Protein AF-A0A954YVY5-F1 (afdb_monomer)

Solvent-accessible surface area (backbone atoms only — not comparable to full-atom values): 61049 Å² total; per-residue (Å²): 142,85,88,83,89,82,85,87,89,80,88,83,82,84,78,88,79,87,79,80,90,80,93,80,92,81,90,82,90,82,84,91,84,86,83,82,85,82,87,86,88,88,90,87,84,89,83,89,86,84,88,79,80,90,74,81,86,74,82,49,78,69,49,50,54,49,49,52,46,50,52,46,50,52,49,44,54,53,46,60,61,55,72,79,50,86,72,61,79,74,54,55,67,62,62,62,72,44,29,71,61,57,62,37,66,66,78,43,62,63,77,77,54,37,51,25,29,39,60,40,97,82,46,43,34,36,41,33,48,38,34,84,64,20,22,41,38,35,26,36,44,76,87,56,66,39,83,74,49,71,28,75,60,39,34,42,27,20,16,46,42,69,41,45,89,47,85,69,37,35,37,38,33,23,8,33,57,27,21,25,36,22,33,29,32,64,87,76,59,35,64,78,45,74,35,75,59,15,37,36,26,36,28,66,40,53,47,87,74,31,56,38,36,42,34,34,18,37,30,39,70,62,69,65,81,86,57,79,79,90,64,77,89,68,60,63,45,9,29,44,32,33,28,37,53,88,79,62,39,79,41,26,54,22,82,40,92,40,42,49,41,48,32,59,48,60,42,81,89,78,32,28,37,41,36,31,17,26,40,26,32,54,76,40,57,54,66,56,62,70,85,77,81,76,74,78,70,85,70,86,75,87,84,88,87,87,84,88,82,82,100,80,82,88,79,90,87,87,84,87,77,95,69,89,81,81,84,84,86,85,83,84,82,93,74,92,66,97,67,80,87,76,86,79,79,90,70,86,75,94,70,96,85,84,91,85,88,89,82,89,84,86,86,94,70,95,79,81,91,81,88,85,76,68,38,80,84,90,67,102,79,78,79,73,68,66,68,61,41,67,74,47,21,47,103,83,69,48,64,44,68,65,58,34,51,50,40,27,71,77,71,65,40,77,46,57,70,61,48,54,53,51,46,62,68,64,39,86,70,22,53,39,36,26,35,42,30,29,53,49,78,60,74,78,79,42,72,74,48,41,61,52,75,76,47,71,40,52,87,59,40,28,34,38,50,22,51,37,55,26,74,72,80,68,28,35,40,32,24,14,38,36,56,60,43,83,60,82,62,50,87,46,40,30,37,51,53,60,48,40,33,34,27,33,36,34,62,68,88,44,98,75,47,53,75,45,86,22,57,58,57,69,92,44,78,65,49,83,52,49,91,51,78,32,67,75,27,31,78,64,40,51,15,51,34,34,26,45,36,52,33,74,80,22,65,31,29,39,34,21,7,30,18,60,20,21,38,38,33,25,34,38,85,66,53,47,75,61,23,67,40,81,50,64,40,30,20,41,19,47,26,59,35,59,92,71,44,29,38,40,35,37,11,68,73,58,32,28,44,34,36,31,42,46,89,41,52,84,66,44,40,81,77,42,72,30,79,51,68,74,63,66,55,65,54,44,64,70,9,46,52,67,40,48,31,4,73,54,16,26,34,18,55,36,35,54,32,72,50,22,44,72,51,27,46,50,72,43,33,44,47,82,29,53,87,93,59,70,62,41,71,36,31,96,80,46,67,41,89,47,32,55,46,63,66,51,41,35,44,54,63,55,46,31,46,50,53,94,54,64,43,33,66,55,59,26,63,25,70,48,74,68,68,54,41,61,44,33,30,62,42,20,37,32,63,63,70,57,70,69,58,44,50,28,31,45,48,22,44,44,48,26,37,46,64,53,41,85,48,36,22,62,79,49,14,51,68,50,64,51,19,59,61,3,46,55,47,40,57,76,69,44,34,90,57,50,24,68,32,66,93,73,62,27,14,71,34,54,83,62,64,61,55,79,70,84,81,58,79,72,84,66,93,69,84,54,68,44,46,40,81,55,55,47,61,43,38,53,30,49,79,70,58,48,52,94,61,39,62,74,64,20,99,44,61,56,22,60,76,70,78,93,56,104,77,61,52,72,56,45,48,46,54,71,76,36,45,83,64,43,78,78,51,53,77,64,52,45,55,15,30,42,42,19,46,51,48,24,63,23,39,32,50,39,37,33,25,40,70,50,75,38,46,52,90,60,69,49,75,64,57,51,51,51,51,51,54,55,50,57,39,37,70,38,88,78,50,53,22,23,39,26,35,43,36,32,50,67,86,35,81,45,29,18,19,62,77,50,71,58,97,88,38,48,33,25,38,33,10,73,73,50,77,42,38,59,72,55,56,59,68,52,42,37,94,88,18,29,41,36,33,32,26,31,47,24,60,18,20,55,31,77,14,25,17,53,58,68,83,78,56,29,39,70,71,36,92,42,48,65,45,80,48,51,41,26,76,83,64,82,71,58,75,54,79,77,20,53,66,51,46,66,72,43,54,54,59,93,87,38,84,74,67,58,80,95,34,52,43,35,26,53,75,69,79,41,38,19,50,70,68,15,54,54,40,35,49,64,77,65,66,63,90,130

Foldseek 3Di:
DDDDDDDDDDDDDDDDDDDDDDDDDDDDDDDDDDDDDDDDDDDDDDDDDDDDDDDDDDDDPVVVVVQVVVLVVVLVVLVVVPPPDPDDLLDFDACLQQFAFLAAQFFFQLDAADQQKAAALVNQWIWGDPQRQQWIWIFGRPAFTDTPAIERFFHGWRHKDQQAPPSSQWMWTDHQQLQWIFIDRVVLRYTPDTANFGHGWHYWDAANRSQKIKIKHQADGDDALPDDDPDDSQFAGIWIWMAGRVVRYTQEIGGDLAARWHAWDADNVQQKIKIFHQAFPQVQFDDDADDDDDDPPPDDDDDDDDDDDDDPDDDDDDDDDDDDDDDDDDDDDDDPDPDDDDDDDPDPDDDDDDDDDDDPDDDPDDDDDDDDAHADTDDPPPPDDPPCQVPQHDPVSHGDCVQLVVCCVPPVRNDVVVVSVVSHVPPQPFHQQGMWMFNNVCCNPHGHYDTDGQAGDGPQARGWQEWDALLPQRKIWTWYKHAQNNDFQDLCQQAHGIFTWIWIFHPRNDNHTDIATDGQLPPPPCLRPSPFFDVSLQVRDLAPFRYKDDQNVLQWIKTHRQQNQKIFIAGSPRRHTQAIDHHPHGFHHWYADNVQQWIWTQHNLQQKTWIWHPPDRHDIDTPHMDHFFRLDDPLQSLQVSQARHLSLFRSRHDGVCSQCPSQAGSLHFHFQADPDDDQADAFPQDDSVLRDRRDGTFGDGRLAQCAPADPDDFRNRRRDQLSCQCSSCRRRVGHRDDPVNSVSNSSNSNSHWDRFQSQARLLNRGSDSLLSLLVSLCSVQVCVAQNLDVVSSRYGYGPSDFDDDPLCVVPDPPSSGGTRQGVSRLQCVSSVFHQLNSRQADSHGNRPDDDDDSHCGVLNSCCNRVVVSPVPDDPSSSVSNSSNSSVNRISAHSNARHKQKDAPPADDPVSVVNVVSSVVQCPRVVRRFWKKKWWAFLNDTKFWTFPDADPNFTWIQILVRDIDTPVRRSNRHDHPTMMMMGTHGHNNRCCSGFQVLVLPRTCVRQPASSANCQQVLVRNRARDPVSVVQLVVQADDPPDQAGDNSCPSQPQVVSNGHHVVSVVNSCVRHDDPD

Sequence (1074 aa):
MRIRHLSSDRWIAIVAITATAGIATATLTLQPAIKINAVPGGVSGHPTAFTPLPQQGHPNAANLATLMQQSADAADAFATMVEEEPVPEDFEIPASLLAPLASGEYVNFESPAIHPIQVSSDGQRVFAVNTPNNSLVVLDATNRLQKLSEVFVGLEPVSVQIQPETNDSIVWVANIISDTVAVVDVNAEKVVDVINVGDEPVNIVFDPSGDYAFVVIQGSPFVPDNATPTGSPFVELGHLVTIDTATRQVVSSTFLDCNTPRAVIYDAVNDHVVVAAHHSGNNTSLAGTPVELRFADPAPTNPPPIVSIPAAARGCLQPNPCTSNGCQCVTMPNLWVAQQFSATAATFDPNPGSVSELSPWPDDLGTSGAPLVPRIVYDSHGDWFDITQNILTDANGDPDPGMVALMNQEFGIVNADEVIEHMASDAKDTSDHDLIVLDASNPGASIGVGLPIVNVIGDVGTTLNGMDQNPQTGALFVTNLQALNTIRMGENLNGHFLDHMIEIVDDYMLASPSIIDSDLHSGIDNFHDVSAPNPSAKAKSLAHPNAIAFHGSGEWAAVASLGMDRIGILNGLTGRVLGRLDVPSGPRGLSIDSANDRIYVLSRHAMTVTAVDVTTFDAPQVVDSRELFNPEPRQIRDGRKFHYSTKFSNNGAHSCDSCHPNTDFDRLAWDLGAFGIANQPGPPNMPNAFNHPLKGPMVTQSLRGLDRHEPLHWRGDKPVFQDFNEAFANLLGGEEIPSDDMDAFNAFIKSVVYRPNPYFKRTNAYKEPRALNGLVTYINFCNACHQVIPALGNEFGHDGSAFTTNGDSGISGASFFAQLQIITQMRGLHKKFIGDVYDGFGMVHDGREERESNEHPLQTFLNEFFPEIITGISPEQQLDMVAALNAFPSNVMNVVGWQVQIDYPAASASVLADIDVMVAQYLKTPSHCDIVAKGVVGGVHRGYWLTGINNGQREFLSDIGAVETQSAIVASLQPGDSLLFTAVPPGSGKRIGIDQDTDGLLDGNDPAPQHDNTGDFDLDGDVDLADHARLQQCFTTPGSLTLPSECELGDANEDGDVDLADYEEIQYLHAGPT

Secondary structure (DSSP, 8-state):
-------S--------------------------------------------PPPP-PPPHHHHHHHHHHHHHHHHHHHHHHHSSPPPTT-BPPGGGS-----SS--B-----SS-EEE-TTSSEEEEEETTTTEEEEEE-SSS-EEEEEEE-SSSEEEEEEPTTSTT-EEEEEETTTTEEEEEETTTTEEEEEEE-BSSEEEEEE-TTSSEEEEEESSPBP--TTSPP-S-TTS---EEEEEETTTTEEEEEEE--SEEEEEEEEETTTTEEEEEEEE--SS-S---------------PPP-------S------S-----SS-----------------SS-S---------------------------------TT---HHHHHHHHB-TTS-B-HHHHHHHHHHH---SHHHHHHHHHHTS-------EEEEE-S-TTSSTTSPPPEEEEE--S-SEEEEEEE-TTT--EEEEEEEE-TTSTT-GGGGT-SEEEEEEEEESTTSSSPEEEEEETTTTSTTSS--SS--HHHHTT---SEEEEEE-TTSSEEEEEEGGGTEEEEEETTT--EEEEEE-SS-EEEEEEETTTTEEEEEETTTTEEEEEE-SSTTS-EEEEEEEPP----HHHHHHHHHHH-GGGSSSS---GGGTSGGGS--S-EE----TTPPPPPPPTTS-GGG--S----EEPPP-TT-TT--SBSTTS-BSSGGGGTHHHHHTTSS-PPPHHHHHHHHHHHHHB-PPPPTTB-TTSBBSSTHHHHHHHHHHHHHTTTEEEEGGGTSEEEE-SPPB--TT-----S-----B---HHHHHTHHHH--TT---S--SSTT-----SSS---HHHHHHHH-HHHHTTS-HHHHHHHHHHHHT---SS-TTTT-EEEEETT---HHHHHHHHHHHHHHTSSS-S-EEEEEEEETTEEEEEEEEEEETTEEEEEETTS-EEEHHHHHHH--TT-EEEEEEE-TT-HHHHHH-SS-SSS-TTT-S-TTS--TT-SS-SSS--HHHHHHHHHH---TT-----GGGGGG-TT-SSS-SHHHHHHHHHHT----

Radius of gyration: 32.79 Å; Cα contacts (8 Å, |Δi|>4): 2244; chains: 1; bounding box: 85×99×107 Å

pLDDT: mean 71.09, std 25.8, range [19.45, 98.88]

Mean predicted aligned error: 15.57 Å

Nearest PDB structures (foldseek):
  5c2v-assembly1_B  TM=8.270E-01  e=8.452E-16  Candidatus Kuenenia stuttgartensis
  1l0q-assembly4_D  TM=7.396E-01  e=1.089E-12  Methanosarcina mazei S-6
  7seu-assembly4_D  TM=7.725E-01  e=8.706E-10  Escherichia coli
  7seu-assembly1_A  TM=7.953E-01  e=2.652E-09  Escherichia coli
  3bws-assembly1_A  TM=7.641E-01  e=5.574E-09  Leptospira interrogans

Structure (mmCIF, N/CA/C/O backbone):
data_AF-A0A954YVY5-F1
#
_entry.id   AF-A0A954YVY5-F1
#
loop_
_atom_site.group_PDB
_atom_site.id
_atom_site.type_symbol
_atom_site.label_atom_id
_atom_site.label_alt_id
_atom_site.label_comp_id
_atom_site.label_asym_id
_atom_site.label_entity_id
_atom_site.label_seq_id
_atom_site.pdbx_PDB_ins_code
_atom_site.Cartn_x
_atom_site.Cartn_y
_atom_site.Cartn_z
_atom_site.occupancy
_atom_site.B_iso_or_equiv
_atom_site.auth_seq_id
_atom_site.auth_comp_id
_atom_site.auth_asym_id
_atom_site.auth_atom_id
_atom_site.pdbx_PDB_model_num
ATOM 1 N N . MET A 1 1 ? 23.619 12.484 34.384 1.00 26.47 1 MET A N 1
ATOM 2 C CA . MET A 1 1 ? 24.099 13.885 34.334 1.00 26.47 1 MET A CA 1
ATOM 3 C C . MET A 1 1 ? 25.621 13.919 34.237 1.00 26.47 1 MET A C 1
ATOM 5 O O . MET A 1 1 ? 26.303 13.657 35.222 1.00 26.47 1 MET A O 1
ATOM 9 N N . ARG A 1 2 ? 26.157 14.204 33.047 1.00 19.58 2 ARG A N 1
ATOM 10 C CA . ARG A 1 2 ? 27.563 14.576 32.829 1.00 19.58 2 ARG A CA 1
ATOM 11 C C . ARG A 1 2 ? 27.567 15.998 32.275 1.00 19.58 2 ARG A C 1
ATOM 13 O O . ARG A 1 2 ? 26.856 16.276 31.323 1.00 19.58 2 ARG A O 1
ATOM 20 N N . ILE A 1 3 ? 28.340 16.870 32.909 1.00 23.83 3 ILE A N 1
ATOM 21 C CA . ILE A 1 3 ? 28.556 18.265 32.517 1.00 23.83 3 ILE A CA 1
ATOM 22 C C . ILE A 1 3 ? 29.918 18.324 31.816 1.00 23.83 3 ILE A C 1
ATOM 24 O O . ILE A 1 3 ? 30.902 17.827 32.374 1.00 23.83 3 ILE A O 1
ATOM 28 N N . ARG A 1 4 ? 30.002 18.946 30.633 1.00 21.72 4 ARG A N 1
ATOM 29 C CA . ARG A 1 4 ? 31.274 19.372 30.026 1.00 21.72 4 ARG A CA 1
ATOM 30 C C . ARG A 1 4 ? 31.220 20.851 29.627 1.00 21.72 4 ARG A C 1
ATOM 32 O O . ARG A 1 4 ? 30.398 21.260 28.828 1.00 21.72 4 ARG A O 1
ATOM 39 N N . HIS A 1 5 ? 32.113 21.587 30.287 1.00 23.44 5 HIS A N 1
ATOM 40 C CA . HIS A 1 5 ? 32.755 22.877 30.009 1.00 23.44 5 HIS A CA 1
ATOM 41 C C . HIS A 1 5 ? 32.177 23.821 28.931 1.00 23.44 5 HIS A C 1
ATOM 43 O O . HIS A 1 5 ? 32.397 23.630 27.742 1.00 23.44 5 HIS A O 1
ATOM 49 N N . LEU A 1 6 ? 31.599 24.934 29.401 1.00 28.55 6 LEU A N 1
ATOM 50 C CA . LEU A 1 6 ? 31.377 26.184 28.663 1.00 28.55 6 LEU A CA 1
ATOM 51 C C . LEU A 1 6 ? 32.510 27.174 28.981 1.00 28.55 6 LEU A C 1
ATOM 53 O O . LEU A 1 6 ? 32.870 27.347 30.150 1.00 28.55 6 LEU A O 1
ATOM 57 N N . SER A 1 7 ? 33.049 27.855 27.970 1.00 29.33 7 SER A N 1
ATOM 58 C CA . SER A 1 7 ? 33.910 29.029 28.144 1.00 29.33 7 SER A CA 1
ATOM 59 C C . SER A 1 7 ? 33.086 30.322 28.095 1.00 29.33 7 SER A C 1
ATOM 61 O O . SER A 1 7 ? 32.507 30.650 27.068 1.00 29.33 7 SER A O 1
ATOM 63 N N . SER A 1 8 ? 33.067 31.015 29.241 1.00 32.97 8 SER A N 1
ATOM 64 C CA . SER A 1 8 ? 33.015 32.476 29.459 1.00 32.97 8 SER A CA 1
ATOM 65 C C . SER A 1 8 ? 32.103 33.346 28.579 1.00 32.97 8 SER A C 1
ATOM 67 O O . SER A 1 8 ? 32.517 33.814 27.525 1.00 32.97 8 SER A O 1
ATOM 69 N N . ASP A 1 9 ? 30.907 33.664 29.082 1.00 29.61 9 ASP A N 1
ATOM 70 C CA . ASP A 1 9 ? 30.579 34.973 29.691 1.00 29.61 9 ASP A CA 1
ATOM 71 C C . ASP A 1 9 ? 29.067 35.235 29.625 1.00 29.61 9 ASP A C 1
ATOM 73 O O . ASP A 1 9 ? 28.562 35.759 28.637 1.00 29.61 9 ASP A O 1
ATOM 77 N N . ARG A 1 10 ? 28.345 34.902 30.708 1.00 27.62 10 ARG A N 1
ATOM 78 C CA . ARG A 1 10 ? 27.112 35.571 31.178 1.00 27.62 10 ARG A CA 1
ATOM 79 C C . ARG A 1 10 ? 26.685 34.965 32.521 1.00 27.62 10 ARG A C 1
ATOM 81 O O . ARG A 1 10 ? 26.657 33.753 32.701 1.00 27.62 10 ARG A O 1
ATOM 88 N N . TRP A 1 11 ? 26.410 35.831 33.491 1.00 23.75 11 TRP A N 1
ATOM 89 C CA . TRP A 1 11 ? 26.017 35.469 34.852 1.00 23.75 11 TRP A CA 1
ATOM 90 C C . TRP A 1 11 ? 24.553 35.011 34.889 1.00 23.75 11 TRP A C 1
ATOM 92 O O . TRP A 1 11 ? 23.675 35.761 34.472 1.00 23.75 11 TRP A O 1
ATOM 102 N N . ILE A 1 12 ? 24.277 33.825 35.442 1.00 23.67 12 ILE A N 1
ATOM 103 C CA . ILE A 1 12 ? 22.919 33.391 35.804 1.00 23.67 12 ILE A CA 1
ATOM 104 C C . ILE A 1 12 ? 22.657 33.831 37.249 1.00 23.67 12 ILE A C 1
ATOM 106 O O . ILE A 1 12 ? 23.306 33.351 38.179 1.00 23.67 12 ILE A O 1
ATOM 110 N N . ALA A 1 13 ? 21.699 34.735 37.449 1.00 21.94 13 ALA A N 1
ATOM 111 C CA . ALA A 1 13 ? 21.131 35.006 38.764 1.00 21.94 13 ALA A CA 1
ATOM 112 C C . ALA A 1 13 ? 19.920 34.086 38.975 1.00 21.94 13 ALA A C 1
ATOM 114 O O . ALA A 1 13 ? 18.840 34.342 38.454 1.00 21.94 13 ALA A O 1
ATOM 115 N N . ILE A 1 14 ? 20.099 33.008 39.743 1.00 23.48 14 ILE A N 1
ATOM 116 C CA . ILE A 1 14 ? 18.981 32.190 40.226 1.00 23.48 14 ILE A CA 1
ATOM 117 C C . ILE A 1 14 ? 18.381 32.912 41.434 1.00 23.48 14 ILE A C 1
ATOM 119 O O . ILE A 1 14 ? 18.966 32.906 42.519 1.00 23.48 14 ILE A O 1
ATOM 123 N N . VAL A 1 15 ? 17.215 33.533 41.260 1.00 21.95 15 VAL A N 1
ATOM 124 C CA . VAL A 1 15 ? 16.381 33.962 42.388 1.00 21.95 15 VAL A CA 1
ATOM 125 C C . VAL A 1 15 ? 15.324 32.888 42.609 1.00 21.95 15 VAL A C 1
ATOM 127 O O . VAL A 1 15 ? 14.333 32.809 41.893 1.00 21.95 15 VAL A O 1
ATOM 130 N N . ALA A 1 16 ? 15.546 32.050 43.619 1.00 22.78 16 ALA A N 1
ATOM 131 C CA . ALA A 1 16 ? 14.502 31.199 44.166 1.00 22.78 16 ALA A CA 1
ATOM 132 C C . ALA A 1 16 ? 13.523 32.072 44.965 1.00 22.78 16 ALA A C 1
ATOM 134 O O . ALA A 1 16 ? 13.914 32.673 45.969 1.00 22.78 16 ALA A O 1
ATOM 135 N N . ILE A 1 17 ? 12.257 32.127 44.548 1.00 23.27 17 ILE A N 1
ATOM 136 C CA . ILE A 1 17 ? 11.168 32.644 45.384 1.00 23.27 17 ILE A CA 1
ATOM 137 C C . ILE A 1 17 ? 10.190 31.505 45.652 1.00 23.27 17 ILE A C 1
ATOM 139 O O . ILE A 1 17 ? 9.325 31.182 44.848 1.00 23.27 17 ILE A O 1
ATOM 143 N N . THR A 1 18 ? 10.323 30.914 46.833 1.00 27.52 18 THR A N 1
ATOM 144 C CA . THR A 1 18 ? 9.215 30.271 47.540 1.00 27.52 18 THR A CA 1
ATOM 145 C C . THR A 1 18 ? 8.331 31.358 48.145 1.00 27.52 18 THR A C 1
ATOM 147 O O . THR A 1 18 ? 8.823 32.124 48.976 1.00 27.52 18 THR A O 1
ATOM 150 N N . ALA A 1 19 ? 7.039 31.401 47.813 1.00 26.28 19 ALA A N 1
ATOM 151 C CA . ALA A 1 19 ? 6.059 32.085 48.653 1.00 26.28 19 ALA A CA 1
ATOM 152 C C . ALA A 1 19 ? 4.651 31.482 48.542 1.00 26.28 1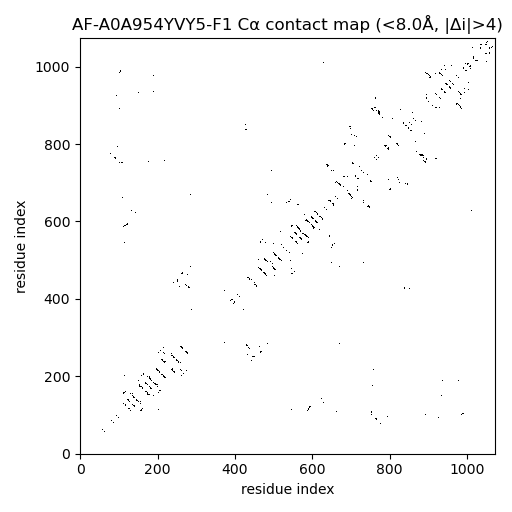9 ALA A C 1
ATOM 154 O O . ALA A 1 19 ? 4.014 31.458 47.496 1.00 26.28 19 ALA A O 1
ATOM 155 N N . THR A 1 20 ? 4.199 31.026 49.703 1.00 27.45 20 THR A N 1
ATOM 156 C CA . THR A 1 20 ? 2.838 30.727 50.146 1.00 27.45 20 THR A CA 1
ATOM 157 C C . THR A 1 20 ? 1.859 31.904 50.023 1.00 27.45 20 THR A C 1
ATOM 159 O O . THR A 1 20 ? 2.254 33.059 50.142 1.00 27.45 20 THR A O 1
ATOM 162 N N . ALA A 1 21 ? 0.575 31.548 49.896 1.00 32.53 21 ALA A N 1
ATOM 163 C CA . ALA A 1 21 ? -0.669 32.322 50.017 1.00 32.53 21 ALA A CA 1
ATOM 164 C C . ALA A 1 21 ? -0.621 33.755 50.602 1.00 32.53 21 ALA A C 1
ATOM 166 O O . ALA A 1 21 ? -0.145 33.973 51.716 1.00 32.53 21 ALA A O 1
ATOM 167 N N . GLY A 1 22 ? -1.309 34.691 49.930 1.00 26.66 22 GLY A N 1
ATOM 168 C CA . GLY A 1 22 ? -1.744 35.963 50.519 1.00 26.66 22 GLY A CA 1
ATOM 169 C C . GLY A 1 22 ? -2.078 37.054 49.495 1.00 26.66 22 GLY A C 1
ATOM 170 O O . GLY A 1 22 ? -1.214 37.508 48.762 1.00 26.66 22 GLY A O 1
ATOM 171 N N . ILE A 1 23 ? -3.339 37.485 49.487 1.00 34.09 23 ILE A N 1
ATOM 172 C CA . ILE A 1 23 ? -3.931 38.545 48.655 1.00 34.09 23 ILE A CA 1
ATOM 173 C C . ILE A 1 23 ? -3.235 39.903 48.873 1.00 34.09 23 ILE A C 1
ATOM 175 O O . ILE A 1 23 ? -3.185 40.373 50.009 1.00 34.09 23 ILE A O 1
ATOM 179 N N . ALA A 1 24 ? -2.833 40.585 47.791 1.00 26.17 24 ALA A N 1
ATOM 180 C CA . ALA A 1 24 ? -2.812 42.051 47.704 1.00 26.17 24 ALA A CA 1
ATOM 181 C C . ALA A 1 24 ? -2.757 42.538 46.241 1.00 26.17 24 ALA A C 1
ATOM 183 O O . ALA A 1 24 ? -1.793 42.311 45.519 1.00 26.17 24 ALA A O 1
ATOM 184 N N . THR A 1 25 ? -3.807 43.252 45.839 1.00 28.02 25 THR A N 1
ATOM 185 C CA . THR A 1 25 ? -3.944 44.063 44.621 1.00 28.02 25 THR A CA 1
ATOM 186 C C . THR A 1 25 ? -2.892 45.170 44.513 1.00 28.02 25 THR A C 1
ATOM 188 O O . THR A 1 25 ? -2.727 45.947 45.456 1.00 28.02 25 THR A O 1
ATOM 191 N N . ALA A 1 26 ? -2.305 45.339 43.325 1.00 24.27 26 ALA A N 1
ATOM 192 C CA . ALA A 1 26 ? -1.710 46.598 42.881 1.00 24.27 26 ALA A CA 1
ATOM 193 C C . ALA A 1 26 ? -2.046 46.844 41.400 1.00 24.27 26 ALA A C 1
ATOM 195 O O . ALA A 1 26 ? -1.633 46.099 40.518 1.00 24.27 26 ALA A O 1
ATOM 196 N N . THR A 1 27 ? -2.836 47.887 41.153 1.00 23.47 27 THR A N 1
ATOM 197 C CA . THR A 1 27 ? -3.260 48.370 39.835 1.00 23.47 27 THR A CA 1
ATOM 198 C C . THR A 1 27 ? -2.191 49.310 39.275 1.00 23.47 27 THR A C 1
ATOM 200 O O . THR A 1 27 ? -1.840 50.286 39.940 1.00 23.47 27 THR A O 1
ATOM 203 N N . LEU A 1 28 ? -1.708 49.064 38.053 1.00 22.22 28 LEU A N 1
ATOM 204 C CA . LEU A 1 28 ? -0.923 50.033 37.285 1.00 22.22 28 LEU A CA 1
ATOM 205 C C . LEU A 1 28 ? -1.668 50.339 35.981 1.00 22.22 28 LEU A C 1
ATOM 207 O O . LEU A 1 28 ? -1.904 49.453 35.169 1.00 22.22 28 LEU A O 1
ATOM 211 N N . THR A 1 29 ? -2.081 51.591 35.808 1.00 23.45 29 THR A N 1
ATOM 212 C CA . THR A 1 29 ? -2.792 52.081 34.621 1.00 23.45 29 THR A CA 1
ATOM 213 C C . THR A 1 29 ? -1.817 52.860 33.742 1.00 23.45 29 THR A C 1
ATOM 215 O O . THR A 1 29 ? -1.272 53.865 34.197 1.00 23.45 29 THR A O 1
ATOM 218 N N . LEU A 1 30 ? -1.639 52.452 32.483 1.00 24.31 30 LEU A N 1
ATOM 219 C CA . LEU A 1 30 ? -1.065 53.285 31.422 1.00 24.31 30 LEU A CA 1
ATOM 220 C C . LEU A 1 30 ? -1.926 53.153 30.156 1.00 24.31 30 LEU A C 1
ATOM 222 O O . LEU A 1 30 ? -2.341 52.062 29.784 1.00 24.31 30 LEU A O 1
ATOM 226 N N . GLN A 1 31 ? -2.266 54.304 29.574 1.00 22.56 31 GLN A N 1
ATOM 227 C CA . GLN A 1 31 ? -3.198 54.490 28.455 1.00 22.56 31 GLN A CA 1
ATOM 228 C C . GLN A 1 31 ? -2.602 54.100 27.087 1.00 22.56 31 GLN A C 1
ATOM 230 O O . GLN A 1 31 ? -1.379 54.138 26.938 1.00 22.56 31 GLN A O 1
ATOM 235 N N . PRO A 1 32 ? -3.444 53.804 26.072 1.00 26.73 32 PRO A N 1
ATOM 236 C CA . PRO A 1 32 ? -2.997 53.331 24.768 1.00 26.73 32 PRO A CA 1
ATOM 237 C C . PRO A 1 32 ? -2.542 54.487 23.869 1.00 26.73 32 PRO A C 1
ATOM 239 O O . PRO A 1 32 ? -3.179 55.540 23.802 1.00 26.73 32 PRO A O 1
ATOM 242 N N . ALA A 1 33 ? -1.462 54.265 23.123 1.00 21.56 33 ALA A N 1
ATOM 243 C CA . ALA A 1 33 ? -1.082 55.090 21.984 1.00 21.56 33 ALA A CA 1
ATOM 244 C C . ALA A 1 33 ? -0.512 54.189 20.881 1.00 21.56 33 ALA A C 1
ATOM 246 O O . ALA A 1 33 ? 0.698 54.003 20.794 1.00 21.56 33 ALA A O 1
ATOM 247 N N . ILE A 1 34 ? -1.384 53.648 20.028 1.00 24.64 34 ILE A N 1
ATOM 248 C CA . ILE A 1 34 ? -0.986 53.077 18.737 1.00 24.64 34 ILE A CA 1
ATOM 249 C C . ILE A 1 34 ? -1.301 54.129 17.672 1.00 24.64 34 ILE A C 1
ATOM 251 O O . ILE A 1 34 ? -2.449 54.531 17.481 1.00 24.64 34 ILE A O 1
ATOM 255 N N . LYS A 1 35 ? -0.249 54.636 17.023 1.00 21.53 35 LYS A N 1
ATOM 256 C CA . LYS A 1 35 ? -0.344 55.481 15.831 1.00 21.53 35 LYS A CA 1
ATOM 257 C C . LYS A 1 35 ? -0.373 54.575 14.606 1.00 21.53 35 LYS A C 1
ATOM 259 O O . LYS A 1 35 ? 0.624 53.931 14.306 1.00 21.53 35 LYS A O 1
ATOM 264 N N . ILE A 1 36 ? -1.483 54.597 13.879 1.00 23.42 36 ILE A N 1
ATOM 265 C CA . ILE A 1 36 ? -1.571 54.092 12.508 1.00 23.42 36 ILE A CA 1
ATOM 266 C C . ILE A 1 36 ? -0.946 55.158 11.598 1.00 23.42 36 ILE A C 1
ATOM 268 O O . ILE A 1 36 ? -1.449 56.283 11.532 1.00 23.42 36 ILE A O 1
ATOM 272 N N . ASN A 1 37 ? 0.152 54.834 10.915 1.00 23.81 37 ASN A N 1
ATOM 273 C CA . ASN A 1 37 ? 0.680 55.673 9.840 1.00 23.81 37 ASN A CA 1
ATOM 274 C C . ASN A 1 37 ? 0.015 55.261 8.522 1.00 23.81 37 ASN A C 1
ATOM 276 O O . ASN A 1 37 ? 0.383 54.263 7.916 1.00 23.81 37 ASN A O 1
ATOM 280 N N . ALA A 1 38 ? -0.957 56.057 8.079 1.00 23.95 38 ALA A N 1
ATOM 281 C CA . ALA A 1 38 ? -1.446 56.041 6.707 1.00 23.95 38 ALA A CA 1
ATOM 282 C C . ALA A 1 38 ? -0.503 56.863 5.810 1.00 23.95 38 ALA A C 1
ATOM 284 O O . ALA A 1 38 ? -0.160 57.998 6.151 1.00 23.95 38 ALA A O 1
ATOM 285 N N . VAL A 1 39 ? -0.126 56.327 4.648 1.00 24.47 39 VAL A N 1
ATOM 286 C CA . VAL A 1 39 ? 0.562 57.070 3.576 1.00 24.47 39 VAL A CA 1
ATOM 287 C C . VAL A 1 39 ? -0.479 57.501 2.522 1.00 24.47 39 VAL A C 1
ATOM 289 O O . VAL A 1 39 ? -1.219 56.638 2.052 1.00 24.47 39 VAL A O 1
ATOM 292 N N . PRO A 1 40 ? -0.591 58.797 2.142 1.00 28.02 40 PRO A N 1
ATOM 293 C CA . PRO A 1 40 ? -1.583 59.251 1.158 1.00 28.02 40 PRO A CA 1
ATOM 294 C C . PRO A 1 40 ? -1.014 59.752 -0.192 1.00 28.02 40 PRO A C 1
ATOM 296 O O . PRO A 1 40 ? -0.049 60.513 -0.222 1.00 28.02 40 PRO A O 1
ATOM 299 N N . GLY A 1 41 ? -1.755 59.458 -1.278 1.00 23.95 41 GLY A N 1
ATOM 300 C CA . GLY A 1 41 ? -1.795 60.173 -2.578 1.00 23.95 41 GLY A CA 1
ATOM 301 C C . GLY A 1 41 ? -1.142 59.418 -3.753 1.00 23.95 41 GLY A C 1
ATOM 302 O O . GLY A 1 41 ? -0.018 58.971 -3.617 1.00 23.95 41 GLY A O 1
ATOM 303 N N . GLY A 1 42 ? -1.713 59.216 -4.949 1.00 22.95 42 GLY A N 1
ATOM 304 C CA . GLY A 1 42 ? -2.937 59.686 -5.607 1.00 22.95 42 GLY A CA 1
ATOM 305 C C . GLY A 1 42 ? -2.610 60.356 -6.954 1.00 22.95 42 GLY A C 1
ATOM 306 O O . GLY A 1 42 ? -2.038 61.436 -6.922 1.00 22.95 42 GLY A O 1
ATOM 307 N N . VAL A 1 43 ? -3.017 59.792 -8.108 1.00 24.03 43 VAL A N 1
ATOM 308 C CA . VAL A 1 43 ? -3.251 60.545 -9.370 1.00 24.03 43 VAL A CA 1
ATOM 309 C C . VAL A 1 43 ? -4.322 59.855 -10.238 1.00 24.03 43 VAL A C 1
ATOM 311 O O . VAL A 1 43 ? -4.422 58.635 -10.285 1.00 24.03 43 VAL A O 1
ATOM 314 N N . SER A 1 44 ? -5.139 60.677 -10.895 1.00 23.81 44 SER A N 1
ATOM 315 C CA . SER A 1 44 ? -6.386 60.425 -11.625 1.00 23.81 44 SER A CA 1
ATOM 316 C C . SER A 1 44 ? -6.242 60.511 -13.161 1.00 23.81 44 SER A C 1
ATOM 318 O O . SER A 1 44 ? -5.378 61.237 -13.644 1.00 23.81 44 SER A O 1
ATOM 320 N N . GLY A 1 45 ? -7.162 59.888 -13.933 1.00 21.59 45 GLY A N 1
ATOM 321 C CA . GLY A 1 45 ? -7.510 60.327 -15.309 1.00 21.59 45 GLY A CA 1
ATOM 322 C C . GLY A 1 45 ? -7.749 59.260 -16.409 1.00 21.59 45 GLY A C 1
ATOM 323 O O . GLY A 1 45 ? -6.808 58.800 -17.033 1.00 21.59 45 GLY A O 1
ATOM 324 N N . HIS A 1 46 ? -9.028 58.963 -16.685 1.00 19.45 46 HIS A N 1
ATOM 325 C CA . HIS A 1 46 ? -9.707 58.257 -17.818 1.00 19.45 46 HIS A CA 1
ATOM 326 C C . HIS A 1 46 ? -9.320 58.649 -19.289 1.00 19.45 46 HIS A C 1
ATOM 328 O O . HIS A 1 46 ? -8.656 59.676 -19.421 1.00 19.45 46 HIS A O 1
ATOM 334 N N . PRO A 1 47 ? -9.872 58.050 -20.407 1.00 31.61 47 PRO A N 1
ATOM 335 C CA . PRO A 1 47 ? -10.692 56.814 -20.617 1.00 31.61 47 PRO A CA 1
ATOM 336 C C . PRO A 1 47 ? -10.462 55.973 -21.939 1.00 31.61 47 PRO A C 1
ATOM 338 O O . PRO A 1 47 ? -9.785 56.403 -22.866 1.00 31.61 47 PRO A O 1
ATOM 341 N N . THR A 1 48 ? -11.214 54.852 -22.069 1.00 23.06 48 THR A N 1
ATOM 342 C CA . THR A 1 48 ? -11.709 54.124 -23.291 1.00 23.06 48 THR A CA 1
ATOM 343 C C . THR A 1 48 ? -10.723 53.315 -24.158 1.00 23.06 48 THR A C 1
ATOM 345 O O . THR A 1 48 ? -9.646 53.794 -24.459 1.00 23.06 48 THR A O 1
ATOM 348 N N . ALA A 1 49 ? -11.027 52.136 -24.719 1.00 23.03 49 ALA A N 1
ATOM 349 C CA . ALA A 1 49 ? -12.130 51.174 -24.619 1.00 23.03 49 ALA A CA 1
ATOM 350 C C . ALA A 1 49 ? -11.713 49.909 -25.402 1.00 23.03 49 ALA A C 1
ATOM 352 O O . ALA A 1 49 ? -11.359 50.035 -26.568 1.00 23.03 49 ALA A O 1
ATOM 353 N N . PHE A 1 50 ? -11.824 48.718 -24.814 1.00 21.05 50 PHE A N 1
ATOM 354 C CA . PHE A 1 50 ? -12.070 47.471 -25.546 1.00 21.05 50 PHE A CA 1
ATOM 355 C C . PHE A 1 50 ? -12.887 46.556 -24.634 1.00 21.05 50 PHE A C 1
ATOM 357 O O . PHE A 1 50 ? -12.490 46.253 -23.516 1.00 21.05 50 PHE A O 1
ATOM 364 N N . THR A 1 51 ? -14.078 46.202 -25.097 1.00 23.73 51 THR A N 1
ATOM 365 C CA . THR A 1 51 ? -15.005 45.258 -24.468 1.00 23.73 51 THR A CA 1
ATOM 366 C C . THR A 1 51 ? -14.604 43.817 -24.779 1.00 23.73 51 THR A C 1
ATOM 368 O O . THR A 1 51 ? -14.499 43.498 -25.966 1.00 23.73 51 THR A O 1
ATOM 371 N N . PRO A 1 52 ? -14.524 42.930 -23.771 1.00 23.09 52 PRO A N 1
ATOM 372 C CA . PRO A 1 52 ? -14.752 41.501 -23.945 1.00 23.09 52 PRO A CA 1
ATOM 373 C C . PRO A 1 52 ? -16.121 41.065 -23.390 1.00 23.09 52 PRO A C 1
ATOM 375 O O . PRO A 1 52 ? -16.729 41.723 -22.548 1.00 23.09 52 PRO A O 1
ATOM 378 N N . LEU A 1 53 ? -16.585 39.952 -23.952 1.00 22.62 53 LEU A N 1
ATOM 379 C CA . LEU A 1 53 ? -17.824 39.197 -23.722 1.00 22.62 53 LEU A CA 1
ATOM 380 C C . LEU A 1 53 ? -17.878 38.544 -22.309 1.00 22.62 53 LEU A C 1
ATOM 382 O O . LEU A 1 53 ? -16.896 38.622 -21.576 1.00 22.62 53 LEU A O 1
ATOM 386 N N . PRO A 1 54 ? -19.026 37.977 -21.873 1.00 24.41 54 PRO A N 1
ATOM 387 C CA . PRO A 1 54 ? -19.422 37.931 -20.465 1.00 24.41 54 PRO A CA 1
ATOM 388 C C . PRO A 1 54 ? -18.686 36.850 -19.655 1.00 24.41 54 PRO A C 1
ATOM 390 O O . PRO A 1 54 ? -18.845 35.662 -19.918 1.00 24.41 54 PRO A O 1
ATOM 393 N N . GLN A 1 55 ? -17.936 37.276 -18.633 1.00 24.39 55 GLN A N 1
ATOM 394 C CA . GLN A 1 55 ? -17.412 36.422 -17.562 1.00 24.39 55 GLN A CA 1
ATOM 395 C C . GLN A 1 55 ? -18.542 35.997 -16.613 1.00 24.39 55 GLN A C 1
ATOM 397 O O . GLN A 1 55 ? -19.339 36.833 -16.173 1.00 24.39 55 GLN A O 1
ATOM 402 N N . GLN A 1 56 ? -18.577 34.710 -16.261 1.00 26.84 56 GLN A N 1
ATOM 403 C CA . GLN A 1 56 ? -19.241 34.260 -15.041 1.00 26.84 56 GLN A CA 1
ATOM 404 C C . GLN A 1 56 ? -18.470 34.818 -13.829 1.00 26.84 56 GLN A C 1
ATOM 406 O O . GLN A 1 56 ? -17.247 34.902 -13.844 1.00 26.84 56 GLN A O 1
ATOM 411 N N . GLY A 1 57 ? -19.222 35.322 -12.848 1.00 27.17 57 GLY A N 1
ATOM 412 C CA . GLY A 1 57 ? -18.799 36.263 -11.806 1.00 27.17 57 GLY A CA 1
ATOM 413 C C . GLY A 1 57 ? -17.515 35.943 -11.032 1.00 27.17 57 GLY A C 1
ATOM 414 O O . GLY A 1 57 ? -17.506 35.056 -10.189 1.00 27.17 57 GLY A O 1
ATOM 415 N N . HIS A 1 58 ? -16.503 36.798 -11.199 1.00 27.20 58 HIS A N 1
ATOM 416 C CA . HIS A 1 58 ? -15.427 36.997 -10.225 1.00 27.20 58 HIS A CA 1
ATOM 417 C C . HIS A 1 58 ? -15.840 38.034 -9.156 1.00 27.20 58 HIS A C 1
ATOM 419 O O . HIS A 1 58 ? -16.560 38.992 -9.472 1.00 27.20 58 HIS A O 1
ATOM 425 N N . PRO A 1 59 ? -15.382 37.902 -7.897 1.00 25.83 59 PRO A N 1
ATOM 426 C CA . PRO A 1 59 ? -15.608 38.900 -6.857 1.00 25.83 59 PRO A CA 1
ATOM 427 C C . PRO A 1 59 ? -14.918 40.230 -7.208 1.00 25.83 59 PRO A C 1
ATOM 429 O O . PRO A 1 59 ? -13.744 40.282 -7.557 1.00 25.83 59 PRO A O 1
ATOM 432 N N . ASN A 1 60 ? -15.661 41.333 -7.126 1.00 26.20 60 ASN A N 1
ATOM 433 C CA . ASN A 1 60 ? -15.134 42.684 -7.336 1.00 26.20 60 ASN A CA 1
ATOM 434 C C . ASN A 1 60 ? -14.275 43.148 -6.134 1.00 26.20 60 ASN A C 1
ATOM 436 O O . ASN A 1 60 ? -14.330 42.563 -5.058 1.00 26.20 60 ASN A O 1
ATOM 440 N N . ALA A 1 61 ? -13.509 44.235 -6.275 1.00 26.48 61 ALA A N 1
ATOM 441 C CA . ALA A 1 61 ? -12.628 44.761 -5.218 1.00 26.48 61 ALA A CA 1
ATOM 442 C C . ALA A 1 61 ? -13.334 45.082 -3.874 1.00 26.48 61 ALA A C 1
ATOM 444 O O . ALA A 1 61 ? -12.679 45.159 -2.838 1.00 26.48 61 ALA A O 1
ATOM 445 N N . ALA A 1 62 ? -14.664 45.240 -3.865 1.00 26.44 62 ALA A N 1
ATOM 446 C CA . ALA A 1 62 ? -15.450 45.363 -2.635 1.00 26.44 62 ALA A CA 1
ATOM 447 C C . ALA A 1 62 ? -15.668 44.002 -1.944 1.00 26.44 62 ALA A C 1
ATOM 449 O O . ALA A 1 62 ? -15.630 43.927 -0.717 1.00 26.44 62 ALA A O 1
ATOM 450 N N . ASN A 1 63 ? -15.819 42.920 -2.713 1.00 29.92 63 ASN A N 1
ATOM 451 C CA . ASN A 1 63 ? -15.829 41.551 -2.201 1.00 29.92 63 ASN A CA 1
ATOM 452 C C . ASN A 1 63 ? -14.442 41.126 -1.700 1.00 29.92 63 ASN A C 1
ATOM 454 O O . ASN A 1 63 ? -14.381 40.439 -0.694 1.00 29.92 63 ASN A O 1
ATOM 458 N N . LEU A 1 64 ? -13.346 41.585 -2.319 1.00 29.75 64 LEU A N 1
ATOM 459 C CA . LEU A 1 64 ? -11.977 41.322 -1.844 1.00 29.75 64 LEU A CA 1
ATOM 460 C C . LEU A 1 64 ? -11.711 41.975 -0.476 1.00 29.75 64 LEU A C 1
ATOM 462 O O . LEU A 1 64 ? -11.184 41.333 0.420 1.00 29.75 64 LEU A O 1
ATOM 466 N N . ALA A 1 65 ? -12.166 43.216 -0.276 1.00 29.80 65 ALA A N 1
ATOM 467 C CA . ALA A 1 65 ? -12.104 43.878 1.028 1.00 29.80 65 ALA A CA 1
ATOM 468 C C . ALA A 1 65 ? -13.002 43.196 2.077 1.00 29.80 65 ALA A C 1
ATOM 470 O O . ALA A 1 65 ? -12.654 43.162 3.248 1.00 29.80 65 ALA A O 1
ATOM 471 N N . THR A 1 66 ? -14.138 42.625 1.661 1.00 29.33 66 THR A N 1
ATOM 472 C CA . THR A 1 66 ? -15.042 41.873 2.551 1.00 29.33 66 THR A CA 1
ATOM 473 C C . THR A 1 66 ? -14.489 40.479 2.881 1.00 29.33 66 THR A C 1
ATOM 475 O O . THR A 1 66 ? -14.651 40.021 4.004 1.00 29.33 66 THR A O 1
ATOM 478 N N . LEU A 1 67 ? -13.790 39.836 1.941 1.00 31.45 67 LEU A N 1
ATOM 479 C CA . LEU A 1 67 ? -13.081 38.563 2.116 1.00 31.45 67 LEU A CA 1
ATOM 480 C C . LEU A 1 67 ? -11.857 38.731 3.019 1.00 31.45 67 LEU A C 1
ATOM 482 O O . LEU A 1 67 ? -11.704 37.966 3.960 1.00 31.45 67 LEU A O 1
ATOM 486 N N . MET A 1 68 ? -11.062 39.785 2.804 1.00 31.20 68 MET A N 1
ATOM 487 C CA . MET A 1 68 ? -9.973 40.179 3.704 1.00 31.20 68 MET A CA 1
ATOM 488 C C . MET A 1 68 ? -10.489 40.537 5.100 1.00 31.20 68 MET A C 1
ATOM 490 O O . MET A 1 68 ? -9.823 40.236 6.079 1.00 31.20 68 MET A O 1
ATOM 494 N N . GLN A 1 69 ? -11.675 41.152 5.208 1.00 30.89 69 GLN A N 1
ATOM 495 C CA . GLN A 1 69 ? -12.310 41.437 6.495 1.00 30.89 69 GLN A CA 1
ATOM 496 C C . GLN A 1 69 ? -12.799 40.152 7.178 1.00 30.89 69 GLN A C 1
ATOM 498 O O . GLN A 1 69 ? -12.606 40.021 8.369 1.00 30.89 69 GLN A O 1
ATOM 503 N N . GLN A 1 70 ? -13.361 39.179 6.453 1.00 33.09 70 GLN A N 1
ATOM 504 C CA . GLN A 1 70 ? -13.808 37.896 7.022 1.00 33.09 70 GLN A CA 1
ATOM 505 C C . GLN A 1 70 ? -12.644 36.973 7.409 1.00 33.09 70 GLN A C 1
ATOM 507 O O . GLN A 1 70 ? -12.722 36.297 8.432 1.00 33.09 70 GLN A O 1
ATOM 512 N N . SER A 1 71 ? -11.554 36.969 6.635 1.00 33.25 71 SER A N 1
ATOM 513 C CA . SER A 1 71 ? -10.315 36.279 7.003 1.00 33.25 71 SER A CA 1
ATOM 514 C C . SER A 1 71 ? -9.606 36.988 8.152 1.00 33.25 71 SER A C 1
ATOM 516 O O . SER A 1 71 ? -9.063 36.318 9.020 1.00 33.25 71 SER A O 1
ATOM 518 N N . ALA A 1 72 ? -9.646 38.325 8.195 1.00 35.09 72 ALA A N 1
ATOM 519 C CA . ALA A 1 72 ? -9.176 39.098 9.337 1.00 35.09 72 ALA A CA 1
ATOM 520 C C . ALA A 1 72 ? -10.070 38.894 10.560 1.00 35.09 72 ALA A C 1
ATOM 522 O O . ALA A 1 72 ? -9.535 38.853 11.644 1.00 35.09 72 ALA A O 1
ATOM 523 N N . ASP A 1 73 ? -11.380 38.686 10.418 1.00 36.97 73 ASP A N 1
ATOM 524 C CA . ASP A 1 73 ? -12.288 38.403 11.534 1.00 36.97 73 ASP A CA 1
ATOM 525 C C . ASP A 1 73 ? -12.099 36.962 12.057 1.00 36.97 73 ASP A C 1
ATOM 527 O O . ASP A 1 73 ? -12.239 36.725 13.253 1.00 36.97 73 ASP A O 1
ATOM 531 N N . ALA A 1 74 ? -11.756 35.995 11.193 1.00 36.12 74 ALA A N 1
ATOM 532 C CA . ALA A 1 74 ? -11.399 34.628 11.589 1.00 36.12 74 ALA A CA 1
ATOM 533 C C . ALA A 1 74 ? -9.996 34.556 12.215 1.00 36.12 74 ALA A C 1
ATOM 535 O O . ALA A 1 74 ? -9.817 33.902 13.242 1.00 36.12 74 ALA A O 1
ATOM 536 N N . ALA A 1 75 ? -9.025 35.271 11.638 1.00 36.34 75 ALA A N 1
ATOM 537 C CA . ALA A 1 75 ? -7.691 35.445 12.198 1.00 36.34 75 ALA A CA 1
ATOM 538 C C . ALA A 1 75 ? -7.726 36.269 13.493 1.00 36.34 75 ALA A C 1
ATOM 540 O O . ALA A 1 75 ? -7.046 35.894 14.433 1.00 36.34 75 ALA A O 1
ATOM 541 N N . ASP A 1 76 ? -8.565 37.306 13.598 1.00 38.88 76 ASP A N 1
ATOM 542 C CA . ASP A 1 76 ? -8.771 38.104 14.814 1.00 38.88 76 ASP A CA 1
ATOM 543 C C . ASP A 1 76 ? -9.533 37.302 15.865 1.00 38.88 76 ASP A C 1
ATOM 545 O O . ASP A 1 76 ? -9.191 37.409 17.035 1.00 38.88 76 ASP A O 1
ATOM 549 N N . ALA A 1 77 ? -10.526 36.479 15.501 1.00 38.84 77 ALA A N 1
ATOM 550 C CA . ALA A 1 77 ? -11.210 35.587 16.443 1.00 38.84 77 ALA A CA 1
ATOM 551 C C . ALA A 1 77 ? -10.263 34.510 16.989 1.00 38.84 77 ALA A C 1
ATOM 553 O O . ALA A 1 77 ? -10.297 34.210 18.180 1.00 38.84 77 ALA A O 1
ATOM 554 N N . PHE A 1 78 ? -9.387 33.962 16.145 1.00 41.06 78 PHE A N 1
ATOM 555 C CA . PHE A 1 78 ? -8.370 33.002 16.565 1.00 41.06 78 PHE A CA 1
ATOM 556 C C . PHE A 1 78 ? -7.239 33.686 17.357 1.00 41.06 78 PHE A C 1
ATOM 558 O O . PHE A 1 78 ? -6.841 33.192 18.405 1.00 41.06 78 PHE A O 1
ATOM 565 N N . ALA A 1 79 ? -6.794 34.876 16.947 1.00 38.81 79 ALA A N 1
ATOM 566 C CA . ALA A 1 79 ? -5.783 35.669 17.647 1.00 38.81 79 ALA A CA 1
ATOM 567 C C . ALA A 1 79 ? -6.284 36.189 19.005 1.00 38.81 79 ALA A C 1
ATOM 569 O O . ALA A 1 79 ? -5.565 36.078 19.992 1.00 38.81 79 ALA A O 1
ATOM 570 N N . THR A 1 80 ? -7.537 36.651 19.120 1.00 38.53 80 THR A N 1
ATOM 571 C CA . THR A 1 80 ? -8.132 37.013 20.426 1.00 38.53 80 THR A CA 1
ATOM 572 C C . THR A 1 80 ? -8.347 35.808 21.342 1.00 38.53 80 THR A C 1
ATOM 574 O O . THR A 1 80 ? -8.360 35.986 22.558 1.00 38.53 80 THR A O 1
ATOM 577 N N . MET A 1 81 ? -8.463 34.584 20.808 1.00 38.22 81 MET A N 1
ATOM 578 C CA . MET A 1 81 ? -8.476 33.355 21.618 1.00 38.22 81 MET A CA 1
ATOM 579 C C . MET A 1 81 ? -7.085 32.963 22.143 1.00 38.22 81 MET A C 1
ATOM 581 O O . MET A 1 81 ? -7.005 32.301 23.175 1.00 38.22 81 MET A O 1
ATOM 585 N N . VAL A 1 82 ? -6.011 33.378 21.465 1.00 39.72 82 VAL A N 1
ATOM 586 C CA . VAL A 1 82 ? -4.612 33.068 21.819 1.00 39.72 82 VAL A CA 1
ATOM 587 C C . VAL A 1 82 ? -3.973 34.176 22.679 1.00 39.72 82 VAL A C 1
ATOM 589 O O . VAL A 1 82 ? -3.041 33.908 23.433 1.00 39.72 82 VAL A O 1
ATOM 592 N N . GLU A 1 83 ? -4.478 35.415 22.623 1.00 39.03 83 GLU A N 1
ATOM 593 C CA . GLU A 1 83 ? -3.887 36.565 23.330 1.00 39.03 83 GLU A CA 1
ATOM 594 C C . GLU A 1 83 ? -4.261 36.706 24.825 1.00 39.03 83 GLU A C 1
ATOM 596 O O . GLU A 1 83 ? -3.553 37.423 25.538 1.00 39.03 83 GLU A O 1
ATOM 601 N N . GLU A 1 84 ? -5.314 36.052 25.345 1.00 36.50 84 GLU A N 1
ATOM 602 C CA . GLU A 1 84 ? -5.771 36.294 26.736 1.00 36.50 84 GLU A CA 1
ATOM 603 C C . GLU A 1 84 ? -5.410 35.220 27.791 1.00 36.50 84 GLU A C 1
ATOM 605 O O . GLU A 1 84 ? -5.395 35.548 28.976 1.00 36.50 84 GLU A O 1
ATOM 610 N N . GLU A 1 85 ? -5.022 33.995 27.428 1.00 38.62 85 GLU A N 1
ATOM 611 C CA . GLU A 1 85 ? -4.568 32.925 28.348 1.00 38.62 85 GLU A CA 1
ATOM 612 C C . GLU A 1 85 ? -3.650 31.949 27.569 1.00 38.62 85 GLU A C 1
ATOM 614 O O . GLU A 1 85 ? -3.804 31.835 26.352 1.00 38.62 85 GLU A O 1
ATOM 619 N N . PRO A 1 86 ? -2.706 31.216 28.203 1.00 46.56 86 PRO A N 1
ATOM 620 C CA . PRO A 1 86 ? -1.975 30.154 27.509 1.00 46.56 86 PRO A CA 1
ATOM 621 C C . PRO A 1 86 ? -2.963 29.115 26.965 1.00 46.56 86 PRO A C 1
ATOM 623 O O . PRO A 1 86 ? -3.791 28.589 27.713 1.00 46.56 86 PRO A O 1
ATOM 626 N N . VAL A 1 87 ? -2.884 28.831 25.664 1.00 47.78 87 VAL A N 1
ATOM 627 C CA . VAL A 1 87 ? -3.797 27.890 25.014 1.00 47.78 87 VAL A CA 1
ATOM 628 C C . VAL A 1 87 ? -3.599 26.487 25.611 1.00 47.78 87 VAL A C 1
ATOM 630 O O . VAL A 1 87 ? -2.451 26.066 25.774 1.00 47.78 87 VAL A O 1
ATOM 633 N N . PRO A 1 88 ? -4.673 25.763 25.982 1.00 54.09 88 PRO A N 1
ATOM 634 C CA . PRO A 1 88 ? -4.547 24.432 26.573 1.00 54.09 88 PRO A CA 1
ATOM 635 C C . PRO A 1 88 ? -3.791 23.443 25.667 1.00 54.09 88 PRO A C 1
ATOM 637 O O . PRO A 1 88 ? -3.957 23.463 24.450 1.00 54.09 88 PRO A O 1
ATOM 640 N N . GLU A 1 89 ? -2.996 22.537 26.255 1.00 55.75 89 GLU A N 1
ATOM 641 C CA . GLU A 1 89 ? -2.249 21.485 25.523 1.00 55.75 89 GLU A CA 1
ATOM 642 C C . GLU A 1 89 ? -3.156 20.491 24.760 1.00 55.75 89 GLU A C 1
ATOM 644 O O . GLU A 1 89 ? -2.686 19.716 23.922 1.00 55.75 89 GLU A O 1
ATOM 649 N N . ASP A 1 90 ? -4.452 20.486 25.067 1.00 59.22 90 ASP A N 1
ATOM 650 C CA . ASP A 1 90 ? -5.510 19.682 24.458 1.00 59.22 90 ASP A CA 1
ATOM 651 C C . ASP A 1 90 ? -6.412 20.491 23.509 1.00 59.22 90 ASP A C 1
ATOM 653 O O . ASP A 1 90 ? -7.480 20.018 23.122 1.00 59.22 90 ASP A O 1
ATOM 657 N N . PHE A 1 91 ? -6.002 21.702 23.114 1.00 62.88 91 PHE A N 1
ATOM 658 C CA . PHE A 1 91 ? -6.762 22.510 22.167 1.00 62.88 91 PHE A CA 1
ATOM 659 C C . PHE A 1 91 ? -6.852 21.828 20.794 1.00 62.88 91 PHE A C 1
ATOM 661 O O . PHE A 1 91 ? -5.858 21.646 20.088 1.00 62.88 91 PHE A O 1
ATOM 668 N N . GLU A 1 92 ? -8.075 21.465 20.413 1.00 63.59 92 GLU A N 1
ATOM 669 C CA . GLU A 1 92 ? -8.396 20.903 19.104 1.00 63.59 92 GLU A CA 1
ATOM 670 C C . GLU A 1 92 ? -8.642 22.024 18.088 1.00 63.59 92 GLU A C 1
ATOM 672 O O . GLU A 1 92 ? -9.377 22.981 18.354 1.00 63.59 92 GLU A O 1
ATOM 677 N N . ILE A 1 93 ? -8.071 21.891 16.891 1.00 61.25 93 ILE A N 1
ATOM 678 C CA . ILE A 1 93 ? -8.279 22.870 15.822 1.00 61.25 93 ILE A CA 1
ATOM 679 C C . ILE A 1 93 ? -9.674 22.658 15.215 1.00 61.25 93 ILE A C 1
ATOM 681 O O . ILE A 1 93 ? -10.038 21.517 14.909 1.00 61.25 93 ILE A O 1
ATOM 685 N N . PRO A 1 94 ? -10.468 23.725 14.999 1.00 57.41 94 PRO A N 1
ATOM 686 C CA . PRO A 1 94 ? -11.757 23.610 14.325 1.00 57.41 94 PRO A CA 1
ATOM 687 C C . PRO A 1 94 ? -11.619 22.983 12.930 1.00 57.41 94 PRO A C 1
ATOM 689 O O . PRO A 1 94 ? -10.860 23.489 12.107 1.00 57.41 94 PRO A O 1
ATOM 692 N N . ALA A 1 95 ? -12.416 21.951 12.622 1.00 51.97 95 ALA A N 1
ATOM 693 C CA . ALA A 1 95 ? -12.440 21.302 11.301 1.00 51.97 95 ALA A CA 1
ATOM 694 C C . ALA A 1 95 ? -12.625 22.283 10.133 1.00 51.97 95 ALA A C 1
ATOM 696 O O . ALA A 1 95 ? -12.092 22.073 9.051 1.00 51.97 95 ALA A O 1
ATOM 697 N N . SER A 1 96 ? -13.326 23.396 10.359 1.00 47.59 96 SER A N 1
ATOM 698 C CA . SER A 1 96 ? -13.542 24.443 9.357 1.00 47.59 96 SER A CA 1
ATOM 699 C C . SER A 1 96 ? -12.279 25.204 8.933 1.00 47.59 96 SER A C 1
ATOM 701 O O . SER A 1 96 ? -12.344 25.922 7.945 1.00 47.59 96 SER A O 1
ATOM 703 N N . LEU A 1 97 ? -11.172 25.108 9.682 1.00 49.50 97 LEU A N 1
ATOM 704 C CA . LEU A 1 97 ? -9.860 25.678 9.328 1.00 49.50 97 LEU A CA 1
ATOM 705 C C . LEU A 1 97 ? -8.929 24.646 8.658 1.00 49.50 97 LEU A C 1
ATOM 707 O O . LEU A 1 97 ? -7.833 25.002 8.239 1.00 49.50 97 LEU A O 1
ATOM 711 N N . LEU A 1 98 ? -9.336 23.373 8.577 1.00 53.41 98 LEU A N 1
ATOM 712 C CA . LEU A 1 98 ? -8.484 22.241 8.184 1.00 53.41 98 LEU A CA 1
ATOM 713 C C . LEU A 1 98 ? -8.738 21.732 6.753 1.00 53.41 98 LEU A C 1
ATOM 715 O O . LEU A 1 98 ? -8.122 20.753 6.340 1.00 53.41 98 LEU A O 1
ATOM 719 N N . ALA A 1 99 ? -9.573 22.433 5.976 1.00 49.00 99 ALA A N 1
ATOM 720 C CA . ALA A 1 99 ? -10.171 21.946 4.727 1.00 49.00 99 ALA A CA 1
ATOM 721 C C . ALA A 1 99 ? -11.172 20.779 4.956 1.00 49.00 99 ALA A C 1
ATOM 723 O O . ALA A 1 99 ? -11.227 20.236 6.060 1.00 49.00 99 ALA A O 1
ATOM 724 N N . PRO A 1 100 ? -12.055 20.425 3.999 1.00 52.50 100 PRO A N 1
ATOM 725 C CA . PRO A 1 100 ? -13.035 19.384 4.183 1.00 52.50 100 PRO A CA 1
ATOM 726 C C . PRO A 1 100 ? -12.304 18.068 4.317 1.00 52.50 100 PRO A C 1
ATOM 728 O O . PRO A 1 100 ? -11.367 17.737 3.589 1.00 52.50 100 PRO A O 1
ATOM 731 N N . LEU A 1 101 ? -12.805 17.314 5.270 1.00 63.47 101 LEU A N 1
ATOM 732 C CA . LEU A 1 101 ? -12.509 15.915 5.404 1.00 63.47 101 LEU A CA 1
ATOM 733 C C . LEU A 1 101 ? -12.908 15.217 4.116 1.00 63.47 101 LEU A C 1
ATOM 735 O O . LEU A 1 101 ? -14.023 15.426 3.625 1.00 63.47 101 LEU A O 1
ATOM 739 N N . ALA A 1 102 ? -12.006 14.389 3.593 1.00 74.06 102 ALA A N 1
ATOM 740 C CA . ALA A 1 102 ? -12.362 13.402 2.594 1.00 74.06 102 ALA A CA 1
ATOM 741 C C . ALA A 1 102 ? -13.584 12.651 3.128 1.00 74.06 102 ALA A C 1
ATOM 743 O O . ALA A 1 102 ? -13.532 12.037 4.197 1.00 74.06 102 ALA A O 1
ATOM 744 N N . SER A 1 103 ? -14.705 12.822 2.441 1.00 77.25 103 SER A N 1
ATOM 745 C CA . SER A 1 103 ? -15.997 12.315 2.869 1.00 77.25 103 SER A CA 1
ATOM 746 C C . SER A 1 103 ? -16.737 11.747 1.677 1.00 77.25 103 SER A C 1
ATOM 748 O O . SER A 1 103 ? -16.586 12.224 0.552 1.00 77.25 103 SER A O 1
ATOM 750 N N . GLY A 1 104 ? -17.510 10.703 1.940 1.00 85.75 104 GLY A N 1
ATOM 751 C CA . GLY A 1 104 ? -18.181 9.910 0.921 1.00 85.75 104 GLY A CA 1
ATOM 752 C C . GLY A 1 104 ? -18.199 8.438 1.304 1.00 85.75 104 GLY A C 1
ATOM 753 O O . GLY A 1 104 ? -17.542 8.017 2.259 1.00 85.75 104 GLY A O 1
ATOM 754 N N . GLU A 1 105 ? -18.954 7.643 0.554 1.00 86.56 105 GLU A N 1
ATOM 755 C CA . GLU A 1 105 ? -18.996 6.191 0.762 1.00 86.56 105 GLU A CA 1
ATOM 756 C C . GLU A 1 105 ? -17.634 5.528 0.538 1.00 86.56 105 GLU A C 1
ATOM 758 O O . GLU A 1 105 ? -17.284 4.574 1.240 1.00 86.56 105 GLU A O 1
ATOM 763 N N . TYR A 1 106 ? -16.833 6.079 -0.377 1.00 92.19 106 TYR A N 1
ATOM 764 C CA . TYR A 1 106 ? -15.483 5.624 -0.671 1.00 92.19 106 TYR A CA 1
ATOM 765 C C . TYR A 1 106 ? -14.483 6.787 -0.636 1.00 92.19 106 TYR A C 1
ATOM 767 O O . TYR A 1 106 ? -14.721 7.844 -1.218 1.00 92.19 106 TYR A O 1
ATOM 775 N N . VAL A 1 107 ? -13.343 6.580 0.027 1.00 93.50 107 VAL A N 1
ATOM 776 C CA . VAL A 1 107 ? -12.219 7.527 0.072 1.00 93.50 107 VAL A CA 1
ATOM 777 C C . VAL A 1 107 ? -10.988 6.833 -0.494 1.00 93.50 107 VAL A C 1
ATOM 779 O O . VAL A 1 107 ? -10.583 5.794 0.018 1.00 93.50 107 VAL A O 1
ATOM 782 N N . ASN A 1 108 ? -10.396 7.405 -1.544 1.00 94.50 108 ASN A N 1
ATOM 783 C CA . ASN A 1 108 ? -9.282 6.785 -2.253 1.00 94.50 108 ASN A CA 1
ATOM 784 C C . ASN A 1 108 ? -7.922 7.238 -1.695 1.00 94.50 108 ASN A C 1
ATOM 786 O O . ASN A 1 108 ? -7.435 8.326 -2.016 1.00 94.50 108 ASN A O 1
ATOM 790 N N . PHE A 1 109 ? -7.277 6.392 -0.887 1.00 94.19 109 PHE A N 1
ATOM 791 C CA . PHE A 1 109 ? -5.896 6.628 -0.451 1.00 94.19 109 PHE A CA 1
ATOM 792 C C . PHE A 1 109 ? -4.859 6.111 -1.449 1.00 94.19 109 PHE A C 1
ATOM 794 O O . PHE A 1 109 ? -3.681 6.442 -1.309 1.00 94.19 109 PHE A O 1
ATOM 801 N N . GLU A 1 110 ? -5.259 5.314 -2.442 1.00 94.56 110 GLU A N 1
ATOM 802 C CA . GLU A 1 110 ? -4.369 4.699 -3.430 1.00 94.56 110 GLU A CA 1
ATOM 803 C C . GLU A 1 110 ? -3.115 4.080 -2.771 1.00 94.56 110 GLU A C 1
ATOM 805 O O . GLU A 1 110 ? -1.973 4.418 -3.110 1.00 94.56 110 GLU A O 1
ATOM 810 N N . SER A 1 111 ? -3.301 3.244 -1.738 1.00 94.38 111 SER A N 1
ATOM 811 C CA . SER A 1 111 ? -2.160 2.720 -0.983 1.00 94.38 111 SER A CA 1
ATOM 812 C C . SER A 1 111 ? -1.379 1.659 -1.766 1.00 94.38 111 SER A C 1
ATOM 814 O O . SER A 1 111 ? -1.974 0.795 -2.422 1.00 94.38 111 SER A O 1
ATOM 816 N N . PRO A 1 112 ? -0.034 1.683 -1.698 1.00 90.19 112 PRO A N 1
ATOM 817 C CA . PRO A 1 112 ? 0.804 0.810 -2.496 1.00 90.19 112 PRO A CA 1
ATOM 818 C C . PRO A 1 112 ? 1.072 -0.524 -1.796 1.00 90.19 112 PRO A C 1
ATOM 820 O O . PRO A 1 112 ? 1.937 -0.614 -0.930 1.00 90.19 112 PRO A O 1
ATOM 823 N N . ALA A 1 113 ? 0.403 -1.580 -2.246 1.00 92.69 113 ALA A N 1
ATOM 824 C CA . ALA A 1 113 ? 0.636 -2.939 -1.766 1.00 92.69 113 ALA A CA 1
ATOM 825 C C . ALA A 1 113 ? 2.079 -3.443 -1.997 1.00 92.69 113 ALA A C 1
ATOM 827 O O . ALA A 1 113 ? 2.709 -3.106 -3.011 1.00 92.69 113 ALA A O 1
ATOM 828 N N . ILE A 1 114 ? 2.563 -4.277 -1.070 1.00 93.88 114 ILE A N 1
ATOM 829 C CA . ILE A 1 114 ? 3.794 -5.075 -1.168 1.00 93.88 114 ILE A CA 1
ATOM 830 C C . ILE A 1 114 ? 3.594 -6.404 -0.427 1.00 93.88 114 ILE A C 1
ATOM 832 O O . ILE A 1 114 ? 3.018 -6.423 0.649 1.00 93.88 114 ILE A O 1
ATOM 836 N N . HIS A 1 115 ? 3.992 -7.527 -1.031 1.00 96.50 115 HIS A N 1
ATOM 837 C CA . HIS A 1 115 ? 3.602 -8.874 -0.573 1.00 96.50 115 HIS A CA 1
ATOM 838 C C . HIS A 1 115 ? 2.101 -9.011 -0.199 1.00 96.50 115 HIS A C 1
ATOM 840 O O . HIS A 1 115 ? 1.763 -9.515 0.872 1.00 96.50 115 HIS A O 1
ATOM 846 N N . PRO A 1 116 ? 1.162 -8.581 -1.068 1.00 98.12 116 PRO A N 1
ATOM 847 C CA . PRO A 1 116 ? -0.268 -8.606 -0.758 1.00 98.12 116 PRO A CA 1
ATOM 848 C C . PRO A 1 116 ? -0.923 -9.986 -0.908 1.00 98.12 116 PRO A C 1
ATOM 850 O O . PRO A 1 116 ? -2.137 -10.109 -0.755 1.00 98.12 116 PRO A O 1
ATOM 853 N N . ILE A 1 117 ? -0.154 -11.014 -1.261 1.00 98.62 117 ILE A N 1
ATOM 854 C CA . ILE A 1 117 ? -0.650 -12.365 -1.501 1.00 98.62 117 ILE A CA 1
ATOM 855 C C . ILE A 1 117 ? 0.364 -13.394 -1.011 1.00 98.62 117 ILE A C 1
ATOM 857 O O . ILE A 1 117 ? 1.565 -13.231 -1.224 1.00 98.62 117 ILE A O 1
ATOM 861 N N . GLN A 1 118 ? -0.123 -14.470 -0.400 1.00 98.25 118 GLN A N 1
ATOM 862 C CA . GLN A 1 118 ? 0.703 -15.580 0.059 1.00 98.25 118 GLN A CA 1
ATOM 863 C C . GLN A 1 118 ? -0.031 -16.913 -0.065 1.00 98.25 118 GLN A C 1
ATOM 865 O O . GLN A 1 118 ? -1.192 -17.033 0.324 1.00 98.25 118 GLN A O 1
ATOM 870 N N . VAL A 1 119 ? 0.652 -17.927 -0.590 1.00 98.25 119 VAL A N 1
ATOM 871 C CA . VAL A 1 119 ? 0.154 -19.308 -0.605 1.00 98.25 119 VAL A CA 1
ATOM 872 C C . VAL A 1 119 ? 0.508 -20.035 0.697 1.00 98.25 119 VAL A C 1
ATOM 874 O O . VAL A 1 119 ? 1.570 -19.803 1.274 1.00 98.25 119 VAL A O 1
ATOM 877 N N . SER A 1 120 ? -0.378 -20.914 1.168 1.00 97.38 120 SER A N 1
ATOM 878 C CA . SER A 1 120 ? -0.103 -21.802 2.300 1.00 97.38 120 SER A CA 1
ATOM 879 C C . SER A 1 120 ? 1.023 -22.788 1.983 1.00 97.38 120 SER A C 1
ATOM 881 O O . SER A 1 120 ? 1.259 -23.156 0.831 1.00 97.38 120 SER A O 1
ATOM 883 N N . SER A 1 121 ? 1.695 -23.265 3.028 1.00 94.56 121 SER A N 1
ATOM 884 C CA . SER A 1 121 ? 2.826 -24.196 2.936 1.00 94.56 121 SER A CA 1
ATOM 885 C C . SER A 1 121 ? 2.482 -25.522 2.240 1.00 94.56 121 SER A C 1
ATOM 887 O O . SER A 1 121 ? 3.364 -26.186 1.696 1.00 94.56 121 SER A O 1
ATOM 889 N N . ASP A 1 122 ? 1.202 -25.905 2.237 1.00 94.12 122 ASP A N 1
ATOM 890 C CA . ASP A 1 122 ? 0.672 -27.095 1.572 1.00 94.12 122 ASP A CA 1
ATOM 891 C C . ASP A 1 122 ? 0.072 -26.834 0.175 1.00 94.12 122 ASP A C 1
ATOM 893 O O . ASP A 1 122 ? -0.415 -27.774 -0.457 1.00 94.12 122 ASP A O 1
ATOM 897 N N . GLY A 1 123 ? 0.081 -25.583 -0.300 1.00 95.44 123 GLY A N 1
ATOM 898 C CA . GLY A 1 123 ? -0.473 -25.182 -1.596 1.00 95.44 123 GLY A CA 1
ATOM 899 C C . GLY A 1 123 ? -2.005 -25.199 -1.680 1.00 95.44 123 GLY A C 1
ATOM 900 O O . GLY A 1 123 ? -2.556 -24.990 -2.760 1.00 95.44 123 GLY A O 1
ATOM 901 N N . GLN A 1 124 ? -2.718 -25.470 -0.578 1.00 96.00 124 GLN A N 1
ATOM 902 C CA . GLN A 1 124 ? -4.178 -25.651 -0.589 1.00 96.00 124 GLN A CA 1
ATOM 903 C C . GLN A 1 124 ? -4.969 -24.361 -0.378 1.00 96.00 124 GLN A C 1
ATOM 905 O O . GLN A 1 124 ? -6.163 -24.334 -0.678 1.00 96.00 124 GLN A O 1
ATOM 910 N N . ARG A 1 125 ? -4.346 -23.307 0.154 1.00 97.69 125 ARG A N 1
ATOM 911 C CA . ARG A 1 125 ? -4.987 -22.013 0.394 1.00 97.69 125 ARG A CA 1
ATOM 912 C C . ARG A 1 125 ? -4.135 -20.868 -0.121 1.00 97.69 125 ARG A C 1
ATOM 914 O O . ARG A 1 125 ? -2.910 -20.933 -0.108 1.00 97.69 125 ARG A O 1
ATOM 921 N N . VAL A 1 126 ? -4.802 -19.796 -0.522 1.00 98.50 126 VAL A N 1
ATOM 922 C CA . VAL A 1 126 ? -4.173 -18.523 -0.879 1.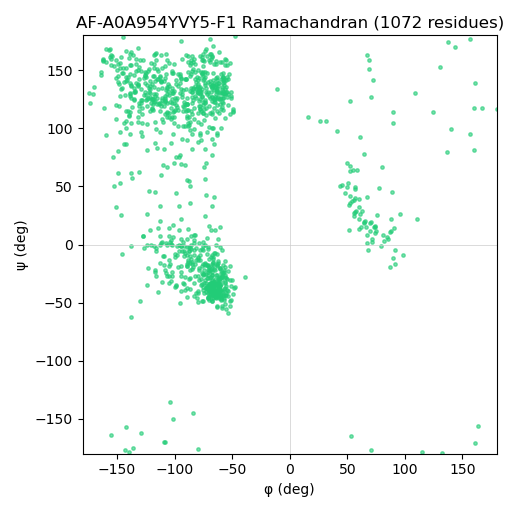00 98.50 126 VAL A CA 1
ATOM 923 C C . VAL A 1 126 ? -4.801 -17.422 -0.039 1.00 98.50 126 VAL A C 1
ATOM 925 O O . VAL A 1 126 ? -6.022 -17.296 0.022 1.00 98.50 126 VAL A O 1
ATOM 928 N N . PHE A 1 127 ? -3.957 -16.635 0.611 1.00 98.69 127 PHE A N 1
ATOM 929 C CA . PHE A 1 127 ? -4.325 -15.473 1.406 1.00 98.69 127 PHE A CA 1
ATOM 930 C C . PHE A 1 127 ? -4.022 -14.223 0.587 1.00 98.69 127 PHE A C 1
ATOM 932 O O . PHE A 1 127 ? -2.894 -14.069 0.124 1.00 98.69 127 PHE A O 1
ATOM 939 N N . ALA A 1 128 ? -5.002 -13.347 0.389 1.00 98.62 128 ALA A N 1
ATOM 940 C CA . ALA A 1 128 ? -4.827 -12.110 -0.368 1.00 98.62 128 ALA A CA 1
ATOM 941 C C . ALA A 1 128 ? -5.474 -10.935 0.365 1.00 98.62 128 ALA A C 1
ATOM 943 O O . ALA A 1 128 ? -6.610 -11.044 0.828 1.00 98.62 128 ALA A O 1
ATOM 944 N N . VAL A 1 129 ? -4.776 -9.805 0.458 1.00 98.50 129 VAL A N 1
ATOM 945 C CA . VAL A 1 129 ? -5.391 -8.574 0.968 1.00 98.50 129 VAL A CA 1
ATOM 946 C C . VAL A 1 129 ? -6.241 -7.930 -0.120 1.00 98.50 129 VAL A C 1
ATOM 948 O O . VAL A 1 129 ? -5.806 -7.760 -1.260 1.00 98.50 129 VAL A O 1
ATOM 951 N N . ASN A 1 130 ? -7.460 -7.553 0.244 1.00 97.50 130 ASN A N 1
ATOM 952 C CA . ASN A 1 130 ? -8.341 -6.744 -0.575 1.00 97.50 130 ASN A CA 1
ATOM 953 C C . ASN A 1 130 ? -8.310 -5.314 -0.022 1.00 97.50 130 ASN A C 1
ATOM 955 O O . ASN A 1 130 ? -9.094 -4.941 0.852 1.00 97.50 130 ASN A O 1
ATOM 959 N N . THR A 1 131 ? -7.339 -4.536 -0.507 1.00 97.44 131 THR A N 1
ATOM 960 C CA . THR A 1 131 ? -7.089 -3.155 -0.072 1.00 97.44 131 THR A CA 1
ATOM 961 C C . THR A 1 131 ? -8.342 -2.266 -0.113 1.00 97.44 131 THR A C 1
ATOM 963 O O . THR A 1 131 ? -8.655 -1.700 0.935 1.00 97.44 131 THR A O 1
ATOM 966 N N . PRO A 1 132 ? -9.102 -2.160 -1.229 1.00 95.25 132 PRO A N 1
ATOM 967 C CA . PRO A 1 132 ? -10.280 -1.287 -1.271 1.00 95.25 132 PRO A CA 1
ATOM 968 C C . PRO A 1 132 ? -11.427 -1.763 -0.361 1.00 95.25 132 PRO A C 1
ATOM 970 O O . PRO A 1 132 ? -12.224 -0.948 0.116 1.00 95.25 132 PRO A O 1
ATOM 973 N N . ASN A 1 133 ? -11.502 -3.068 -0.071 1.00 95.50 133 ASN A N 1
ATOM 974 C CA . ASN A 1 133 ? -12.514 -3.624 0.826 1.00 95.50 133 ASN A CA 1
ATOM 975 C C . ASN A 1 133 ? -12.092 -3.725 2.302 1.00 95.50 133 ASN A C 1
ATOM 977 O O . ASN A 1 133 ? -12.896 -4.120 3.145 1.00 95.50 133 ASN A O 1
ATOM 981 N N . ASN A 1 134 ? -10.864 -3.332 2.653 1.00 97.62 134 ASN A N 1
ATOM 982 C CA . ASN A 1 134 ? -10.376 -3.361 4.038 1.00 97.62 134 ASN A CA 1
ATOM 983 C C . ASN A 1 134 ? -10.368 -4.775 4.664 1.00 97.62 134 ASN A C 1
ATOM 985 O O . ASN A 1 134 ? -10.595 -4.945 5.870 1.00 97.62 134 ASN A O 1
ATOM 989 N N . SER A 1 135 ? -10.132 -5.806 3.844 1.00 97.38 135 SER A N 1
ATOM 990 C CA . SER A 1 135 ? -10.282 -7.208 4.245 1.00 97.38 135 SER A CA 1
ATOM 991 C C . SER A 1 135 ? -9.107 -8.110 3.843 1.00 97.38 135 SER A C 1
ATOM 993 O O . SER A 1 135 ? -8.323 -7.818 2.938 1.00 97.38 135 SER A O 1
ATOM 995 N N . LEU A 1 136 ? -8.998 -9.243 4.538 1.00 98.56 136 LEU A N 1
ATOM 996 C CA . LEU A 1 136 ? -8.214 -10.408 4.143 1.00 98.56 136 LEU A CA 1
ATOM 997 C C . LEU A 1 136 ? -9.152 -11.440 3.514 1.00 98.56 136 LEU A C 1
ATOM 999 O O . LEU A 1 136 ? -10.085 -11.893 4.175 1.00 98.56 136 LEU A O 1
ATOM 1003 N N . VAL A 1 137 ? -8.865 -11.859 2.284 1.00 97.69 137 VAL A N 1
ATOM 1004 C CA . VAL A 1 137 ? -9.586 -12.923 1.579 1.00 97.69 137 VAL A CA 1
ATOM 1005 C C . VAL A 1 137 ? -8.796 -14.227 1.665 1.00 97.69 137 VAL A C 1
ATOM 1007 O O . VAL A 1 137 ? -7.597 -14.264 1.379 1.00 97.69 137 VAL A O 1
ATOM 1010 N N . VAL A 1 138 ? -9.482 -15.312 2.024 1.00 98.06 138 VAL A N 1
ATOM 1011 C CA . VAL A 1 138 ? -8.940 -16.675 2.024 1.00 98.06 138 VAL A CA 1
ATOM 1012 C C . VAL A 1 138 ? -9.574 -17.452 0.876 1.00 98.06 138 VAL A C 1
ATOM 1014 O O . VAL A 1 138 ? -10.797 -17.580 0.807 1.00 98.06 138 VAL A O 1
ATOM 1017 N N . LEU A 1 139 ? -8.753 -17.989 -0.022 1.00 97.12 139 LEU A N 1
ATOM 1018 C CA . LEU A 1 139 ? -9.183 -18.794 -1.164 1.00 97.12 139 LEU A CA 1
ATOM 1019 C C . LEU A 1 139 ? -8.745 -20.254 -0.992 1.00 97.12 139 LEU A C 1
ATOM 1021 O O . LEU A 1 139 ? -7.630 -20.516 -0.548 1.00 97.12 139 LEU A O 1
ATOM 1025 N N . ASP A 1 140 ? -9.599 -21.196 -1.383 1.00 95.25 140 ASP A N 1
ATOM 1026 C CA . ASP A 1 140 ? -9.226 -22.576 -1.707 1.00 95.25 140 ASP A CA 1
ATOM 1027 C C . ASP A 1 140 ? -8.421 -22.566 -3.006 1.00 95.25 140 ASP A C 1
ATOM 1029 O O . ASP A 1 140 ? -8.775 -21.856 -3.944 1.00 95.25 140 ASP A O 1
ATOM 1033 N N . ALA A 1 141 ? -7.352 -23.350 -3.058 1.00 95.81 141 ALA A N 1
ATOM 1034 C CA . ALA A 1 141 ? -6.488 -23.500 -4.221 1.00 95.81 141 ALA A CA 1
ATOM 1035 C C . ALA A 1 141 ? -6.279 -24.972 -4.634 1.00 95.81 141 ALA A C 1
ATOM 1037 O O . ALA A 1 141 ? -5.497 -25.267 -5.539 1.00 95.81 141 ALA A O 1
ATOM 1038 N N . THR A 1 142 ? -7.004 -25.912 -4.014 1.00 91.69 142 THR A N 1
ATOM 1039 C CA . THR A 1 142 ? -6.856 -27.359 -4.257 1.00 91.69 142 THR A CA 1
ATOM 1040 C C . THR A 1 142 ? -7.274 -27.793 -5.662 1.00 91.69 142 THR A C 1
ATOM 1042 O O . THR A 1 142 ? -6.635 -28.657 -6.261 1.00 91.69 142 THR A O 1
ATOM 1045 N N . ASN A 1 143 ? -8.362 -27.221 -6.187 1.00 82.62 143 ASN A N 1
ATOM 1046 C CA . ASN A 1 143 ? -8.895 -27.538 -7.516 1.00 82.62 143 ASN A CA 1
ATOM 1047 C C . ASN A 1 143 ? -9.160 -26.279 -8.340 1.00 82.62 143 ASN A C 1
ATOM 1049 O O . ASN A 1 143 ? -8.777 -26.223 -9.505 1.00 82.62 143 ASN A O 1
ATOM 1053 N N . ARG A 1 144 ? -9.839 -25.306 -7.727 1.00 86.38 144 ARG A N 1
ATOM 1054 C CA . ARG A 1 144 ? -10.170 -23.999 -8.290 1.00 86.38 144 ARG A CA 1
ATOM 1055 C C . ARG A 1 144 ? -10.050 -22.940 -7.200 1.00 86.38 144 ARG A C 1
ATOM 1057 O O . ARG A 1 144 ? -10.295 -23.261 -6.038 1.00 86.38 144 ARG A O 1
ATOM 1064 N N . LEU A 1 145 ? -9.742 -21.713 -7.590 1.00 89.19 145 LEU A N 1
ATOM 1065 C CA . LEU A 1 145 ? -9.758 -20.530 -6.749 1.00 89.19 145 LEU A CA 1
ATOM 1066 C C . LEU A 1 145 ? -11.195 -20.220 -6.332 1.00 89.19 145 LEU A C 1
ATOM 1068 O O . LEU A 1 145 ? -11.989 -19.659 -7.088 1.00 89.19 145 LEU A O 1
ATOM 1072 N N . GLN A 1 146 ? -11.540 -20.605 -5.108 1.00 86.88 146 GLN A N 1
ATOM 1073 C CA . GLN A 1 146 ? -12.853 -20.346 -4.525 1.00 86.88 146 GLN A CA 1
ATOM 1074 C C . GLN A 1 146 ? -12.696 -19.626 -3.193 1.00 86.88 146 GLN A C 1
ATOM 1076 O O . GLN A 1 146 ? -11.953 -20.079 -2.331 1.00 86.88 146 GLN A O 1
ATOM 1081 N N . LYS A 1 147 ? -13.444 -18.539 -2.989 1.00 89.38 147 LYS A N 1
ATOM 1082 C CA . LYS A 1 147 ? -13.478 -17.850 -1.697 1.00 89.38 147 LYS A CA 1
ATOM 1083 C C . LYS A 1 147 ? -14.010 -18.774 -0.601 1.00 89.38 147 LYS A C 1
ATOM 1085 O O . LYS A 1 147 ? -15.090 -19.344 -0.743 1.00 89.38 147 LYS A O 1
ATOM 1090 N N . LEU A 1 148 ? -13.223 -18.916 0.460 1.00 90.75 148 LEU A N 1
ATOM 1091 C CA . LEU A 1 148 ? -13.562 -19.647 1.677 1.00 90.75 148 LEU A CA 1
ATOM 1092 C C . LEU A 1 148 ? -14.113 -18.693 2.731 1.00 90.75 148 LEU A C 1
ATOM 1094 O O . LEU A 1 148 ? -15.186 -18.940 3.268 1.00 90.75 148 LEU A O 1
ATOM 1098 N N . SER A 1 149 ? -13.395 -17.600 2.986 1.00 91.69 149 SER A N 1
ATOM 1099 C CA . SER A 1 149 ? -13.776 -16.594 3.972 1.00 91.69 149 SER A CA 1
ATOM 1100 C C . SER A 1 149 ? -13.165 -15.235 3.644 1.00 91.69 149 SER A C 1
ATOM 1102 O O . SER A 1 149 ? -12.240 -15.119 2.834 1.00 91.69 149 SER A O 1
ATOM 1104 N N . GLU A 1 150 ? -13.713 -14.196 4.266 1.00 92.81 150 GLU A N 1
ATOM 1105 C CA . GLU A 1 150 ? -13.241 -12.824 4.151 1.00 92.81 150 GLU A CA 1
ATOM 1106 C C . GLU A 1 150 ? -13.381 -12.126 5.505 1.00 92.81 150 GLU A C 1
ATOM 1108 O O . GLU A 1 150 ? -14.437 -12.181 6.135 1.00 92.81 150 GLU A O 1
ATOM 1113 N N . VAL A 1 151 ? -12.303 -11.502 5.976 1.00 95.94 151 VAL A N 1
ATOM 1114 C CA . VAL A 1 151 ? -12.211 -10.954 7.334 1.00 95.94 151 VAL A CA 1
ATOM 1115 C C . VAL A 1 151 ? -11.849 -9.480 7.258 1.00 95.94 151 VAL A C 1
ATOM 1117 O O . VAL A 1 151 ? -10.818 -9.139 6.689 1.00 95.94 151 VAL A O 1
ATOM 1120 N N . PHE A 1 152 ? -12.654 -8.599 7.853 1.00 96.88 152 PHE A N 1
ATOM 1121 C CA . PHE A 1 152 ? -12.283 -7.189 8.017 1.00 96.88 152 PHE A CA 1
ATOM 1122 C C . PHE A 1 152 ? -11.089 -7.066 8.973 1.00 96.88 152 PHE A C 1
ATOM 1124 O O . PHE A 1 152 ? -11.151 -7.558 10.102 1.00 96.88 152 PHE A O 1
ATOM 1131 N N . VAL A 1 153 ? -10.015 -6.413 8.527 1.00 98.00 153 VAL A N 1
ATOM 1132 C CA . VAL A 1 153 ? -8.723 -6.363 9.244 1.00 98.00 153 VAL A CA 1
ATOM 1133 C C . VAL A 1 153 ? -8.320 -4.955 9.674 1.00 98.00 153 VAL A C 1
ATOM 1135 O O . VAL A 1 153 ? -7.554 -4.804 10.624 1.00 98.00 153 VAL A O 1
ATOM 1138 N N . GLY A 1 154 ? -8.862 -3.924 9.033 1.00 97.56 154 GLY A N 1
ATOM 1139 C CA . GLY A 1 154 ? -8.446 -2.534 9.202 1.00 97.56 154 GLY A CA 1
ATOM 1140 C C . GLY A 1 154 ? -8.365 -1.823 7.865 1.00 97.56 154 GLY A C 1
ATOM 1141 O O . GLY A 1 154 ? -8.582 -2.436 6.823 1.00 97.56 154 GLY A O 1
ATOM 1142 N N . LEU A 1 155 ? -8.113 -0.516 7.897 1.00 98.00 155 LEU A N 1
ATOM 1143 C CA . LEU A 1 155 ? -8.160 0.297 6.690 1.00 98.00 155 LEU A CA 1
ATOM 1144 C C . LEU A 1 155 ? -6.907 0.113 5.834 1.00 98.00 155 LEU A C 1
ATOM 1146 O O . LEU A 1 155 ? -5.783 0.246 6.326 1.00 98.00 155 LEU A O 1
ATOM 1150 N N . GLU A 1 156 ? -7.141 -0.130 4.543 1.00 97.31 156 GLU A N 1
ATOM 1151 C CA . GLU A 1 156 ? -6.135 -0.271 3.487 1.00 97.31 156 GLU A CA 1
ATOM 1152 C C . GLU A 1 156 ? -5.042 -1.306 3.834 1.00 97.31 156 GLU A C 1
ATOM 1154 O O . GLU A 1 156 ? -3.876 -0.958 4.048 1.00 97.31 156 GLU A O 1
ATOM 1159 N N . PRO A 1 157 ? -5.392 -2.605 3.906 1.00 98.62 157 PRO A N 1
ATOM 1160 C CA . PRO A 1 157 ? -4.410 -3.666 4.069 1.00 98.62 157 PRO A CA 1
ATOM 1161 C C . PRO A 1 157 ? -3.509 -3.764 2.829 1.00 98.62 157 PRO A C 1
ATOM 1163 O O . PRO A 1 157 ? -3.996 -3.770 1.694 1.00 98.62 157 PRO A O 1
ATOM 1166 N N . VAL A 1 158 ? -2.191 -3.850 3.039 1.00 98.19 158 VAL A N 1
ATOM 1167 C CA . VAL A 1 158 ? -1.178 -3.770 1.961 1.00 98.19 158 VAL A CA 1
ATOM 1168 C C . VAL A 1 158 ? -0.237 -4.970 1.872 1.00 98.19 158 VAL A C 1
ATOM 1170 O O . VAL A 1 158 ? 0.338 -5.188 0.805 1.00 98.19 158 VAL A O 1
ATOM 1173 N N . SER A 1 159 ? -0.109 -5.752 2.947 1.00 98.44 159 SER A N 1
ATOM 1174 C CA . SER A 1 159 ? 0.775 -6.922 3.044 1.00 98.44 159 SER A CA 1
ATOM 1175 C C . SER A 1 159 ? 0.135 -8.005 3.902 1.00 98.44 159 SER A C 1
ATOM 1177 O O . SER A 1 159 ? -0.533 -7.694 4.890 1.00 98.44 159 SER A O 1
ATOM 1179 N N . VAL A 1 160 ? 0.407 -9.269 3.576 1.00 98.75 160 VAL A N 1
ATOM 1180 C CA . VAL A 1 160 ? -0.018 -10.441 4.352 1.00 98.75 160 VAL A CA 1
ATOM 1181 C C . VAL A 1 160 ? 1.149 -11.401 4.571 1.00 98.75 160 VAL A C 1
ATOM 1183 O O . VAL A 1 160 ? 1.919 -11.645 3.647 1.00 98.75 160 VAL A O 1
ATOM 1186 N N . GLN A 1 161 ? 1.284 -11.931 5.790 1.00 98.50 161 GLN A N 1
ATOM 1187 C CA . GLN A 1 161 ? 2.258 -12.971 6.126 1.00 98.50 161 GLN A CA 1
ATOM 1188 C C . GLN A 1 161 ? 1.685 -14.062 7.039 1.00 98.50 161 GLN A C 1
ATOM 1190 O O . GLN A 1 161 ? 1.023 -13.773 8.033 1.00 98.50 161 GLN A O 1
ATOM 1195 N N . ILE A 1 162 ? 1.984 -15.323 6.747 1.00 98.50 162 ILE A N 1
ATOM 1196 C CA . ILE A 1 162 ? 1.680 -16.480 7.585 1.00 98.50 162 ILE A CA 1
ATOM 1197 C C . ILE A 1 162 ? 2.731 -16.566 8.690 1.00 98.50 162 ILE A C 1
ATOM 1199 O O . ILE A 1 162 ? 3.930 -16.558 8.415 1.00 98.50 162 ILE A O 1
ATOM 1203 N N . GLN A 1 163 ? 2.287 -16.704 9.939 1.00 98.19 163 GLN A N 1
ATOM 1204 C CA . GLN A 1 163 ? 3.198 -16.937 11.054 1.00 98.19 163 GLN A CA 1
ATOM 1205 C C . GLN A 1 163 ? 3.731 -18.386 11.009 1.00 98.19 163 GLN A C 1
ATOM 1207 O O . GLN A 1 163 ? 2.919 -19.325 11.055 1.00 98.19 163 GLN A O 1
ATOM 1212 N N . PRO A 1 164 ? 5.063 -18.600 10.982 1.00 97.12 164 PRO A N 1
ATOM 1213 C CA . PRO A 1 164 ? 5.661 -19.933 11.059 1.00 97.12 164 PRO A CA 1
ATOM 1214 C C . PRO A 1 164 ? 5.232 -20.708 12.309 1.00 97.12 164 PRO A C 1
ATOM 1216 O O . PRO A 1 164 ? 4.773 -20.134 13.293 1.00 97.12 164 PRO A O 1
ATOM 1219 N N . GLU A 1 165 ? 5.362 -22.036 12.266 1.00 95.06 165 GLU A N 1
ATOM 1220 C CA . GLU A 1 165 ? 5.033 -22.939 13.385 1.00 95.06 165 GLU A CA 1
ATOM 1221 C C . GLU A 1 165 ? 3.560 -22.901 13.860 1.00 95.06 165 GLU A C 1
ATOM 1223 O O . GLU A 1 165 ? 3.207 -23.485 14.888 1.00 95.06 165 GLU A O 1
ATOM 1228 N N . THR A 1 166 ? 2.655 -22.295 13.077 1.00 95.06 166 THR A N 1
ATOM 1229 C CA . THR A 1 166 ? 1.205 -22.268 13.359 1.00 95.06 166 THR A CA 1
ATOM 1230 C C . THR A 1 166 ? 0.374 -23.216 12.487 1.00 95.06 166 THR A C 1
ATOM 1232 O O . THR A 1 166 ? -0.843 -23.276 12.633 1.00 95.06 166 THR A O 1
ATOM 1235 N N . ASN A 1 167 ? 1.000 -24.008 11.606 1.00 94.50 167 ASN A N 1
ATOM 1236 C CA . ASN A 1 167 ? 0.311 -24.783 10.555 1.00 94.50 167 ASN A CA 1
ATOM 1237 C C . ASN A 1 167 ? -0.618 -23.902 9.699 1.00 94.50 167 ASN A C 1
ATOM 1239 O O . ASN A 1 167 ? -1.761 -24.271 9.416 1.00 94.50 167 ASN A O 1
ATOM 1243 N N . ASP A 1 168 ? -0.141 -22.708 9.353 1.00 95.81 168 ASP A N 1
ATOM 1244 C CA . ASP A 1 168 ? -0.849 -21.714 8.551 1.00 95.81 168 ASP A CA 1
ATOM 1245 C C . ASP A 1 168 ? -2.221 -21.317 9.130 1.00 95.81 168 ASP A C 1
ATOM 1247 O O . ASP A 1 168 ? -3.150 -20.978 8.390 1.00 95.81 168 ASP A O 1
ATOM 1251 N N . SER A 1 169 ? -2.396 -21.416 10.456 1.00 96.25 169 SER A N 1
ATOM 1252 C CA . SER A 1 169 ? -3.642 -21.026 11.126 1.00 96.25 169 SER A CA 1
ATOM 1253 C C . SER A 1 169 ? -3.664 -19.561 11.554 1.00 96.25 169 SER A C 1
ATOM 1255 O O . SER A 1 169 ? -4.743 -19.043 11.832 1.00 96.25 169 SER A O 1
ATOM 1257 N N . ILE A 1 170 ? -2.499 -18.913 11.647 1.00 98.38 170 ILE A N 1
ATOM 1258 C CA . ILE A 1 170 ? -2.374 -17.509 12.043 1.00 98.38 170 ILE A CA 1
ATOM 1259 C C . ILE A 1 170 ? -1.728 -16.715 10.911 1.00 98.38 170 ILE A C 1
ATOM 1261 O O . ILE A 1 170 ? -0.631 -17.036 10.453 1.00 98.38 170 ILE A O 1
ATOM 1265 N N . VAL A 1 171 ? -2.416 -15.658 10.492 1.00 98.56 171 VAL A N 1
ATOM 1266 C CA . VAL A 1 171 ? -2.000 -14.759 9.414 1.00 98.56 171 VAL A CA 1
ATOM 1267 C C . VAL A 1 171 ? -1.964 -13.329 9.943 1.00 98.56 171 VAL A C 1
ATOM 1269 O O . VAL A 1 171 ? -2.849 -12.917 10.687 1.00 98.56 171 VAL A O 1
ATOM 1272 N N . TRP A 1 172 ? -0.930 -12.581 9.586 1.00 98.81 172 TRP A N 1
ATOM 1273 C CA . TRP A 1 172 ? -0.705 -11.201 9.999 1.00 98.81 172 TRP A CA 1
ATOM 1274 C C . TRP A 1 172 ? -0.877 -10.280 8.794 1.00 98.81 172 TRP A C 1
ATOM 1276 O O . TRP A 1 172 ? -0.371 -10.576 7.711 1.00 98.81 172 TRP A O 1
ATOM 1286 N N . VAL A 1 173 ? -1.591 -9.171 8.977 1.00 98.88 173 VAL A N 1
ATOM 1287 C CA . VAL A 1 173 ? -1.912 -8.219 7.906 1.00 98.88 173 VAL A CA 1
ATOM 1288 C C . VAL A 1 173 ? -1.522 -6.810 8.326 1.00 98.88 173 VAL A C 1
ATOM 1290 O O . VAL A 1 173 ? -1.974 -6.341 9.368 1.00 98.88 173 VAL A O 1
ATOM 1293 N N . ALA A 1 174 ? -0.694 -6.134 7.528 1.00 98.69 174 ALA A N 1
ATOM 1294 C CA . ALA A 1 174 ? -0.336 -4.733 7.754 1.00 98.69 174 ALA A CA 1
ATOM 1295 C C . ALA A 1 174 ? -1.402 -3.808 7.152 1.00 98.69 174 ALA A C 1
ATOM 1297 O O . ALA A 1 174 ? -1.682 -3.897 5.953 1.00 98.69 174 ALA A O 1
ATOM 1298 N N . ASN A 1 175 ? -1.962 -2.922 7.977 1.00 98.50 175 ASN A N 1
ATOM 1299 C CA . ASN A 1 175 ? -2.989 -1.954 7.598 1.00 98.50 175 ASN A CA 1
ATOM 1300 C C . ASN A 1 175 ? -2.393 -0.545 7.610 1.00 98.50 175 ASN A C 1
ATOM 1302 O O . ASN A 1 175 ? -2.172 0.036 8.676 1.00 98.50 175 ASN A O 1
ATOM 1306 N N . ILE A 1 176 ? -2.134 0.010 6.429 1.00 96.62 176 ILE A N 1
ATOM 1307 C CA . ILE A 1 176 ? -1.310 1.217 6.299 1.00 96.62 176 ILE A CA 1
ATOM 1308 C C . ILE A 1 176 ? -2.003 2.483 6.817 1.00 96.62 176 ILE A C 1
ATOM 1310 O O . ILE A 1 176 ? -1.321 3.387 7.275 1.00 96.62 176 ILE A O 1
ATOM 1314 N N . ILE A 1 177 ? -3.340 2.554 6.762 1.00 96.56 177 ILE A N 1
ATOM 1315 C CA . ILE A 1 177 ? -4.110 3.702 7.277 1.00 96.56 177 ILE A CA 1
ATOM 1316 C C . ILE A 1 177 ? -4.504 3.501 8.740 1.00 96.56 177 ILE A C 1
ATOM 1318 O O . ILE A 1 177 ? -4.696 4.468 9.473 1.00 96.56 177 ILE A O 1
ATOM 1322 N N . SER A 1 178 ? -4.657 2.252 9.180 1.00 97.38 178 SER A N 1
ATOM 1323 C CA . SER A 1 178 ? -4.982 1.968 10.579 1.00 97.38 178 SER A CA 1
ATOM 1324 C C . SER A 1 178 ? -3.785 2.065 11.525 1.00 97.38 178 SER A C 1
ATOM 1326 O O . SER A 1 178 ? -4.010 2.111 12.732 1.00 97.38 178 SER A O 1
ATOM 1328 N N . ASP A 1 179 ? -2.550 2.124 11.012 1.00 96.00 179 ASP A N 1
ATOM 1329 C CA . ASP A 1 179 ? -1.295 2.106 11.791 1.00 96.00 179 ASP A CA 1
ATOM 1330 C C . ASP A 1 179 ? -1.111 0.823 12.621 1.00 96.00 179 ASP A C 1
ATOM 1332 O O . ASP A 1 179 ? -0.460 0.798 13.677 1.00 96.00 179 ASP A O 1
ATOM 1336 N N . THR A 1 180 ? -1.727 -0.267 12.156 1.00 97.56 180 THR A N 1
ATOM 1337 C CA . THR A 1 180 ? -1.800 -1.539 12.874 1.00 97.56 180 THR A CA 1
ATOM 1338 C C . THR A 1 180 ? -1.323 -2.716 12.041 1.00 97.56 180 THR A C 1
ATOM 1340 O O . THR A 1 180 ? -1.350 -2.712 10.809 1.00 97.56 180 THR A O 1
ATOM 1343 N N . VAL A 1 181 ? -0.955 -3.778 12.752 1.00 98.75 181 VAL A N 1
ATOM 1344 C CA . VAL A 1 181 ? -0.923 -5.134 12.213 1.00 98.75 181 VAL A CA 1
ATOM 1345 C C . VAL A 1 181 ? -2.054 -5.945 12.840 1.00 98.75 181 VAL A C 1
ATOM 1347 O O . VAL A 1 181 ? -2.098 -6.111 14.060 1.00 98.75 181 VAL A O 1
ATOM 1350 N N . ALA A 1 182 ? -2.972 -6.446 12.016 1.00 98.56 182 ALA A N 1
ATOM 1351 C CA . ALA A 1 182 ? -4.034 -7.348 12.446 1.00 98.56 182 ALA A CA 1
ATOM 1352 C C . ALA A 1 182 ? -3.530 -8.795 12.477 1.00 98.56 182 ALA A C 1
ATOM 1354 O O . ALA A 1 182 ? -2.923 -9.267 11.517 1.00 98.56 182 ALA A O 1
ATOM 1355 N N . VAL A 1 183 ? -3.824 -9.510 13.561 1.00 98.56 183 VAL A N 1
ATOM 1356 C CA . VAL A 1 183 ? -3.544 -10.943 13.710 1.00 98.56 183 VAL A CA 1
ATOM 1357 C C . VAL A 1 183 ? -4.851 -11.700 13.513 1.00 98.56 183 VAL A C 1
ATOM 1359 O O . VAL A 1 183 ? -5.798 -11.520 14.280 1.00 98.56 183 VAL A O 1
ATOM 1362 N N . VAL A 1 184 ? -4.912 -12.547 12.493 1.00 98.44 184 VAL A N 1
ATOM 1363 C CA . VAL A 1 184 ? -6.112 -13.271 12.064 1.00 98.44 184 VAL A CA 1
ATOM 1364 C C . VAL A 1 184 ? -5.947 -14.758 12.346 1.00 98.44 184 VAL A C 1
ATOM 1366 O O . VAL A 1 184 ? -4.986 -15.380 11.898 1.00 98.44 184 VAL A O 1
ATOM 1369 N N . ASP A 1 185 ? -6.910 -15.338 13.060 1.00 96.38 185 ASP A N 1
ATOM 1370 C CA . ASP A 1 185 ? -7.085 -16.788 13.109 1.00 96.38 185 ASP A CA 1
ATOM 1371 C C . ASP A 1 185 ? -7.991 -17.189 11.947 1.00 96.38 185 ASP A C 1
ATOM 1373 O O . ASP A 1 185 ? -9.186 -16.884 11.939 1.00 96.38 185 ASP A O 1
ATOM 1377 N N . VAL A 1 186 ? -7.412 -17.854 10.949 1.00 95.06 186 VAL A N 1
ATOM 1378 C CA . VAL A 1 186 ? -8.125 -18.192 9.709 1.00 95.06 186 VAL A CA 1
ATOM 1379 C C . VAL A 1 186 ? -9.098 -19.355 9.883 1.00 95.06 186 VAL A C 1
ATOM 1381 O O . VAL A 1 186 ? -9.991 -19.517 9.061 1.00 95.06 186 VAL A O 1
ATOM 1384 N N . ASN A 1 187 ? -8.956 -20.160 10.943 1.00 92.50 187 ASN A N 1
ATOM 1385 C CA . ASN A 1 187 ? -9.905 -21.234 11.249 1.00 92.50 187 ASN A CA 1
ATOM 1386 C C . ASN A 1 187 ? -11.123 -20.699 12.006 1.00 92.50 187 ASN A C 1
ATOM 1388 O O . ASN A 1 187 ? -12.220 -21.237 11.875 1.00 92.50 187 ASN A O 1
ATOM 1392 N N . ALA A 1 188 ? -10.912 -19.670 12.830 1.00 91.94 188 ALA A N 1
ATOM 1393 C CA . ALA A 1 188 ? -11.980 -18.934 13.499 1.00 91.94 188 ALA A CA 1
ATOM 1394 C C . ALA A 1 188 ? -12.528 -17.770 12.653 1.00 91.94 188 ALA A C 1
ATOM 1396 O O . ALA A 1 188 ? -13.441 -17.086 13.111 1.00 91.94 188 ALA A O 1
ATOM 1397 N N . GLU A 1 189 ? -11.950 -17.541 11.468 1.00 93.12 189 GLU A N 1
ATOM 1398 C CA . GLU A 1 189 ? -12.320 -16.513 10.487 1.00 93.12 189 GLU A CA 1
ATOM 1399 C C . GLU A 1 189 ? -12.396 -15.100 11.082 1.00 93.12 189 GLU A C 1
ATOM 1401 O O . GLU A 1 189 ? -13.242 -14.289 10.715 1.00 93.12 189 GLU A O 1
ATOM 1406 N N . LYS A 1 190 ? -11.515 -14.776 12.034 1.00 93.38 190 LYS A N 1
ATOM 1407 C CA . LYS A 1 190 ? -11.615 -13.514 12.776 1.00 93.38 190 LYS A CA 1
ATOM 1408 C C . LYS A 1 190 ? -10.273 -12.933 13.184 1.00 93.38 190 LYS A C 1
ATOM 1410 O O . LYS A 1 190 ? -9.296 -13.649 13.410 1.00 93.38 190 LYS A O 1
ATOM 1415 N N . VAL A 1 191 ? -10.277 -11.621 13.386 1.00 97.00 191 VAL A N 1
ATOM 1416 C CA . VAL A 1 191 ? -9.194 -10.911 14.065 1.00 97.00 191 VAL A CA 1
ATOM 1417 C C . VAL A 1 191 ? -9.167 -11.319 15.542 1.00 97.00 191 VAL A C 1
ATOM 1419 O O . VAL A 1 191 ? -10.185 -11.282 16.244 1.00 97.00 191 VAL A O 1
ATOM 1422 N N . VAL A 1 192 ? -7.991 -11.747 15.995 1.00 94.62 192 VAL A N 1
ATOM 1423 C CA . VAL A 1 192 ? -7.692 -12.131 17.381 1.00 94.62 192 VAL A CA 1
ATOM 1424 C C . VAL A 1 192 ? -6.769 -11.137 18.081 1.00 94.62 192 VAL A C 1
ATOM 1426 O O . VAL A 1 192 ? -6.589 -11.266 19.291 1.00 94.62 192 VAL A O 1
ATOM 1429 N N . ASP A 1 193 ? -6.180 -10.190 17.350 1.00 95.44 193 ASP A N 1
ATOM 1430 C CA . ASP A 1 193 ? -5.482 -9.021 17.895 1.00 95.44 193 ASP A CA 1
ATOM 1431 C C . ASP A 1 193 ? -5.303 -7.916 16.853 1.00 95.44 193 ASP A C 1
ATOM 1433 O O . ASP A 1 193 ? -5.243 -8.196 15.653 1.00 95.44 193 ASP A O 1
ATOM 1437 N N . VAL A 1 194 ? -5.084 -6.694 17.331 1.00 96.56 194 VAL A N 1
ATOM 1438 C CA . VAL A 1 194 ? -4.595 -5.563 16.534 1.00 96.56 194 VAL A CA 1
ATOM 1439 C C . VAL A 1 194 ? -3.431 -4.895 17.262 1.00 96.56 194 VAL A C 1
ATOM 1441 O O . VAL A 1 194 ? -3.577 -4.337 18.350 1.00 96.56 194 VAL A O 1
ATOM 1444 N N . ILE A 1 195 ? -2.246 -4.958 16.661 1.00 97.50 195 ILE A N 1
ATOM 1445 C CA . ILE A 1 195 ? -1.004 -4.459 17.254 1.00 97.50 195 ILE A CA 1
ATOM 1446 C C . ILE A 1 195 ? -0.718 -3.072 16.685 1.00 97.50 195 ILE A C 1
ATOM 1448 O O . ILE A 1 195 ? -0.542 -2.931 15.478 1.00 97.50 195 ILE A O 1
ATOM 1452 N N . ASN A 1 196 ? -0.636 -2.051 17.542 1.00 94.50 196 ASN A N 1
ATOM 1453 C CA . ASN A 1 196 ? -0.201 -0.713 17.132 1.00 94.50 196 ASN A CA 1
ATOM 1454 C C . ASN A 1 196 ? 1.318 -0.716 16.926 1.00 94.50 196 ASN A C 1
ATOM 1456 O O . ASN A 1 196 ? 2.070 -0.878 17.891 1.00 94.50 196 ASN A O 1
ATOM 1460 N N . VAL A 1 197 ? 1.761 -0.544 15.683 1.00 94.31 197 VAL A N 1
ATOM 1461 C CA . VAL A 1 197 ? 3.186 -0.636 15.312 1.00 94.31 197 VAL A CA 1
ATOM 1462 C C . VAL A 1 197 ? 3.800 0.729 15.020 1.00 94.31 197 VAL A C 1
ATOM 1464 O O . VAL A 1 197 ? 4.981 0.943 15.278 1.00 94.31 197 VAL A O 1
ATOM 1467 N N . GLY A 1 198 ? 2.988 1.685 14.584 1.00 90.69 198 GLY A N 1
ATOM 1468 C CA . GLY A 1 198 ? 3.437 3.011 14.190 1.00 90.69 198 GLY A CA 1
ATOM 1469 C C . GLY A 1 198 ? 2.832 3.395 12.856 1.00 90.69 198 GLY A C 1
ATOM 1470 O O . GLY A 1 198 ? 2.046 2.642 12.289 1.00 90.69 198 GLY A O 1
ATOM 1471 N N . ASP A 1 199 ? 3.196 4.582 12.405 1.00 90.62 199 ASP A N 1
ATOM 1472 C CA . ASP A 1 199 ? 2.616 5.220 11.233 1.00 90.62 199 ASP A CA 1
ATOM 1473 C C . ASP A 1 199 ? 3.018 4.488 9.945 1.00 90.62 199 ASP A C 1
ATOM 1475 O O . ASP A 1 199 ? 4.206 4.286 9.669 1.00 90.62 199 ASP A O 1
ATOM 1479 N N . GLU A 1 200 ? 2.010 4.106 9.162 1.00 93.56 200 GLU A N 1
ATOM 1480 C CA . GLU A 1 200 ? 2.153 3.520 7.824 1.00 93.56 200 GLU A CA 1
ATOM 1481 C C . GLU A 1 200 ? 2.984 2.217 7.769 1.00 93.56 200 GLU A C 1
ATOM 1483 O O . GLU A 1 200 ? 4.039 2.170 7.121 1.00 93.56 200 GLU A O 1
ATOM 1488 N N . PRO A 1 201 ? 2.528 1.123 8.413 1.00 96.75 201 PRO A N 1
ATOM 1489 C CA . PRO A 1 201 ? 3.138 -0.192 8.253 1.00 96.75 201 PRO A CA 1
ATOM 1490 C C . PRO A 1 201 ? 2.918 -0.740 6.846 1.00 96.75 201 PRO A C 1
ATOM 1492 O O . PRO A 1 201 ? 1.808 -0.691 6.313 1.00 96.75 201 PRO A O 1
ATOM 1495 N N . VAL A 1 202 ? 3.973 -1.302 6.253 1.00 95.06 202 VAL A N 1
ATOM 1496 C CA . VAL A 1 202 ? 3.949 -1.723 4.842 1.00 95.06 202 VAL A CA 1
ATOM 1497 C C . VAL A 1 202 ? 4.293 -3.181 4.604 1.00 95.06 202 VAL A C 1
ATOM 1499 O O . VAL A 1 202 ? 3.724 -3.768 3.692 1.00 95.06 202 VAL A O 1
ATOM 1502 N N . ASN A 1 203 ? 5.195 -3.783 5.381 1.00 97.19 203 ASN A N 1
ATOM 1503 C CA . ASN A 1 203 ? 5.671 -5.143 5.121 1.00 97.19 203 ASN A CA 1
ATOM 1504 C C . ASN A 1 203 ? 6.070 -5.845 6.423 1.00 97.19 203 ASN A C 1
ATOM 1506 O O . ASN A 1 203 ? 6.473 -5.190 7.386 1.00 97.19 203 ASN A O 1
ATOM 1510 N N . ILE A 1 204 ? 5.928 -7.168 6.448 1.00 98.12 204 ILE A N 1
ATOM 1511 C CA . ILE A 1 204 ? 6.132 -8.024 7.619 1.00 98.12 204 ILE A CA 1
ATOM 1512 C C . ILE A 1 204 ? 7.029 -9.188 7.193 1.00 98.12 204 ILE A C 1
ATOM 1514 O O . ILE A 1 204 ? 6.854 -9.719 6.101 1.00 98.12 204 ILE A O 1
ATOM 1518 N N . VAL A 1 205 ? 7.941 -9.621 8.061 1.00 98.19 205 VAL A N 1
ATOM 1519 C CA . VAL A 1 205 ? 8.615 -10.928 7.976 1.00 98.19 205 VAL A CA 1
ATOM 1520 C C . VAL A 1 205 ? 8.756 -11.551 9.358 1.00 98.19 205 VAL A C 1
ATOM 1522 O O . VAL A 1 205 ? 8.680 -10.853 10.368 1.00 98.19 205 VAL A O 1
ATOM 1525 N N . PHE A 1 206 ? 8.969 -12.862 9.407 1.00 98.44 206 PHE A N 1
ATOM 1526 C CA . PHE A 1 206 ? 9.186 -13.613 10.642 1.00 98.44 206 PHE A CA 1
ATOM 1527 C C . PHE A 1 206 ? 10.566 -14.255 10.657 1.00 98.44 206 PHE A C 1
ATOM 1529 O O . PHE A 1 206 ? 11.124 -14.565 9.602 1.00 98.44 206 PHE A O 1
ATOM 1536 N N . ASP A 1 207 ? 11.078 -14.508 11.858 1.00 97.00 207 ASP A N 1
ATOM 1537 C CA . ASP A 1 207 ? 12.147 -15.483 12.031 1.00 97.00 207 ASP A CA 1
ATOM 1538 C C . ASP A 1 207 ? 11.630 -16.923 11.792 1.00 97.00 207 ASP A C 1
ATOM 1540 O O . ASP A 1 207 ? 10.427 -17.184 11.884 1.00 97.00 207 ASP A O 1
ATOM 1544 N N . PRO A 1 208 ? 12.507 -17.901 11.487 1.00 95.44 208 PRO A N 1
ATOM 1545 C CA . PRO A 1 208 ? 12.087 -19.261 11.156 1.00 95.44 208 PRO A CA 1
ATOM 1546 C C . PRO A 1 208 ? 11.304 -19.980 12.256 1.00 95.44 208 PRO A C 1
ATOM 1548 O O . PRO A 1 208 ? 10.508 -20.862 11.941 1.00 95.44 208 PRO A O 1
ATOM 1551 N N . SER A 1 209 ? 11.530 -19.646 13.533 1.00 94.94 209 SER A N 1
ATOM 1552 C CA . SER A 1 209 ? 10.753 -20.215 14.643 1.00 94.94 209 SER A CA 1
ATOM 1553 C C . SER A 1 209 ? 9.390 -19.547 14.831 1.00 94.94 209 SER A C 1
ATOM 1555 O O . SER A 1 209 ? 8.549 -20.099 15.540 1.00 94.94 209 SER A O 1
ATOM 1557 N N . GLY A 1 210 ? 9.149 -18.395 14.197 1.00 96.25 210 GLY A N 1
ATOM 1558 C CA . GLY A 1 210 ? 7.923 -17.618 14.347 1.00 96.25 210 GLY A CA 1
ATOM 1559 C C . GLY A 1 210 ? 7.782 -16.961 15.720 1.00 96.25 210 GLY A C 1
ATOM 1560 O O . GLY A 1 210 ? 6.661 -16.595 16.092 1.00 96.25 210 GLY A O 1
ATOM 1561 N N . ASP A 1 211 ? 8.878 -16.827 16.474 1.00 95.38 211 ASP A N 1
ATOM 1562 C CA . ASP A 1 211 ? 8.920 -16.205 17.803 1.00 95.38 211 ASP A CA 1
ATOM 1563 C C . ASP A 1 211 ? 8.937 -14.670 17.707 1.00 95.38 211 ASP A C 1
ATOM 1565 O O . ASP A 1 211 ? 8.439 -13.979 18.606 1.00 95.38 211 ASP A O 1
ATOM 1569 N N . TYR A 1 212 ? 9.463 -14.131 16.602 1.00 97.19 212 TYR A N 1
ATOM 1570 C CA . TYR A 1 212 ? 9.563 -12.699 16.349 1.00 97.19 212 TYR A CA 1
ATOM 1571 C C . TYR A 1 212 ? 9.051 -12.321 14.959 1.00 97.19 212 TYR A C 1
ATOM 1573 O O . TYR A 1 212 ? 9.342 -12.971 13.957 1.00 97.19 212 TYR A O 1
ATOM 1581 N N . ALA A 1 213 ? 8.309 -11.216 14.906 1.00 98.25 213 ALA A N 1
ATOM 1582 C CA . ALA A 1 213 ? 7.937 -10.550 13.664 1.00 98.25 213 ALA A CA 1
ATOM 1583 C C . ALA A 1 213 ? 8.702 -9.230 13.532 1.00 98.25 213 ALA A C 1
ATOM 1585 O O . ALA A 1 213 ? 8.887 -8.510 14.517 1.00 98.25 213 ALA A O 1
ATOM 1586 N N . PHE A 1 214 ? 9.091 -8.890 12.310 1.00 98.06 214 PHE A N 1
ATOM 1587 C CA . PHE A 1 214 ? 9.744 -7.637 11.957 1.00 98.06 214 PHE A CA 1
ATOM 1588 C C . PHE A 1 214 ? 8.854 -6.893 10.968 1.00 98.06 214 PHE A C 1
ATOM 1590 O O . PHE A 1 214 ? 8.520 -7.420 9.907 1.00 98.06 214 PHE A O 1
ATOM 1597 N N . VAL A 1 215 ? 8.441 -5.685 11.335 1.00 98.06 215 VAL A N 1
ATOM 1598 C CA . VAL A 1 215 ? 7.494 -4.867 10.578 1.00 98.06 215 VAL A CA 1
ATOM 1599 C C . VAL A 1 215 ? 8.188 -3.590 10.147 1.00 98.06 215 VAL A C 1
ATOM 1601 O O . VAL A 1 215 ? 8.687 -2.840 10.985 1.00 98.06 215 VAL A O 1
ATOM 1604 N N . VAL A 1 216 ? 8.212 -3.331 8.845 1.00 96.25 216 VAL A N 1
ATOM 1605 C CA . VAL A 1 216 ? 8.688 -2.053 8.313 1.00 96.25 216 VAL A CA 1
ATOM 1606 C C . VAL A 1 216 ? 7.547 -1.046 8.331 1.00 96.25 216 VAL A C 1
ATOM 1608 O O . VAL A 1 216 ? 6.448 -1.339 7.849 1.00 96.25 216 VAL A O 1
ATOM 1611 N N . ILE A 1 217 ? 7.830 0.139 8.866 1.00 93.50 217 ILE A N 1
ATOM 1612 C CA . ILE A 1 217 ? 6.919 1.285 8.876 1.00 93.50 217 ILE A CA 1
ATOM 1613 C C . ILE A 1 217 ? 7.575 2.475 8.168 1.00 93.50 217 ILE A C 1
ATOM 1615 O O . ILE A 1 217 ? 8.780 2.695 8.317 1.00 93.50 217 ILE A O 1
ATOM 1619 N N . GLN A 1 218 ? 6.799 3.230 7.387 1.00 88.38 218 GLN A N 1
ATOM 1620 C CA . GLN A 1 218 ? 7.303 4.387 6.630 1.00 88.38 218 GLN A CA 1
ATOM 1621 C C . GLN A 1 218 ? 7.391 5.654 7.481 1.00 88.38 218 GLN A C 1
ATOM 1623 O O . GLN A 1 218 ? 8.214 6.522 7.193 1.00 88.38 218 GLN A O 1
ATOM 1628 N N . GLY A 1 219 ? 6.557 5.761 8.515 1.00 82.06 219 GLY A N 1
ATOM 1629 C CA . GLY A 1 219 ? 6.497 6.920 9.387 1.00 82.06 219 GLY A CA 1
ATOM 1630 C C . GLY A 1 219 ? 7.206 6.720 10.726 1.00 82.06 219 GLY A C 1
ATOM 1631 O O . GLY A 1 219 ? 8.195 5.994 10.846 1.00 82.06 219 GLY A O 1
ATOM 1632 N N . SER A 1 220 ? 6.703 7.415 11.746 1.00 78.94 220 SER A N 1
ATOM 1633 C CA . SER A 1 220 ? 7.215 7.352 13.119 1.00 78.94 220 SER A CA 1
ATOM 1634 C C . SER A 1 220 ? 6.707 6.111 13.874 1.00 78.94 220 SER A C 1
ATOM 1636 O O . SER A 1 220 ? 5.564 5.696 13.651 1.00 78.94 220 SER A O 1
ATOM 1638 N N . PRO A 1 221 ? 7.472 5.565 14.838 1.00 80.06 221 PRO A N 1
ATOM 1639 C CA . PRO A 1 221 ? 7.020 4.451 15.663 1.00 80.06 221 PRO A CA 1
ATOM 1640 C C . PRO A 1 221 ? 5.819 4.844 16.523 1.00 80.06 221 PRO A C 1
ATOM 1642 O O . PRO A 1 221 ? 5.594 6.021 16.820 1.00 80.06 221 PRO A O 1
ATOM 1645 N N . PHE A 1 222 ? 5.044 3.848 16.959 1.00 81.62 222 PHE A N 1
ATOM 1646 C CA . PHE A 1 222 ? 3.864 4.111 17.775 1.00 81.62 222 PHE A CA 1
ATOM 1647 C C . PHE A 1 222 ? 4.228 4.809 19.093 1.00 81.62 222 PHE A C 1
ATOM 1649 O O . PHE A 1 222 ? 4.941 4.273 19.944 1.00 81.62 222 PHE A O 1
ATOM 1656 N N . VAL A 1 223 ? 3.658 5.999 19.287 1.00 76.81 223 VAL A N 1
ATOM 1657 C CA . VAL A 1 223 ? 3.716 6.757 20.537 1.00 76.81 223 VAL A CA 1
ATOM 1658 C C . VAL A 1 223 ? 2.281 7.046 20.977 1.00 76.81 223 VAL A C 1
ATOM 1660 O O . VAL A 1 223 ? 1.559 7.721 20.241 1.00 76.81 223 VAL A O 1
ATOM 1663 N N . PRO A 1 224 ? 1.845 6.571 22.162 1.00 77.12 224 PRO A N 1
ATOM 1664 C CA . PRO A 1 224 ? 0.516 6.882 22.678 1.00 77.12 224 PRO A CA 1
ATOM 1665 C C . PRO A 1 224 ? 0.294 8.394 22.798 1.00 77.12 224 PRO A C 1
ATOM 1667 O O . PRO A 1 224 ? 1.178 9.106 23.268 1.00 77.12 224 PRO A O 1
ATOM 1670 N N . ASP A 1 225 ? -0.911 8.877 22.489 1.00 74.62 225 ASP A N 1
ATOM 1671 C CA . ASP A 1 225 ? -1.243 10.317 22.496 1.00 74.62 225 ASP A CA 1
ATOM 1672 C C . ASP A 1 225 ? -0.972 11.036 23.831 1.00 74.62 225 ASP A C 1
ATOM 1674 O O . ASP A 1 225 ? -0.729 12.243 23.858 1.00 74.62 225 ASP A O 1
ATOM 1678 N N . ASN A 1 226 ? -1.004 10.293 24.941 1.00 69.50 226 ASN A N 1
ATOM 1679 C CA . ASN A 1 226 ? -0.771 10.805 26.295 1.00 69.50 226 ASN A CA 1
ATOM 1680 C C . ASN A 1 226 ? 0.697 10.701 26.750 1.00 69.50 226 ASN A C 1
ATOM 1682 O O . ASN A 1 226 ? 1.006 11.006 27.907 1.00 69.50 226 ASN A O 1
ATOM 1686 N N . ALA A 1 227 ? 1.601 10.221 25.894 1.00 67.44 227 ALA A N 1
ATOM 1687 C CA . ALA A 1 227 ? 3.020 10.151 26.214 1.00 67.44 227 ALA A CA 1
ATOM 1688 C C . ALA A 1 227 ? 3.632 11.560 26.246 1.00 67.44 227 ALA A C 1
ATOM 1690 O O . ALA A 1 227 ? 3.325 12.412 25.417 1.00 67.44 227 ALA A O 1
ATOM 1691 N N . THR A 1 228 ? 4.520 11.819 27.210 1.00 56.84 228 THR A N 1
ATOM 1692 C CA . THR A 1 228 ? 5.291 13.069 27.246 1.00 56.84 228 THR A CA 1
ATOM 1693 C C . THR A 1 228 ? 6.370 13.016 26.159 1.00 56.84 228 THR A C 1
ATOM 1695 O O . THR A 1 228 ? 7.196 12.102 26.222 1.00 56.84 228 THR A O 1
ATOM 1698 N N . PRO A 1 229 ? 6.419 13.961 25.200 1.00 52.56 229 PRO A N 1
ATOM 1699 C CA . PRO A 1 229 ? 7.451 13.959 24.168 1.00 52.56 229 PRO A CA 1
ATOM 1700 C C . PRO A 1 229 ? 8.847 14.039 24.799 1.00 52.56 229 PRO A C 1
ATOM 1702 O O . PRO A 1 229 ? 9.149 14.961 25.560 1.00 52.56 229 PRO A O 1
ATOM 1705 N N . THR A 1 230 ? 9.717 13.071 24.511 1.00 48.09 230 THR A N 1
ATOM 1706 C CA . THR A 1 230 ? 11.133 13.119 24.899 1.00 48.09 230 THR A CA 1
ATOM 1707 C C . THR A 1 230 ? 11.969 13.592 23.715 1.00 48.09 230 THR A C 1
ATOM 1709 O O . THR A 1 230 ? 12.641 12.791 23.078 1.00 48.09 230 THR A O 1
ATOM 1712 N N . GLY A 1 231 ? 11.924 14.892 23.416 1.00 50.75 231 GLY A N 1
ATOM 1713 C CA . GLY A 1 231 ? 12.640 15.493 22.284 1.00 50.75 231 GLY A CA 1
ATOM 1714 C C . GLY A 1 231 ? 11.701 16.066 21.223 1.00 50.75 231 GLY A C 1
ATOM 1715 O O . GLY A 1 231 ? 10.486 16.057 21.397 1.00 50.75 231 GLY A O 1
ATOM 1716 N N . SER A 1 232 ? 12.283 16.602 20.149 1.00 51.41 232 SER A N 1
ATOM 1717 C CA . SER A 1 232 ? 11.525 17.033 18.973 1.00 51.41 232 SER A CA 1
ATOM 1718 C C . SER A 1 232 ? 10.874 15.801 18.330 1.00 51.41 232 SER A C 1
ATOM 1720 O O . SER A 1 232 ? 11.606 14.861 18.022 1.00 51.41 232 SER A O 1
ATOM 1722 N N . PRO A 1 233 ? 9.547 15.760 18.115 1.00 51.91 233 PRO A N 1
ATOM 1723 C CA . PRO A 1 233 ? 8.898 14.624 17.457 1.00 51.91 233 PRO A CA 1
ATOM 1724 C C . PRO A 1 233 ? 9.284 14.490 15.972 1.00 51.91 233 PRO A C 1
ATOM 1726 O O . PRO A 1 233 ? 8.947 13.492 15.354 1.00 51.91 233 PRO A O 1
ATOM 1729 N N . PHE A 1 234 ? 9.992 15.475 15.406 1.00 52.31 234 PHE A N 1
ATOM 1730 C CA . PHE A 1 234 ? 10.214 15.648 13.966 1.00 52.31 234 PHE A CA 1
ATOM 1731 C C . PHE A 1 234 ? 11.435 14.913 13.380 1.00 52.31 234 PHE A C 1
ATOM 1733 O O . PHE A 1 234 ? 11.883 15.291 12.303 1.00 52.31 234 PHE A O 1
ATOM 1740 N N . VAL A 1 235 ? 12.053 13.964 14.094 1.00 51.22 235 VAL A N 1
ATOM 1741 C CA . VAL A 1 235 ? 13.459 13.597 13.808 1.00 51.22 235 VAL A CA 1
ATOM 1742 C C . VAL A 1 235 ? 13.640 12.260 13.075 1.00 51.22 235 VAL A C 1
ATOM 1744 O O . VAL A 1 235 ? 14.684 12.071 12.470 1.00 51.22 235 VAL A O 1
ATOM 1747 N N . GLU A 1 236 ? 12.666 11.344 13.063 1.00 59.53 236 GLU A N 1
ATOM 1748 C CA . GLU A 1 236 ? 12.917 9.978 12.564 1.00 59.53 236 GLU A CA 1
ATOM 1749 C C . GLU A 1 236 ? 11.675 9.354 11.892 1.00 59.53 236 GLU A C 1
ATOM 1751 O O . GLU A 1 236 ? 10.818 8.796 12.584 1.00 59.53 236 GLU A O 1
ATOM 1756 N N . LEU A 1 237 ? 11.570 9.426 10.556 1.00 68.94 237 LEU A N 1
ATOM 1757 C CA . LEU A 1 237 ? 10.642 8.587 9.777 1.00 68.94 237 LEU A CA 1
ATOM 1758 C C . LEU A 1 237 ? 11.376 7.348 9.253 1.00 68.94 237 LEU A C 1
ATOM 1760 O O . LEU A 1 237 ? 12.551 7.434 8.921 1.00 68.94 237 LEU A O 1
ATOM 1764 N N . GLY A 1 238 ? 10.676 6.221 9.151 1.00 83.62 238 GLY A N 1
ATOM 1765 C CA . GLY A 1 238 ? 11.242 4.968 8.659 1.00 83.62 238 GLY A CA 1
ATOM 1766 C C . GLY A 1 238 ? 11.846 4.130 9.783 1.00 83.62 238 GLY A C 1
ATOM 1767 O O . GLY A 1 238 ? 12.922 4.426 10.300 1.00 83.62 238 GLY A O 1
ATOM 1768 N N . HIS A 1 239 ? 11.152 3.064 10.184 1.00 90.56 239 HIS A N 1
ATOM 1769 C CA . HIS A 1 239 ? 11.619 2.178 11.255 1.00 90.56 239 HIS A CA 1
ATOM 1770 C C . HIS A 1 239 ? 11.393 0.706 10.922 1.00 90.56 239 HIS A C 1
ATOM 1772 O O . HIS A 1 239 ? 10.465 0.341 10.198 1.00 90.56 239 HIS A O 1
ATOM 1778 N N . LEU A 1 240 ? 12.218 -0.145 11.532 1.00 95.06 240 LEU A N 1
ATOM 1779 C CA . LEU A 1 240 ? 11.943 -1.568 11.691 1.00 95.06 240 LEU A CA 1
ATOM 1780 C C . LEU A 1 240 ? 11.455 -1.833 13.119 1.00 95.06 240 LEU A C 1
ATOM 1782 O O . LEU A 1 240 ? 12.211 -1.704 14.085 1.00 95.06 240 LEU A O 1
ATOM 1786 N N . VAL A 1 241 ? 10.198 -2.238 13.248 1.00 95.38 241 VAL A N 1
ATOM 1787 C CA . VAL A 1 241 ? 9.551 -2.587 14.513 1.00 95.38 241 VAL A CA 1
ATOM 1788 C C . VAL A 1 241 ? 9.669 -4.088 14.740 1.00 95.38 241 VAL A C 1
ATOM 1790 O O . VAL A 1 241 ? 9.277 -4.880 13.888 1.00 95.38 241 VAL A O 1
ATOM 1793 N N . THR A 1 242 ? 10.182 -4.496 15.900 1.00 96.62 242 THR A N 1
ATOM 1794 C CA . THR A 1 242 ? 10.262 -5.913 16.286 1.00 96.62 242 THR A CA 1
ATOM 1795 C C . THR A 1 242 ? 9.159 -6.245 17.282 1.00 96.62 242 THR A C 1
ATOM 1797 O O . THR A 1 242 ? 8.977 -5.537 18.278 1.00 96.62 242 THR A O 1
ATOM 1800 N N . ILE A 1 243 ? 8.441 -7.338 17.039 1.00 97.06 243 ILE A N 1
ATOM 1801 C CA . ILE A 1 243 ? 7.309 -7.806 17.841 1.00 97.06 243 ILE A CA 1
ATOM 1802 C C . ILE A 1 243 ? 7.616 -9.211 18.349 1.00 97.06 243 ILE A C 1
ATOM 1804 O O . ILE A 1 243 ? 7.969 -10.090 17.571 1.00 97.06 243 ILE A O 1
ATOM 1808 N N . ASP A 1 244 ? 7.436 -9.433 19.648 1.00 96.56 244 ASP A N 1
ATOM 1809 C CA . ASP A 1 244 ? 7.399 -10.779 20.229 1.00 96.56 244 ASP A CA 1
ATOM 1810 C C . ASP A 1 244 ? 6.016 -11.386 19.943 1.00 96.56 244 ASP A C 1
ATOM 1812 O O . ASP A 1 244 ? 4.993 -10.847 20.379 1.00 96.56 244 ASP A O 1
ATOM 1816 N N . THR A 1 245 ? 5.959 -12.477 19.177 1.00 97.12 245 THR A N 1
ATOM 1817 C CA . THR A 1 245 ? 4.691 -13.022 18.658 1.00 97.12 245 THR A CA 1
ATOM 1818 C C . THR A 1 245 ? 3.865 -13.732 19.730 1.00 97.12 245 THR A C 1
ATOM 1820 O O . THR A 1 245 ? 2.637 -13.787 19.631 1.00 97.12 245 THR A O 1
ATOM 1823 N N . ALA A 1 246 ? 4.514 -14.235 20.785 1.00 95.12 246 ALA A N 1
ATOM 1824 C CA . ALA A 1 246 ? 3.852 -14.909 21.896 1.00 95.12 246 ALA A CA 1
ATOM 1825 C C . ALA A 1 246 ? 3.089 -13.918 22.785 1.00 95.12 246 ALA A C 1
ATOM 1827 O O . ALA A 1 246 ? 2.008 -14.229 23.292 1.00 95.12 246 ALA A O 1
ATOM 1828 N N . THR A 1 247 ? 3.655 -12.726 22.982 1.00 95.12 247 THR A N 1
ATOM 1829 C CA . THR A 1 247 ? 3.040 -11.640 23.762 1.00 95.12 247 THR A CA 1
ATOM 1830 C C . THR A 1 247 ? 2.267 -10.643 22.905 1.00 95.12 247 THR A C 1
ATOM 1832 O O . THR A 1 247 ? 1.434 -9.915 23.448 1.00 95.12 247 THR A O 1
ATOM 1835 N N . ARG A 1 248 ? 2.528 -10.617 21.590 1.00 95.50 248 ARG A N 1
ATOM 1836 C CA . ARG A 1 248 ? 1.994 -9.653 20.614 1.00 95.50 248 ARG A CA 1
ATOM 1837 C C . ARG A 1 248 ? 2.297 -8.209 21.007 1.00 95.50 248 ARG A C 1
ATOM 1839 O O . ARG A 1 248 ? 1.459 -7.319 20.890 1.00 95.50 248 ARG A O 1
ATOM 1846 N N . GLN A 1 249 ? 3.492 -7.987 21.547 1.00 93.50 249 GLN A N 1
ATOM 1847 C CA . GLN A 1 249 ? 3.955 -6.674 21.984 1.00 93.50 249 GLN A CA 1
ATOM 1848 C C . GLN A 1 249 ? 5.171 -6.244 21.174 1.00 93.50 249 GLN A C 1
ATOM 1850 O O . GLN A 1 249 ? 6.071 -7.042 20.911 1.00 93.50 249 GLN A O 1
ATOM 1855 N N . VAL A 1 250 ? 5.217 -4.955 20.839 1.00 92.88 250 VAL A N 1
ATOM 1856 C CA . VAL A 1 250 ? 6.417 -4.318 20.295 1.00 92.88 250 VAL A CA 1
ATOM 1857 C C . VAL A 1 250 ? 7.515 -4.345 21.360 1.00 92.88 250 VAL A C 1
ATOM 1859 O O . VAL A 1 250 ? 7.327 -3.836 22.469 1.00 92.88 250 VAL A O 1
ATOM 1862 N N . VAL A 1 251 ? 8.663 -4.939 21.031 1.00 92.56 251 VAL A N 1
ATOM 1863 C CA . VAL A 1 251 ? 9.815 -5.066 21.939 1.00 92.56 251 VAL A CA 1
ATOM 1864 C C . VAL A 1 251 ? 10.947 -4.098 21.606 1.00 92.56 251 VAL A C 1
ATOM 1866 O O . VAL A 1 251 ? 11.684 -3.698 22.510 1.00 92.56 251 VAL A O 1
ATOM 1869 N N . SER A 1 252 ? 11.084 -3.678 20.348 1.00 89.62 252 SER A N 1
ATOM 1870 C CA . SER A 1 252 ? 12.062 -2.673 19.922 1.00 89.62 252 SER A CA 1
ATOM 1871 C C . SER A 1 252 ? 11.632 -1.985 18.623 1.00 89.62 252 SER A C 1
ATOM 1873 O O . SER A 1 252 ? 10.778 -2.483 17.891 1.00 89.62 252 SER A O 1
ATOM 1875 N N . SER A 1 253 ? 12.233 -0.825 18.361 1.00 89.25 253 SER A N 1
ATOM 1876 C CA . SER A 1 253 ? 12.138 -0.090 17.100 1.00 89.25 253 SER A CA 1
ATOM 1877 C C . SER A 1 253 ? 13.542 0.360 16.717 1.00 89.25 253 SER A C 1
ATOM 1879 O O . SER A 1 253 ? 14.268 0.880 17.571 1.00 89.25 253 SER A O 1
ATOM 1881 N N . THR A 1 254 ? 13.929 0.142 15.466 1.00 90.12 254 THR A N 1
ATOM 1882 C CA . THR A 1 254 ? 15.200 0.609 14.909 1.00 90.12 254 THR A CA 1
ATOM 1883 C C . THR A 1 254 ? 14.921 1.687 13.882 1.00 90.12 254 THR A C 1
ATOM 1885 O O . THR A 1 254 ? 14.247 1.404 12.896 1.00 90.12 254 THR A O 1
ATOM 1888 N N . PHE A 1 255 ? 15.475 2.880 14.084 1.00 87.00 255 PHE A N 1
ATOM 1889 C CA . PHE A 1 255 ? 15.474 3.916 13.058 1.00 87.00 255 PHE A CA 1
ATOM 1890 C C . PHE A 1 255 ? 16.273 3.449 11.840 1.00 87.00 255 PHE A C 1
ATOM 1892 O O . PHE A 1 255 ? 17.396 2.952 11.977 1.00 87.00 255 PHE A O 1
ATOM 1899 N N . LEU A 1 256 ? 15.674 3.597 10.665 1.00 83.75 256 LEU A N 1
ATOM 1900 C CA . LEU A 1 256 ? 16.281 3.287 9.385 1.00 83.75 256 LEU A CA 1
ATOM 1901 C C . LEU A 1 256 ? 16.603 4.613 8.708 1.00 83.75 256 LEU A C 1
ATOM 1903 O O . LEU A 1 256 ? 15.698 5.324 8.290 1.00 83.75 256 LEU A O 1
ATOM 1907 N N . ASP A 1 257 ? 17.889 4.933 8.604 1.00 77.81 257 ASP A N 1
ATOM 1908 C CA . ASP A 1 257 ? 18.367 6.131 7.911 1.00 77.81 257 ASP A CA 1
ATOM 1909 C C . ASP A 1 257 ? 18.221 5.956 6.388 1.00 77.81 257 ASP A C 1
ATOM 1911 O O . ASP A 1 257 ? 19.195 5.699 5.684 1.00 77.81 257 ASP A O 1
ATOM 1915 N N . CYS A 1 258 ? 16.980 5.949 5.897 1.00 77.50 258 CYS A N 1
ATOM 1916 C CA . CYS A 1 258 ? 16.632 5.780 4.489 1.00 77.50 258 CYS A CA 1
ATOM 1917 C C . CYS A 1 258 ? 15.250 6.355 4.176 1.00 77.50 258 CYS A C 1
ATOM 1919 O O . CYS A 1 258 ? 14.440 6.630 5.066 1.00 77.50 258 CYS A O 1
ATOM 1921 N N . ASN A 1 259 ? 14.951 6.490 2.885 1.00 74.12 259 ASN A N 1
ATOM 1922 C CA . ASN A 1 259 ? 13.725 7.127 2.451 1.00 74.12 259 ASN A CA 1
ATOM 1923 C C . ASN A 1 259 ? 12.624 6.119 2.108 1.00 74.12 259 ASN A C 1
ATOM 1925 O O . ASN A 1 259 ? 12.733 5.338 1.160 1.00 74.12 259 ASN A O 1
ATOM 1929 N N . THR A 1 260 ? 11.510 6.192 2.844 1.00 83.25 260 THR A N 1
ATOM 1930 C CA . THR A 1 260 ? 10.311 5.379 2.584 1.00 83.25 260 THR A CA 1
ATOM 1931 C C . THR A 1 260 ? 10.653 3.876 2.552 1.00 83.25 260 THR A C 1
ATOM 1933 O O . THR A 1 260 ? 10.540 3.239 1.500 1.00 83.25 260 THR A O 1
ATOM 1936 N N . PRO A 1 261 ? 11.112 3.281 3.673 1.00 90.25 261 PRO A N 1
ATOM 1937 C CA . PRO A 1 261 ? 11.431 1.856 3.710 1.00 90.25 261 PRO A CA 1
ATOM 1938 C C . PRO A 1 261 ? 10.196 1.036 3.317 1.00 90.25 261 PRO A C 1
ATOM 1940 O O . PRO A 1 261 ? 9.061 1.379 3.665 1.00 90.25 261 PRO A O 1
ATOM 1943 N N . ARG A 1 262 ? 10.398 -0.011 2.513 1.00 91.44 262 ARG A N 1
ATOM 1944 C CA . ARG A 1 262 ? 9.291 -0.665 1.799 1.00 91.44 262 ARG A CA 1
ATOM 1945 C C . ARG A 1 262 ? 9.367 -2.181 1.811 1.00 91.44 262 ARG A C 1
ATOM 1947 O O . ARG A 1 262 ? 8.441 -2.824 2.301 1.00 91.44 262 ARG A O 1
ATOM 1954 N N . ALA A 1 263 ? 10.416 -2.758 1.232 1.00 94.12 263 ALA A N 1
ATOM 1955 C CA . ALA A 1 263 ? 10.565 -4.210 1.159 1.00 94.12 263 ALA A CA 1
ATOM 1956 C C . ALA A 1 263 ? 11.415 -4.713 2.324 1.00 94.12 263 ALA A C 1
ATOM 1958 O O . ALA A 1 263 ? 12.379 -4.057 2.707 1.00 94.12 263 ALA A O 1
ATOM 1959 N N . VAL A 1 264 ? 11.071 -5.874 2.875 1.00 97.25 264 VAL A N 1
ATOM 1960 C CA . VAL A 1 264 ? 11.860 -6.524 3.922 1.00 97.25 264 VAL A CA 1
ATOM 1961 C C . VAL A 1 264 ? 11.883 -8.027 3.702 1.00 97.25 264 VAL A C 1
ATOM 1963 O O . VAL A 1 264 ? 10.876 -8.607 3.297 1.00 97.25 264 VAL A O 1
ATOM 1966 N N . ILE A 1 265 ? 13.037 -8.637 3.960 1.00 96.88 265 ILE A N 1
ATOM 1967 C CA . ILE A 1 265 ? 13.237 -10.088 3.962 1.00 96.88 265 ILE A CA 1
ATOM 1968 C C . ILE A 1 265 ? 13.950 -10.519 5.249 1.00 96.88 265 ILE A C 1
ATOM 1970 O O . ILE A 1 265 ? 14.643 -9.716 5.882 1.00 96.88 265 ILE A O 1
ATOM 1974 N N . TYR A 1 266 ? 13.813 -11.794 5.609 1.00 97.44 266 TYR A N 1
ATOM 1975 C CA . TYR A 1 266 ? 14.593 -12.426 6.671 1.00 97.44 266 TYR A CA 1
ATOM 1976 C C . TYR A 1 266 ? 15.541 -13.468 6.066 1.00 97.44 266 TYR A C 1
ATOM 1978 O O . TYR A 1 266 ? 15.087 -14.440 5.463 1.00 97.44 266 TYR A O 1
ATOM 1986 N N . ASP A 1 267 ? 16.848 -13.289 6.254 1.00 96.12 267 ASP A N 1
ATOM 1987 C CA . ASP A 1 267 ? 17.859 -14.291 5.921 1.00 96.12 267 ASP A CA 1
ATOM 1988 C C . ASP A 1 267 ? 18.046 -15.246 7.109 1.00 96.12 267 ASP A C 1
ATOM 1990 O O . ASP A 1 267 ? 18.690 -14.923 8.111 1.00 96.12 267 ASP A O 1
ATOM 1994 N N . ALA A 1 268 ? 17.513 -16.458 6.958 1.00 92.94 268 ALA A N 1
ATOM 1995 C CA . ALA A 1 268 ? 17.581 -17.525 7.955 1.00 92.94 268 ALA A CA 1
ATOM 1996 C C . ALA A 1 268 ? 18.953 -18.199 8.101 1.00 92.94 268 ALA A C 1
ATOM 1998 O O . ALA A 1 268 ? 19.185 -18.916 9.073 1.00 92.94 268 ALA A O 1
ATOM 1999 N N . VAL A 1 269 ? 19.854 -18.036 7.133 1.00 91.62 269 VAL A N 1
ATOM 2000 C CA . VAL A 1 269 ? 21.213 -18.592 7.196 1.00 91.62 269 VAL A CA 1
ATOM 2001 C C . VAL A 1 269 ? 22.094 -17.717 8.075 1.00 91.62 269 VAL A C 1
ATOM 2003 O O . VAL A 1 269 ? 22.921 -18.234 8.831 1.00 91.62 269 VAL A O 1
ATOM 2006 N N . ASN A 1 270 ? 21.920 -16.402 7.959 1.00 92.69 270 ASN A N 1
ATOM 2007 C CA . ASN A 1 270 ? 22.734 -15.426 8.665 1.00 92.69 270 ASN A CA 1
ATOM 2008 C C . ASN A 1 270 ? 22.051 -14.865 9.925 1.00 92.69 270 ASN A C 1
ATOM 2010 O O . ASN A 1 270 ? 22.732 -14.181 10.684 1.00 92.69 270 ASN A O 1
ATOM 2014 N N . ASP A 1 271 ? 20.759 -15.124 10.153 1.00 94.94 271 ASP A N 1
ATOM 2015 C CA . ASP A 1 271 ? 19.919 -14.480 11.178 1.00 94.94 271 ASP A CA 1
ATOM 2016 C C . ASP A 1 271 ? 19.892 -12.945 11.024 1.00 94.94 271 ASP A C 1
ATOM 2018 O O . ASP A 1 271 ? 20.119 -12.196 11.977 1.00 94.94 271 ASP A O 1
ATOM 2022 N N . HIS A 1 272 ? 19.659 -12.464 9.799 1.00 96.19 272 HIS A N 1
ATOM 2023 C CA . HIS A 1 272 ? 19.614 -11.031 9.482 1.00 96.19 272 HIS A CA 1
ATOM 2024 C C . HIS A 1 272 ? 18.281 -10.617 8.865 1.00 96.19 272 HIS A C 1
ATOM 2026 O O . HIS A 1 272 ? 17.641 -11.383 8.150 1.00 96.19 272 HIS A O 1
ATOM 2032 N N . VAL A 1 273 ? 17.909 -9.360 9.086 1.00 97.69 273 VAL A N 1
ATOM 2033 C CA . VAL A 1 273 ? 16.817 -8.694 8.370 1.00 97.69 273 VAL A CA 1
ATOM 2034 C C . VAL A 1 273 ? 17.427 -7.719 7.372 1.00 97.69 273 VAL A C 1
ATOM 2036 O O . VAL A 1 273 ? 18.305 -6.938 7.738 1.00 97.69 273 VAL A O 1
ATOM 2039 N N . VAL A 1 274 ? 16.964 -7.751 6.123 1.00 97.75 274 VAL A N 1
ATOM 2040 C CA . VAL A 1 274 ? 17.383 -6.797 5.086 1.00 97.75 274 VAL A CA 1
ATOM 2041 C C . VAL A 1 274 ? 16.180 -5.963 4.676 1.00 97.75 274 VAL A C 1
ATOM 2043 O O . VAL A 1 274 ? 15.142 -6.521 4.319 1.00 97.75 274 VAL A O 1
ATOM 2046 N N . VAL A 1 275 ? 16.311 -4.639 4.738 1.00 96.81 275 VAL A N 1
ATOM 2047 C CA . VAL A 1 275 ? 15.265 -3.671 4.381 1.00 96.81 275 VAL A CA 1
ATOM 2048 C C . VAL A 1 275 ? 15.700 -2.877 3.157 1.00 96.81 275 VAL A C 1
ATOM 2050 O O . VAL A 1 275 ? 16.822 -2.387 3.137 1.00 96.81 275 VAL A O 1
ATOM 2053 N N . ALA A 1 276 ? 14.812 -2.719 2.175 1.0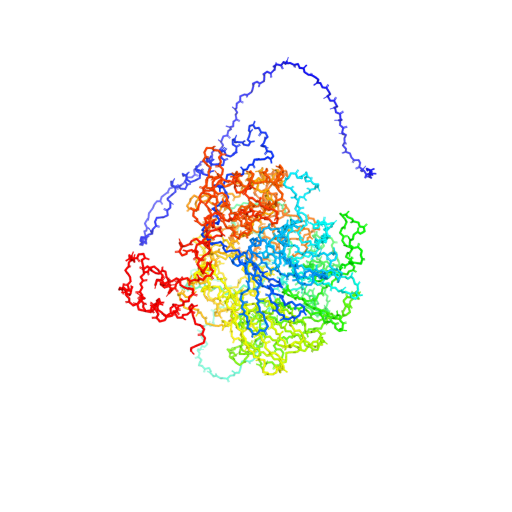0 93.88 276 ALA A N 1
ATOM 2054 C CA . ALA A 1 276 ? 15.027 -1.872 1.005 1.00 93.88 276 ALA A CA 1
ATOM 2055 C C . ALA A 1 276 ? 14.271 -0.538 1.115 1.00 93.88 276 ALA A C 1
ATOM 2057 O O . ALA A 1 276 ? 13.073 -0.517 1.441 1.00 93.88 276 ALA A O 1
ATOM 2058 N N . ALA A 1 277 ? 14.954 0.558 0.792 1.00 88.88 277 ALA A N 1
ATOM 2059 C CA . ALA A 1 277 ? 14.394 1.900 0.673 1.00 88.88 277 ALA A CA 1
ATOM 2060 C C . ALA A 1 277 ? 13.646 2.058 -0.658 1.00 88.88 277 ALA A C 1
ATOM 2062 O O . ALA A 1 277 ? 14.188 1.734 -1.708 1.00 88.88 277 ALA A O 1
ATOM 2063 N N . HIS A 1 278 ? 12.398 2.543 -0.648 1.00 88.56 278 HIS A N 1
ATOM 2064 C CA . HIS A 1 278 ? 11.641 2.700 -1.897 1.00 88.56 278 HIS A CA 1
ATOM 2065 C C . HIS A 1 278 ? 12.247 3.760 -2.812 1.00 88.56 278 HIS A C 1
ATOM 2067 O O . HIS A 1 278 ? 12.276 3.565 -4.024 1.00 88.56 278 HIS A O 1
ATOM 2073 N N . HIS A 1 279 ? 12.695 4.870 -2.228 1.00 80.25 279 HIS A N 1
ATOM 2074 C CA . HIS A 1 279 ? 13.343 5.961 -2.943 1.00 80.25 279 HIS A CA 1
ATOM 2075 C C . HIS A 1 279 ? 14.786 6.028 -2.479 1.00 80.25 279 HIS A C 1
ATOM 2077 O O . HIS A 1 279 ? 15.034 6.228 -1.289 1.00 80.25 279 HIS A O 1
ATOM 2083 N N . SER A 1 280 ? 15.711 5.872 -3.415 1.00 68.25 280 SER A N 1
ATOM 2084 C CA . SER A 1 280 ? 17.130 5.946 -3.124 1.00 68.25 280 SER A CA 1
ATOM 2085 C C . SER A 1 280 ? 17.829 6.959 -4.012 1.00 68.25 280 SER A C 1
ATOM 2087 O O . SER A 1 280 ? 17.451 7.218 -5.158 1.00 68.25 280 SER A O 1
ATOM 2089 N N . GLY A 1 281 ? 18.832 7.586 -3.416 1.00 58.53 281 GLY A N 1
ATOM 2090 C CA . GLY A 1 281 ? 19.601 8.677 -3.967 1.00 58.53 281 GLY A CA 1
ATOM 2091 C C . GLY A 1 281 ? 20.781 8.219 -4.811 1.00 58.53 281 GLY A C 1
ATOM 2092 O O . GLY A 1 281 ? 21.880 8.722 -4.602 1.00 58.53 281 GLY A O 1
ATOM 2093 N N . ASN A 1 282 ? 20.580 7.315 -5.767 1.00 59.38 282 ASN A N 1
ATOM 2094 C CA . ASN A 1 282 ? 21.657 6.711 -6.561 1.00 59.38 282 ASN A CA 1
ATOM 2095 C C . ASN A 1 282 ? 22.297 7.653 -7.614 1.00 59.38 282 ASN A C 1
ATOM 2097 O O . ASN A 1 282 ? 22.525 7.279 -8.765 1.00 59.38 282 ASN A O 1
ATOM 2101 N N . ASN A 1 283 ? 22.556 8.913 -7.251 1.00 53.12 283 ASN A N 1
ATOM 2102 C CA . ASN A 1 283 ? 23.161 9.950 -8.094 1.00 53.12 283 ASN A CA 1
ATOM 2103 C C . ASN A 1 283 ? 22.380 10.296 -9.380 1.00 53.12 283 ASN A C 1
ATOM 2105 O O . ASN A 1 283 ? 22.935 10.855 -10.326 1.00 53.12 283 ASN A O 1
ATOM 2109 N N . THR A 1 284 ? 21.076 10.016 -9.425 1.00 50.75 284 THR A N 1
ATOM 2110 C CA . THR A 1 284 ? 20.228 10.232 -10.613 1.00 50.75 284 THR A CA 1
ATOM 2111 C C . THR A 1 284 ? 19.482 11.566 -10.632 1.00 50.75 284 THR A C 1
ATOM 2113 O O . THR A 1 284 ? 18.699 11.832 -11.539 1.00 50.75 284 THR A O 1
ATOM 2116 N N . SER A 1 285 ? 19.716 12.455 -9.668 1.00 47.09 285 SER A N 1
ATOM 2117 C CA . SER A 1 285 ? 19.150 13.809 -9.691 1.00 47.09 285 SER A CA 1
ATOM 2118 C C . SER A 1 285 ? 20.102 14.802 -10.365 1.00 47.09 285 SER A C 1
ATOM 2120 O O . SER A 1 285 ? 21.195 15.062 -9.859 1.00 47.09 285 SER A O 1
ATOM 2122 N N . LEU A 1 286 ? 19.676 15.429 -11.472 1.00 44.06 286 LEU A N 1
ATOM 2123 C CA . LEU A 1 286 ? 20.396 16.562 -12.073 1.00 44.06 286 LEU A CA 1
ATOM 2124 C C . LEU A 1 286 ? 20.336 17.793 -11.160 1.00 44.06 286 LEU A C 1
ATOM 2126 O O . LEU A 1 286 ? 19.471 18.656 -11.308 1.00 44.06 286 LEU A O 1
ATOM 2130 N N . ALA A 1 287 ? 21.308 17.947 -10.266 1.00 38.84 287 ALA A N 1
ATOM 2131 C CA . ALA A 1 287 ? 21.550 19.226 -9.612 1.00 38.84 287 ALA A CA 1
ATOM 2132 C C . ALA A 1 287 ? 22.452 20.100 -10.505 1.00 38.84 287 ALA A C 1
ATOM 2134 O O . ALA A 1 287 ? 23.669 19.979 -10.471 1.00 38.84 287 ALA A O 1
ATOM 2135 N N . GLY A 1 288 ? 21.856 20.980 -11.318 1.00 36.56 288 GLY A N 1
ATOM 2136 C CA . GLY A 1 288 ? 22.497 22.192 -11.860 1.00 36.56 288 GLY A CA 1
ATOM 2137 C C . GLY A 1 288 ? 23.882 22.058 -12.525 1.00 36.56 288 GLY A C 1
ATOM 2138 O O . GLY A 1 288 ? 24.863 22.617 -12.039 1.00 36.56 288 GLY A O 1
ATOM 2139 N N . THR A 1 289 ? 23.970 21.434 -13.702 1.00 30.33 289 THR A N 1
ATOM 2140 C CA . THR A 1 289 ? 25.120 21.594 -14.620 1.00 30.33 289 THR A CA 1
ATOM 2141 C C . THR A 1 289 ? 24.981 22.902 -15.419 1.00 30.33 289 THR A C 1
ATOM 2143 O O . THR A 1 289 ? 23.901 23.154 -15.969 1.00 30.33 289 THR A O 1
ATOM 2146 N N . PRO A 1 290 ? 26.021 23.744 -15.580 1.00 29.83 290 PRO A N 1
ATOM 2147 C CA . PRO A 1 290 ? 25.972 24.845 -16.537 1.00 29.83 290 PRO A CA 1
ATOM 2148 C C . PRO A 1 290 ? 25.825 24.309 -17.961 1.00 29.83 290 PRO A C 1
ATOM 2150 O O . PRO A 1 290 ? 26.433 23.311 -18.337 1.00 29.83 290 PRO A O 1
ATOM 2153 N N . VAL A 1 291 ? 25.027 25.003 -18.768 1.00 25.89 291 VAL A N 1
ATOM 2154 C CA . VAL A 1 291 ? 24.917 24.733 -20.203 1.00 25.89 291 VAL A CA 1
ATOM 2155 C C . VAL A 1 291 ? 26.243 25.094 -20.870 1.00 25.89 291 VAL A C 1
ATOM 2157 O O . VAL A 1 291 ? 26.601 26.270 -20.945 1.00 25.89 291 VAL A O 1
ATOM 2160 N N . GLU A 1 292 ? 26.949 24.102 -21.405 1.00 26.31 292 GLU A N 1
ATOM 2161 C CA . GLU A 1 292 ? 28.035 24.350 -22.346 1.00 26.31 292 GLU A CA 1
ATOM 2162 C C . GLU A 1 292 ? 27.427 24.725 -23.708 1.00 26.31 292 GLU A C 1
ATOM 2164 O O . GLU A 1 292 ? 26.759 23.930 -24.376 1.00 26.31 292 GLU A O 1
ATOM 2169 N N . LEU A 1 293 ? 27.624 25.974 -24.133 1.00 26.97 293 LEU A N 1
ATOM 2170 C CA . LEU A 1 293 ? 27.258 26.415 -25.475 1.00 26.97 293 LEU A CA 1
ATOM 2171 C C . LEU A 1 293 ? 28.236 25.799 -26.478 1.00 26.97 293 LEU A C 1
ATOM 2173 O O . LEU A 1 293 ? 29.299 26.359 -26.749 1.00 26.97 293 LEU A O 1
ATOM 2177 N N . ARG A 1 294 ? 27.860 24.676 -27.097 1.00 24.70 294 ARG A N 1
ATOM 2178 C CA . ARG A 1 294 ? 28.554 24.224 -28.305 1.00 24.70 294 ARG A CA 1
ATOM 2179 C C . ARG A 1 294 ? 28.312 25.238 -29.414 1.00 24.70 294 ARG A C 1
ATOM 2181 O O . ARG A 1 294 ? 27.221 25.332 -29.978 1.00 24.70 294 ARG A O 1
ATOM 2188 N N . PHE A 1 295 ? 29.353 25.983 -29.767 1.00 28.03 295 PHE A N 1
ATOM 2189 C CA . PHE A 1 295 ? 29.400 26.639 -31.061 1.00 28.03 295 PHE A CA 1
ATOM 2190 C C . PHE A 1 295 ? 29.302 25.542 -32.119 1.00 28.03 295 PHE A C 1
ATOM 2192 O O . PHE A 1 295 ? 30.165 24.668 -32.200 1.00 28.03 295 PHE A O 1
ATOM 2199 N N . ALA A 1 296 ? 28.254 25.577 -32.940 1.00 27.05 296 ALA A N 1
ATOM 2200 C CA . ALA A 1 296 ? 28.331 24.928 -34.232 1.00 27.05 296 ALA A CA 1
ATOM 2201 C C . ALA A 1 296 ? 29.486 25.602 -34.980 1.00 27.05 296 ALA A C 1
ATOM 2203 O O . ALA A 1 296 ? 29.334 26.700 -35.521 1.00 27.05 296 ALA A O 1
ATOM 2204 N N . ASP A 1 297 ? 30.650 24.960 -35.003 1.00 30.53 297 ASP A N 1
ATOM 2205 C CA . ASP A 1 297 ? 31.565 25.167 -36.113 1.00 30.53 297 ASP A CA 1
ATOM 2206 C C . ASP A 1 297 ? 30.735 24.855 -37.372 1.00 30.53 297 ASP A C 1
ATOM 2208 O O . ASP A 1 297 ? 29.991 23.863 -37.364 1.00 30.53 297 ASP A O 1
ATOM 2212 N N . PRO A 1 298 ? 30.727 25.698 -38.419 1.00 30.48 298 PRO A N 1
ATOM 2213 C CA . PRO A 1 298 ? 29.907 25.440 -39.588 1.00 30.48 298 PRO A CA 1
ATOM 2214 C C . PRO A 1 298 ? 30.395 24.147 -40.244 1.00 30.48 298 PRO A C 1
ATOM 2216 O O . PRO A 1 298 ? 31.325 24.156 -41.050 1.00 30.48 298 PRO A O 1
ATOM 2219 N N . ALA A 1 299 ? 29.772 23.017 -39.907 1.00 29.66 299 ALA A N 1
ATOM 2220 C CA . ALA A 1 299 ? 30.011 21.781 -40.620 1.00 29.66 299 ALA A CA 1
ATOM 2221 C C . ALA A 1 299 ? 29.568 21.992 -42.082 1.00 29.66 299 ALA A C 1
ATOM 2223 O O . ALA A 1 299 ? 28.529 22.612 -42.340 1.00 29.66 299 ALA A O 1
ATOM 2224 N N . PRO A 1 300 ? 30.361 21.520 -43.058 1.00 30.39 300 PRO A N 1
ATOM 2225 C CA . PRO A 1 300 ? 30.109 21.738 -44.473 1.00 30.39 300 PRO A CA 1
ATOM 2226 C C . PRO A 1 300 ? 28.767 21.109 -44.851 1.00 30.39 300 PRO A C 1
ATOM 2228 O O . PRO A 1 300 ? 28.600 19.892 -44.819 1.00 30.39 300 PRO A O 1
ATOM 2231 N N . THR A 1 301 ? 27.796 21.940 -45.214 1.00 33.66 301 THR A N 1
ATOM 2232 C CA . THR A 1 301 ? 26.496 21.476 -45.696 1.00 33.66 301 THR A CA 1
ATOM 2233 C C . THR A 1 301 ? 26.663 20.803 -47.063 1.00 33.66 301 THR A C 1
ATOM 2235 O O . THR A 1 301 ? 27.304 21.341 -47.969 1.00 33.66 301 THR A O 1
ATOM 2238 N N . ASN A 1 302 ? 26.093 19.605 -47.234 1.00 35.19 302 ASN A N 1
ATOM 2239 C CA . ASN A 1 302 ? 26.026 18.945 -48.543 1.00 35.19 302 ASN A CA 1
ATOM 2240 C C . ASN A 1 302 ? 25.239 19.840 -49.538 1.00 35.19 302 ASN A C 1
ATOM 2242 O O . ASN A 1 302 ? 24.111 20.220 -49.224 1.00 35.19 302 ASN A O 1
ATOM 2246 N N . PRO A 1 303 ? 25.773 20.193 -50.731 1.00 36.50 303 PRO A N 1
ATOM 2247 C CA . PRO A 1 303 ? 25.105 21.103 -51.677 1.00 36.50 303 PRO A CA 1
ATOM 2248 C C . PRO A 1 303 ? 24.170 20.323 -52.627 1.00 36.50 303 PRO A C 1
ATOM 2250 O O . PRO A 1 303 ? 24.519 19.186 -52.965 1.00 36.50 303 PRO A O 1
ATOM 2253 N N . PRO A 1 304 ? 23.022 20.870 -53.122 1.00 28.78 304 PRO A N 1
ATOM 2254 C CA . PRO A 1 304 ? 22.974 22.003 -54.088 1.00 28.78 304 PRO A CA 1
ATOM 2255 C C . PRO A 1 304 ? 21.650 22.852 -54.053 1.00 28.78 304 PRO A C 1
ATOM 2257 O O . PRO A 1 304 ? 20.826 22.649 -53.171 1.00 28.78 304 PRO A O 1
ATOM 2260 N N . PRO A 1 305 ? 21.314 23.700 -55.062 1.00 29.97 305 PRO A N 1
ATOM 2261 C CA . PRO A 1 305 ? 21.996 24.885 -55.585 1.00 29.97 305 PRO A CA 1
ATOM 2262 C C . PRO A 1 305 ? 21.177 26.200 -55.437 1.00 29.97 305 PRO A C 1
ATOM 2264 O O . PRO A 1 305 ? 19.962 26.230 -55.270 1.00 29.97 305 PRO A O 1
ATOM 2267 N N . ILE A 1 306 ? 21.906 27.307 -55.580 1.00 26.67 306 ILE A N 1
ATOM 2268 C CA . ILE A 1 306 ? 21.557 28.712 -55.320 1.00 26.67 306 ILE A CA 1
ATOM 2269 C C . ILE A 1 306 ? 20.718 29.365 -56.439 1.00 26.67 306 ILE A C 1
ATOM 2271 O O . ILE A 1 306 ? 21.054 29.243 -57.618 1.00 26.67 306 ILE A O 1
ATOM 2275 N N . VAL A 1 307 ? 19.740 30.203 -56.056 1.00 25.98 307 VAL A N 1
ATOM 2276 C CA . VAL A 1 307 ? 19.289 31.366 -56.848 1.00 25.98 307 VAL A CA 1
ATOM 2277 C C . VAL A 1 307 ? 19.805 32.644 -56.176 1.00 25.98 307 VAL A C 1
ATOM 2279 O O . VAL A 1 307 ? 19.551 32.905 -55.005 1.00 25.98 307 VAL A O 1
ATOM 2282 N N . SER A 1 308 ? 20.581 33.420 -56.929 1.00 27.80 308 SER A N 1
ATOM 2283 C CA . SER A 1 308 ? 21.327 34.611 -56.509 1.00 27.80 308 SER A CA 1
ATOM 2284 C C . SER A 1 308 ? 20.473 35.884 -56.406 1.00 27.80 308 SER A C 1
ATOM 2286 O O . SER A 1 308 ? 19.746 36.196 -57.350 1.00 27.80 308 SER A O 1
ATOM 2288 N N . ILE A 1 309 ? 20.684 36.694 -55.359 1.00 26.39 309 ILE A N 1
ATOM 2289 C CA . ILE A 1 309 ? 20.303 38.122 -55.308 1.00 26.39 309 ILE A CA 1
ATOM 2290 C C . ILE A 1 309 ? 21.584 38.996 -55.358 1.00 26.39 309 ILE A C 1
ATOM 2292 O O . ILE A 1 309 ? 22.595 38.602 -54.773 1.00 26.39 309 ILE A O 1
ATOM 2296 N N . PRO A 1 310 ? 21.610 40.143 -56.080 1.00 26.62 310 PRO A N 1
ATOM 2297 C CA . PRO A 1 310 ? 22.844 40.828 -56.488 1.00 26.62 310 PRO A CA 1
ATOM 2298 C C . PRO A 1 310 ? 23.441 41.799 -55.452 1.00 26.62 310 PRO A C 1
ATOM 2300 O O . PRO A 1 310 ? 22.762 42.356 -54.594 1.00 26.62 310 PRO A O 1
ATOM 2303 N N . ALA A 1 311 ? 24.738 42.072 -55.626 1.00 30.09 311 ALA A N 1
ATOM 2304 C CA . ALA A 1 311 ? 25.618 42.875 -54.775 1.00 30.09 311 ALA A CA 1
ATOM 2305 C C . ALA A 1 311 ? 25.406 44.408 -54.848 1.00 30.09 311 ALA A C 1
ATOM 2307 O O . ALA A 1 311 ? 26.301 45.141 -55.272 1.00 30.09 311 ALA A O 1
ATOM 2308 N N . ALA A 1 312 ? 24.260 44.912 -54.385 1.00 30.67 312 ALA A N 1
ATOM 2309 C CA . ALA A 1 312 ? 24.011 46.354 -54.263 1.00 30.67 312 ALA A CA 1
ATOM 2310 C C . ALA A 1 312 ? 23.297 46.731 -52.949 1.00 30.67 312 ALA A C 1
ATOM 2312 O O . ALA A 1 312 ? 22.200 47.271 -52.964 1.00 30.67 312 ALA A O 1
ATOM 2313 N N . ALA A 1 313 ? 23.934 46.459 -51.807 1.00 30.95 313 ALA A N 1
ATOM 2314 C CA . ALA A 1 313 ? 23.599 47.082 -50.516 1.00 30.95 313 ALA A CA 1
ATOM 2315 C C . ALA A 1 313 ? 24.830 47.181 -49.586 1.00 30.95 313 ALA A C 1
ATOM 2317 O O . ALA A 1 313 ? 24.727 47.075 -48.369 1.00 30.95 313 ALA A O 1
ATOM 2318 N N . ARG A 1 314 ? 26.029 47.361 -50.166 1.00 36.66 314 ARG A N 1
ATOM 2319 C CA . ARG A 1 314 ? 27.243 47.727 -49.418 1.00 36.66 314 ARG A CA 1
ATOM 2320 C C . ARG A 1 314 ? 27.341 49.255 -49.344 1.00 36.66 314 ARG A C 1
ATOM 2322 O O . ARG A 1 314 ? 27.624 49.890 -50.354 1.00 36.66 314 ARG A O 1
ATOM 2329 N N . GLY A 1 315 ? 27.147 49.822 -48.158 1.00 25.97 315 GLY A N 1
ATOM 2330 C CA . GLY A 1 315 ? 27.444 51.222 -47.822 1.00 25.97 315 GLY A CA 1
ATOM 2331 C C . GLY A 1 315 ? 26.781 51.558 -46.483 1.00 25.97 315 GLY A C 1
ATOM 2332 O O . GLY A 1 315 ? 25.575 51.416 -46.380 1.00 25.97 315 GLY A O 1
ATOM 2333 N N . CYS A 1 316 ? 27.474 51.901 -45.397 1.00 25.48 316 CYS A N 1
ATOM 2334 C CA . CYS A 1 316 ? 28.692 52.698 -45.280 1.00 25.48 316 CYS A CA 1
ATOM 2335 C C . CYS A 1 316 ? 29.685 52.089 -44.271 1.00 25.48 316 CYS A C 1
ATOM 2337 O O . CYS A 1 316 ? 29.358 51.902 -43.106 1.00 25.48 316 CYS A O 1
ATOM 2339 N N . LEU A 1 317 ? 30.923 51.859 -44.708 1.00 30.23 317 LEU A N 1
ATOM 2340 C CA . LEU A 1 317 ? 32.097 51.683 -43.850 1.00 30.23 317 LEU A CA 1
ATOM 2341 C C . LEU A 1 317 ? 33.071 52.814 -44.204 1.00 30.23 317 LEU A C 1
ATOM 2343 O O . LEU A 1 317 ? 33.413 52.915 -45.381 1.00 30.23 317 LEU A O 1
ATOM 2347 N N . GLN A 1 318 ? 33.497 53.601 -43.200 1.00 26.88 318 GLN A N 1
ATOM 2348 C CA . GLN A 1 318 ? 34.657 54.531 -43.119 1.00 26.88 318 GLN A CA 1
ATOM 2349 C C . GLN A 1 318 ? 34.324 55.955 -42.589 1.00 26.88 318 GLN A C 1
ATOM 2351 O O . GLN A 1 318 ? 33.177 56.392 -42.686 1.00 26.88 318 GLN A O 1
ATOM 2356 N N . PRO A 1 319 ? 35.308 56.649 -41.964 1.00 37.59 319 PRO A N 1
ATOM 2357 C CA . PRO A 1 319 ? 35.090 57.556 -40.832 1.00 37.59 319 PRO A CA 1
ATOM 2358 C C . PRO A 1 319 ? 35.110 59.062 -41.180 1.00 37.59 319 PRO A C 1
ATOM 2360 O O . PRO A 1 319 ? 35.911 59.503 -42.001 1.00 37.59 319 PRO A O 1
ATOM 2363 N N . ASN A 1 320 ? 34.308 59.840 -40.431 1.00 28.66 320 ASN A N 1
ATOM 2364 C CA . ASN A 1 320 ? 34.189 61.318 -40.369 1.00 28.66 320 ASN A CA 1
ATOM 2365 C C . ASN A 1 320 ? 33.590 62.071 -41.585 1.00 28.66 320 ASN A C 1
ATOM 2367 O O . ASN A 1 320 ? 33.733 61.647 -42.725 1.00 28.66 320 ASN A O 1
ATOM 2371 N N . PRO A 1 321 ? 33.082 63.310 -41.397 1.00 40.34 321 PRO A N 1
ATOM 2372 C CA . PRO A 1 321 ? 32.042 63.770 -40.476 1.00 40.34 321 PRO A CA 1
ATOM 2373 C C . PRO A 1 321 ? 30.852 64.339 -41.285 1.00 40.34 321 PRO A C 1
ATOM 2375 O O . PRO A 1 321 ? 31.030 65.208 -42.139 1.00 40.34 321 PRO A O 1
ATOM 2378 N N . CYS A 1 322 ? 29.617 63.909 -41.020 1.00 31.83 322 CYS A N 1
ATOM 2379 C CA . CYS A 1 322 ? 28.458 64.589 -41.609 1.00 31.83 322 CYS A CA 1
ATOM 2380 C C . CYS A 1 322 ? 28.188 65.890 -40.839 1.00 31.83 322 CYS A C 1
ATOM 2382 O O . CYS A 1 322 ? 27.664 65.872 -39.728 1.00 31.83 322 CYS A O 1
ATOM 2384 N N . THR A 1 323 ? 28.574 67.023 -41.428 1.00 38.66 323 THR A N 1
ATOM 2385 C CA . THR A 1 323 ? 28.159 68.366 -41.010 1.00 38.66 323 THR A CA 1
ATOM 2386 C C . THR A 1 323 ? 26.828 68.759 -41.658 1.00 38.66 323 THR A C 1
ATOM 2388 O O . THR A 1 323 ? 26.446 68.231 -42.696 1.00 38.66 323 THR A O 1
ATOM 2391 N N . SER A 1 324 ? 26.130 69.691 -40.996 1.00 38.00 324 SER A N 1
ATOM 2392 C CA . SER A 1 324 ? 24.987 70.507 -41.447 1.00 38.00 324 SER A CA 1
ATOM 2393 C C . SER A 1 324 ? 24.103 69.932 -42.570 1.00 38.00 324 SER A C 1
ATOM 2395 O O . SER A 1 324 ? 24.426 70.055 -43.748 1.00 38.00 324 SER A O 1
ATOM 2397 N N . ASN A 1 325 ? 22.908 69.479 -42.179 1.00 36.41 325 ASN A N 1
ATOM 2398 C CA . ASN A 1 325 ? 21.760 69.117 -43.024 1.00 36.41 325 ASN A CA 1
ATOM 2399 C C . ASN A 1 325 ? 21.806 67.732 -43.692 1.00 36.41 325 ASN A C 1
ATOM 2401 O O . ASN A 1 325 ? 21.772 67.625 -44.910 1.00 36.41 325 ASN A O 1
ATOM 2405 N N . GLY A 1 326 ? 21.745 66.695 -42.848 1.00 37.28 326 GLY A N 1
ATOM 2406 C CA . GLY A 1 326 ? 20.881 65.520 -43.025 1.00 37.28 326 GLY A CA 1
ATOM 2407 C C . GLY A 1 326 ? 21.209 64.518 -44.137 1.00 37.28 326 GLY A C 1
ATOM 2408 O O . GLY A 1 326 ? 21.186 64.841 -45.315 1.00 37.28 326 GLY A O 1
ATOM 2409 N N . CYS A 1 327 ? 21.319 63.244 -43.753 1.00 32.28 327 CYS A N 1
ATOM 2410 C CA . CYS A 1 327 ? 20.788 62.129 -44.539 1.00 32.28 327 CYS A CA 1
ATOM 2411 C C . CYS A 1 327 ? 20.227 61.077 -43.573 1.00 32.28 327 CYS A C 1
ATOM 2413 O O . CYS A 1 327 ? 20.966 60.319 -42.953 1.00 32.28 327 CYS A O 1
ATOM 2415 N N . GLN A 1 328 ? 18.903 61.090 -43.421 1.00 36.94 328 GLN A N 1
ATOM 2416 C CA . GLN A 1 328 ? 18.127 59.991 -42.853 1.00 36.94 328 GLN A CA 1
ATOM 2417 C C . GLN A 1 328 ? 17.998 58.870 -43.889 1.00 36.94 328 GLN A C 1
ATOM 2419 O O . GLN A 1 328 ? 17.802 59.158 -45.068 1.00 36.94 328 GLN A O 1
ATOM 2424 N N . CYS A 1 329 ? 17.947 57.622 -43.428 1.00 27.02 329 CYS A N 1
ATOM 2425 C CA . CYS A 1 329 ? 16.956 56.660 -43.912 1.00 27.02 329 CYS A CA 1
ATOM 2426 C C . CYS A 1 329 ? 16.462 55.835 -42.719 1.00 27.02 329 CYS A C 1
ATOM 2428 O O . CYS A 1 329 ? 17.223 55.124 -42.072 1.00 27.02 329 CYS A O 1
ATOM 2430 N N . VAL A 1 330 ? 15.178 56.012 -42.420 1.00 32.44 330 VAL A N 1
ATOM 2431 C CA . VAL A 1 330 ? 14.379 55.273 -41.441 1.00 32.44 330 VAL A CA 1
ATOM 2432 C C . VAL A 1 330 ? 13.598 54.215 -42.213 1.00 32.44 330 VAL A C 1
ATOM 2434 O O . VAL A 1 330 ? 13.097 54.549 -43.281 1.00 32.44 330 VAL A O 1
ATOM 2437 N N . THR A 1 331 ? 13.450 53.010 -41.655 1.00 25.30 331 THR A N 1
ATOM 2438 C CA . THR A 1 331 ? 12.139 52.361 -41.416 1.00 25.30 331 THR A CA 1
ATOM 2439 C C . THR A 1 331 ? 12.320 51.071 -40.617 1.00 25.30 331 THR A C 1
ATOM 2441 O O . THR A 1 331 ? 13.013 50.165 -41.068 1.00 25.30 331 THR A O 1
ATOM 2444 N N . MET A 1 332 ? 11.659 50.995 -39.457 1.00 32.75 332 MET A N 1
ATOM 2445 C CA . MET A 1 332 ? 11.319 49.734 -38.781 1.00 32.75 332 MET A CA 1
ATOM 2446 C C . MET A 1 332 ? 10.132 49.065 -39.503 1.00 32.75 332 MET A C 1
ATOM 2448 O O . MET A 1 332 ? 9.379 49.757 -40.197 1.00 32.75 332 MET A O 1
ATOM 2452 N N . PRO A 1 333 ? 9.911 47.755 -39.303 1.00 32.09 333 PRO A N 1
ATOM 2453 C CA . PRO A 1 333 ? 8.923 47.403 -38.284 1.00 32.09 333 PRO A CA 1
ATOM 2454 C C . PRO A 1 333 ? 9.331 46.218 -37.398 1.00 32.09 333 PRO A C 1
ATOM 2456 O O . PRO A 1 333 ? 10.116 45.353 -37.769 1.00 32.09 333 PRO A O 1
ATOM 2459 N N . ASN A 1 334 ? 8.745 46.235 -36.207 1.00 33.69 334 ASN A N 1
ATOM 2460 C CA . ASN A 1 334 ? 8.910 45.308 -35.098 1.00 33.69 334 ASN A CA 1
ATOM 2461 C C . ASN A 1 334 ? 8.749 43.829 -35.492 1.00 33.69 334 ASN A C 1
ATOM 2463 O O . ASN A 1 334 ? 7.691 43.425 -35.975 1.00 33.69 334 ASN A O 1
ATOM 2467 N N . LEU A 1 335 ? 9.758 43.026 -35.155 1.00 24.97 335 LEU A N 1
ATOM 2468 C CA . LEU A 1 335 ? 9.638 41.602 -34.863 1.00 24.97 335 LEU A CA 1
ATOM 2469 C C . LEU A 1 335 ? 10.531 41.358 -33.640 1.00 24.97 335 LEU A C 1
ATOM 2471 O O . LEU A 1 335 ? 11.754 41.399 -33.748 1.00 24.97 335 LEU A O 1
ATOM 2475 N N . TRP A 1 336 ? 9.931 41.189 -32.463 1.00 23.78 336 TRP A N 1
ATOM 2476 C CA . TRP A 1 336 ? 10.664 40.689 -31.304 1.00 23.78 336 TRP A CA 1
ATOM 2477 C C . TRP A 1 336 ? 10.809 39.183 -31.502 1.00 23.78 336 TRP A C 1
ATOM 2479 O O . TRP A 1 336 ? 9.923 38.412 -31.152 1.00 23.78 336 TRP A O 1
ATOM 2489 N N . VAL A 1 337 ? 11.893 38.783 -32.157 1.00 23.11 337 VAL A N 1
ATOM 2490 C CA . VAL A 1 337 ? 12.405 37.417 -32.074 1.00 23.11 337 VAL A CA 1
ATOM 2491 C C . VAL A 1 337 ? 13.354 37.436 -30.890 1.00 23.11 337 VAL A C 1
ATOM 2493 O O . VAL A 1 337 ? 14.297 38.227 -30.888 1.00 23.11 337 VAL A O 1
ATOM 2496 N N . ALA A 1 338 ? 13.103 36.608 -29.876 1.00 22.75 338 ALA A N 1
ATOM 2497 C CA . ALA A 1 338 ? 14.118 36.291 -28.882 1.00 22.75 338 ALA A CA 1
ATOM 2498 C C . ALA A 1 338 ? 15.227 35.518 -29.610 1.00 22.75 338 ALA A C 1
ATOM 2500 O O . ALA A 1 338 ? 15.187 34.302 -29.768 1.00 22.75 338 ALA A O 1
ATOM 2501 N N . GLN A 1 339 ? 16.154 36.274 -30.185 1.00 21.61 339 GLN A N 1
ATOM 2502 C CA . GLN A 1 339 ? 17.297 35.782 -30.921 1.00 21.61 339 GLN A CA 1
ATOM 2503 C C . GLN A 1 339 ? 18.498 35.967 -30.000 1.00 21.61 339 GLN A C 1
ATOM 2505 O O . GLN A 1 339 ? 18.834 37.099 -29.675 1.00 21.61 339 GLN A O 1
ATOM 2510 N N . GLN A 1 340 ? 19.071 34.842 -29.564 1.00 24.27 340 GLN A N 1
ATOM 2511 C CA . GLN A 1 340 ? 20.442 34.672 -29.067 1.00 24.27 340 GLN A CA 1
ATOM 2512 C C . GLN A 1 340 ? 21.056 35.883 -28.342 1.00 24.27 340 GLN A C 1
ATOM 2514 O O . GLN A 1 340 ? 21.539 36.819 -28.979 1.00 24.27 340 GLN A O 1
ATOM 2519 N N . PHE A 1 341 ? 21.184 35.810 -27.017 1.00 22.14 341 PHE A N 1
ATOM 2520 C CA . PHE A 1 341 ? 22.133 36.680 -26.325 1.00 22.14 341 PHE A CA 1
ATOM 2521 C C . PHE A 1 341 ? 23.521 36.037 -26.363 1.00 22.14 341 PHE A C 1
ATOM 2523 O O . PHE A 1 341 ? 23.753 34.982 -25.780 1.00 22.14 341 PHE A O 1
ATOM 2530 N N . SER A 1 342 ? 24.438 36.664 -27.102 1.00 24.00 342 SER A N 1
ATOM 2531 C CA . SER A 1 342 ? 25.859 36.321 -27.091 1.00 24.00 342 SER A CA 1
ATOM 2532 C C . SER A 1 342 ? 26.535 36.826 -25.817 1.00 24.00 342 SER A C 1
ATOM 2534 O O . SER A 1 342 ? 26.246 37.934 -25.358 1.00 24.00 342 SER A O 1
ATOM 2536 N N . ALA A 1 343 ? 27.496 36.049 -25.322 1.00 21.59 343 ALA A N 1
ATOM 2537 C CA . ALA A 1 343 ? 28.370 36.389 -24.211 1.00 21.59 343 ALA A CA 1
ATOM 2538 C C . ALA A 1 343 ? 29.154 37.701 -24.438 1.00 21.59 343 ALA A C 1
ATOM 2540 O O . ALA A 1 343 ? 29.776 37.907 -25.479 1.00 21.59 343 ALA A O 1
ATOM 2541 N N . THR A 1 344 ? 29.065 38.558 -23.417 1.00 25.20 344 THR A N 1
ATOM 2542 C CA . THR A 1 344 ? 29.992 39.610 -22.965 1.00 25.20 344 THR A CA 1
ATOM 2543 C C . THR A 1 344 ? 30.531 40.680 -23.936 1.00 25.20 344 THR A C 1
ATOM 2545 O O . THR A 1 344 ? 31.285 40.451 -24.873 1.00 25.20 344 THR A O 1
ATOM 2548 N N . ALA A 1 345 ? 30.268 41.928 -23.528 1.00 25.42 345 ALA A N 1
ATOM 2549 C CA . ALA A 1 345 ? 31.131 43.098 -23.702 1.00 25.42 345 ALA A CA 1
ATOM 2550 C C . ALA A 1 345 ? 31.415 43.578 -25.139 1.00 25.42 345 ALA A C 1
ATOM 2552 O O . ALA A 1 345 ? 32.541 43.523 -25.631 1.00 25.42 345 ALA A O 1
ATOM 2553 N N . ALA A 1 346 ? 30.453 44.283 -25.741 1.00 22.83 346 ALA A N 1
ATOM 2554 C CA . ALA A 1 346 ? 30.836 45.403 -26.594 1.00 22.83 346 ALA A CA 1
ATOM 2555 C C . ALA A 1 346 ? 31.202 46.601 -25.700 1.00 22.83 346 ALA A C 1
ATOM 2557 O O . ALA A 1 346 ? 30.350 47.374 -25.273 1.00 22.83 346 ALA A O 1
ATOM 2558 N N . THR A 1 347 ? 32.505 46.729 -25.444 1.00 25.80 347 THR A N 1
ATOM 2559 C CA . THR A 1 347 ? 33.210 47.982 -25.127 1.00 25.80 347 THR A CA 1
ATOM 2560 C C . THR A 1 347 ? 32.777 48.743 -23.868 1.00 25.80 347 THR A C 1
ATOM 2562 O O . THR A 1 347 ? 32.002 49.692 -23.940 1.00 25.80 347 THR A O 1
ATOM 2565 N N . PHE A 1 348 ? 33.444 48.470 -22.745 1.00 23.56 348 PHE A N 1
ATOM 2566 C CA . PHE A 1 348 ? 33.952 49.583 -21.941 1.00 23.56 348 PHE A CA 1
ATOM 2567 C C . PHE A 1 348 ? 35.336 49.956 -22.486 1.00 23.56 348 PHE A C 1
ATOM 2569 O O . PHE A 1 348 ? 36.331 49.283 -22.226 1.00 23.56 348 PHE A O 1
ATOM 2576 N N . ASP A 1 349 ? 35.372 51.001 -23.317 1.00 27.69 349 ASP A N 1
ATOM 2577 C CA . ASP A 1 349 ? 36.599 51.733 -23.646 1.00 27.69 349 ASP A CA 1
ATOM 2578 C C . ASP A 1 349 ? 37.095 52.436 -22.364 1.00 27.69 349 ASP A C 1
ATOM 2580 O O . ASP A 1 349 ? 36.325 53.168 -21.729 1.00 27.69 349 ASP A O 1
ATOM 2584 N N . PRO A 1 350 ? 38.349 52.209 -21.940 1.00 31.66 350 PRO A N 1
ATOM 2585 C CA . PRO A 1 350 ? 38.917 52.816 -20.753 1.00 31.66 350 PRO A CA 1
ATOM 2586 C C . PRO A 1 350 ? 39.358 54.249 -21.071 1.00 31.66 350 PRO A C 1
ATOM 2588 O O . PRO A 1 350 ? 40.522 54.491 -21.391 1.00 31.66 350 PRO A O 1
ATOM 2591 N N . ASN A 1 351 ? 38.471 55.238 -20.938 1.00 26.47 351 ASN A N 1
ATOM 2592 C CA . ASN A 1 351 ? 38.934 56.623 -20.835 1.00 26.47 351 ASN A CA 1
ATOM 2593 C C . ASN A 1 351 ? 38.175 57.455 -19.788 1.00 26.47 351 ASN A C 1
ATOM 2595 O O . ASN A 1 351 ? 36.946 57.531 -19.821 1.00 26.47 351 ASN A O 1
ATOM 2599 N N . PRO A 1 352 ? 38.895 58.119 -18.860 1.00 33.69 352 PRO A N 1
ATOM 2600 C CA . PRO A 1 352 ? 38.296 58.879 -17.779 1.00 33.69 352 PRO A CA 1
ATOM 2601 C C . PRO A 1 352 ? 37.983 60.301 -18.255 1.00 33.69 352 PRO A C 1
ATOM 2603 O O . PRO A 1 352 ? 38.885 61.091 -18.529 1.00 33.69 352 PRO A O 1
ATOM 2606 N N . GLY A 1 353 ? 36.700 60.657 -18.304 1.00 30.55 353 GLY A N 1
ATOM 2607 C CA . GLY A 1 353 ? 36.286 62.059 -18.367 1.00 30.55 353 GLY A CA 1
ATOM 2608 C C . GLY A 1 353 ? 35.174 62.369 -19.361 1.00 30.55 353 GLY A C 1
ATOM 2609 O O . GLY A 1 353 ? 35.426 62.924 -20.421 1.00 30.55 353 GLY A O 1
ATOM 2610 N N . SER A 1 354 ? 33.927 62.096 -18.987 1.00 26.42 354 SER A N 1
ATOM 2611 C CA . SER A 1 354 ? 32.827 63.075 -19.033 1.00 26.42 354 SER A CA 1
ATOM 2612 C C . SER A 1 354 ? 31.540 62.419 -18.534 1.00 26.42 354 SER A C 1
ATOM 2614 O O . SER A 1 354 ? 31.048 61.445 -19.087 1.00 26.42 354 SER A O 1
ATOM 2616 N N . VAL A 1 355 ? 31.037 62.960 -17.430 1.00 36.12 355 VAL A N 1
ATOM 2617 C CA . VAL A 1 355 ? 29.737 62.669 -16.823 1.00 36.12 355 VAL A CA 1
ATOM 2618 C C . VAL A 1 355 ? 28.623 63.396 -17.579 1.00 36.12 355 VAL A C 1
ATOM 2620 O O . VAL A 1 355 ? 28.759 64.594 -17.813 1.00 36.12 355 VAL A O 1
ATOM 2623 N N . SER A 1 356 ? 27.538 62.678 -17.889 1.00 24.62 356 SER A N 1
ATOM 2624 C CA . SER A 1 356 ? 26.114 63.093 -17.895 1.00 24.62 356 SER A CA 1
ATOM 2625 C C . SER A 1 356 ? 25.340 62.087 -18.754 1.00 24.62 356 SER A C 1
ATOM 2627 O O . SER A 1 356 ? 25.810 61.754 -19.834 1.00 24.62 356 SER A O 1
ATOM 2629 N N . GLU A 1 357 ? 24.149 61.597 -18.458 1.00 28.56 357 GLU A N 1
ATOM 2630 C CA . GLU A 1 357 ? 23.165 61.773 -17.396 1.00 28.56 357 GLU A CA 1
ATOM 2631 C C . GLU A 1 357 ? 22.159 60.641 -17.669 1.00 28.56 357 GLU A C 1
ATOM 2633 O O . GLU A 1 357 ? 21.828 60.422 -18.833 1.00 28.56 357 GLU A O 1
ATOM 2638 N N . LEU A 1 358 ? 21.729 59.918 -16.633 1.00 21.59 358 LEU A N 1
ATOM 2639 C CA . LEU A 1 358 ? 20.369 59.399 -16.405 1.00 21.59 358 LEU A CA 1
ATOM 2640 C C . LEU A 1 358 ? 20.435 58.244 -15.393 1.00 21.59 358 LEU A C 1
ATOM 2642 O O . LEU A 1 358 ? 20.400 57.069 -15.734 1.00 21.59 358 LEU A O 1
ATOM 2646 N N . SER A 1 359 ? 20.497 58.624 -14.120 1.00 24.56 359 SER A N 1
ATOM 2647 C CA . SER A 1 359 ? 19.699 57.962 -13.086 1.00 24.56 359 SER A CA 1
ATOM 2648 C C . SER A 1 359 ? 18.704 59.006 -12.572 1.00 24.56 359 SER A C 1
ATOM 2650 O O . SER A 1 359 ? 19.028 60.202 -12.559 1.00 24.56 359 SER A O 1
ATOM 2652 N N . PRO A 1 360 ? 17.467 58.597 -12.259 1.00 21.64 360 PRO A N 1
ATOM 2653 C CA . PRO A 1 360 ? 17.059 58.672 -10.853 1.00 21.64 360 PRO A CA 1
ATOM 2654 C C . PRO A 1 360 ? 16.187 57.433 -10.515 1.00 21.64 360 PRO A C 1
ATOM 2656 O O . PRO A 1 360 ? 15.129 57.260 -11.108 1.00 21.64 360 PRO A O 1
ATOM 2659 N N . TRP A 1 361 ? 16.559 56.490 -9.645 1.00 19.89 361 TRP A N 1
ATOM 2660 C CA . TRP A 1 361 ? 16.822 56.628 -8.205 1.00 19.89 361 TRP A CA 1
ATOM 2661 C C . TRP A 1 361 ? 17.691 55.465 -7.660 1.00 19.89 361 TRP A C 1
ATOM 2663 O O . TRP A 1 361 ? 17.938 54.511 -8.394 1.00 19.89 361 TRP A O 1
ATOM 2673 N N . PRO A 1 362 ? 18.211 55.595 -6.422 1.00 34.38 362 PRO A N 1
ATOM 2674 C CA . PRO A 1 362 ? 19.395 54.914 -5.915 1.00 34.38 362 PRO A CA 1
ATOM 2675 C C . PRO A 1 362 ? 19.053 53.716 -5.026 1.00 34.38 362 PRO A C 1
ATOM 2677 O O . PRO A 1 362 ? 18.128 53.820 -4.234 1.00 34.38 362 PRO A O 1
ATOM 2680 N N . ASP A 1 363 ? 19.892 52.683 -5.048 1.00 23.20 363 ASP A N 1
ATOM 2681 C CA . ASP A 1 363 ? 20.114 51.852 -3.865 1.00 23.20 363 ASP A CA 1
ATOM 2682 C C . ASP A 1 363 ? 21.616 51.733 -3.612 1.00 23.20 363 ASP A C 1
ATOM 2684 O O . ASP A 1 363 ? 22.364 50.986 -4.240 1.00 23.20 363 ASP A O 1
ATOM 2688 N N . ASP A 1 364 ? 22.032 52.603 -2.699 1.00 28.03 364 ASP A N 1
ATOM 2689 C CA . ASP A 1 364 ? 23.265 52.577 -1.934 1.00 28.03 364 ASP A CA 1
ATOM 2690 C C . ASP A 1 364 ? 22.981 51.679 -0.712 1.00 28.03 364 ASP A C 1
ATOM 2692 O O . ASP A 1 364 ? 22.621 52.185 0.347 1.00 28.03 364 ASP A O 1
ATOM 2696 N N . LEU A 1 365 ? 23.068 50.351 -0.843 1.00 22.83 365 LEU A N 1
ATOM 2697 C CA . LEU A 1 365 ? 23.176 49.441 0.306 1.00 22.83 365 LEU A CA 1
ATOM 2698 C C . LEU A 1 365 ? 24.123 48.294 -0.050 1.00 22.83 365 LEU A C 1
ATOM 2700 O O . LEU A 1 365 ? 23.807 47.411 -0.838 1.00 22.83 365 LEU A O 1
ATOM 2704 N N . GLY A 1 366 ? 25.322 48.339 0.528 1.00 29.48 366 GLY A N 1
ATOM 2705 C CA . GLY A 1 366 ? 26.294 47.266 0.417 1.00 29.48 366 GLY A CA 1
ATOM 2706 C C . GLY A 1 366 ? 25.856 46.023 1.184 1.00 29.48 366 GLY A C 1
ATOM 2707 O O . GLY A 1 366 ? 25.878 46.030 2.412 1.00 29.48 366 GLY A O 1
ATOM 2708 N N . THR A 1 367 ? 25.571 44.949 0.455 1.00 22.95 367 THR A N 1
ATOM 2709 C CA . THR A 1 367 ? 25.697 43.562 0.916 1.00 22.95 367 THR A CA 1
ATOM 2710 C C . THR A 1 367 ? 26.305 42.714 -0.201 1.00 22.95 367 THR A C 1
ATOM 2712 O O . THR A 1 367 ? 26.038 42.906 -1.384 1.00 22.95 367 THR A O 1
ATOM 2715 N N . SER A 1 368 ? 27.232 41.863 0.217 1.00 27.33 368 SER A N 1
ATOM 2716 C CA . SER A 1 368 ? 28.083 40.943 -0.530 1.00 27.33 368 SER A CA 1
ATOM 2717 C C . SER A 1 368 ? 27.396 39.613 -0.838 1.00 27.33 368 SER A C 1
ATOM 2719 O O . SER A 1 368 ? 26.594 39.180 -0.020 1.00 27.33 368 SER A O 1
ATOM 2721 N N . GLY A 1 369 ? 27.878 38.930 -1.883 1.00 27.41 369 GLY A N 1
ATOM 2722 C CA . GLY A 1 369 ? 27.881 37.464 -1.990 1.00 27.41 369 GLY A CA 1
ATOM 2723 C C . GLY A 1 369 ? 26.633 36.859 -2.624 1.00 27.41 369 GLY A C 1
ATOM 2724 O O . GLY A 1 369 ? 25.549 36.941 -2.063 1.00 27.41 369 GLY A O 1
ATOM 2725 N N . ALA A 1 370 ? 26.808 36.248 -3.792 1.00 24.98 370 ALA A N 1
ATOM 2726 C CA . ALA A 1 370 ? 25.892 35.257 -4.340 1.00 24.98 370 ALA A CA 1
ATOM 2727 C C . ALA A 1 370 ? 26.742 34.318 -5.217 1.00 24.98 370 ALA A C 1
ATOM 2729 O O . ALA A 1 370 ? 27.204 34.760 -6.279 1.00 24.98 370 ALA A O 1
ATOM 2730 N N . PRO A 1 371 ? 26.996 33.067 -4.795 1.00 25.50 371 PRO A N 1
ATOM 2731 C CA . PRO A 1 371 ? 27.845 32.159 -5.549 1.00 25.50 371 PRO A CA 1
ATOM 2732 C C . PRO A 1 371 ? 27.091 31.549 -6.740 1.00 25.50 371 PRO A C 1
ATOM 2734 O O . PRO A 1 371 ? 25.950 31.087 -6.654 1.00 25.50 371 PRO A O 1
ATOM 2737 N N . LEU A 1 372 ? 27.760 31.533 -7.895 1.00 24.05 372 LEU A N 1
ATOM 2738 C CA . LEU A 1 372 ? 27.370 30.749 -9.067 1.00 24.05 372 LEU A CA 1
ATOM 2739 C C . LEU A 1 372 ? 28.029 29.370 -8.942 1.00 24.05 372 LEU A C 1
ATOM 2741 O O . LEU A 1 372 ? 29.253 29.286 -8.993 1.00 24.05 372 LEU A O 1
ATOM 2745 N N . VAL A 1 373 ? 27.235 28.304 -8.803 1.00 24.92 373 VAL A N 1
ATOM 2746 C CA . VAL A 1 373 ? 27.737 26.927 -8.634 1.00 24.92 373 VAL A CA 1
ATOM 2747 C C . VAL A 1 373 ? 27.539 26.100 -9.917 1.00 24.92 373 VAL A C 1
ATOM 2749 O O . VAL A 1 373 ? 26.399 25.822 -10.293 1.00 24.92 373 VAL A O 1
ATOM 2752 N N . PRO A 1 374 ? 28.621 25.695 -10.607 1.00 24.28 374 PRO A N 1
ATOM 2753 C CA . PRO A 1 374 ? 28.655 24.548 -11.523 1.00 24.28 374 PRO A CA 1
ATOM 2754 C C . PRO A 1 374 ? 28.751 23.210 -10.769 1.00 24.28 374 PRO A C 1
ATOM 2756 O O . PRO A 1 374 ? 29.603 23.102 -9.891 1.00 24.28 374 PRO A O 1
ATOM 2759 N N . ARG A 1 375 ? 27.976 22.172 -11.129 1.00 35.47 375 ARG A N 1
ATOM 2760 C CA . ARG A 1 375 ? 28.073 20.820 -10.516 1.00 35.47 375 ARG A CA 1
ATOM 2761 C C . ARG A 1 375 ? 28.299 19.706 -11.559 1.00 35.47 375 ARG A C 1
ATOM 2763 O O . ARG A 1 375 ? 27.800 19.818 -12.675 1.00 35.47 375 ARG A O 1
ATOM 2770 N N . ILE A 1 376 ? 29.088 18.677 -11.206 1.00 27.45 376 ILE A N 1
ATOM 2771 C CA . ILE A 1 376 ? 29.581 17.540 -12.034 1.00 27.45 376 ILE A CA 1
ATOM 2772 C C . ILE A 1 376 ? 29.285 16.208 -11.289 1.00 27.45 376 ILE A C 1
ATOM 2774 O O . ILE A 1 376 ? 29.288 16.214 -10.062 1.00 27.45 376 ILE A O 1
ATOM 2778 N N . VAL A 1 377 ? 29.037 15.092 -12.004 1.00 33.09 377 VAL A N 1
ATOM 2779 C CA . VAL A 1 377 ? 28.564 13.768 -11.495 1.00 33.09 377 VAL A CA 1
ATOM 2780 C C . VAL A 1 377 ? 29.638 12.650 -11.637 1.00 33.09 377 VAL A C 1
ATOM 2782 O O . VAL A 1 377 ? 30.369 12.670 -12.627 1.00 33.09 377 VAL A O 1
ATOM 2785 N N . TYR A 1 378 ? 29.722 11.694 -10.680 1.00 27.00 378 TYR A N 1
ATOM 2786 C CA . TYR A 1 378 ? 30.546 10.443 -10.700 1.00 27.00 378 TYR A CA 1
ATOM 2787 C C . TYR A 1 378 ? 29.917 9.400 -11.634 1.00 27.00 378 TYR A C 1
ATOM 2789 O O . TYR A 1 378 ? 28.703 9.235 -11.609 1.00 27.00 378 TYR A O 1
ATOM 2797 N N . ASP A 1 379 ? 30.717 8.635 -12.385 1.00 32.47 379 ASP A N 1
ATOM 2798 C CA . ASP A 1 379 ? 30.295 7.321 -12.896 1.00 32.47 379 ASP A CA 1
ATOM 2799 C C . ASP A 1 379 ? 31.187 6.198 -12.345 1.00 32.47 379 ASP A C 1
ATOM 2801 O O . ASP A 1 379 ? 32.355 6.399 -11.998 1.00 32.47 379 ASP A O 1
ATOM 2805 N N . SER A 1 380 ? 30.623 4.997 -12.234 1.00 34.22 380 SER A N 1
ATOM 2806 C CA . SER A 1 380 ? 31.212 3.814 -11.591 1.00 34.22 380 SER A CA 1
ATOM 2807 C C . SER A 1 380 ? 32.508 3.279 -12.233 1.00 34.22 380 SER A C 1
ATOM 2809 O O . SER A 1 380 ? 33.037 2.257 -11.793 1.00 34.22 380 SER A O 1
ATOM 2811 N N . HIS A 1 381 ? 33.068 3.955 -13.244 1.00 34.84 381 HIS A N 1
ATOM 2812 C CA . HIS A 1 381 ? 34.216 3.477 -14.020 1.00 34.84 381 HIS A CA 1
ATOM 2813 C C . HIS A 1 381 ? 35.538 4.207 -13.738 1.00 34.84 381 HIS A C 1
ATOM 2815 O O . HIS A 1 381 ? 36.571 3.833 -14.295 1.00 34.84 381 HIS A O 1
ATOM 2821 N N . GLY A 1 382 ? 35.563 5.173 -12.815 1.00 34.12 382 GLY A N 1
ATOM 2822 C CA . GLY A 1 382 ? 36.812 5.675 -12.231 1.00 34.12 382 GLY A CA 1
ATOM 2823 C C . GLY A 1 382 ? 37.681 6.565 -13.133 1.00 34.12 382 GLY A C 1
ATOM 2824 O O . GLY A 1 382 ? 38.829 6.824 -12.769 1.00 34.12 382 GLY A O 1
ATOM 2825 N N . ASP A 1 383 ? 37.160 7.088 -14.248 1.00 33.69 383 ASP A N 1
ATOM 2826 C CA . ASP A 1 383 ? 37.871 8.037 -15.122 1.00 33.69 383 ASP A CA 1
ATOM 2827 C C . ASP A 1 383 ? 37.266 9.454 -15.025 1.00 33.69 383 ASP A C 1
ATOM 2829 O O . ASP A 1 383 ? 36.485 9.916 -15.849 1.00 33.69 383 ASP A O 1
ATOM 2833 N N . TRP A 1 384 ? 37.683 10.178 -13.986 1.00 38.28 384 TRP A N 1
ATOM 2834 C CA . TRP A 1 384 ? 37.166 11.494 -13.574 1.00 38.28 384 TRP A CA 1
ATOM 2835 C C . TRP A 1 384 ? 37.782 12.728 -14.234 1.00 38.28 384 TRP A C 1
ATOM 2837 O O . TRP A 1 384 ? 37.420 13.864 -13.924 1.00 38.28 384 TRP A O 1
ATOM 2847 N N . PHE A 1 385 ? 38.781 12.548 -15.085 1.00 30.30 385 PHE A N 1
ATOM 2848 C CA . PHE A 1 385 ? 39.674 13.656 -15.415 1.00 30.30 385 PHE A CA 1
ATOM 2849 C C . PHE A 1 385 ? 39.176 14.549 -16.562 1.00 30.30 385 PHE A C 1
ATOM 2851 O O . PHE A 1 385 ? 39.674 15.662 -16.712 1.00 30.30 385 PHE A O 1
ATOM 2858 N N . ASP A 1 386 ? 38.195 14.101 -17.353 1.00 31.33 386 ASP A N 1
ATOM 2859 C CA . ASP A 1 386 ? 37.919 14.713 -18.662 1.00 31.33 386 ASP A CA 1
ATOM 2860 C C . ASP A 1 386 ? 36.853 15.831 -18.627 1.00 31.33 386 ASP A C 1
ATOM 2862 O O . ASP A 1 386 ? 36.968 16.818 -19.349 1.00 31.33 386 ASP A O 1
ATOM 2866 N N . ILE A 1 387 ? 35.836 15.772 -17.757 1.00 34.47 387 ILE A N 1
ATOM 2867 C CA . ILE A 1 387 ? 34.792 16.825 -17.700 1.00 34.47 387 ILE A CA 1
ATOM 2868 C C . ILE A 1 387 ? 35.265 18.041 -16.884 1.00 34.47 387 ILE A C 1
ATOM 2870 O O . ILE A 1 387 ? 35.085 19.188 -17.297 1.00 34.47 387 ILE A O 1
ATOM 2874 N N . THR A 1 388 ? 35.938 17.802 -15.758 1.00 33.19 388 THR A N 1
ATOM 2875 C CA . THR A 1 388 ? 36.418 18.841 -14.832 1.00 33.19 388 THR A CA 1
ATOM 2876 C C . THR A 1 388 ? 37.561 19.669 -15.426 1.00 33.19 388 THR A C 1
ATOM 2878 O O . THR A 1 388 ? 37.581 20.889 -15.261 1.00 33.19 388 THR A O 1
ATOM 2881 N N . GLN A 1 389 ? 38.483 19.043 -16.176 1.00 34.50 389 GLN A N 1
ATOM 2882 C CA . GLN A 1 389 ? 39.534 19.777 -16.891 1.00 34.50 389 GLN A CA 1
ATOM 2883 C C . GLN A 1 389 ? 38.953 20.640 -18.015 1.00 34.50 389 GLN A C 1
ATOM 2885 O O . GLN A 1 389 ? 39.328 21.801 -18.140 1.00 34.50 389 GLN A O 1
ATOM 2890 N N . ASN A 1 390 ? 38.009 20.133 -18.807 1.00 35.84 390 ASN A N 1
ATOM 2891 C CA . ASN A 1 390 ? 37.537 20.873 -19.981 1.00 35.84 390 ASN A CA 1
ATOM 2892 C C . ASN A 1 390 ? 36.651 22.092 -19.643 1.00 35.84 390 ASN A C 1
ATOM 2894 O O . ASN A 1 390 ? 36.617 23.036 -20.429 1.00 35.84 390 ASN A O 1
ATOM 2898 N N . ILE A 1 391 ? 35.973 22.109 -18.484 1.00 39.62 391 ILE A N 1
ATOM 2899 C CA . ILE A 1 391 ? 35.078 23.216 -18.078 1.00 39.62 391 ILE A CA 1
ATOM 2900 C C . ILE A 1 391 ? 35.798 24.286 -17.238 1.00 39.62 391 ILE A C 1
ATOM 2902 O O . ILE A 1 391 ? 35.464 25.467 -17.335 1.00 39.62 391 ILE A O 1
ATOM 2906 N N . LEU A 1 392 ? 36.767 23.892 -16.402 1.00 41.19 392 LEU A N 1
ATOM 2907 C CA . LEU A 1 392 ? 37.377 24.774 -15.395 1.00 41.19 392 LEU A CA 1
ATOM 2908 C C . LEU A 1 392 ? 38.844 25.109 -15.663 1.00 41.19 392 LEU A C 1
ATOM 2910 O O . LEU A 1 392 ? 39.437 25.854 -14.882 1.00 41.19 392 LEU A O 1
ATOM 2914 N N . THR A 1 393 ? 39.435 24.588 -16.739 1.00 40.66 393 THR A N 1
ATOM 2915 C CA . THR A 1 393 ? 40.805 24.914 -17.141 1.00 40.66 393 THR A CA 1
ATOM 2916 C C . THR A 1 393 ? 40.848 25.470 -18.560 1.00 40.66 393 THR A C 1
ATOM 2918 O O . THR A 1 393 ? 39.998 25.163 -19.394 1.00 40.66 393 THR A O 1
ATOM 2921 N N . ASP A 1 394 ? 41.811 26.344 -18.844 1.00 46.69 394 ASP A N 1
ATOM 2922 C CA . ASP A 1 394 ? 42.043 26.819 -20.200 1.00 46.69 394 ASP A CA 1
ATOM 2923 C C . ASP A 1 394 ? 42.600 25.696 -21.096 1.00 46.69 394 ASP A C 1
ATOM 2925 O O . ASP A 1 394 ? 42.880 24.582 -20.656 1.00 46.69 394 ASP A O 1
ATOM 2929 N N . ALA A 1 395 ? 42.801 25.985 -22.383 1.00 41.69 395 ALA A N 1
ATOM 2930 C CA . ALA A 1 395 ? 43.265 25.004 -23.369 1.00 41.69 395 ALA A CA 1
ATOM 2931 C C . ALA A 1 395 ? 44.630 24.335 -23.054 1.00 41.69 395 ALA A C 1
ATOM 2933 O O . ALA A 1 395 ? 45.060 23.463 -23.814 1.00 41.69 395 ALA A O 1
ATOM 2934 N N . ASN A 1 396 ? 45.330 24.744 -21.990 1.00 43.69 396 ASN A N 1
ATOM 2935 C CA . ASN A 1 396 ? 46.585 24.154 -21.526 1.00 43.69 396 ASN A CA 1
ATOM 2936 C C . ASN A 1 396 ? 46.439 23.317 -20.242 1.00 43.69 396 ASN A C 1
ATOM 2938 O O . ASN A 1 396 ? 47.442 22.755 -19.795 1.00 43.69 396 ASN A O 1
ATOM 2942 N N . GLY A 1 397 ? 45.235 23.204 -19.668 1.00 40.25 397 GLY A N 1
ATOM 2943 C CA . GLY A 1 397 ? 44.998 22.480 -18.417 1.00 40.25 397 GLY A CA 1
ATOM 2944 C C . GLY A 1 397 ? 45.194 23.325 -17.154 1.00 40.25 397 GLY A C 1
ATOM 2945 O O . GLY A 1 397 ? 45.226 22.761 -16.061 1.00 40.25 397 GLY A O 1
ATOM 2946 N N . ASP A 1 398 ? 45.335 24.652 -17.288 1.00 48.44 398 ASP A N 1
ATOM 2947 C CA . ASP A 1 398 ? 45.485 25.575 -16.158 1.00 48.44 398 ASP A CA 1
ATOM 2948 C C . ASP A 1 398 ? 44.115 26.139 -15.704 1.00 48.44 398 ASP A C 1
ATOM 2950 O O . ASP A 1 398 ? 43.345 26.594 -16.547 1.00 48.44 398 ASP A O 1
ATOM 2954 N N . PRO A 1 399 ? 43.795 26.155 -14.398 1.00 47.03 399 PRO A N 1
ATOM 2955 C CA . PRO A 1 399 ? 42.502 26.593 -13.856 1.00 47.03 399 PRO A CA 1
ATOM 2956 C C . PRO A 1 399 ? 42.110 28.028 -14.226 1.00 47.03 399 PRO A C 1
ATOM 2958 O O . PRO A 1 399 ? 42.964 28.918 -14.225 1.00 47.03 399 PRO A O 1
ATOM 2961 N N . ASP A 1 400 ? 40.815 28.281 -14.447 1.00 55.00 400 ASP A N 1
ATOM 2962 C CA . ASP A 1 400 ? 40.290 29.617 -14.745 1.00 55.00 400 ASP A CA 1
ATOM 2963 C C . ASP A 1 400 ? 40.634 30.610 -13.605 1.00 55.00 400 ASP A C 1
ATOM 2965 O O . ASP A 1 400 ? 40.161 30.463 -12.469 1.00 55.00 400 ASP A O 1
ATOM 2969 N N . PRO A 1 401 ? 41.446 31.653 -13.871 1.00 49.53 401 PRO A N 1
ATOM 2970 C CA . PRO A 1 401 ? 41.886 32.592 -12.839 1.00 49.53 401 PRO A CA 1
ATOM 2971 C C . PRO A 1 401 ? 40.753 33.422 -12.220 1.00 49.53 401 PRO A C 1
ATOM 2973 O O . PRO A 1 401 ? 40.915 33.947 -11.116 1.00 49.53 401 PRO A O 1
ATOM 2976 N N . GLY A 1 402 ? 39.629 33.575 -12.924 1.00 50.34 402 GLY A N 1
ATOM 2977 C CA . GLY A 1 402 ? 38.427 34.244 -12.439 1.00 50.34 402 GLY A CA 1
ATOM 2978 C C . GLY A 1 402 ? 37.709 33.425 -11.370 1.00 50.34 402 GLY A C 1
ATOM 2979 O O . GLY A 1 402 ? 37.335 33.987 -10.342 1.00 50.34 402 GLY A O 1
ATOM 2980 N N . MET A 1 403 ? 37.606 32.106 -11.549 1.00 45.22 403 MET A N 1
ATOM 2981 C CA . MET A 1 403 ? 37.002 31.207 -10.553 1.00 45.22 403 MET A CA 1
ATOM 2982 C C . MET A 1 403 ? 37.833 31.113 -9.272 1.00 45.22 403 MET A C 1
ATOM 2984 O O . MET A 1 403 ? 37.287 31.218 -8.176 1.00 45.22 403 MET A O 1
ATOM 2988 N N . VAL A 1 404 ? 39.162 31.015 -9.387 1.00 50.22 404 VAL A N 1
ATOM 2989 C CA . VAL A 1 404 ? 40.056 31.015 -8.214 1.00 50.22 404 VAL A CA 1
ATOM 2990 C C . VAL A 1 404 ? 40.018 32.364 -7.485 1.00 50.22 404 VAL A C 1
ATOM 2992 O O . VAL A 1 404 ? 40.067 32.412 -6.260 1.00 50.22 404 VAL A O 1
ATOM 2995 N N . ALA A 1 405 ? 39.893 33.482 -8.208 1.00 48.56 405 ALA A N 1
ATOM 2996 C CA . ALA A 1 405 ? 39.764 34.802 -7.592 1.00 48.56 405 ALA A CA 1
ATOM 2997 C C . ALA A 1 405 ? 38.425 34.991 -6.858 1.00 48.56 405 ALA A C 1
ATOM 2999 O O . ALA A 1 405 ? 38.415 35.610 -5.794 1.00 48.56 405 ALA A O 1
ATOM 3000 N N . LEU A 1 406 ? 37.331 34.444 -7.396 1.00 45.41 406 LEU A N 1
ATOM 3001 C CA . LEU A 1 406 ? 36.002 34.464 -6.777 1.00 45.41 406 LEU A CA 1
ATOM 3002 C C . LEU A 1 406 ? 35.942 33.565 -5.534 1.00 45.41 406 LEU A C 1
ATOM 3004 O O . LEU A 1 406 ? 35.568 34.041 -4.467 1.00 45.41 406 LEU A O 1
ATOM 3008 N N . MET A 1 407 ? 36.432 32.326 -5.622 1.00 45.59 407 MET A N 1
ATOM 3009 C CA . MET A 1 407 ? 36.495 31.396 -4.483 1.00 45.59 407 MET A CA 1
ATOM 3010 C C . MET A 1 407 ? 37.453 31.876 -3.383 1.00 45.59 407 MET A C 1
ATOM 3012 O O . MET A 1 407 ? 37.202 31.684 -2.195 1.00 45.59 407 MET A O 1
ATOM 3016 N N . ASN A 1 408 ? 38.517 32.593 -3.745 1.00 45.31 408 ASN A N 1
ATOM 3017 C CA . ASN A 1 408 ? 39.358 33.293 -2.778 1.00 45.31 408 ASN A CA 1
ATOM 3018 C C . ASN A 1 408 ? 38.616 34.456 -2.102 1.00 45.31 408 ASN A C 1
ATOM 3020 O O . ASN A 1 408 ? 38.767 34.689 -0.905 1.00 45.31 408 ASN A O 1
ATOM 3024 N N . GLN A 1 409 ? 37.825 35.209 -2.865 1.00 44.16 409 GLN A N 1
ATOM 3025 C CA . GLN A 1 409 ? 37.092 36.361 -2.349 1.00 44.16 409 GLN A CA 1
ATOM 3026 C C . GLN A 1 409 ? 35.951 35.955 -1.406 1.00 44.16 409 GLN A C 1
ATOM 3028 O O . GLN A 1 409 ? 35.691 36.674 -0.441 1.00 44.16 409 GLN A O 1
ATOM 3033 N N . GLU A 1 410 ? 35.299 34.830 -1.684 1.00 41.94 410 GLU A N 1
ATOM 3034 C CA . GLU A 1 410 ? 34.124 34.349 -0.954 1.00 41.94 410 GLU A CA 1
ATOM 3035 C C . GLU A 1 410 ? 34.496 33.364 0.166 1.00 41.94 410 GLU A C 1
ATOM 3037 O O . GLU A 1 410 ? 34.017 33.505 1.290 1.00 41.94 410 GLU A O 1
ATOM 3042 N N . PHE A 1 411 ? 35.454 32.463 -0.081 1.00 41.81 411 PHE A N 1
ATOM 3043 C CA . PHE A 1 411 ? 35.804 31.366 0.834 1.00 41.81 411 PHE A CA 1
ATOM 3044 C C . PHE A 1 411 ? 37.288 31.336 1.252 1.00 41.81 411 PHE A C 1
ATOM 3046 O O . PHE A 1 411 ? 37.700 30.489 2.042 1.00 41.81 411 PHE A O 1
ATOM 3053 N N . GLY A 1 412 ? 38.120 32.267 0.765 1.00 45.47 412 GLY A N 1
ATOM 3054 C CA . GLY A 1 412 ? 39.556 32.325 1.087 1.00 45.47 412 GLY A CA 1
ATOM 3055 C C . GLY A 1 412 ? 40.408 31.248 0.404 1.00 45.47 412 GLY A C 1
ATOM 3056 O O . GLY A 1 412 ? 41.585 31.094 0.741 1.00 45.47 412 GLY A O 1
ATOM 3057 N N . ILE A 1 413 ? 39.829 30.517 -0.550 1.00 48.69 413 ILE A N 1
ATOM 3058 C CA . ILE A 1 413 ? 40.479 29.434 -1.286 1.00 48.69 413 ILE A CA 1
ATOM 3059 C C . ILE A 1 413 ? 41.293 30.026 -2.438 1.00 48.69 413 ILE A C 1
ATOM 3061 O O . ILE A 1 413 ? 40.759 30.526 -3.422 1.00 48.69 413 ILE A O 1
ATOM 3065 N N . VAL A 1 414 ? 42.615 30.002 -2.300 1.00 57.06 414 VAL A N 1
ATOM 3066 C CA . VAL A 1 414 ? 43.550 30.703 -3.204 1.00 57.06 414 VAL A CA 1
ATOM 3067 C C . VAL A 1 414 ? 44.181 29.810 -4.264 1.00 57.06 414 VAL A C 1
ATOM 3069 O O . VAL A 1 414 ? 44.913 30.312 -5.120 1.00 57.06 414 VAL A O 1
ATOM 3072 N N . ASN A 1 415 ? 43.978 28.496 -4.178 1.00 55.41 415 ASN A N 1
ATOM 3073 C CA . ASN A 1 415 ? 44.569 27.539 -5.099 1.00 55.41 415 ASN A CA 1
ATOM 3074 C C . ASN A 1 415 ? 43.487 26.671 -5.734 1.00 55.41 415 ASN A C 1
ATOM 3076 O O . ASN A 1 415 ? 42.448 26.409 -5.143 1.00 55.41 415 ASN A O 1
ATOM 3080 N N . ALA A 1 416 ? 43.731 26.277 -6.973 1.00 51.41 416 ALA A N 1
ATOM 3081 C CA . ALA A 1 416 ? 42.717 25.643 -7.788 1.00 51.41 416 ALA A CA 1
ATOM 3082 C C . ALA A 1 416 ? 42.429 24.188 -7.428 1.00 51.41 416 ALA A C 1
ATOM 3084 O O . ALA A 1 416 ? 41.317 23.733 -7.667 1.00 51.41 416 ALA A O 1
ATOM 3085 N N . ASP A 1 417 ? 43.400 23.482 -6.850 1.00 49.28 417 ASP A N 1
ATOM 3086 C CA . ASP A 1 417 ? 43.195 22.107 -6.397 1.00 49.28 417 ASP A CA 1
ATOM 3087 C C . ASP A 1 417 ? 42.148 22.091 -5.269 1.00 49.28 417 ASP A C 1
ATOM 3089 O O . ASP A 1 417 ? 41.202 21.312 -5.325 1.00 49.28 417 ASP A O 1
ATOM 3093 N N . GLU A 1 418 ? 42.226 23.042 -4.329 1.00 51.25 418 GLU A N 1
ATOM 3094 C CA . GLU A 1 418 ? 41.205 23.249 -3.293 1.00 51.25 418 GLU A CA 1
ATOM 3095 C C . GLU A 1 418 ? 39.868 23.756 -3.866 1.00 51.25 418 GLU A C 1
ATOM 3097 O O . GLU A 1 418 ? 38.821 23.408 -3.332 1.00 51.25 418 GLU A O 1
ATOM 3102 N N . VAL A 1 419 ? 39.861 24.544 -4.954 1.00 49.22 419 VAL A N 1
ATOM 3103 C CA . VAL A 1 419 ? 38.608 24.960 -5.628 1.00 49.22 419 VAL A CA 1
ATOM 3104 C C . VAL A 1 419 ? 37.885 23.757 -6.235 1.00 49.22 419 VAL A C 1
ATOM 3106 O O . VAL A 1 419 ? 36.675 23.622 -6.071 1.00 49.22 419 VAL A O 1
ATOM 3109 N N . ILE A 1 420 ? 38.618 22.874 -6.912 1.00 47.19 420 ILE A N 1
ATOM 3110 C CA . ILE A 1 420 ? 38.065 21.657 -7.519 1.00 47.19 420 ILE A CA 1
ATOM 3111 C C . ILE A 1 420 ? 37.562 20.697 -6.431 1.00 47.19 420 ILE A C 1
ATOM 3113 O O . ILE A 1 420 ? 36.466 20.155 -6.557 1.00 47.19 420 ILE A O 1
ATOM 3117 N N . GLU A 1 421 ? 38.322 20.528 -5.346 1.00 46.19 421 GLU A N 1
ATOM 3118 C CA . GLU A 1 421 ? 37.954 19.675 -4.208 1.00 46.19 421 GLU A CA 1
ATOM 3119 C C . GLU A 1 421 ? 36.713 20.212 -3.465 1.00 46.19 421 GLU A C 1
ATOM 3121 O O . GLU A 1 421 ? 35.808 19.446 -3.134 1.00 46.19 421 GLU A O 1
ATOM 3126 N N . HIS A 1 422 ? 36.606 21.535 -3.293 1.00 43.72 422 HIS A N 1
ATOM 3127 C CA . HIS A 1 422 ? 35.449 22.190 -2.675 1.00 43.72 422 HIS A CA 1
ATOM 3128 C C . HIS A 1 422 ? 34.178 22.069 -3.533 1.00 43.72 422 HIS A C 1
ATOM 3130 O O . HIS A 1 422 ? 33.120 21.713 -3.019 1.00 43.72 422 HIS A O 1
ATOM 3136 N N . MET A 1 423 ? 34.281 22.273 -4.850 1.00 42.25 423 MET A N 1
ATOM 3137 C CA . MET A 1 423 ? 33.14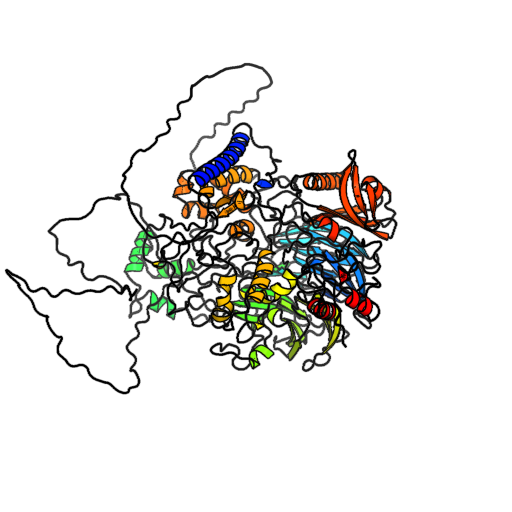3 22.133 -5.770 1.00 42.25 423 MET A CA 1
ATOM 3138 C C . MET A 1 423 ? 32.670 20.680 -5.921 1.00 42.25 423 MET A C 1
ATOM 3140 O O . MET A 1 423 ? 31.472 20.437 -6.044 1.00 42.25 423 MET A O 1
ATOM 3144 N N . ALA A 1 424 ? 33.587 19.710 -5.880 1.00 39.72 424 ALA A N 1
ATOM 3145 C CA . ALA A 1 424 ? 33.240 18.289 -5.871 1.00 39.72 424 ALA A CA 1
ATOM 3146 C C . ALA A 1 424 ? 32.529 17.877 -4.568 1.00 39.72 424 ALA A C 1
ATOM 3148 O O . ALA A 1 424 ? 31.608 17.068 -4.610 1.00 39.72 424 ALA A O 1
ATOM 3149 N N . SER A 1 425 ? 32.905 18.469 -3.427 1.00 37.00 425 SER A N 1
ATOM 3150 C CA . SER A 1 425 ? 32.235 18.230 -2.138 1.00 37.00 425 SER A CA 1
ATOM 3151 C C . SER A 1 425 ? 30.836 18.854 -2.025 1.00 37.00 425 SER A C 1
ATOM 3153 O O . SER A 1 425 ? 30.057 18.451 -1.165 1.00 37.00 425 SER A O 1
ATOM 3155 N N . ASP A 1 426 ? 30.513 19.814 -2.898 1.00 35.94 426 ASP A N 1
ATOM 3156 C CA . ASP A 1 426 ? 29.238 20.541 -2.917 1.00 35.94 426 ASP A CA 1
ATOM 3157 C C . ASP A 1 426 ? 28.174 19.881 -3.824 1.00 35.94 426 ASP A C 1
ATOM 3159 O O . ASP A 1 426 ? 27.002 20.269 -3.817 1.00 35.94 426 ASP A O 1
ATOM 3163 N N . ALA A 1 427 ? 28.539 18.847 -4.596 1.00 39.78 427 ALA A N 1
ATOM 3164 C CA . ALA A 1 427 ? 27.566 17.980 -5.259 1.00 39.78 427 ALA A CA 1
ATOM 3165 C C . ALA A 1 427 ? 26.619 17.379 -4.202 1.00 39.78 427 ALA A C 1
ATOM 3167 O O . ALA A 1 427 ? 27.053 16.972 -3.122 1.00 39.78 427 ALA A O 1
ATOM 3168 N N . LYS A 1 428 ? 25.305 17.401 -4.469 1.00 45.12 428 LYS A N 1
ATOM 3169 C CA . LYS A 1 428 ? 24.310 16.854 -3.539 1.00 45.12 428 LYS A CA 1
ATOM 3170 C C . LYS A 1 428 ? 24.497 15.340 -3.487 1.00 45.12 428 LYS A C 1
ATOM 3172 O O . LYS A 1 428 ? 24.067 14.648 -4.397 1.00 45.12 428 LYS A O 1
ATOM 3177 N N . ASP A 1 429 ? 25.170 14.874 -2.448 1.00 42.25 429 ASP A N 1
ATOM 3178 C CA . ASP A 1 429 ? 25.275 13.459 -2.117 1.00 42.25 429 ASP A CA 1
ATOM 3179 C C . ASP A 1 429 ? 23.957 13.083 -1.458 1.00 42.25 429 ASP A C 1
ATOM 3181 O O . ASP A 1 429 ? 23.746 13.407 -0.288 1.00 42.25 429 ASP A O 1
ATOM 3185 N N . THR A 1 430 ? 23.021 12.569 -2.251 1.00 50.53 430 THR A N 1
ATOM 3186 C CA . THR A 1 430 ? 21.814 11.971 -1.703 1.00 50.53 430 THR A CA 1
ATOM 3187 C C . THR A 1 430 ? 22.203 10.655 -1.050 1.00 50.53 430 THR A C 1
ATOM 3189 O O . THR A 1 430 ? 22.921 9.877 -1.661 1.00 50.53 430 THR A O 1
ATOM 3192 N N . SER A 1 431 ? 21.770 10.412 0.185 1.00 53.59 431 SER A N 1
ATOM 3193 C CA . SER A 1 431 ? 22.086 9.194 0.923 1.00 53.59 431 SER A CA 1
ATOM 3194 C C . SER A 1 431 ? 21.648 7.980 0.102 1.00 53.59 431 SER A C 1
ATOM 3196 O O . SER A 1 431 ? 20.457 7.732 -0.090 1.00 53.59 431 SER A O 1
ATOM 3198 N N . ASP A 1 432 ? 22.634 7.251 -0.412 1.00 70.81 432 ASP A N 1
ATOM 3199 C CA . ASP A 1 432 ? 22.460 6.059 -1.240 1.00 70.81 432 ASP A CA 1
ATOM 3200 C C . ASP A 1 432 ? 22.398 4.811 -0.350 1.00 70.81 432 ASP A C 1
ATOM 3202 O O . ASP A 1 432 ? 23.227 3.903 -0.396 1.00 70.81 432 ASP A O 1
ATOM 3206 N N . HIS A 1 433 ? 21.462 4.838 0.597 1.00 80.56 433 HIS A N 1
ATOM 3207 C CA . HIS A 1 433 ? 21.204 3.738 1.520 1.00 80.56 433 HIS A CA 1
ATOM 3208 C C . HIS A 1 433 ? 20.074 2.866 0.961 1.00 80.56 433 HIS A C 1
ATOM 3210 O O . HIS A 1 433 ? 18.967 2.845 1.505 1.00 80.56 433 HIS A O 1
ATOM 3216 N N . ASP A 1 434 ? 20.348 2.155 -0.135 1.00 86.88 434 ASP A N 1
ATOM 3217 C CA . ASP A 1 434 ? 19.364 1.293 -0.795 1.00 86.88 434 ASP A CA 1
ATOM 3218 C C . ASP A 1 434 ? 18.907 0.148 0.102 1.00 86.88 434 ASP A C 1
ATOM 3220 O O . ASP A 1 434 ? 17.707 -0.060 0.295 1.00 86.88 434 ASP A O 1
ATOM 3224 N N . LEU A 1 435 ? 19.872 -0.610 0.635 1.00 93.06 435 LEU A N 1
ATOM 3225 C CA . LEU A 1 435 ? 19.622 -1.775 1.476 1.00 93.06 435 LEU A CA 1
ATOM 3226 C C . LEU A 1 435 ? 20.276 -1.594 2.843 1.00 93.06 435 LEU A C 1
ATOM 3228 O O . LEU A 1 435 ? 21.484 -1.382 2.952 1.00 93.06 435 LEU A O 1
ATOM 3232 N N . ILE A 1 436 ? 19.487 -1.759 3.900 1.00 93.06 436 ILE A N 1
ATOM 3233 C CA . ILE A 1 436 ? 19.945 -1.739 5.291 1.00 93.06 436 ILE A CA 1
ATOM 3234 C C . ILE A 1 436 ? 19.888 -3.161 5.841 1.00 93.06 436 ILE A C 1
ATOM 3236 O O . ILE A 1 436 ? 18.841 -3.808 5.814 1.00 93.06 436 ILE A O 1
ATOM 3240 N N . VAL A 1 437 ? 21.011 -3.635 6.377 1.00 96.12 437 VAL A N 1
ATOM 3241 C CA . VAL A 1 437 ? 21.158 -4.986 6.927 1.00 96.12 437 VAL A CA 1
ATOM 3242 C C . VAL A 1 437 ? 21.254 -4.912 8.448 1.00 96.12 437 VAL A C 1
ATOM 3244 O O . VAL A 1 437 ? 22.136 -4.238 8.988 1.00 96.12 437 VAL A O 1
ATOM 3247 N N . LEU A 1 438 ? 20.376 -5.635 9.144 1.00 95.75 438 LEU A N 1
ATOM 3248 C CA . LEU A 1 438 ? 20.271 -5.648 10.603 1.00 95.75 438 LEU A CA 1
ATOM 3249 C C . LEU A 1 438 ? 20.517 -7.048 11.176 1.00 95.75 438 LEU A C 1
ATOM 3251 O O . LEU A 1 438 ? 20.009 -8.035 10.646 1.00 95.75 438 LEU A O 1
ATOM 3255 N N . ASP A 1 439 ? 21.259 -7.128 12.282 1.00 95.25 439 ASP A N 1
ATOM 3256 C CA . ASP A 1 439 ? 21.487 -8.375 13.029 1.00 95.25 439 ASP A CA 1
ATOM 3257 C C . ASP A 1 439 ? 20.248 -8.729 13.865 1.00 95.25 439 ASP A C 1
ATOM 3259 O O . ASP A 1 439 ? 19.887 -8.020 14.812 1.00 95.25 439 ASP A O 1
ATOM 3263 N N . ALA A 1 440 ? 19.612 -9.845 13.512 1.00 95.25 440 ALA A N 1
ATOM 3264 C CA . ALA A 1 440 ? 18.411 -10.374 14.142 1.00 95.25 440 ALA A CA 1
ATOM 3265 C C . ALA A 1 440 ? 18.672 -11.694 14.892 1.00 95.25 440 ALA A C 1
ATOM 3267 O O . ALA A 1 440 ? 17.732 -12.425 15.196 1.00 95.25 440 ALA A O 1
ATOM 3268 N N . SER A 1 441 ? 19.926 -11.990 15.252 1.00 92.69 441 SER A N 1
ATOM 3269 C CA . SER A 1 441 ? 20.293 -13.206 15.996 1.00 92.69 441 SER A CA 1
ATOM 3270 C C . SER A 1 441 ? 19.828 -13.203 17.459 1.00 92.69 441 SER A C 1
ATOM 3272 O O . SER A 1 441 ? 19.790 -14.248 18.117 1.00 92.69 441 SER A O 1
ATOM 3274 N N . ASN A 1 442 ? 19.502 -12.030 18.018 1.00 88.06 442 ASN A N 1
ATOM 3275 C CA . ASN A 1 442 ? 19.054 -11.904 19.407 1.00 88.06 442 ASN A CA 1
ATOM 3276 C C . ASN A 1 442 ? 18.073 -10.734 19.636 1.00 88.06 442 ASN A C 1
ATOM 3278 O O . ASN A 1 442 ? 18.366 -9.822 20.421 1.00 88.06 442 ASN A O 1
ATOM 3282 N N . PRO A 1 443 ? 16.895 -10.755 18.989 1.00 84.50 443 PRO A N 1
ATOM 3283 C CA . PRO A 1 443 ? 15.948 -9.637 18.986 1.00 84.50 443 PRO A CA 1
ATOM 3284 C C . PRO A 1 443 ? 15.399 -9.306 20.385 1.00 84.50 443 PRO A C 1
ATOM 3286 O O . PRO A 1 443 ? 15.067 -8.159 20.673 1.00 84.50 443 PRO A O 1
ATOM 3289 N N . GLY A 1 444 ? 15.364 -10.282 21.302 1.00 75.38 444 GLY A N 1
ATOM 3290 C CA . GLY A 1 444 ? 14.878 -10.108 22.676 1.00 75.38 444 GLY A CA 1
ATOM 3291 C C . GLY A 1 444 ? 15.914 -9.632 23.707 1.00 75.38 444 GLY A C 1
ATOM 3292 O O . GLY A 1 444 ? 15.554 -9.383 24.860 1.00 75.38 444 GLY A O 1
ATOM 3293 N N . ALA A 1 445 ? 17.203 -9.510 23.359 1.00 71.62 445 ALA A N 1
ATOM 3294 C CA . ALA A 1 445 ? 18.251 -9.246 24.356 1.00 71.62 445 ALA A CA 1
ATOM 3295 C C . ALA A 1 445 ? 18.232 -7.842 24.968 1.00 71.62 445 ALA A C 1
ATOM 3297 O O . ALA A 1 445 ? 18.842 -7.628 26.022 1.00 71.62 445 ALA A O 1
ATOM 3298 N N . SER A 1 446 ? 17.593 -6.864 24.328 1.00 64.12 446 SER A N 1
ATOM 3299 C CA . SER A 1 446 ? 17.546 -5.482 24.812 1.00 64.12 446 SER A CA 1
ATOM 3300 C C . SER A 1 446 ? 16.243 -4.804 24.399 1.00 64.12 446 SER A C 1
ATOM 3302 O O . SER A 1 446 ? 16.210 -4.031 23.451 1.00 64.12 446 SER A O 1
ATOM 3304 N N . ILE A 1 447 ? 15.168 -5.079 25.146 1.00 69.00 447 ILE A N 1
ATOM 3305 C CA . ILE A 1 447 ? 13.874 -4.398 24.978 1.00 69.00 447 ILE A CA 1
ATOM 3306 C C . ILE A 1 447 ? 14.090 -2.876 24.998 1.00 69.00 447 ILE A C 1
ATOM 3308 O O . ILE A 1 447 ? 14.702 -2.340 25.927 1.00 69.00 447 ILE A O 1
ATOM 3312 N N . GLY A 1 448 ? 13.578 -2.193 23.976 1.00 68.81 448 GLY A N 1
ATOM 3313 C CA . GLY A 1 448 ? 13.713 -0.749 23.782 1.00 68.81 448 GLY A CA 1
ATOM 3314 C C . GLY A 1 448 ? 15.032 -0.292 23.147 1.00 68.81 448 GLY A C 1
ATOM 3315 O O . GLY A 1 448 ? 15.234 0.911 23.012 1.00 68.81 448 GLY A O 1
ATOM 3316 N N . VAL A 1 449 ? 15.925 -1.209 22.759 1.00 76.69 449 VAL A N 1
ATOM 3317 C CA . VAL A 1 449 ? 17.108 -0.916 21.935 1.00 76.69 449 VAL A CA 1
ATOM 3318 C C . VAL A 1 449 ? 16.889 -1.554 20.565 1.00 76.69 449 VAL A C 1
ATOM 3320 O O . VAL A 1 449 ? 16.611 -2.748 20.490 1.00 76.69 449 VAL A O 1
ATOM 3323 N N . GLY A 1 450 ? 16.975 -0.759 19.497 1.00 82.69 450 GLY A N 1
ATOM 3324 C CA . GLY A 1 450 ? 16.865 -1.257 18.124 1.00 82.69 450 GLY A CA 1
ATOM 3325 C C . GLY A 1 450 ? 17.921 -2.318 17.791 1.00 82.69 450 GLY A C 1
ATOM 3326 O O . GLY A 1 450 ? 18.977 -2.391 18.428 1.00 82.69 450 GLY A O 1
ATOM 3327 N N . LEU A 1 451 ? 17.624 -3.145 16.790 1.00 91.00 451 LEU A N 1
ATOM 3328 C CA . LEU A 1 451 ? 18.571 -4.093 16.207 1.00 91.00 451 LEU A CA 1
ATOM 3329 C C . LEU A 1 451 ? 19.815 -3.363 15.667 1.00 91.00 451 LEU A C 1
ATOM 3331 O O . LEU A 1 451 ? 19.682 -2.285 15.082 1.00 91.00 451 LEU A O 1
ATOM 3335 N N . PRO A 1 452 ? 21.025 -3.928 15.824 1.00 92.81 452 PRO A N 1
ATOM 3336 C CA . PRO A 1 452 ? 22.231 -3.342 15.253 1.00 92.81 452 PRO A CA 1
ATOM 3337 C C . PRO A 1 452 ? 22.186 -3.347 13.722 1.00 92.81 452 PRO A C 1
ATOM 3339 O O . PRO A 1 452 ? 22.026 -4.405 13.118 1.00 92.81 452 PRO A O 1
ATOM 3342 N N . ILE A 1 453 ? 22.407 -2.186 13.100 1.00 91.75 453 ILE A N 1
ATOM 3343 C CA . ILE A 1 453 ? 22.723 -2.100 11.669 1.00 91.75 453 ILE A CA 1
ATOM 3344 C C . ILE A 1 453 ? 24.163 -2.591 11.482 1.00 91.75 453 ILE A C 1
ATOM 3346 O O . ILE A 1 453 ? 25.090 -2.061 12.103 1.00 91.75 453 ILE A O 1
ATOM 3350 N N . VAL A 1 454 ? 24.347 -3.619 10.656 1.00 94.19 454 VAL A N 1
ATOM 3351 C CA . VAL A 1 454 ? 25.652 -4.253 10.405 1.00 94.19 454 VAL A CA 1
ATOM 3352 C C . VAL A 1 454 ? 26.210 -3.958 9.019 1.00 94.19 454 VAL A C 1
ATOM 3354 O O . VAL A 1 454 ? 27.423 -4.059 8.837 1.00 94.19 454 VAL A O 1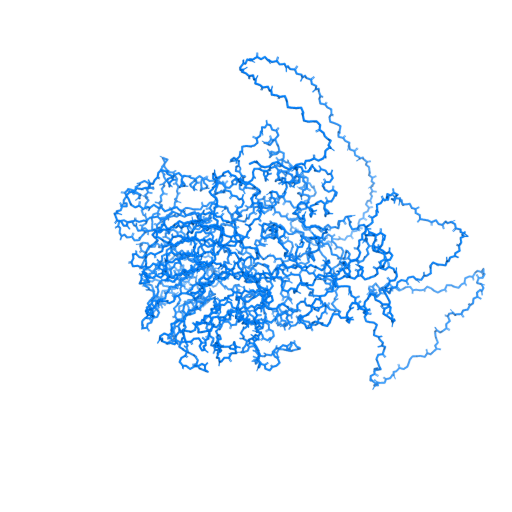
ATOM 3357 N N . ASN A 1 455 ? 25.356 -3.582 8.064 1.00 92.06 455 ASN A N 1
ATOM 3358 C CA . ASN A 1 455 ? 25.770 -3.144 6.737 1.00 92.06 455 ASN A CA 1
ATOM 3359 C C . ASN A 1 455 ? 24.736 -2.188 6.127 1.00 92.06 455 ASN A C 1
ATOM 3361 O O . ASN A 1 455 ? 23.551 -2.262 6.456 1.00 92.06 455 ASN A O 1
ATOM 3365 N N . VAL A 1 456 ? 25.200 -1.325 5.228 1.00 89.06 456 VAL A N 1
ATOM 3366 C CA . VAL A 1 456 ? 24.373 -0.477 4.365 1.00 89.06 456 VAL A CA 1
ATOM 3367 C C . VAL A 1 456 ? 24.966 -0.563 2.964 1.00 89.06 456 VAL A C 1
ATOM 3369 O O . VAL A 1 456 ? 26.185 -0.476 2.811 1.00 89.06 456 VAL A O 1
ATOM 3372 N N . ILE A 1 457 ? 24.120 -0.800 1.968 1.00 88.44 457 ILE A N 1
ATOM 3373 C CA . ILE A 1 457 ? 24.515 -1.041 0.578 1.00 88.44 457 ILE A CA 1
ATOM 3374 C C . ILE A 1 457 ? 23.825 0.015 -0.282 1.00 88.44 457 ILE A C 1
ATOM 3376 O O . ILE A 1 457 ? 22.622 0.207 -0.118 1.00 88.44 457 ILE A O 1
ATOM 3380 N N . GLY A 1 458 ? 24.593 0.669 -1.152 1.00 85.75 458 GLY A N 1
ATOM 3381 C CA . GLY A 1 458 ? 24.112 1.578 -2.196 1.00 85.75 458 GLY A CA 1
ATOM 3382 C C . GLY A 1 458 ? 24.272 0.977 -3.595 1.00 85.75 458 GLY A C 1
ATOM 3383 O O . GLY A 1 458 ? 24.631 -0.199 -3.721 1.00 85.75 458 GLY A O 1
ATOM 3384 N N . ASP A 1 459 ? 24.061 1.793 -4.623 1.00 79.69 459 ASP A N 1
ATOM 3385 C CA . ASP A 1 459 ? 24.143 1.472 -6.050 1.00 79.69 459 ASP A CA 1
ATOM 3386 C C . ASP A 1 459 ? 23.209 0.324 -6.518 1.00 79.69 459 ASP A C 1
ATOM 3388 O O . ASP A 1 459 ? 23.507 -0.377 -7.485 1.00 79.69 459 ASP A O 1
ATOM 3392 N N . VAL A 1 460 ? 22.064 0.117 -5.856 1.00 87.12 460 VAL A N 1
ATOM 3393 C CA . VAL A 1 460 ? 21.056 -0.918 -6.186 1.00 87.12 460 VAL A CA 1
ATOM 3394 C C . VAL A 1 460 ? 19.898 -0.365 -7.030 1.00 87.12 460 VAL A C 1
ATOM 3396 O O . VAL A 1 460 ? 19.171 -1.125 -7.671 1.00 87.12 460 VAL A O 1
ATOM 3399 N N . GLY A 1 461 ? 19.663 0.946 -7.057 1.00 83.69 461 GLY A N 1
ATOM 3400 C CA . GLY A 1 461 ? 18.685 1.533 -7.979 1.00 83.69 461 GLY A CA 1
ATOM 3401 C C . GLY A 1 461 ? 18.133 2.881 -7.536 1.00 83.69 461 GLY A C 1
ATOM 3402 O O . GLY A 1 461 ? 18.454 3.382 -6.471 1.00 83.69 461 GLY A O 1
ATOM 3403 N N . THR A 1 462 ? 17.283 3.499 -8.362 1.00 80.94 462 THR A N 1
ATOM 3404 C CA . THR A 1 462 ? 16.679 4.803 -8.020 1.00 80.94 462 THR A CA 1
ATOM 3405 C C . THR A 1 462 ? 15.372 4.637 -7.258 1.00 80.94 462 THR A C 1
ATOM 3407 O O . THR A 1 462 ? 15.089 5.326 -6.278 1.00 80.94 462 THR A O 1
ATOM 3410 N N . THR A 1 463 ? 14.517 3.734 -7.736 1.00 87.62 463 THR A N 1
ATOM 3411 C CA . THR A 1 463 ? 13.237 3.425 -7.095 1.00 87.62 463 THR A CA 1
ATOM 3412 C C . THR A 1 463 ? 13.083 1.920 -6.972 1.00 87.62 463 THR A C 1
ATOM 3414 O O . THR A 1 463 ? 12.821 1.240 -7.966 1.00 87.62 463 THR A O 1
ATOM 3417 N N . LEU A 1 464 ? 13.246 1.389 -5.760 1.00 91.88 464 LEU A N 1
ATOM 3418 C CA . LEU A 1 464 ? 13.193 -0.044 -5.477 1.00 91.88 464 LEU A CA 1
ATOM 3419 C C . LEU A 1 464 ? 11.756 -0.425 -5.101 1.00 91.88 464 LEU A C 1
ATOM 3421 O O . LEU A 1 464 ? 11.167 0.118 -4.165 1.00 91.88 464 LEU A O 1
ATOM 3425 N N . ASN A 1 465 ? 11.156 -1.360 -5.835 1.00 91.75 465 ASN A N 1
ATOM 3426 C CA . ASN A 1 465 ? 9.735 -1.690 -5.670 1.00 91.75 465 ASN A CA 1
ATOM 3427 C C . ASN A 1 465 ? 9.482 -2.930 -4.801 1.00 91.75 465 ASN A C 1
ATOM 3429 O O . ASN A 1 465 ? 8.514 -2.948 -4.034 1.00 91.75 465 ASN A O 1
ATOM 3433 N N . GLY A 1 466 ? 10.356 -3.931 -4.902 1.00 94.25 466 GLY A N 1
ATOM 3434 C CA . GLY A 1 466 ? 10.229 -5.252 -4.295 1.00 94.25 466 GLY A CA 1
ATOM 3435 C C . GLY A 1 466 ? 11.579 -5.971 -4.246 1.00 94.25 466 GLY A C 1
ATOM 3436 O O . GLY A 1 466 ? 12.498 -5.636 -4.993 1.00 94.25 466 GLY A O 1
ATOM 3437 N N . MET A 1 467 ? 11.704 -6.939 -3.341 1.00 97.00 467 MET A N 1
ATOM 3438 C CA . MET A 1 467 ? 12.939 -7.678 -3.081 1.00 97.00 467 MET A CA 1
ATOM 3439 C C . MET A 1 467 ? 12.603 -9.100 -2.633 1.00 97.00 467 MET A C 1
ATOM 3441 O O . MET A 1 467 ? 11.684 -9.274 -1.836 1.00 97.00 467 MET A O 1
ATOM 3445 N N . ASP A 1 468 ? 13.367 -10.083 -3.106 1.00 97.38 468 ASP A N 1
ATOM 3446 C CA . ASP A 1 468 ? 13.332 -11.459 -2.601 1.00 97.38 468 ASP A CA 1
ATOM 3447 C C . ASP A 1 468 ? 14.730 -12.103 -2.676 1.00 97.38 468 ASP A C 1
ATOM 3449 O O . ASP A 1 468 ? 15.610 -11.623 -3.397 1.00 97.38 468 ASP A O 1
ATOM 3453 N N . GLN A 1 469 ? 14.954 -13.177 -1.921 1.00 96.69 469 GLN A N 1
ATOM 3454 C CA . GLN A 1 469 ? 16.243 -13.861 -1.813 1.00 96.69 469 GLN A CA 1
ATOM 3455 C C . GLN A 1 469 ? 16.228 -15.194 -2.564 1.00 96.69 469 GLN A C 1
ATOM 3457 O O . GLN A 1 469 ? 15.315 -16.006 -2.413 1.00 96.69 469 GLN A O 1
ATOM 3462 N N . ASN A 1 470 ? 17.290 -15.479 -3.321 1.00 97.56 470 ASN A N 1
ATOM 3463 C CA . ASN A 1 470 ? 17.479 -16.809 -3.885 1.00 97.56 470 ASN A CA 1
ATOM 3464 C C . ASN A 1 470 ? 17.723 -17.823 -2.745 1.00 97.56 470 ASN A C 1
ATOM 3466 O O . ASN A 1 470 ? 18.761 -17.743 -2.080 1.00 97.56 470 ASN A O 1
ATOM 3470 N N . PRO A 1 471 ? 16.854 -18.835 -2.553 1.00 95.62 471 PRO A N 1
ATOM 3471 C CA . PRO A 1 471 ? 16.932 -19.739 -1.403 1.00 95.62 471 PRO A CA 1
ATOM 3472 C C . PRO A 1 471 ? 18.133 -20.698 -1.435 1.00 95.62 471 PRO A C 1
ATOM 3474 O O . PRO A 1 471 ? 18.406 -21.370 -0.442 1.00 95.62 471 PRO A O 1
ATOM 3477 N N . GLN A 1 472 ? 18.836 -20.814 -2.567 1.00 94.88 472 GLN A N 1
ATOM 3478 C CA . GLN A 1 472 ? 20.006 -21.688 -2.707 1.00 94.88 472 GLN 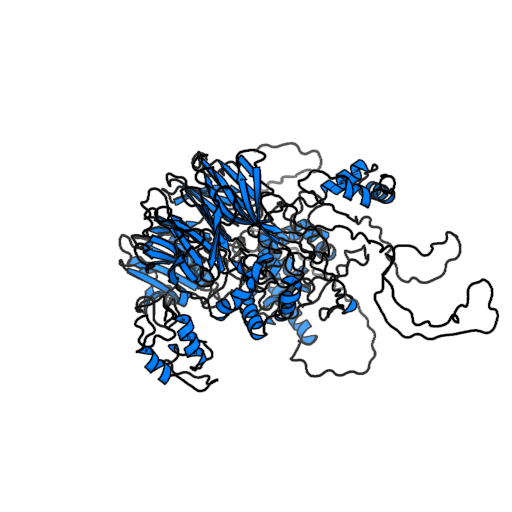A CA 1
ATOM 3479 C C . GLN A 1 472 ? 21.330 -20.937 -2.583 1.00 94.88 472 GLN A C 1
ATOM 3481 O O . GLN A 1 472 ? 22.297 -21.500 -2.067 1.00 94.88 472 GLN A O 1
ATOM 3486 N N . THR A 1 473 ? 21.400 -19.705 -3.093 1.00 94.38 473 THR A N 1
ATOM 3487 C CA . THR A 1 473 ? 22.645 -18.920 -3.102 1.00 94.38 473 THR A CA 1
ATOM 3488 C C . THR A 1 473 ? 22.691 -17.854 -2.014 1.00 94.38 473 THR A C 1
ATOM 3490 O O . THR A 1 473 ? 23.784 -17.466 -1.621 1.00 94.38 473 THR A O 1
ATOM 3493 N N . GLY A 1 474 ? 21.540 -17.393 -1.519 1.00 94.81 474 GLY A N 1
ATOM 3494 C CA . GLY A 1 474 ? 21.442 -16.258 -0.600 1.00 94.81 474 GLY A CA 1
ATOM 3495 C C . GLY A 1 474 ? 21.544 -14.885 -1.280 1.00 94.81 474 GLY A C 1
ATOM 3496 O O . GLY A 1 474 ? 21.425 -13.872 -0.595 1.00 94.81 474 GLY A O 1
ATOM 3497 N N . ALA A 1 475 ? 21.728 -14.834 -2.605 1.00 96.62 475 ALA A N 1
ATOM 3498 C CA . ALA A 1 475 ? 21.777 -13.582 -3.360 1.00 96.62 475 ALA A CA 1
ATOM 3499 C C . ALA A 1 475 ? 20.415 -12.870 -3.338 1.00 96.62 475 ALA A C 1
ATOM 3501 O O . ALA A 1 475 ? 19.370 -13.515 -3.480 1.00 96.62 475 ALA A O 1
ATOM 3502 N N . LEU A 1 476 ? 20.433 -11.547 -3.187 1.00 97.81 476 LEU A N 1
ATOM 3503 C CA . LEU A 1 476 ? 19.230 -10.715 -3.156 1.00 97.81 476 LEU A CA 1
ATOM 3504 C C . LEU A 1 476 ? 18.887 -10.260 -4.568 1.00 97.81 476 LEU A C 1
ATOM 3506 O O . LEU A 1 476 ? 19.774 -9.825 -5.294 1.00 97.81 476 LEU A O 1
ATOM 3510 N N . PHE A 1 477 ? 17.620 -10.354 -4.960 1.00 98.12 477 PHE A N 1
ATOM 3511 C CA . PHE A 1 477 ? 17.130 -9.809 -6.222 1.00 98.12 477 PHE A CA 1
ATOM 3512 C C . PHE A 1 477 ? 16.172 -8.669 -5.914 1.00 98.12 477 PHE A C 1
ATOM 3514 O O . PHE A 1 477 ? 15.155 -8.868 -5.245 1.00 98.12 477 PHE A O 1
ATOM 3521 N N . VAL A 1 478 ? 16.483 -7.485 -6.427 1.00 97.50 478 VAL A N 1
ATOM 3522 C CA . VAL A 1 478 ? 15.761 -6.249 -6.142 1.00 97.50 478 VAL A CA 1
ATOM 3523 C C . VAL A 1 478 ? 15.196 -5.695 -7.442 1.00 97.50 478 VAL A C 1
ATOM 3525 O O . VAL A 1 478 ? 15.932 -5.362 -8.368 1.00 97.50 478 VAL A O 1
ATOM 3528 N N . THR A 1 479 ? 13.872 -5.599 -7.535 1.00 96.25 479 THR A N 1
ATOM 3529 C CA . THR A 1 479 ? 13.217 -4.958 -8.680 1.00 96.25 479 THR A CA 1
ATOM 3530 C C . THR A 1 479 ? 13.340 -3.446 -8.542 1.00 96.25 479 THR A C 1
ATOM 3532 O O . THR A 1 479 ? 12.914 -2.909 -7.512 1.00 96.25 479 THR A O 1
ATOM 3535 N N . ASN A 1 480 ? 13.824 -2.747 -9.566 1.00 91.50 480 ASN A N 1
ATOM 3536 C CA . ASN A 1 480 ? 13.922 -1.291 -9.515 1.00 91.50 480 ASN A CA 1
ATOM 3537 C C . ASN A 1 480 ? 13.609 -0.601 -10.851 1.00 91.50 480 ASN A C 1
ATOM 3539 O O . ASN A 1 480 ? 13.507 -1.220 -11.917 1.00 91.50 480 ASN A O 1
ATOM 3543 N N . LEU A 1 481 ? 13.414 0.711 -10.744 1.00 88.50 481 LEU A N 1
ATOM 3544 C CA . LEU A 1 481 ? 13.499 1.657 -11.845 1.00 88.50 481 LEU A CA 1
ATOM 3545 C C . LEU A 1 481 ? 14.809 2.427 -11.700 1.00 88.50 481 LEU A C 1
ATOM 3547 O O . LEU A 1 481 ? 15.070 2.989 -10.633 1.00 88.50 481 LEU A O 1
ATOM 3551 N N . GLN A 1 482 ? 15.584 2.475 -12.777 1.00 85.44 482 GLN A N 1
ATOM 3552 C CA . GLN A 1 482 ? 16.854 3.184 -12.826 1.00 85.44 482 GLN A CA 1
ATOM 3553 C C . GLN A 1 482 ? 16.694 4.454 -13.652 1.00 85.44 482 GLN A C 1
ATOM 3555 O O . GLN A 1 482 ? 16.450 4.383 -14.855 1.00 85.44 482 GLN A O 1
ATOM 3560 N N . ALA A 1 483 ? 16.816 5.625 -13.030 1.00 80.06 483 ALA A N 1
ATOM 3561 C CA . ALA A 1 483 ? 16.614 6.879 -13.742 1.00 80.06 483 ALA A CA 1
ATOM 3562 C C . ALA A 1 483 ? 17.813 7.279 -14.610 1.00 80.06 483 ALA A C 1
ATOM 3564 O O . ALA A 1 483 ? 18.955 7.307 -14.161 1.00 80.06 483 ALA A O 1
ATOM 3565 N N . LEU A 1 484 ? 17.541 7.657 -15.865 1.00 73.69 484 LEU A N 1
ATOM 3566 C CA . LEU A 1 484 ? 18.544 8.098 -16.850 1.00 73.69 484 LEU A CA 1
ATOM 3567 C C . LEU A 1 484 ? 18.675 9.622 -16.898 1.00 73.69 484 LEU A C 1
ATOM 3569 O O . LEU A 1 484 ? 18.922 10.244 -17.936 1.00 73.69 484 LEU A O 1
ATOM 3573 N N . ASN A 1 485 ? 18.487 10.244 -15.746 1.00 62.91 485 ASN A N 1
ATOM 3574 C CA . ASN A 1 485 ? 18.452 11.682 -15.582 1.00 62.91 485 ASN A CA 1
ATOM 3575 C C . ASN A 1 485 ? 19.880 12.216 -15.364 1.00 62.91 485 ASN A C 1
ATOM 3577 O O . ASN A 1 485 ? 20.179 12.869 -14.379 1.00 62.91 485 ASN A O 1
ATOM 3581 N N . THR A 1 486 ? 20.797 11.896 -16.283 1.00 51.31 486 THR A N 1
ATOM 3582 C CA . THR A 1 486 ? 22.203 12.353 -16.265 1.00 51.31 486 THR A CA 1
ATOM 3583 C C . THR A 1 486 ? 22.551 13.250 -17.461 1.00 51.31 486 THR A C 1
ATOM 3585 O O . THR A 1 486 ? 23.628 13.845 -17.505 1.00 51.31 486 THR A O 1
ATOM 3588 N N . ILE A 1 487 ? 21.625 13.418 -18.419 1.00 46.38 487 ILE A N 1
ATOM 3589 C CA . ILE A 1 487 ? 21.812 14.227 -19.634 1.00 46.38 487 ILE A CA 1
ATOM 3590 C C . ILE A 1 487 ? 20.801 15.380 -19.667 1.00 46.38 487 ILE A C 1
ATOM 3592 O O . ILE A 1 487 ? 19.597 15.172 -19.801 1.00 46.38 487 ILE A O 1
ATOM 3596 N N . ARG A 1 488 ? 21.302 16.619 -19.615 1.00 45.31 488 ARG A N 1
ATOM 3597 C CA . ARG A 1 488 ? 20.488 17.841 -19.682 1.00 45.31 488 ARG A CA 1
ATOM 3598 C C . ARG A 1 488 ? 19.948 18.088 -21.099 1.00 45.31 488 ARG A C 1
ATOM 3600 O O . ARG A 1 488 ? 20.727 18.099 -22.051 1.00 45.31 488 ARG A O 1
ATOM 3607 N N . MET A 1 489 ? 18.648 18.371 -21.238 1.00 47.34 489 MET A N 1
ATOM 3608 C CA . MET A 1 489 ? 17.994 18.749 -22.511 1.00 47.34 489 MET A CA 1
ATOM 3609 C C . MET A 1 489 ? 18.174 17.744 -23.674 1.00 47.34 489 MET A C 1
ATOM 3611 O O . MET A 1 489 ? 18.125 18.138 -24.842 1.00 47.34 489 MET A O 1
ATOM 3615 N N . GLY A 1 490 ? 18.427 16.464 -23.381 1.00 45.38 490 GLY A N 1
ATOM 3616 C CA . GLY A 1 490 ? 18.517 15.416 -24.402 1.00 45.38 490 GLY A CA 1
ATOM 3617 C C . GLY A 1 490 ? 17.166 15.135 -25.070 1.00 45.38 490 GLY A C 1
ATOM 3618 O O . GLY A 1 490 ? 16.114 15.419 -24.507 1.00 45.38 490 GLY A O 1
ATOM 3619 N N . GLU A 1 491 ? 17.177 14.506 -26.250 1.00 47.16 491 GLU A N 1
ATOM 3620 C CA . GLU A 1 491 ? 15.973 14.019 -26.961 1.00 47.16 491 GLU A CA 1
ATOM 3621 C C . GLU A 1 491 ? 15.222 12.883 -26.207 1.00 47.16 491 GLU A C 1
ATOM 3623 O O . GLU A 1 491 ? 14.321 12.255 -26.762 1.00 47.16 491 GLU A O 1
ATOM 3628 N N . ASN A 1 492 ? 15.560 12.637 -24.932 1.00 49.44 492 ASN A N 1
ATOM 3629 C CA . ASN A 1 492 ? 15.126 11.530 -24.063 1.00 49.44 492 ASN A CA 1
ATOM 3630 C C . ASN A 1 492 ? 13.612 11.509 -23.762 1.00 49.44 492 ASN A C 1
ATOM 3632 O O . ASN A 1 492 ? 13.086 10.549 -23.204 1.00 49.44 492 ASN A O 1
ATOM 3636 N N . LEU A 1 493 ? 12.876 12.550 -24.151 1.00 57.50 493 LEU A N 1
ATOM 3637 C CA . LEU A 1 493 ? 11.459 12.727 -23.810 1.00 57.50 493 LEU A CA 1
ATOM 3638 C C . LEU A 1 493 ? 10.492 12.021 -24.760 1.00 57.50 493 LEU A C 1
ATOM 3640 O O . LEU A 1 493 ? 9.290 12.178 -24.635 1.00 57.50 493 LEU A O 1
ATOM 3644 N N . ASN A 1 494 ? 10.984 11.209 -25.691 1.00 64.88 494 ASN A N 1
ATOM 3645 C CA . ASN A 1 494 ? 10.116 10.407 -26.557 1.00 64.88 494 ASN A CA 1
ATOM 3646 C C . ASN A 1 494 ? 9.882 8.981 -26.028 1.00 64.88 494 ASN A C 1
ATOM 3648 O O . ASN A 1 494 ? 9.501 8.103 -26.801 1.00 64.88 494 ASN A O 1
ATOM 3652 N N . GLY A 1 495 ? 10.065 8.749 -24.721 1.00 64.19 495 GLY A N 1
ATOM 3653 C CA . GLY A 1 495 ? 9.706 7.490 -24.058 1.00 64.19 495 GLY A CA 1
ATOM 3654 C C . GLY A 1 495 ? 10.869 6.611 -23.582 1.00 64.19 495 GLY A C 1
ATOM 3655 O O . GLY A 1 495 ? 10.643 5.415 -23.410 1.00 64.19 495 GLY A O 1
ATOM 3656 N N . HIS A 1 496 ? 12.080 7.155 -23.373 1.00 79.38 496 HIS A N 1
ATOM 3657 C CA . HIS A 1 496 ? 13.174 6.436 -22.694 1.00 79.38 496 HIS A CA 1
ATOM 3658 C C . HIS A 1 496 ? 13.938 7.343 -21.723 1.00 79.38 496 HIS A C 1
ATOM 3660 O O . HIS A 1 496 ? 14.845 8.080 -22.105 1.00 79.38 496 HIS A O 1
ATOM 3666 N N . PHE A 1 497 ? 13.534 7.297 -20.456 1.00 77.81 497 PHE A N 1
ATOM 3667 C CA . PHE A 1 497 ? 14.150 8.061 -19.362 1.00 77.81 497 PHE A CA 1
ATOM 3668 C C . PHE A 1 497 ? 14.316 7.243 -18.071 1.00 77.81 497 PHE A C 1
ATOM 3670 O O . PHE A 1 497 ? 14.875 7.746 -17.096 1.00 77.81 497 PHE A O 1
ATOM 3677 N N . LEU A 1 498 ? 13.872 5.983 -18.075 1.00 83.50 498 LEU A N 1
ATOM 3678 C CA . LEU A 1 498 ? 14.140 4.987 -17.042 1.00 83.50 498 LEU A CA 1
ATOM 3679 C C . LEU A 1 498 ? 14.564 3.670 -17.700 1.00 83.50 498 LEU A C 1
ATOM 3681 O O . LEU A 1 498 ? 14.041 3.321 -18.759 1.00 83.50 498 LEU A O 1
ATOM 3685 N N . ASP A 1 499 ? 15.402 2.901 -17.020 1.00 88.56 499 ASP A N 1
ATOM 3686 C CA . ASP A 1 499 ? 15.563 1.471 -17.270 1.00 88.56 499 ASP A CA 1
ATOM 3687 C C . ASP A 1 499 ? 14.787 0.654 -16.224 1.00 88.56 499 ASP A C 1
ATOM 3689 O O . ASP A 1 499 ? 14.481 1.128 -15.125 1.00 88.56 499 ASP A O 1
ATOM 3693 N N . HIS A 1 500 ? 14.410 -0.575 -16.585 1.00 93.62 500 HIS A N 1
ATOM 3694 C CA . HIS A 1 500 ? 13.599 -1.462 -15.750 1.00 93.62 500 HIS A CA 1
ATOM 3695 C C . HIS A 1 500 ? 14.400 -2.709 -15.401 1.00 93.62 500 HIS A C 1
ATOM 3697 O O . HIS A 1 500 ? 14.597 -3.598 -16.237 1.00 93.62 500 HIS A O 1
ATOM 3703 N N . MET A 1 501 ? 14.847 -2.768 -14.155 1.00 92.44 501 MET A N 1
ATOM 3704 C CA . MET A 1 501 ? 15.957 -3.625 -13.775 1.00 92.44 501 MET A CA 1
ATOM 3705 C C . MET A 1 501 ? 15.556 -4.635 -12.706 1.00 92.44 501 MET A C 1
ATOM 3707 O O . MET A 1 501 ? 14.616 -4.439 -11.924 1.00 92.44 501 MET A O 1
ATOM 3711 N N . ILE A 1 502 ? 16.315 -5.723 -12.685 1.00 96.25 502 ILE A N 1
ATOM 3712 C CA . ILE A 1 502 ? 16.524 -6.549 -11.504 1.00 96.25 502 ILE A CA 1
ATOM 3713 C C . ILE A 1 502 ? 17.990 -6.376 -11.124 1.00 96.25 502 ILE A C 1
ATOM 3715 O O . ILE A 1 502 ? 18.851 -6.809 -11.889 1.00 96.25 502 ILE A O 1
ATOM 3719 N N . GLU A 1 503 ? 18.263 -5.785 -9.965 1.00 95.12 503 GLU A N 1
ATOM 3720 C CA . GLU A 1 503 ? 19.610 -5.809 -9.398 1.00 95.12 503 GLU A CA 1
ATOM 3721 C C . GLU A 1 503 ? 19.816 -7.069 -8.576 1.00 95.12 503 GLU A C 1
ATOM 3723 O O . GLU A 1 503 ? 18.978 -7.432 -7.745 1.00 95.12 503 GLU A O 1
ATOM 3728 N N . ILE A 1 504 ? 20.940 -7.742 -8.813 1.00 97.50 504 ILE A N 1
ATOM 3729 C CA . ILE A 1 504 ? 21.330 -8.943 -8.080 1.00 97.50 504 ILE A CA 1
ATOM 3730 C C . ILE A 1 504 ? 22.501 -8.590 -7.169 1.00 97.50 504 ILE A C 1
ATOM 3732 O O . ILE A 1 504 ? 23.605 -8.340 -7.647 1.00 97.50 504 ILE A O 1
ATOM 3736 N N . VAL A 1 505 ? 22.264 -8.609 -5.859 1.00 96.94 505 VAL A N 1
ATOM 3737 C CA . VAL A 1 505 ? 23.279 -8.346 -4.834 1.00 96.94 505 VAL A CA 1
ATOM 3738 C C . VAL A 1 505 ? 23.765 -9.677 -4.270 1.00 96.94 505 VAL A C 1
ATOM 3740 O O . VAL A 1 505 ? 23.070 -10.340 -3.494 1.00 96.94 505 VAL A O 1
ATOM 3743 N N . ASP A 1 506 ? 24.964 -10.079 -4.679 1.00 94.00 506 ASP A N 1
ATOM 3744 C CA . ASP A 1 506 ? 25.624 -11.298 -4.215 1.00 94.00 506 ASP A CA 1
ATOM 3745 C C . ASP A 1 506 ? 26.575 -10.995 -3.049 1.00 94.00 506 ASP A C 1
ATOM 3747 O O . ASP A 1 506 ? 27.234 -9.949 -3.015 1.00 94.00 506 ASP A O 1
ATOM 3751 N N . ASP A 1 507 ? 26.642 -11.918 -2.087 1.00 90.56 507 ASP A N 1
ATOM 3752 C CA . ASP A 1 507 ? 27.423 -11.776 -0.852 1.00 90.56 507 ASP A CA 1
ATOM 3753 C C . ASP A 1 507 ? 27.172 -10.437 -0.109 1.00 90.56 507 ASP A C 1
ATOM 3755 O O . ASP A 1 507 ? 28.109 -9.744 0.296 1.00 90.56 507 ASP A O 1
ATOM 3759 N N . TYR A 1 508 ? 25.899 -10.079 0.118 1.00 92.62 508 TYR A N 1
ATOM 3760 C CA . TYR A 1 508 ? 25.463 -8.796 0.712 1.00 92.62 508 TYR A CA 1
ATOM 3761 C C . TYR A 1 508 ? 26.069 -8.469 2.101 1.00 92.62 508 TYR A C 1
ATOM 3763 O O . TYR A 1 508 ? 26.001 -7.337 2.577 1.00 92.62 508 TYR A O 1
ATOM 3771 N N . MET A 1 509 ? 26.683 -9.449 2.770 1.00 90.62 509 MET A N 1
ATOM 3772 C CA . MET A 1 509 ? 27.403 -9.269 4.038 1.00 90.62 509 MET A CA 1
ATOM 3773 C C . MET A 1 509 ? 28.816 -8.684 3.871 1.00 90.62 509 MET A C 1
ATOM 3775 O O . MET A 1 509 ? 29.460 -8.326 4.861 1.00 90.62 509 MET A O 1
ATOM 3779 N N . LEU A 1 510 ? 29.344 -8.619 2.646 1.00 87.94 510 LEU A N 1
ATOM 3780 C CA . LEU A 1 510 ? 30.612 -7.954 2.365 1.00 87.94 510 LEU A CA 1
ATOM 3781 C C . LEU A 1 510 ? 30.437 -6.432 2.418 1.00 87.94 510 LEU A C 1
ATOM 3783 O O . LEU A 1 510 ? 29.411 -5.892 2.026 1.00 87.94 510 LEU A O 1
ATOM 3787 N N . ALA A 1 511 ? 31.490 -5.725 2.833 1.00 77.81 511 ALA A N 1
ATOM 3788 C CA . ALA A 1 511 ? 31.505 -4.257 2.836 1.00 77.81 511 ALA A CA 1
ATOM 3789 C C . ALA A 1 511 ? 31.377 -3.639 1.427 1.00 77.81 511 ALA A C 1
ATOM 3791 O O . ALA A 1 511 ? 31.115 -2.451 1.290 1.00 77.81 511 ALA A O 1
ATOM 3792 N N . SER A 1 512 ? 31.623 -4.428 0.381 1.00 83.88 512 SER A N 1
ATOM 3793 C CA . SER A 1 512 ? 31.410 -4.053 -1.017 1.00 83.88 512 SER A CA 1
ATOM 3794 C C . SER A 1 512 ? 30.919 -5.305 -1.746 1.00 83.88 512 SER A C 1
ATOM 3796 O O . SER A 1 512 ? 31.752 -6.101 -2.194 1.00 83.88 512 SER A O 1
ATOM 3798 N N . PRO A 1 513 ? 29.601 -5.560 -1.739 1.00 91.88 513 PRO A N 1
ATOM 3799 C CA . PRO A 1 513 ? 29.025 -6.734 -2.382 1.00 91.88 513 PRO A CA 1
ATOM 3800 C C . PRO A 1 513 ? 29.143 -6.645 -3.907 1.00 91.88 513 PRO A C 1
ATOM 3802 O O . PRO A 1 513 ? 29.419 -5.582 -4.466 1.00 91.88 513 PRO A O 1
ATOM 3805 N N . SER A 1 514 ? 28.957 -7.775 -4.591 1.00 94.12 514 SER A N 1
ATOM 3806 C CA . SER A 1 514 ? 28.875 -7.777 -6.053 1.00 94.12 514 SER A CA 1
ATOM 3807 C C . SER A 1 514 ? 27.450 -7.427 -6.461 1.00 94.12 514 SER A C 1
ATOM 3809 O O . SER A 1 514 ? 26.539 -8.195 -6.168 1.00 94.12 514 SER A O 1
ATOM 3811 N N . ILE A 1 515 ? 27.274 -6.311 -7.162 1.00 91.75 515 ILE A N 1
ATOM 3812 C CA . ILE A 1 515 ? 25.990 -5.892 -7.736 1.00 91.75 515 ILE A CA 1
ATOM 3813 C C . ILE A 1 515 ? 26.017 -6.207 -9.234 1.00 91.75 515 ILE A C 1
ATOM 3815 O O . ILE A 1 515 ? 27.025 -5.960 -9.904 1.00 91.75 515 ILE A O 1
ATOM 3819 N N . ILE A 1 516 ? 24.972 -6.870 -9.727 1.00 93.81 516 ILE A N 1
ATOM 3820 C CA . ILE A 1 516 ? 24.865 -7.324 -11.114 1.00 93.81 516 ILE A CA 1
ATOM 3821 C C . ILE A 1 516 ? 23.535 -6.863 -11.708 1.00 93.81 516 ILE A C 1
ATOM 3823 O O . ILE A 1 516 ? 22.479 -7.422 -11.396 1.00 93.81 516 ILE A O 1
ATOM 3827 N N . ASP A 1 517 ? 23.657 -5.959 -12.671 1.00 91.56 517 ASP A N 1
ATOM 3828 C CA . ASP A 1 517 ? 22.559 -5.388 -13.435 1.00 91.56 517 ASP A CA 1
ATOM 3829 C C . ASP A 1 517 ? 21.927 -6.414 -14.386 1.00 91.56 517 ASP A C 1
ATOM 3831 O O . ASP A 1 517 ? 22.592 -7.032 -15.233 1.00 91.56 517 ASP A O 1
ATOM 3835 N N . SER A 1 518 ? 20.603 -6.558 -14.309 1.00 94.44 518 SER A N 1
ATOM 3836 C CA . SER A 1 518 ? 19.814 -7.345 -15.258 1.00 94.44 518 SER A CA 1
ATOM 3837 C C . SER A 1 518 ? 18.635 -6.543 -15.811 1.00 94.44 518 SER A C 1
ATOM 3839 O O . SER A 1 518 ? 17.526 -6.586 -15.275 1.00 94.44 518 SER A O 1
ATOM 3841 N N . ASP A 1 519 ? 18.853 -5.900 -16.961 1.00 94.12 519 ASP A N 1
ATOM 3842 C CA . ASP A 1 519 ? 17.807 -5.232 -17.748 1.00 94.12 519 ASP A CA 1
ATOM 3843 C C . ASP A 1 519 ? 16.764 -6.249 -18.258 1.00 94.12 519 ASP A C 1
ATOM 3845 O O . ASP A 1 519 ? 17.073 -7.177 -19.026 1.00 94.12 519 ASP A O 1
ATOM 3849 N N . LEU A 1 520 ? 15.504 -6.057 -17.853 1.00 96.06 520 LEU A N 1
ATOM 3850 C CA . LEU A 1 520 ? 14.361 -6.901 -18.230 1.00 96.06 520 LEU A CA 1
ATOM 3851 C C . LEU A 1 520 ? 14.010 -6.826 -19.725 1.00 96.06 520 LEU A C 1
ATOM 3853 O O . LEU A 1 520 ? 13.294 -7.693 -20.257 1.00 96.06 520 LEU A O 1
ATOM 3857 N N . HIS A 1 521 ? 14.523 -5.815 -20.418 1.00 94.31 521 HIS A N 1
ATOM 3858 C CA . HIS A 1 521 ? 14.352 -5.579 -21.846 1.00 94.31 521 HIS A CA 1
ATOM 3859 C C . HIS A 1 521 ? 15.585 -5.962 -22.669 1.00 94.31 521 HIS A C 1
ATOM 3861 O O . HIS A 1 521 ? 15.548 -5.902 -23.905 1.00 94.31 521 HIS A O 1
ATOM 3867 N N . SER A 1 522 ? 16.638 -6.469 -22.018 1.00 91.00 522 SER A N 1
ATOM 3868 C CA . SER A 1 522 ? 17.825 -6.989 -22.696 1.00 91.00 522 SER A CA 1
ATOM 3869 C C . SER A 1 522 ? 17.466 -8.056 -23.745 1.00 91.00 522 SER A C 1
ATOM 3871 O O . SER A 1 522 ? 16.723 -9.016 -23.516 1.00 91.00 522 SER A O 1
ATOM 3873 N N . GLY A 1 523 ? 17.989 -7.879 -24.962 1.00 88.88 523 GLY A N 1
ATOM 3874 C CA . GLY A 1 523 ? 17.717 -8.773 -26.094 1.00 88.88 523 GLY A CA 1
ATOM 3875 C C . GLY A 1 523 ? 16.388 -8.531 -26.823 1.00 88.88 523 GLY A C 1
ATOM 3876 O O . GLY A 1 523 ? 16.033 -9.325 -27.700 1.00 88.88 523 GLY A O 1
ATOM 3877 N N . ILE A 1 524 ? 15.657 -7.459 -26.503 1.00 92.88 524 ILE A N 1
ATOM 3878 C CA . ILE A 1 524 ? 14.561 -6.955 -27.337 1.00 92.88 524 ILE A CA 1
ATOM 3879 C C . ILE A 1 524 ? 15.130 -5.954 -28.352 1.00 92.88 524 ILE A C 1
ATOM 3881 O O . ILE A 1 524 ? 15.720 -4.941 -27.984 1.00 92.88 524 ILE A O 1
ATOM 3885 N N . ASP A 1 525 ? 14.942 -6.237 -29.643 1.00 92.50 525 ASP A N 1
ATOM 3886 C CA . ASP A 1 525 ? 15.466 -5.401 -30.727 1.00 92.50 525 ASP A CA 1
ATOM 3887 C C . ASP A 1 525 ? 14.955 -3.954 -30.625 1.00 92.50 525 ASP A C 1
ATOM 3889 O O . ASP A 1 525 ? 13.745 -3.704 -30.687 1.00 92.50 525 ASP A O 1
ATOM 3893 N N . ASN A 1 526 ? 15.898 -3.009 -30.529 1.00 88.31 526 ASN A N 1
ATOM 3894 C CA . ASN A 1 526 ? 15.646 -1.566 -30.522 1.00 88.31 526 ASN A CA 1
ATOM 3895 C C . ASN A 1 526 ? 14.632 -1.128 -29.445 1.00 88.31 526 ASN A C 1
ATOM 3897 O O . ASN A 1 526 ? 13.799 -0.264 -29.709 1.00 88.31 526 ASN A O 1
ATOM 3901 N N . PHE A 1 527 ? 14.647 -1.747 -28.255 1.00 90.00 527 PHE A N 1
ATOM 3902 C CA . PHE A 1 527 ? 13.737 -1.362 -27.166 1.00 90.00 527 PHE A CA 1
ATOM 3903 C C . PHE A 1 527 ? 13.958 0.091 -26.716 1.00 90.00 527 PHE A C 1
ATOM 3905 O O . PHE A 1 527 ? 13.001 0.854 -26.610 1.00 90.00 527 PHE A O 1
ATOM 3912 N N . HIS A 1 528 ? 15.226 0.466 -26.537 1.00 86.00 528 HIS A N 1
ATOM 3913 C CA . HIS A 1 528 ? 15.680 1.793 -26.103 1.00 86.00 528 HIS A CA 1
ATOM 3914 C C . HIS A 1 528 ? 15.741 2.832 -27.243 1.00 86.00 528 HIS A C 1
ATOM 3916 O O . HIS A 1 528 ? 16.037 3.999 -27.019 1.00 86.00 528 HIS A O 1
ATOM 3922 N N . ASP A 1 529 ? 15.456 2.435 -28.491 1.00 84.62 529 ASP A N 1
ATOM 3923 C CA . ASP A 1 529 ? 15.336 3.375 -29.614 1.00 84.62 529 ASP A CA 1
ATOM 3924 C C . ASP A 1 529 ? 13.898 3.893 -29.696 1.00 84.62 529 ASP A C 1
ATOM 3926 O O . ASP A 1 529 ? 12.991 3.208 -30.176 1.00 84.62 529 ASP A O 1
ATOM 3930 N N . VAL A 1 530 ? 13.707 5.125 -29.229 1.00 75.44 530 VAL A N 1
ATOM 3931 C CA . VAL A 1 530 ? 12.398 5.783 -29.157 1.00 75.44 530 VAL A CA 1
ATOM 3932 C C . VAL A 1 530 ? 12.147 6.786 -30.281 1.00 75.44 530 VAL A C 1
ATOM 3934 O O . VAL A 1 530 ? 11.229 7.603 -30.215 1.00 75.44 530 VAL A O 1
ATOM 3937 N N . SER A 1 531 ? 12.937 6.716 -31.356 1.00 78.56 531 SER A N 1
ATOM 3938 C CA . SER A 1 531 ? 12.760 7.582 -32.529 1.00 78.56 531 SER A CA 1
ATOM 3939 C C . SER A 1 531 ? 11.460 7.314 -33.305 1.00 78.56 531 SER A C 1
ATOM 3941 O O . SER A 1 531 ? 11.027 8.154 -34.098 1.00 78.56 531 SER A O 1
ATOM 3943 N N . ALA A 1 532 ? 10.832 6.153 -33.091 1.00 82.38 532 ALA A N 1
ATOM 3944 C CA . ALA A 1 532 ? 9.548 5.774 -33.668 1.00 82.38 532 ALA A CA 1
ATOM 3945 C C . ALA A 1 532 ? 8.827 4.724 -32.795 1.00 82.38 532 ALA A C 1
ATOM 3947 O O . ALA A 1 532 ? 9.483 3.999 -32.044 1.00 82.38 532 ALA A O 1
ATOM 3948 N N . PRO A 1 533 ? 7.495 4.560 -32.935 1.00 87.62 533 PRO A N 1
ATOM 3949 C CA . PRO A 1 533 ? 6.762 3.500 -32.248 1.00 87.62 533 PRO A CA 1
ATOM 3950 C C . PRO A 1 533 ? 7.339 2.105 -32.539 1.00 87.62 533 PRO A C 1
ATOM 3952 O O . PRO A 1 533 ? 7.567 1.749 -33.700 1.00 87.62 533 PRO A O 1
ATOM 3955 N N . ASN A 1 534 ? 7.490 1.272 -31.502 1.00 89.31 534 ASN A N 1
ATOM 3956 C CA . ASN A 1 534 ? 8.008 -0.096 -31.619 1.00 89.31 534 ASN A CA 1
ATOM 3957 C C . ASN A 1 534 ? 7.010 -1.124 -31.038 1.00 89.31 534 ASN A C 1
ATOM 3959 O O . ASN A 1 534 ? 7.180 -1.611 -29.915 1.00 89.31 534 ASN A O 1
ATOM 3963 N N . PRO A 1 535 ? 5.966 -1.521 -31.801 1.00 91.50 535 PRO A N 1
ATOM 3964 C CA . PRO A 1 535 ? 4.945 -2.458 -31.321 1.00 91.50 535 PRO A CA 1
ATOM 3965 C C . PRO A 1 535 ? 5.497 -3.838 -30.940 1.00 91.50 535 PRO A C 1
ATOM 3967 O O . PRO A 1 535 ? 4.942 -4.512 -30.075 1.00 91.50 535 PRO A O 1
ATOM 3970 N N . SER A 1 536 ? 6.592 -4.270 -31.578 1.00 91.69 536 SER A N 1
ATOM 3971 C CA . SER A 1 536 ? 7.221 -5.565 -31.285 1.00 91.69 536 SER A CA 1
ATOM 3972 C C . SER A 1 536 ? 7.949 -5.560 -29.941 1.00 91.69 536 SER A C 1
ATOM 3974 O O . SER A 1 536 ? 7.904 -6.566 -29.230 1.00 91.69 536 SER A O 1
ATOM 3976 N N . ALA A 1 537 ? 8.589 -4.442 -29.585 1.00 91.12 537 ALA A N 1
ATOM 3977 C CA . ALA A 1 537 ? 9.160 -4.222 -28.260 1.00 91.12 537 ALA A CA 1
ATOM 3978 C C . ALA A 1 537 ? 8.067 -4.115 -27.193 1.00 91.12 537 ALA A C 1
ATOM 3980 O O . ALA A 1 537 ? 8.092 -4.856 -26.211 1.00 91.12 537 ALA A O 1
ATOM 3981 N N . LYS A 1 538 ? 7.043 -3.297 -27.456 1.00 92.56 538 LYS A N 1
ATOM 3982 C CA . LYS A 1 538 ? 5.875 -3.116 -26.584 1.00 92.56 538 LYS A CA 1
ATOM 3983 C C . LYS A 1 538 ? 5.190 -4.429 -26.234 1.00 92.56 538 LYS A C 1
ATOM 3985 O O . LYS A 1 538 ? 4.939 -4.698 -25.066 1.00 92.56 538 LYS A O 1
ATOM 3990 N N . ALA A 1 539 ? 4.993 -5.313 -27.212 1.00 92.88 539 ALA A N 1
ATOM 3991 C CA . ALA A 1 539 ? 4.412 -6.637 -26.986 1.00 92.88 539 ALA A CA 1
ATOM 3992 C C . ALA A 1 539 ? 5.242 -7.541 -26.051 1.00 92.88 539 ALA A C 1
ATOM 3994 O O . ALA A 1 539 ? 4.714 -8.531 -25.548 1.00 92.88 539 ALA A O 1
ATOM 3995 N N . LYS A 1 540 ? 6.515 -7.220 -25.790 1.00 94.62 540 LYS A N 1
ATOM 3996 C CA . LYS A 1 540 ? 7.445 -7.992 -24.946 1.00 94.62 540 LYS A CA 1
ATOM 3997 C C . LYS A 1 540 ? 7.913 -7.243 -23.695 1.00 94.62 540 LYS A C 1
ATOM 3999 O O . LYS A 1 540 ? 8.655 -7.829 -22.908 1.00 94.62 540 LYS A O 1
ATOM 4004 N N . SER A 1 541 ? 7.511 -5.989 -23.511 1.00 95.25 541 SER A N 1
ATOM 4005 C CA . SER A 1 541 ? 7.941 -5.178 -22.371 1.00 95.25 541 SER A CA 1
ATOM 4006 C C . SER A 1 541 ? 7.579 -5.848 -21.042 1.00 95.25 541 SER A C 1
ATOM 4008 O O . SER A 1 541 ? 6.532 -6.489 -20.959 1.00 95.25 541 SER A O 1
ATOM 4010 N N . LEU A 1 542 ? 8.449 -5.714 -20.038 1.00 96.69 542 LEU A N 1
ATOM 4011 C CA . LEU A 1 542 ? 8.209 -6.018 -18.622 1.00 96.69 542 LEU A CA 1
ATOM 4012 C C . LEU A 1 542 ? 8.452 -4.760 -17.768 1.00 96.69 542 LEU A C 1
ATOM 4014 O O . LEU A 1 542 ? 9.154 -4.793 -16.763 1.00 96.69 542 LEU A O 1
ATOM 4018 N N . ALA A 1 543 ? 7.918 -3.624 -18.213 1.00 95.25 543 ALA A N 1
ATOM 4019 C CA . ALA A 1 543 ? 8.078 -2.351 -17.522 1.00 95.25 543 ALA A CA 1
ATOM 4020 C C . ALA A 1 543 ? 7.386 -2.316 -16.151 1.00 95.25 543 ALA A C 1
ATOM 4022 O O . ALA A 1 543 ? 6.412 -3.033 -15.907 1.00 95.25 543 ALA A O 1
ATOM 4023 N N . HIS A 1 544 ? 7.888 -1.444 -15.276 1.00 93.69 544 HIS A N 1
ATOM 4024 C CA . HIS A 1 544 ? 7.427 -1.285 -13.889 1.00 93.69 544 HIS A CA 1
ATOM 4025 C C . HIS A 1 544 ? 7.404 -2.607 -13.104 1.00 93.69 544 HIS A C 1
ATOM 4027 O O . HIS A 1 544 ? 6.330 -3.072 -12.705 1.00 93.69 544 HIS A O 1
ATOM 4033 N N . PRO A 1 545 ? 8.577 -3.239 -12.897 1.00 96.06 545 PRO A N 1
ATOM 4034 C CA . PRO A 1 545 ? 8.671 -4.440 -12.081 1.00 96.06 545 PRO A CA 1
ATOM 4035 C C . PRO A 1 545 ? 8.372 -4.079 -10.620 1.00 96.06 545 PRO A C 1
ATOM 4037 O O . PRO A 1 545 ? 9.120 -3.320 -10.006 1.00 96.06 545 PRO A O 1
ATOM 4040 N N . ASN A 1 546 ? 7.245 -4.561 -10.086 1.00 93.44 546 ASN A N 1
ATOM 4041 C CA . ASN A 1 546 ? 6.735 -4.136 -8.775 1.00 93.44 546 ASN A CA 1
ATOM 4042 C C . ASN A 1 546 ? 6.993 -5.153 -7.653 1.00 93.44 546 ASN A C 1
ATOM 4044 O O . ASN A 1 546 ? 7.163 -4.773 -6.500 1.00 93.44 546 ASN A O 1
ATOM 4048 N N . ALA A 1 547 ? 7.012 -6.441 -7.992 1.00 96.44 547 ALA A N 1
ATOM 4049 C CA . ALA A 1 547 ? 7.204 -7.536 -7.049 1.00 96.44 547 ALA A CA 1
ATOM 4050 C C . ALA A 1 547 ? 8.005 -8.664 -7.698 1.00 96.44 547 ALA A C 1
ATOM 4052 O O . ALA A 1 547 ? 7.914 -8.866 -8.912 1.00 96.44 547 ALA A O 1
ATOM 4053 N N . ILE A 1 548 ? 8.734 -9.420 -6.882 1.00 98.06 548 ILE A N 1
ATOM 4054 C CA . ILE A 1 548 ? 9.473 -10.618 -7.275 1.00 98.06 548 ILE A CA 1
ATOM 4055 C C . ILE A 1 548 ? 9.237 -11.724 -6.241 1.00 98.06 548 ILE A C 1
ATOM 4057 O O . ILE A 1 548 ? 9.063 -11.420 -5.066 1.00 98.06 548 ILE A O 1
ATOM 4061 N N . ALA A 1 549 ? 9.188 -12.982 -6.680 1.00 98.06 549 ALA A N 1
ATOM 4062 C CA . ALA A 1 549 ? 9.168 -14.144 -5.793 1.00 98.06 549 ALA A CA 1
ATOM 4063 C C . ALA A 1 549 ? 9.993 -15.295 -6.376 1.00 98.06 549 ALA A C 1
ATOM 4065 O O . ALA A 1 549 ? 9.935 -15.564 -7.584 1.00 98.06 549 ALA A O 1
ATOM 4066 N N . PHE A 1 550 ? 10.727 -15.995 -5.518 1.00 98.12 550 PHE A N 1
ATOM 4067 C CA . PHE A 1 550 ? 11.542 -17.147 -5.873 1.00 98.12 550 PHE A CA 1
ATOM 4068 C C . PHE A 1 550 ? 10.793 -18.468 -5.766 1.00 98.12 550 PHE A C 1
ATOM 4070 O O . PHE A 1 550 ? 10.030 -18.734 -4.837 1.00 98.12 550 PHE A O 1
ATOM 4077 N N . HIS A 1 551 ? 11.088 -19.349 -6.716 1.00 97.88 551 HIS A N 1
ATOM 4078 C CA . HIS A 1 551 ? 10.786 -20.760 -6.567 1.00 97.88 551 HIS A CA 1
ATOM 4079 C C . HIS A 1 551 ? 11.761 -21.400 -5.568 1.00 97.88 551 HIS A C 1
ATOM 4081 O O . HIS A 1 551 ? 12.954 -21.090 -5.568 1.00 97.88 551 HIS A O 1
ATOM 4087 N N . GLY A 1 552 ? 11.298 -22.363 -4.770 1.00 96.06 552 GLY A N 1
ATOM 4088 C CA . GLY A 1 552 ? 12.086 -23.006 -3.712 1.00 96.06 552 GLY A CA 1
ATOM 4089 C C . GLY A 1 552 ? 13.350 -23.726 -4.203 1.00 96.06 552 GLY A C 1
ATOM 4090 O O . GLY A 1 552 ? 14.291 -23.922 -3.433 1.00 96.06 552 GLY A O 1
ATOM 4091 N N . SER A 1 553 ? 13.423 -24.084 -5.492 1.00 96.81 553 SER A N 1
ATOM 4092 C CA . SER A 1 553 ? 14.654 -24.616 -6.099 1.00 96.81 553 SER A CA 1
ATOM 4093 C C . SER A 1 553 ? 15.740 -23.564 -6.343 1.00 96.81 553 SER A C 1
ATOM 4095 O O . SER A 1 553 ? 16.869 -23.948 -6.622 1.00 96.81 553 SER A O 1
ATOM 4097 N N . GLY A 1 554 ? 15.418 -22.267 -6.307 1.00 97.50 554 GLY A N 1
ATOM 4098 C CA . GLY A 1 554 ? 16.325 -21.163 -6.649 1.00 97.50 554 GLY A CA 1
ATOM 4099 C C . GLY A 1 554 ? 16.733 -21.087 -8.126 1.00 97.50 554 GLY A C 1
ATOM 4100 O O . GLY A 1 554 ? 17.517 -20.219 -8.502 1.00 97.50 554 GLY A O 1
ATOM 4101 N N . GLU A 1 555 ? 16.228 -21.977 -8.988 1.00 97.31 555 GLU A N 1
ATOM 4102 C CA . GLU A 1 555 ? 16.582 -22.005 -10.417 1.00 97.31 555 GLU A CA 1
ATOM 4103 C C . GLU A 1 555 ? 15.839 -20.941 -11.239 1.00 97.31 555 GLU A C 1
ATOM 4105 O O . GLU A 1 555 ? 16.302 -20.556 -12.318 1.00 97.31 555 GLU A O 1
ATOM 4110 N N . TRP A 1 556 ? 14.699 -20.459 -10.742 1.00 97.94 556 TRP A N 1
ATOM 4111 C CA . TRP A 1 556 ? 13.876 -19.445 -11.391 1.00 97.94 556 TRP A CA 1
ATOM 4112 C C . TRP A 1 556 ? 13.103 -18.594 -10.376 1.00 97.94 556 TRP A C 1
ATOM 4114 O O . TRP A 1 556 ? 12.889 -19.000 -9.233 1.00 97.94 556 TRP A O 1
ATOM 4124 N N . ALA A 1 557 ? 12.695 -17.409 -10.821 1.00 98.38 557 ALA A N 1
ATOM 4125 C CA . ALA A 1 557 ? 11.861 -16.466 -10.080 1.00 98.38 557 ALA A CA 1
ATOM 4126 C C . ALA A 1 557 ? 10.776 -15.888 -11.000 1.00 98.38 557 ALA A C 1
ATOM 4128 O O . ALA A 1 557 ? 10.890 -15.972 -12.227 1.00 98.38 557 ALA A O 1
ATOM 4129 N N . ALA A 1 558 ? 9.734 -15.295 -10.430 1.00 98.38 558 ALA A N 1
ATOM 4130 C CA . ALA A 1 558 ? 8.709 -14.566 -11.172 1.00 98.38 558 ALA A CA 1
ATOM 4131 C C . ALA A 1 558 ? 8.720 -13.085 -10.794 1.00 98.38 558 ALA A C 1
ATOM 4133 O O . ALA A 1 558 ? 8.888 -12.763 -9.624 1.00 98.38 558 ALA A O 1
ATOM 4134 N N . VAL A 1 559 ? 8.500 -12.199 -11.767 1.00 98.50 559 VAL A N 1
ATOM 4135 C CA . VAL A 1 559 ? 8.386 -10.746 -11.570 1.00 98.50 559 VAL A CA 1
ATOM 4136 C C . VAL A 1 559 ? 7.036 -10.235 -12.072 1.00 98.50 559 VAL A C 1
ATOM 4138 O O . VAL A 1 559 ? 6.586 -10.621 -13.153 1.00 98.50 559 VAL A O 1
ATOM 4141 N N . ALA A 1 560 ? 6.386 -9.364 -11.300 1.00 98.00 560 ALA A N 1
ATOM 4142 C CA . ALA A 1 560 ? 5.138 -8.704 -11.671 1.00 98.00 560 ALA A CA 1
ATOM 4143 C C . ALA A 1 560 ? 5.448 -7.403 -12.417 1.00 98.00 560 ALA A C 1
ATOM 4145 O O . ALA A 1 560 ? 6.103 -6.522 -11.864 1.00 98.00 560 ALA A O 1
ATOM 4146 N N . SER A 1 561 ? 4.969 -7.271 -13.653 1.00 97.12 561 SER A N 1
ATOM 4147 C CA . SER A 1 561 ? 5.098 -6.056 -14.461 1.00 97.12 561 SER A CA 1
ATOM 4148 C C . SER A 1 561 ? 3.774 -5.297 -14.431 1.00 97.12 561 SER A C 1
ATOM 4150 O O . SER A 1 561 ? 2.850 -5.591 -15.198 1.00 97.12 561 SER A O 1
ATOM 4152 N N . LEU A 1 562 ? 3.693 -4.325 -13.516 1.00 94.75 562 LEU A N 1
ATOM 4153 C CA . LEU A 1 562 ? 2.482 -3.546 -13.252 1.00 94.75 562 LEU A CA 1
ATOM 4154 C C . LEU A 1 562 ? 2.015 -2.805 -14.509 1.00 94.75 562 LEU A C 1
ATOM 4156 O O . LEU A 1 562 ? 0.842 -2.865 -14.865 1.00 94.75 562 LEU A O 1
ATOM 4160 N N . GLY A 1 563 ? 2.950 -2.158 -15.207 1.00 92.06 563 GLY A N 1
ATOM 4161 C CA . GLY A 1 563 ? 2.651 -1.283 -16.339 1.00 92.06 563 GLY A CA 1
ATOM 4162 C C . GLY A 1 563 ? 2.161 -2.000 -17.598 1.00 92.06 563 GLY A C 1
ATOM 4163 O O . GLY A 1 563 ? 1.504 -1.388 -18.441 1.00 92.06 563 GLY A O 1
ATOM 4164 N N . MET A 1 564 ? 2.456 -3.297 -17.731 1.00 95.12 564 MET A N 1
ATOM 4165 C CA . MET A 1 564 ? 2.148 -4.085 -18.929 1.00 95.12 564 MET A CA 1
ATOM 4166 C C . MET A 1 564 ? 1.068 -5.150 -18.718 1.00 95.12 564 MET A C 1
ATOM 4168 O O . MET A 1 564 ? 0.733 -5.841 -19.682 1.00 95.12 564 MET A O 1
ATOM 4172 N N . ASP A 1 565 ? 0.502 -5.258 -17.512 1.00 95.81 565 ASP A N 1
ATOM 4173 C CA . ASP A 1 565 ? -0.507 -6.260 -17.141 1.00 95.81 565 ASP A CA 1
ATOM 4174 C C . ASP A 1 565 ? -0.031 -7.709 -17.368 1.00 95.81 565 ASP A C 1
ATOM 4176 O O . ASP A 1 565 ? -0.680 -8.513 -18.036 1.00 95.81 565 ASP A O 1
ATOM 4180 N N . ARG A 1 566 ? 1.167 -8.042 -16.873 1.00 96.06 566 ARG A N 1
ATOM 4181 C CA . ARG A 1 566 ? 1.795 -9.356 -17.103 1.00 96.06 566 ARG A CA 1
ATOM 4182 C C . ARG A 1 566 ? 2.807 -9.746 -16.040 1.00 96.06 566 ARG A C 1
ATOM 4184 O O . ARG A 1 566 ? 3.281 -8.914 -15.271 1.00 96.06 566 ARG A O 1
ATOM 4191 N N . ILE A 1 567 ? 3.204 -11.012 -16.071 1.00 98.25 567 ILE A N 1
ATOM 4192 C CA . ILE A 1 567 ? 4.348 -11.529 -15.319 1.00 98.25 567 ILE A CA 1
ATOM 4193 C C . ILE A 1 567 ? 5.499 -11.924 -16.251 1.00 98.25 567 ILE A C 1
ATOM 4195 O O . ILE A 1 567 ? 5.289 -12.305 -17.409 1.00 98.25 567 ILE A O 1
ATOM 4199 N N . GLY A 1 568 ? 6.723 -11.851 -15.734 1.00 97.62 568 GLY A N 1
ATOM 4200 C CA . GLY A 1 568 ? 7.928 -12.410 -16.342 1.00 97.62 568 GLY A CA 1
ATOM 4201 C C . GLY A 1 568 ? 8.458 -13.583 -15.521 1.00 97.62 568 GLY A C 1
ATOM 4202 O O . GLY A 1 568 ? 8.462 -13.519 -14.298 1.00 97.62 568 GLY A O 1
ATOM 4203 N N . ILE A 1 569 ? 8.926 -14.638 -16.186 1.00 98.25 569 ILE A N 1
ATOM 4204 C CA . ILE A 1 569 ? 9.664 -15.740 -15.552 1.00 98.25 569 ILE A CA 1
ATOM 4205 C C . ILE A 1 569 ? 11.147 -15.504 -15.799 1.00 98.25 569 ILE A C 1
ATOM 4207 O O . ILE A 1 569 ? 11.549 -15.323 -16.950 1.00 98.25 569 ILE A O 1
ATOM 4211 N N . LEU A 1 570 ? 11.950 -15.495 -14.744 1.00 98.00 570 LEU A N 1
ATOM 4212 C CA . LEU A 1 570 ? 13.362 -15.131 -14.754 1.00 98.00 570 LEU A CA 1
ATOM 4213 C C . LEU A 1 570 ? 14.238 -16.335 -14.413 1.00 98.00 570 LEU A C 1
ATOM 4215 O O . LEU A 1 570 ? 13.849 -17.205 -13.636 1.00 98.00 570 LEU A O 1
ATOM 4219 N N . ASN A 1 571 ? 15.451 -16.368 -14.957 1.00 97.44 571 ASN A N 1
ATOM 4220 C CA . ASN A 1 571 ? 16.492 -17.264 -14.479 1.00 97.44 571 ASN A CA 1
ATOM 4221 C C . ASN A 1 571 ? 16.925 -16.840 -13.069 1.00 97.44 571 ASN A C 1
ATOM 4223 O O . ASN A 1 571 ? 17.322 -15.694 -12.871 1.00 97.44 571 ASN A O 1
ATOM 4227 N N . GLY A 1 572 ? 16.899 -17.773 -12.119 1.00 97.00 572 GLY A N 1
ATOM 4228 C CA . GLY A 1 572 ? 17.141 -17.487 -10.704 1.00 97.00 572 GLY A CA 1
ATOM 4229 C C . GLY A 1 572 ? 18.591 -17.150 -10.354 1.00 97.00 572 GLY A C 1
ATOM 4230 O O . GLY A 1 572 ? 18.851 -16.735 -9.234 1.00 97.00 572 GLY A O 1
ATOM 4231 N N . LEU A 1 573 ? 19.538 -17.306 -11.287 1.00 96.25 573 LEU A N 1
ATOM 4232 C CA . LEU A 1 573 ? 20.944 -16.937 -11.086 1.00 96.25 573 LEU A CA 1
ATOM 4233 C C . LEU A 1 573 ? 21.328 -15.653 -11.818 1.00 96.25 573 LEU A C 1
ATOM 4235 O O . LEU A 1 573 ? 22.196 -14.929 -11.352 1.00 96.25 573 LEU A O 1
ATOM 4239 N N . THR A 1 574 ? 20.733 -15.392 -12.985 1.00 95.75 574 THR A N 1
ATOM 4240 C CA . THR A 1 574 ? 21.171 -14.293 -13.860 1.00 95.75 574 THR A CA 1
ATOM 4241 C C . THR A 1 574 ? 20.114 -13.218 -14.093 1.00 95.75 574 THR A C 1
ATOM 4243 O O . THR A 1 574 ? 20.352 -12.354 -14.927 1.00 95.75 574 THR A O 1
ATOM 4246 N N . GLY A 1 575 ? 18.904 -13.342 -13.536 1.00 95.62 575 GLY A N 1
ATOM 4247 C CA . GLY A 1 575 ? 17.791 -12.405 -13.774 1.00 95.62 575 GLY A CA 1
ATOM 4248 C C . GLY A 1 575 ? 17.215 -12.415 -15.199 1.00 95.62 575 GLY A C 1
ATOM 4249 O O . GLY A 1 575 ? 16.198 -11.786 -15.477 1.00 95.62 575 GLY A O 1
ATOM 4250 N N . ARG A 1 576 ? 17.809 -13.181 -16.123 1.00 95.25 576 ARG A N 1
ATOM 4251 C CA . ARG A 1 576 ? 17.430 -13.195 -17.541 1.00 95.25 576 ARG A CA 1
ATOM 4252 C C . ARG A 1 576 ? 16.007 -13.712 -17.730 1.00 95.25 576 ARG A C 1
ATOM 4254 O O . ARG A 1 576 ? 15.679 -14.805 -17.274 1.00 95.25 576 ARG A O 1
ATOM 4261 N N . VAL A 1 577 ? 15.214 -13.010 -18.536 1.00 96.69 577 VAL A N 1
ATOM 4262 C CA . VAL A 1 577 ? 13.839 -13.416 -18.848 1.00 96.69 577 VAL A CA 1
ATOM 4263 C C . VAL A 1 577 ? 13.791 -14.703 -19.686 1.00 96.69 577 VAL A C 1
ATOM 4265 O O . VAL A 1 577 ? 14.342 -14.775 -20.789 1.00 96.69 577 VAL A O 1
ATOM 4268 N N . LEU A 1 578 ? 13.087 -15.706 -19.166 1.00 95.88 578 LEU A N 1
ATOM 4269 C CA . LEU A 1 578 ? 12.817 -17.017 -19.763 1.00 95.88 578 LEU A CA 1
ATOM 4270 C C . LEU A 1 578 ? 11.426 -17.086 -20.408 1.00 95.88 578 LEU A C 1
ATOM 4272 O O . LEU A 1 578 ? 11.265 -17.730 -21.443 1.00 95.88 578 LEU A O 1
ATOM 4276 N N . GLY A 1 579 ? 10.445 -16.403 -19.812 1.00 95.31 579 GLY A N 1
ATOM 4277 C CA . GLY A 1 579 ? 9.028 -16.505 -20.164 1.00 95.31 579 GLY A CA 1
ATOM 4278 C C . GLY A 1 579 ? 8.241 -15.248 -19.822 1.00 95.31 579 GLY A C 1
ATOM 4279 O O . GLY A 1 579 ? 8.709 -14.412 -19.049 1.00 95.31 579 GLY A O 1
ATOM 4280 N N . ARG A 1 580 ? 7.055 -15.096 -20.418 1.00 96.25 580 ARG A N 1
ATOM 4281 C CA . ARG A 1 580 ? 6.117 -13.992 -20.156 1.00 96.25 580 ARG A CA 1
ATOM 4282 C C . ARG A 1 580 ? 4.684 -14.499 -20.267 1.00 96.25 580 ARG A C 1
ATOM 4284 O O . ARG A 1 580 ? 4.424 -15.364 -21.102 1.00 96.25 580 ARG A O 1
ATOM 4291 N N . LEU A 1 581 ? 3.777 -13.928 -19.483 1.00 97.50 581 LEU A N 1
ATOM 4292 C CA . LEU A 1 581 ? 2.348 -14.225 -19.558 1.00 97.50 581 LEU A CA 1
ATOM 4293 C C . LEU A 1 581 ? 1.523 -12.991 -19.208 1.00 97.50 581 LEU A C 1
ATOM 4295 O O . LEU A 1 581 ? 1.733 -12.410 -18.146 1.00 97.50 581 LEU A O 1
ATOM 4299 N N . ASP A 1 582 ? 0.581 -12.629 -20.077 1.00 97.00 582 ASP A N 1
ATOM 4300 C CA . ASP A 1 582 ? -0.426 -11.614 -19.764 1.00 97.00 582 ASP A CA 1
ATOM 4301 C C . ASP A 1 582 ? -1.387 -12.137 -18.692 1.00 97.00 582 ASP A C 1
ATOM 4303 O O . ASP A 1 582 ? -1.830 -13.286 -18.743 1.00 97.00 582 ASP A O 1
ATOM 4307 N N . VAL A 1 583 ? -1.698 -11.282 -17.724 1.00 96.56 583 VAL A N 1
ATOM 4308 C CA . VAL A 1 583 ? -2.626 -11.553 -16.619 1.00 96.56 583 VAL A CA 1
ATOM 4309 C C . VAL A 1 583 ? -3.609 -10.379 -16.501 1.00 96.56 583 VAL A C 1
ATOM 4311 O O . VAL A 1 583 ? -3.412 -9.356 -17.163 1.00 96.56 583 VAL A O 1
ATOM 4314 N N . PRO A 1 584 ? -4.686 -10.484 -15.703 1.00 94.62 584 PRO A N 1
ATOM 4315 C CA . PRO A 1 584 ? -5.586 -9.354 -15.480 1.00 94.62 584 PRO A CA 1
ATOM 4316 C C . PRO A 1 584 ? -4.855 -8.095 -14.988 1.00 94.62 584 PRO A C 1
ATOM 4318 O O . PRO A 1 584 ? -3.776 -8.175 -14.392 1.00 94.62 584 PRO A O 1
ATOM 4321 N N . SER A 1 585 ? -5.443 -6.924 -15.245 1.00 93.81 585 SER A N 1
ATOM 4322 C CA . SER A 1 585 ? -4.728 -5.648 -15.148 1.00 93.81 585 SER A CA 1
ATOM 4323 C C . SER A 1 585 ? -4.203 -5.306 -13.751 1.00 93.81 585 SER A C 1
ATOM 4325 O O . SER A 1 585 ? -4.890 -5.458 -12.739 1.00 93.81 585 SER A O 1
ATOM 4327 N N . GLY A 1 586 ? -2.985 -4.768 -13.721 1.00 93.50 586 GLY A N 1
ATOM 4328 C CA . GLY A 1 586 ? -2.316 -4.271 -12.528 1.00 93.50 586 GLY A CA 1
ATOM 4329 C C . GLY A 1 586 ? -1.721 -5.349 -11.613 1.00 93.50 586 GLY A C 1
ATOM 4330 O O . GLY A 1 586 ? -1.987 -5.285 -10.411 1.00 93.50 586 GLY A O 1
ATOM 4331 N N . PRO A 1 587 ? -0.943 -6.336 -12.109 1.00 97.00 587 PRO A N 1
ATOM 4332 C CA . PRO A 1 587 ? -0.291 -7.323 -11.251 1.00 97.00 587 PRO A CA 1
ATOM 4333 C C . PRO A 1 587 ? 0.648 -6.618 -10.270 1.00 97.00 587 PRO A C 1
ATOM 4335 O O . PRO A 1 587 ? 1.610 -5.957 -10.665 1.00 97.00 587 PRO A O 1
ATOM 4338 N N . ARG A 1 588 ? 0.340 -6.741 -8.979 1.00 94.31 588 ARG A N 1
ATOM 4339 C CA . ARG A 1 588 ? 0.978 -5.974 -7.901 1.00 94.31 588 ARG A CA 1
ATOM 4340 C C . ARG A 1 588 ? 1.762 -6.849 -6.931 1.00 94.31 588 ARG A C 1
ATOM 4342 O O . ARG A 1 588 ? 2.715 -6.385 -6.321 1.00 94.31 588 ARG A O 1
ATOM 4349 N N . GLY A 1 589 ? 1.373 -8.111 -6.798 1.00 96.44 589 GLY A N 1
ATOM 4350 C CA . GLY A 1 589 ? 2.029 -9.073 -5.925 1.00 96.44 589 GLY A CA 1
ATOM 4351 C C . GLY A 1 589 ? 1.917 -10.482 -6.470 1.00 96.44 589 GLY A C 1
ATOM 4352 O O . GLY A 1 589 ? 0.999 -10.788 -7.234 1.00 96.44 589 GLY A O 1
ATOM 4353 N N . LEU A 1 590 ? 2.855 -11.335 -6.076 1.00 97.75 590 LEU A N 1
ATOM 4354 C CA . LEU A 1 590 ? 2.873 -12.731 -6.475 1.00 97.75 590 LEU A CA 1
ATOM 4355 C C . LEU A 1 590 ? 3.463 -13.622 -5.382 1.00 97.75 590 LEU A C 1
ATOM 4357 O O . LEU A 1 590 ? 4.263 -13.173 -4.569 1.00 97.75 590 LEU A O 1
ATOM 4361 N N . SER A 1 591 ? 3.027 -14.878 -5.363 1.00 98.12 591 SER A N 1
ATOM 4362 C CA . SER A 1 591 ? 3.489 -15.917 -4.442 1.00 98.12 591 SER A CA 1
ATOM 4363 C C . SER A 1 591 ? 3.613 -17.241 -5.195 1.00 98.12 591 SER A C 1
ATOM 4365 O O . SER A 1 591 ? 2.823 -17.501 -6.106 1.00 98.12 591 SER A O 1
ATOM 4367 N N . ILE A 1 592 ? 4.609 -18.063 -4.856 1.00 98.25 592 ILE A N 1
ATOM 4368 C CA . ILE A 1 592 ? 4.932 -19.291 -5.595 1.00 98.25 592 ILE A CA 1
ATOM 4369 C C . ILE A 1 592 ? 4.701 -20.521 -4.722 1.00 98.25 592 ILE A C 1
ATOM 4371 O O . ILE A 1 592 ? 5.359 -20.717 -3.702 1.00 98.25 592 ILE A O 1
ATOM 4375 N N . ASP A 1 593 ? 3.824 -21.403 -5.189 1.00 97.31 593 ASP A N 1
ATOM 4376 C CA . ASP A 1 593 ? 3.735 -22.779 -4.720 1.00 97.31 593 ASP A CA 1
ATOM 4377 C C . ASP A 1 593 ? 4.775 -23.622 -5.460 1.00 97.31 593 ASP A C 1
ATOM 4379 O O . ASP A 1 593 ? 4.589 -24.057 -6.602 1.00 97.31 593 ASP A O 1
ATOM 4383 N N . SER A 1 594 ? 5.895 -23.843 -4.778 1.00 96.06 594 SER A N 1
ATOM 4384 C CA . SER A 1 594 ? 7.038 -24.562 -5.340 1.00 96.06 594 SER A CA 1
ATOM 4385 C C . SER A 1 594 ? 6.812 -26.069 -5.462 1.00 96.06 594 SER A C 1
ATOM 4387 O O . SER A 1 594 ? 7.546 -26.751 -6.170 1.00 96.06 594 SER A O 1
ATOM 4389 N N . ALA A 1 595 ? 5.820 -26.628 -4.764 1.00 94.75 595 ALA A N 1
ATOM 4390 C CA . ALA A 1 595 ? 5.529 -28.055 -4.870 1.00 94.75 595 ALA A CA 1
ATOM 4391 C C . ALA A 1 595 ? 4.794 -28.391 -6.177 1.00 94.75 595 ALA A C 1
ATOM 4393 O O . ALA A 1 595 ? 4.879 -29.527 -6.649 1.00 94.75 595 ALA A O 1
ATOM 4394 N N . ASN A 1 596 ? 4.090 -27.409 -6.750 1.00 94.06 596 ASN A N 1
ATOM 4395 C CA . ASN A 1 596 ? 3.226 -27.581 -7.916 1.00 94.06 596 ASN A CA 1
ATOM 4396 C C . ASN A 1 596 ? 3.614 -26.688 -9.111 1.00 94.06 596 ASN A C 1
ATOM 4398 O O . ASN A 1 596 ? 2.820 -26.579 -10.044 1.00 94.06 596 ASN A O 1
ATOM 4402 N N . ASP A 1 597 ? 4.797 -26.055 -9.091 1.00 95.69 597 ASP A N 1
ATOM 4403 C CA . ASP A 1 597 ? 5.275 -25.122 -10.128 1.00 95.69 597 ASP A CA 1
ATOM 4404 C C . ASP A 1 597 ? 4.218 -24.060 -10.501 1.00 95.69 597 ASP A C 1
ATOM 4406 O O . ASP A 1 597 ? 3.957 -23.781 -11.680 1.00 95.69 597 ASP A O 1
ATOM 4410 N N . ARG A 1 598 ? 3.563 -23.487 -9.481 1.00 96.75 598 ARG A N 1
ATOM 4411 C CA . ARG A 1 598 ? 2.405 -22.601 -9.646 1.00 96.75 598 ARG A CA 1
ATOM 4412 C C . ARG A 1 598 ? 2.641 -21.231 -9.029 1.00 96.75 598 ARG A C 1
ATOM 4414 O O . ARG A 1 598 ? 3.090 -21.121 -7.893 1.00 96.75 598 ARG A O 1
ATOM 4421 N N . ILE A 1 599 ? 2.289 -20.184 -9.769 1.00 98.38 599 ILE A N 1
ATOM 4422 C CA . ILE A 1 599 ? 2.307 -18.797 -9.294 1.00 98.38 599 ILE A CA 1
ATOM 4423 C C . ILE A 1 599 ? 0.870 -18.360 -9.023 1.00 98.38 599 ILE A C 1
ATOM 4425 O O . ILE A 1 599 ? -0.013 -18.592 -9.848 1.00 98.38 599 ILE A O 1
ATOM 4429 N N . TYR A 1 600 ? 0.647 -17.675 -7.910 1.00 98.69 600 TYR A N 1
ATOM 4430 C CA . TYR A 1 600 ? -0.568 -16.909 -7.656 1.00 98.69 600 TYR A CA 1
ATOM 4431 C C . TYR A 1 600 ? -0.251 -15.424 -7.777 1.00 98.69 600 TYR A C 1
ATOM 4433 O O . TYR A 1 600 ? 0.715 -14.952 -7.182 1.00 98.69 600 TYR A O 1
ATOM 4441 N N . VAL A 1 601 ? -1.047 -14.697 -8.556 1.00 98.75 601 VAL A N 1
ATOM 4442 C CA . VAL A 1 601 ? -0.840 -13.278 -8.867 1.00 98.75 601 VAL A CA 1
ATOM 4443 C C . VAL A 1 601 ? -2.045 -12.483 -8.390 1.00 98.75 601 VAL A C 1
ATOM 4445 O O . VAL A 1 601 ? -3.165 -12.785 -8.799 1.00 98.75 601 VAL A O 1
ATOM 4448 N N . LEU A 1 602 ? -1.819 -11.460 -7.565 1.00 98.56 602 LEU A N 1
ATOM 4449 C CA . LEU A 1 602 ? -2.839 -10.465 -7.237 1.00 98.56 602 LEU A CA 1
ATOM 4450 C C . LEU A 1 602 ? -2.722 -9.281 -8.199 1.00 98.56 602 LEU A C 1
ATOM 4452 O O . LEU A 1 602 ? -1.706 -8.576 -8.213 1.00 98.56 602 LEU A O 1
ATOM 4456 N N . SER A 1 603 ? -3.787 -9.041 -8.953 1.00 96.81 603 SER A N 1
ATOM 4457 C CA . SER A 1 603 ? -3.929 -7.908 -9.862 1.00 96.81 603 SER A CA 1
ATOM 4458 C C . SER A 1 603 ? -4.826 -6.848 -9.234 1.00 96.81 603 SER A C 1
ATOM 4460 O O . SER A 1 603 ? -6.022 -7.072 -9.077 1.00 96.81 603 SER A O 1
ATOM 4462 N N . ARG A 1 604 ? -4.250 -5.703 -8.849 1.00 92.06 604 ARG A N 1
ATOM 4463 C CA . ARG A 1 604 ? -4.920 -4.640 -8.081 1.00 92.06 604 ARG A CA 1
ATOM 4464 C C . ARG A 1 604 ? -5.938 -3.848 -8.899 1.00 92.06 604 ARG A C 1
ATOM 4466 O O . ARG A 1 604 ? -6.922 -3.398 -8.335 1.00 92.06 604 ARG A O 1
ATOM 4473 N N . HIS A 1 605 ? -5.720 -3.641 -10.196 1.00 90.62 605 HIS A N 1
ATOM 4474 C CA . HIS A 1 605 ? -6.671 -2.851 -10.991 1.00 90.62 605 HIS A CA 1
ATOM 4475 C C . HIS A 1 605 ? -7.885 -3.686 -11.387 1.00 90.62 605 HIS A C 1
ATOM 4477 O O . HIS A 1 605 ? -9.010 -3.213 -11.295 1.00 90.62 605 HIS A O 1
ATOM 4483 N N . ALA A 1 606 ? -7.653 -4.939 -11.780 1.00 90.25 606 ALA A N 1
ATOM 4484 C CA . ALA A 1 606 ? -8.722 -5.886 -12.077 1.00 90.25 606 ALA A CA 1
ATOM 4485 C C . ALA A 1 606 ? -9.344 -6.518 -10.817 1.00 90.25 606 ALA A C 1
ATOM 4487 O O . ALA A 1 606 ? -10.359 -7.189 -10.925 1.00 90.25 606 ALA A O 1
ATOM 4488 N N . MET A 1 607 ? -8.733 -6.334 -9.641 1.00 91.44 607 MET A N 1
ATOM 4489 C CA . MET A 1 607 ? -9.121 -6.971 -8.378 1.00 91.44 607 MET A CA 1
ATOM 4490 C C . MET A 1 607 ? -9.284 -8.492 -8.500 1.00 91.44 607 MET A C 1
ATOM 4492 O O . MET A 1 607 ? -10.293 -9.061 -8.109 1.00 91.44 607 MET A O 1
ATOM 4496 N N . THR A 1 608 ? -8.263 -9.179 -9.019 1.00 93.81 608 THR A N 1
ATOM 4497 C CA . THR A 1 608 ? -8.299 -10.642 -9.213 1.00 93.81 608 THR A CA 1
ATOM 4498 C C . THR A 1 608 ? -7.123 -11.350 -8.562 1.00 93.81 608 THR A C 1
ATOM 4500 O O . THR A 1 608 ? -6.002 -10.840 -8.611 1.00 93.81 608 THR A O 1
ATOM 4503 N N . VAL A 1 609 ? -7.336 -12.582 -8.103 1.00 98.25 609 VAL A N 1
ATOM 4504 C CA . VAL A 1 609 ? -6.273 -13.567 -7.874 1.00 98.25 609 VAL A CA 1
ATOM 4505 C C . VAL A 1 609 ? -6.239 -14.540 -9.048 1.00 98.25 609 VAL A C 1
ATOM 4507 O O . VAL A 1 609 ? -7.228 -15.205 -9.335 1.00 98.25 609 VAL A O 1
ATOM 4510 N N . THR A 1 610 ? -5.099 -14.645 -9.724 1.00 98.12 610 THR A N 1
ATOM 4511 C CA . THR A 1 610 ? -4.910 -15.523 -10.887 1.00 98.12 610 THR A CA 1
ATOM 4512 C C . THR A 1 610 ? -3.880 -16.602 -10.582 1.00 98.12 610 THR A C 1
ATOM 4514 O O . THR A 1 610 ? -2.781 -16.296 -10.125 1.00 98.12 610 THR A O 1
ATOM 4517 N N . ALA A 1 611 ? -4.220 -17.860 -10.856 1.00 98.25 611 ALA A N 1
ATOM 4518 C CA . ALA A 1 611 ? -3.314 -18.997 -10.766 1.00 98.25 611 ALA A CA 1
ATOM 4519 C C . ALA A 1 611 ? -2.677 -19.277 -12.134 1.00 98.25 611 ALA A C 1
ATOM 4521 O O . ALA A 1 611 ? -3.368 -19.420 -13.147 1.00 98.25 611 ALA A O 1
ATOM 4522 N N . VAL A 1 612 ? -1.353 -19.398 -12.155 1.00 98.25 612 VAL A N 1
ATOM 4523 C CA . VAL A 1 612 ? -0.548 -19.631 -13.355 1.00 98.25 612 VAL A CA 1
ATOM 4524 C C . VAL A 1 612 ? 0.287 -20.893 -13.185 1.00 98.25 612 VAL A C 1
ATOM 4526 O O . VAL A 1 612 ? 1.056 -21.009 -12.235 1.00 98.25 612 VAL A O 1
ATOM 4529 N N . ASP A 1 613 ? 0.167 -21.818 -14.131 1.00 96.38 613 ASP A N 1
ATOM 4530 C CA . ASP A 1 613 ? 1.038 -22.985 -14.253 1.00 96.38 613 ASP A CA 1
ATOM 4531 C C . ASP A 1 613 ? 2.309 -22.626 -15.029 1.00 96.38 613 ASP A C 1
ATOM 4533 O O . ASP A 1 613 ? 2.247 -22.021 -16.108 1.00 96.38 613 ASP A O 1
ATOM 4537 N N . VAL A 1 614 ? 3.461 -23.001 -14.470 1.00 95.81 614 VAL A N 1
ATOM 4538 C CA . VAL A 1 614 ? 4.786 -22.689 -15.021 1.00 95.81 614 VAL A CA 1
ATOM 4539 C C . VAL A 1 614 ? 5.616 -23.951 -15.262 1.00 95.81 614 VAL A C 1
ATOM 4541 O O . VAL A 1 614 ? 6.845 -23.900 -15.311 1.00 95.81 614 VAL A O 1
ATOM 4544 N N . THR A 1 615 ? 4.962 -25.093 -15.491 1.00 92.12 615 THR A N 1
ATOM 4545 C CA . THR A 1 615 ? 5.656 -26.352 -15.822 1.00 92.12 615 THR A CA 1
ATOM 4546 C C . THR A 1 615 ? 6.548 -26.232 -17.066 1.00 92.12 615 THR A C 1
ATOM 4548 O O . THR A 1 615 ? 7.525 -26.971 -17.217 1.00 92.12 615 THR A O 1
ATOM 4551 N N . THR A 1 616 ? 6.249 -25.276 -17.953 1.00 91.62 616 THR A N 1
ATOM 4552 C CA . THR A 1 616 ? 7.096 -24.872 -19.083 1.00 91.62 616 THR A CA 1
ATOM 4553 C C . THR A 1 616 ? 7.269 -23.355 -19.134 1.00 91.62 616 THR A C 1
ATOM 4555 O O . THR A 1 616 ? 6.298 -22.628 -19.344 1.00 91.62 616 THR A O 1
ATOM 4558 N N . PHE A 1 617 ? 8.510 -22.867 -19.017 1.00 92.75 617 PHE A N 1
ATOM 4559 C CA . PHE A 1 617 ? 8.810 -21.426 -18.995 1.00 92.75 617 PHE A CA 1
ATOM 4560 C C . PHE A 1 617 ? 8.485 -20.687 -20.298 1.00 92.75 617 PHE A C 1
ATOM 4562 O O . PHE A 1 617 ? 8.192 -19.497 -20.264 1.00 92.75 617 PHE A O 1
ATOM 4569 N N . ASP A 1 618 ? 8.547 -21.351 -21.450 1.00 88.25 618 ASP A N 1
ATOM 4570 C CA . ASP A 1 618 ? 8.274 -20.746 -22.757 1.00 88.25 618 ASP A CA 1
ATOM 4571 C C . ASP A 1 618 ? 6.778 -20.697 -23.106 1.00 88.25 618 ASP A C 1
ATOM 4573 O O . ASP A 1 618 ? 6.396 -20.038 -24.076 1.00 88.25 618 ASP A O 1
ATOM 4577 N N . ALA A 1 619 ? 5.932 -21.355 -22.309 1.00 91.88 619 ALA A N 1
ATOM 4578 C CA . ALA A 1 619 ? 4.485 -21.376 -22.485 1.00 91.88 619 ALA A CA 1
ATOM 4579 C C . ALA A 1 619 ? 3.715 -21.459 -21.146 1.00 91.88 619 ALA A C 1
ATOM 4581 O O . ALA A 1 619 ? 2.858 -22.336 -21.012 1.00 91.88 619 ALA A O 1
ATOM 4582 N N . PRO A 1 620 ? 3.968 -20.571 -20.165 1.00 95.88 620 PRO A N 1
ATOM 4583 C CA . PRO A 1 620 ? 3.176 -20.514 -18.933 1.00 95.88 620 PRO A CA 1
ATOM 4584 C C . PRO A 1 620 ? 1.695 -20.278 -19.258 1.00 95.88 620 PRO A C 1
ATOM 4586 O O . PRO A 1 620 ? 1.382 -19.623 -20.255 1.00 95.88 620 PRO A O 1
ATOM 4589 N N . GLN A 1 621 ? 0.782 -20.817 -18.451 1.00 95.75 621 GLN A N 1
ATOM 4590 C CA . GLN A 1 621 ? -0.661 -20.749 -18.718 1.00 95.75 621 GLN A CA 1
ATOM 4591 C C . GLN A 1 621 ? -1.435 -20.296 -17.486 1.00 95.75 621 GLN A C 1
ATOM 4593 O O . GLN A 1 621 ? -1.218 -20.809 -16.391 1.00 95.75 621 GLN A O 1
ATOM 4598 N N . VAL A 1 622 ? -2.402 -19.397 -17.678 1.00 96.00 622 VAL A N 1
ATOM 4599 C CA . VAL A 1 622 ? -3.441 -19.159 -16.671 1.00 96.00 622 VAL A CA 1
ATOM 4600 C C . VAL A 1 622 ? -4.277 -20.432 -16.557 1.00 96.00 622 VAL A C 1
ATOM 4602 O O . VAL A 1 622 ? -4.825 -20.902 -17.555 1.00 96.00 622 VAL A O 1
ATOM 4605 N N . VAL A 1 623 ? -4.352 -21.000 -15.354 1.00 94.56 623 VAL A N 1
ATOM 4606 C CA . VAL A 1 623 ? -5.163 -22.197 -15.075 1.00 94.56 623 VAL A CA 1
ATOM 4607 C C . VAL A 1 623 ? -6.470 -21.866 -14.378 1.00 94.56 623 VAL A C 1
ATOM 4609 O O . VAL A 1 623 ? -7.433 -22.612 -14.533 1.00 94.56 623 VAL A O 1
ATOM 4612 N N . ASP A 1 624 ? -6.504 -20.761 -13.636 1.00 93.56 624 ASP A N 1
ATOM 4613 C CA . ASP A 1 624 ? -7.710 -20.265 -12.987 1.00 93.56 624 ASP A CA 1
ATOM 4614 C C . ASP A 1 624 ? -7.576 -18.777 -12.650 1.00 93.56 624 ASP A C 1
ATOM 4616 O O . ASP A 1 624 ? -6.463 -18.262 -12.507 1.00 93.56 624 ASP A O 1
ATOM 4620 N N . SER A 1 625 ? -8.700 -18.086 -12.497 1.00 90.94 625 SER A N 1
ATOM 4621 C CA . SER A 1 625 ? -8.739 -16.699 -12.042 1.00 90.94 625 SER A CA 1
ATOM 4622 C C . SER A 1 625 ? -10.009 -16.447 -11.242 1.00 90.94 625 SER A C 1
ATOM 4624 O O . SER A 1 625 ? -11.088 -16.922 -11.598 1.00 90.94 625 SER A O 1
ATOM 4626 N N . ARG A 1 626 ? -9.871 -15.710 -10.142 1.00 90.38 626 ARG A N 1
ATOM 4627 C CA . ARG A 1 626 ? -10.964 -15.364 -9.243 1.00 90.38 626 ARG A CA 1
ATOM 4628 C C . ARG A 1 626 ? -10.980 -13.870 -8.982 1.00 90.38 626 ARG A C 1
ATOM 4630 O O . ARG A 1 626 ? -10.027 -13.326 -8.429 1.00 90.38 626 ARG A O 1
ATOM 4637 N N . GLU A 1 627 ? -12.096 -13.243 -9.313 1.00 86.38 627 GLU A N 1
ATOM 4638 C CA . GLU A 1 627 ? -12.389 -11.869 -8.925 1.00 86.38 627 GLU A CA 1
ATOM 4639 C C . GLU A 1 627 ? -12.638 -11.764 -7.417 1.00 86.38 627 GLU A C 1
ATOM 4641 O O . GLU A 1 627 ? -13.229 -12.646 -6.773 1.00 86.38 627 GLU A O 1
ATOM 4646 N N . LEU A 1 628 ? -12.124 -10.677 -6.860 1.00 88.19 628 LEU A N 1
ATOM 4647 C CA . LEU A 1 628 ? -12.359 -10.209 -5.509 1.00 88.19 628 LEU A CA 1
ATOM 4648 C C . LEU A 1 628 ? -13.357 -9.056 -5.581 1.00 88.19 628 LEU A C 1
ATOM 4650 O O . LEU A 1 628 ? -13.371 -8.294 -6.544 1.00 88.19 628 LEU A O 1
ATOM 4654 N N . PHE A 1 629 ? -14.161 -8.909 -4.534 1.00 88.50 629 PHE A N 1
ATOM 4655 C CA . PHE A 1 629 ? -15.118 -7.815 -4.445 1.00 88.50 629 PHE A CA 1
ATOM 4656 C C . PHE A 1 629 ? -14.413 -6.449 -4.522 1.00 88.50 629 PHE A C 1
ATOM 4658 O O . PHE A 1 629 ? -13.410 -6.238 -3.833 1.00 88.50 629 PHE A O 1
ATOM 4665 N N . ASN A 1 630 ? -14.938 -5.530 -5.337 1.00 88.88 630 ASN A N 1
ATOM 4666 C CA . ASN A 1 630 ? -14.367 -4.202 -5.529 1.00 88.88 630 ASN A CA 1
ATOM 4667 C C . ASN A 1 630 ? -15.393 -3.093 -5.219 1.00 88.88 630 ASN A C 1
ATOM 4669 O O . ASN A 1 630 ? -16.230 -2.811 -6.070 1.00 88.88 630 ASN A O 1
ATOM 4673 N N . PRO A 1 631 ? -15.296 -2.419 -4.057 1.00 89.75 631 PRO A N 1
ATOM 4674 C CA . PRO A 1 631 ? -16.183 -1.310 -3.697 1.00 89.75 631 PRO A CA 1
ATOM 4675 C C . PRO A 1 631 ? -15.758 0.048 -4.286 1.00 89.75 631 PRO A C 1
ATOM 4677 O O . PRO A 1 631 ? -16.259 1.087 -3.858 1.00 89.75 631 PRO A O 1
ATOM 4680 N N . GLU A 1 632 ? -14.766 0.087 -5.179 1.00 89.31 632 GLU A N 1
ATOM 4681 C CA . GLU A 1 632 ? -14.306 1.334 -5.790 1.00 89.31 632 GLU A CA 1
ATOM 4682 C C . GLU A 1 632 ? -15.344 1.868 -6.793 1.00 89.31 632 GLU A C 1
ATOM 4684 O O . GLU A 1 632 ? -15.722 1.141 -7.715 1.00 89.31 632 GLU A O 1
ATOM 4689 N N . PRO A 1 633 ? -15.732 3.155 -6.698 1.00 86.12 633 PRO A N 1
ATOM 4690 C CA . PRO A 1 633 ? -16.565 3.806 -7.702 1.00 86.12 633 PRO A CA 1
ATOM 4691 C C . PRO A 1 633 ? -16.003 3.674 -9.121 1.00 86.12 633 PRO A C 1
ATOM 4693 O O . PRO A 1 633 ? -14.783 3.730 -9.341 1.00 86.12 633 PRO A O 1
ATOM 4696 N N . ARG A 1 634 ? -16.895 3.581 -10.110 1.00 78.50 634 ARG A N 1
ATOM 4697 C CA . ARG A 1 634 ? -16.540 3.410 -11.527 1.00 78.50 634 ARG A CA 1
ATOM 4698 C C . ARG A 1 634 ? -15.565 4.471 -12.035 1.00 78.50 634 ARG A C 1
ATOM 4700 O O . ARG A 1 634 ? -14.584 4.143 -12.700 1.00 78.50 634 ARG A O 1
ATOM 4707 N N . GLN A 1 635 ? -15.745 5.730 -11.630 1.00 80.56 635 GLN A N 1
ATOM 4708 C CA . GLN A 1 635 ? -14.879 6.832 -12.067 1.00 80.56 635 GLN A CA 1
ATOM 4709 C C . GLN A 1 635 ? -13.423 6.674 -11.582 1.00 80.56 635 GLN A C 1
ATOM 4711 O O . GLN A 1 635 ? -12.500 7.160 -12.236 1.00 80.56 635 GLN A O 1
ATOM 4716 N N . ILE A 1 636 ? -13.194 5.966 -10.468 1.00 89.12 636 ILE A N 1
ATOM 4717 C CA . ILE A 1 636 ? -11.848 5.600 -9.998 1.00 89.12 636 ILE A CA 1
ATOM 4718 C C . ILE A 1 636 ? -11.295 4.451 -10.844 1.00 89.12 636 ILE A C 1
ATOM 4720 O O . ILE A 1 636 ? -10.166 4.538 -11.333 1.00 89.12 636 ILE A O 1
ATOM 4724 N N . ARG A 1 637 ? -12.093 3.396 -11.047 1.00 87.00 637 ARG A N 1
ATOM 4725 C CA . ARG A 1 637 ? -11.700 2.185 -11.791 1.00 87.00 637 ARG A CA 1
ATOM 4726 C C . ARG A 1 637 ? -11.305 2.507 -13.236 1.00 87.00 637 ARG A C 1
ATOM 4728 O O . ARG A 1 637 ? -10.228 2.105 -13.684 1.00 87.00 637 ARG A O 1
ATOM 4735 N N . ASP A 1 638 ? -12.123 3.292 -13.930 1.00 83.44 638 ASP A N 1
ATOM 4736 C CA . ASP A 1 638 ? -11.937 3.607 -15.350 1.00 83.44 638 ASP A CA 1
ATOM 4737 C C . ASP A 1 638 ? -10.756 4.549 -15.601 1.00 83.44 638 ASP A C 1
ATOM 4739 O O . ASP A 1 638 ? -10.021 4.386 -16.583 1.00 83.44 638 ASP A O 1
ATOM 4743 N N . GLY A 1 639 ? -10.551 5.515 -14.700 1.00 91.75 639 GLY A N 1
ATOM 4744 C CA . GLY A 1 639 ? -9.487 6.512 -14.792 1.00 91.75 639 GLY A CA 1
ATOM 4745 C C . GLY A 1 639 ? -8.106 6.001 -14.369 1.00 91.75 639 GLY A C 1
ATOM 4746 O O . GLY A 1 639 ? -7.092 6.444 -14.917 1.00 91.75 639 GLY A O 1
ATOM 4747 N N . ARG A 1 640 ? -8.036 5.037 -13.437 1.00 94.00 640 ARG A N 1
ATOM 4748 C CA . ARG A 1 640 ? -6.771 4.551 -12.847 1.00 94.00 640 ARG A CA 1
ATOM 4749 C C . ARG A 1 640 ? -5.768 4.053 -13.891 1.00 94.00 640 ARG A C 1
ATOM 4751 O O . ARG A 1 640 ? -4.562 4.280 -13.761 1.00 94.00 640 ARG A O 1
ATOM 4758 N N . LYS A 1 641 ? -6.241 3.395 -14.954 1.00 90.62 641 LYS A N 1
ATOM 4759 C CA . LYS A 1 641 ? -5.378 2.791 -15.989 1.00 90.62 641 LYS A CA 1
ATOM 4760 C C . LYS A 1 641 ? -4.453 3.801 -16.678 1.00 90.62 641 LYS A C 1
ATOM 4762 O O . LYS A 1 641 ? -3.355 3.421 -17.080 1.00 90.62 641 LYS A O 1
ATOM 4767 N N . PHE A 1 642 ? -4.864 5.064 -16.804 1.00 94.88 642 PHE A N 1
ATOM 4768 C CA . PHE A 1 642 ? -4.073 6.102 -17.474 1.00 94.88 642 PHE A CA 1
ATOM 4769 C C . PHE A 1 642 ? -2.838 6.517 -16.666 1.00 94.88 642 PHE A C 1
ATOM 4771 O O . PHE A 1 642 ? -1.830 6.905 -17.252 1.00 94.88 642 PHE A O 1
ATOM 4778 N N . HIS A 1 643 ? -2.877 6.354 -15.338 1.00 96.06 643 HIS A N 1
ATOM 4779 C CA . HIS A 1 643 ? -1.731 6.611 -14.465 1.00 96.06 643 HIS A CA 1
ATOM 4780 C C . HIS A 1 643 ? -0.670 5.506 -14.560 1.00 96.06 643 HIS A C 1
ATOM 4782 O O . HIS A 1 643 ? 0.519 5.777 -14.743 1.00 96.06 643 HIS A O 1
ATOM 4788 N N . TYR A 1 644 ? -1.101 4.245 -14.463 1.00 95.06 644 TYR A N 1
ATOM 4789 C CA . TYR A 1 644 ? -0.201 3.099 -14.285 1.00 95.06 644 TYR A CA 1
ATOM 4790 C C . TYR A 1 644 ? 0.203 2.387 -15.579 1.00 95.06 644 TYR A C 1
ATOM 4792 O O . TYR A 1 644 ? 1.260 1.766 -15.629 1.00 95.06 644 TYR A O 1
ATOM 4800 N N . SER A 1 645 ? -0.619 2.429 -16.628 1.00 94.38 645 SER A N 1
ATOM 4801 C CA . SER A 1 645 ? -0.365 1.631 -17.829 1.00 94.38 645 SER A CA 1
ATOM 4802 C C . SER A 1 645 ? 0.759 2.225 -18.668 1.00 94.38 645 SER A C 1
ATOM 4804 O O . SER A 1 645 ? 0.646 3.327 -19.209 1.00 94.38 645 SER A O 1
ATOM 4806 N N . THR A 1 646 ? 1.825 1.457 -18.880 1.00 94.12 646 THR A N 1
ATOM 4807 C CA . THR A 1 646 ? 2.908 1.859 -19.785 1.00 94.12 646 THR A CA 1
ATOM 4808 C C . THR A 1 646 ? 2.526 1.649 -21.249 1.00 94.12 646 THR A C 1
ATOM 4810 O O . THR A 1 646 ? 3.241 2.083 -22.156 1.00 94.12 646 THR A O 1
ATOM 4813 N N . LYS A 1 647 ? 1.353 1.052 -21.518 1.00 92.75 647 LYS A N 1
ATOM 4814 C CA . LYS A 1 647 ? 0.812 0.834 -22.867 1.00 92.75 647 LYS A CA 1
ATOM 4815 C C . LYS A 1 647 ? 0.476 2.133 -23.601 1.00 92.75 647 LYS A C 1
ATOM 4817 O O . LYS A 1 647 ? 0.198 2.063 -24.794 1.00 92.75 647 LYS A O 1
ATOM 4822 N N . PHE A 1 648 ? 0.535 3.296 -22.962 1.00 91.75 648 PHE A N 1
ATOM 4823 C CA . PHE A 1 648 ? 0.408 4.580 -23.655 1.00 91.75 648 PHE A CA 1
ATOM 4824 C C . PHE A 1 648 ? 1.740 5.112 -24.214 1.00 91.75 648 PHE A C 1
ATOM 4826 O O . PHE A 1 648 ? 1.727 6.015 -25.040 1.00 91.75 648 PHE A O 1
ATOM 4833 N N . SER A 1 649 ? 2.880 4.502 -23.863 1.00 90.31 649 SER A N 1
ATOM 4834 C CA . SER A 1 649 ? 4.196 4.854 -24.423 1.00 90.31 649 SER A CA 1
ATOM 4835 C C . SER A 1 649 ? 4.545 4.096 -25.715 1.00 90.31 649 SER A C 1
ATOM 4837 O O . SER A 1 649 ? 3.959 3.047 -26.035 1.00 90.31 649 SER A O 1
ATOM 4839 N N . ASN A 1 650 ? 5.527 4.611 -26.463 1.00 87.69 650 ASN A N 1
ATOM 4840 C CA . ASN A 1 650 ? 5.961 4.091 -27.771 1.00 87.69 650 ASN A CA 1
ATOM 4841 C C . ASN A 1 650 ? 6.429 2.630 -27.770 1.00 87.69 650 ASN A C 1
ATOM 4843 O O . ASN A 1 650 ? 6.085 1.849 -28.665 1.00 87.69 650 ASN A O 1
ATOM 4847 N N . ASN A 1 651 ? 7.222 2.264 -26.770 1.00 87.94 651 ASN A N 1
ATOM 4848 C CA . ASN A 1 651 ? 7.842 0.950 -26.590 1.00 87.94 651 ASN A CA 1
ATOM 4849 C C . ASN A 1 651 ? 7.246 0.178 -25.396 1.00 87.94 651 ASN A C 1
ATOM 4851 O O . ASN A 1 651 ? 7.668 -0.946 -25.133 1.00 87.94 651 ASN A O 1
ATOM 4855 N N . GLY A 1 652 ? 6.246 0.734 -24.700 1.00 91.38 652 GLY A N 1
ATOM 4856 C CA . GLY A 1 652 ? 5.665 0.115 -23.507 1.00 91.38 652 GLY A CA 1
ATOM 4857 C C . GLY A 1 652 ? 6.540 0.233 -22.257 1.00 91.38 652 GLY A C 1
ATOM 4858 O O . GLY A 1 652 ? 6.458 -0.648 -21.400 1.00 91.38 652 GLY A O 1
ATOM 4859 N N . ALA A 1 653 ? 7.409 1.244 -22.171 1.00 89.00 653 ALA A N 1
ATOM 4860 C CA . ALA A 1 653 ? 8.346 1.423 -21.063 1.00 89.00 653 ALA A CA 1
ATOM 4861 C C . ALA A 1 653 ? 7.795 2.293 -19.920 1.00 89.00 653 ALA A C 1
ATOM 4863 O O . ALA A 1 653 ? 8.022 1.988 -18.756 1.00 89.00 653 ALA A O 1
ATOM 4864 N N . HIS A 1 654 ? 7.050 3.366 -20.198 1.00 89.19 654 HIS A N 1
ATOM 4865 C CA . HIS A 1 654 ? 6.778 4.389 -19.174 1.00 89.19 654 HIS A CA 1
ATOM 4866 C C . HIS A 1 654 ? 5.312 4.817 -19.096 1.00 89.19 654 HIS A C 1
ATOM 4868 O O . HIS A 1 654 ? 4.571 4.709 -20.075 1.00 89.19 654 HIS A O 1
ATOM 4874 N N . SER A 1 655 ? 4.918 5.316 -17.924 1.00 92.62 655 SER A N 1
ATOM 4875 C CA . SER A 1 655 ? 3.615 5.931 -17.644 1.00 92.62 655 SER A CA 1
ATOM 4876 C C . SER A 1 655 ? 3.790 7.109 -16.675 1.00 92.62 655 SER A C 1
ATOM 4878 O O . SER A 1 655 ? 4.915 7.437 -16.296 1.00 92.62 655 SER A O 1
ATOM 4880 N N . CYS A 1 656 ? 2.699 7.749 -16.251 1.00 93.31 656 CYS A N 1
ATOM 4881 C CA . CYS A 1 656 ? 2.751 8.795 -15.225 1.00 93.31 656 CYS A CA 1
ATOM 4882 C C . CYS A 1 656 ? 3.316 8.274 -13.890 1.00 93.31 656 CYS A C 1
ATOM 4884 O O . CYS A 1 656 ? 4.058 8.994 -13.225 1.00 93.31 656 CYS A O 1
ATOM 4886 N N . ASP A 1 657 ? 3.044 7.010 -13.545 1.00 93.44 657 ASP A N 1
ATOM 4887 C CA . ASP A 1 657 ? 3.573 6.335 -12.350 1.00 93.44 657 ASP A CA 1
ATOM 4888 C C . ASP A 1 657 ? 5.109 6.242 -12.321 1.00 93.44 657 ASP A C 1
ATOM 4890 O O . ASP A 1 657 ? 5.690 6.122 -11.251 1.00 93.44 657 ASP A O 1
ATOM 4894 N N . SER A 1 658 ? 5.780 6.372 -13.474 1.00 88.94 658 SER A N 1
ATOM 4895 C CA . SER A 1 658 ? 7.247 6.417 -13.554 1.00 88.94 658 SER A CA 1
ATOM 4896 C C . SER A 1 658 ? 7.862 7.554 -12.730 1.00 88.94 658 SER A C 1
ATOM 4898 O O . SER A 1 658 ? 8.909 7.353 -12.127 1.00 88.94 658 SER A O 1
ATOM 4900 N N . CYS A 1 659 ? 7.233 8.734 -12.734 1.00 84.69 659 CYS A N 1
ATOM 4901 C CA . CYS A 1 659 ? 7.691 9.903 -11.969 1.00 84.69 659 CYS A CA 1
ATOM 4902 C C . CYS A 1 659 ? 6.785 10.183 -10.763 1.00 84.69 659 CYS A C 1
ATOM 4904 O O . CYS A 1 659 ? 7.204 10.766 -9.767 1.00 84.69 659 CYS A O 1
ATOM 4906 N N . HIS A 1 660 ? 5.530 9.741 -10.832 1.00 91.25 660 HIS A N 1
ATOM 4907 C CA . HIS A 1 660 ? 4.542 9.872 -9.767 1.00 91.25 660 HIS A CA 1
ATOM 4908 C C . HIS A 1 660 ? 4.190 8.500 -9.170 1.00 91.25 660 HIS A C 1
ATOM 4910 O O . HIS A 1 660 ? 3.021 8.094 -9.237 1.00 91.25 660 HIS A O 1
ATOM 4916 N N . PRO A 1 661 ? 5.168 7.756 -8.612 1.00 89.94 661 PRO A N 1
ATOM 4917 C CA . PRO A 1 661 ? 4.954 6.408 -8.120 1.00 89.94 661 PRO A CA 1
ATOM 4918 C C . PRO A 1 661 ? 3.859 6.418 -7.065 1.00 89.94 661 PRO A C 1
ATOM 4920 O O . PRO A 1 661 ? 3.903 7.156 -6.079 1.00 89.94 661 PRO A O 1
ATOM 4923 N N . ASN A 1 662 ? 2.851 5.582 -7.282 1.00 89.88 662 ASN A N 1
ATOM 4924 C CA . ASN A 1 662 ? 1.692 5.436 -6.413 1.00 89.88 662 ASN A CA 1
ATOM 4925 C C . ASN A 1 662 ? 0.937 6.754 -6.200 1.00 89.88 662 ASN A C 1
ATOM 4927 O O . ASN A 1 662 ? 0.503 7.043 -5.081 1.00 89.88 662 ASN A O 1
ATOM 4931 N N . THR A 1 663 ? 0.807 7.552 -7.268 1.00 92.12 663 THR A N 1
ATOM 4932 C CA . THR A 1 663 ? 0.187 8.895 -7.299 1.00 92.12 663 THR A CA 1
ATOM 4933 C C . THR A 1 663 ? 0.886 9.935 -6.419 1.00 92.12 663 THR A C 1
ATOM 4935 O O . THR A 1 663 ? 0.337 11.001 -6.142 1.00 92.12 663 THR A O 1
ATOM 4938 N N . ASP A 1 664 ? 2.108 9.637 -5.981 1.00 87.62 664 ASP A N 1
ATOM 4939 C CA . ASP A 1 664 ? 2.905 10.529 -5.151 1.00 87.62 664 ASP A CA 1
ATOM 4940 C C . ASP A 1 664 ? 4.005 11.206 -5.986 1.00 87.62 664 ASP A C 1
ATOM 4942 O O . ASP A 1 664 ? 3.734 11.691 -7.088 1.00 87.62 664 ASP A O 1
ATOM 4946 N N . PHE A 1 665 ? 5.230 11.281 -5.475 1.00 81.06 665 PHE A N 1
ATOM 4947 C CA . PHE A 1 665 ? 6.393 11.827 -6.165 1.00 81.06 665 PHE A CA 1
ATOM 4948 C C . PHE A 1 665 ? 7.580 10.874 -5.989 1.00 81.06 665 PHE A C 1
ATOM 4950 O O . PHE A 1 665 ? 7.794 10.323 -4.914 1.00 81.06 665 PHE A O 1
ATOM 4957 N N . ASP A 1 666 ? 8.345 10.677 -7.059 1.00 78.00 666 ASP A N 1
ATOM 4958 C CA . ASP A 1 666 ? 9.505 9.768 -7.153 1.00 78.00 666 ASP A CA 1
ATOM 4959 C C . ASP A 1 666 ? 10.759 10.262 -6.466 1.00 78.00 666 ASP A C 1
ATOM 4961 O O . ASP A 1 666 ? 11.767 9.566 -6.404 1.00 78.00 666 ASP A O 1
ATOM 4965 N N . ARG A 1 667 ? 10.668 11.480 -5.973 1.00 73.38 667 ARG A N 1
ATOM 4966 C CA . ARG A 1 667 ? 11.745 12.194 -5.354 1.00 73.38 667 ARG A CA 1
ATOM 4967 C C . ARG A 1 667 ? 12.830 12.747 -6.306 1.00 73.38 667 ARG A C 1
ATOM 4969 O O . ARG A 1 667 ? 13.916 13.135 -5.888 1.00 73.38 667 ARG A O 1
ATOM 4976 N N . LEU A 1 668 ? 12.476 12.784 -7.594 1.00 71.69 668 LEU A N 1
ATOM 4977 C CA . LEU A 1 668 ? 13.206 13.227 -8.784 1.00 71.69 668 LEU A CA 1
ATOM 4978 C C . LEU A 1 668 ? 13.176 14.742 -9.033 1.00 71.69 668 LEU A C 1
ATOM 4980 O O . LEU A 1 668 ? 12.089 15.318 -9.011 1.00 71.69 668 LEU A O 1
ATOM 4984 N N . ALA A 1 669 ? 14.300 15.375 -9.398 1.00 70.44 669 ALA A N 1
ATOM 4985 C CA . ALA A 1 669 ? 14.304 16.617 -10.181 1.00 70.44 669 ALA A CA 1
ATOM 4986 C C . ALA A 1 669 ? 14.583 16.310 -11.657 1.00 70.44 669 ALA A C 1
ATOM 4988 O O . ALA A 1 669 ? 15.679 15.873 -12.000 1.00 70.44 669 ALA A O 1
ATOM 4989 N N . TRP A 1 670 ? 13.623 16.576 -12.539 1.00 71.44 670 TRP A N 1
ATOM 4990 C CA . TRP A 1 670 ? 13.686 16.199 -13.950 1.00 71.44 670 TRP A CA 1
ATOM 4991 C C . TRP A 1 670 ? 13.889 17.402 -14.877 1.00 71.44 670 TRP A C 1
ATOM 4993 O O . TRP A 1 670 ? 13.109 18.353 -14.831 1.00 71.44 670 TRP A O 1
ATOM 5003 N N . ASP A 1 671 ? 14.883 17.368 -15.771 1.00 61.47 671 ASP A N 1
ATOM 5004 C CA . ASP A 1 671 ? 15.072 18.412 -16.803 1.00 61.47 671 ASP A CA 1
ATOM 5005 C C . ASP A 1 671 ? 14.425 18.000 -18.141 1.00 61.47 671 ASP A C 1
ATOM 5007 O O . ASP A 1 671 ? 15.095 17.566 -19.080 1.00 61.47 671 ASP A O 1
ATOM 5011 N N . LEU A 1 672 ? 13.091 18.120 -18.216 1.00 59.97 672 LEU A N 1
ATOM 5012 C CA . LEU A 1 672 ? 12.264 17.638 -19.340 1.00 59.97 672 LEU A CA 1
ATOM 5013 C C . LEU A 1 672 ? 11.887 18.745 -20.358 1.00 59.97 672 LEU A C 1
ATOM 5015 O O . LEU A 1 672 ? 10.732 18.867 -20.772 1.00 59.97 672 LEU A O 1
ATOM 5019 N N . GLY A 1 673 ? 12.833 19.601 -20.758 1.00 53.72 673 GLY A N 1
ATOM 5020 C CA . GLY A 1 673 ? 12.594 20.674 -21.743 1.00 53.72 673 GLY A CA 1
ATOM 5021 C C . GLY A 1 673 ? 12.659 20.232 -23.218 1.00 53.72 673 GLY A C 1
ATOM 5022 O O . GLY A 1 673 ? 13.469 19.386 -23.577 1.00 53.72 673 GLY A O 1
ATOM 5023 N N . ALA A 1 674 ? 11.875 20.872 -24.100 1.00 49.06 674 ALA A N 1
ATOM 5024 C CA . ALA A 1 674 ? 11.901 20.629 -25.553 1.00 49.06 674 ALA A CA 1
ATOM 5025 C C . ALA A 1 674 ? 12.319 21.877 -26.363 1.00 49.06 674 ALA A C 1
ATOM 5027 O O . ALA A 1 674 ? 11.841 22.991 -26.125 1.00 49.06 674 ALA A O 1
ATOM 5028 N N . PHE A 1 675 ? 13.200 21.702 -27.358 1.00 43.59 675 PHE A N 1
ATOM 5029 C CA . PHE A 1 675 ? 13.670 22.783 -28.235 1.00 43.59 675 PHE A CA 1
ATOM 5030 C C . PHE A 1 675 ? 12.676 23.108 -29.364 1.00 43.59 675 PHE A C 1
ATOM 5032 O O . PHE A 1 675 ? 12.076 22.223 -29.964 1.00 43.59 675 PHE A O 1
ATOM 5039 N N . GLY A 1 676 ? 12.559 24.393 -29.725 1.00 40.62 676 GLY A N 1
ATOM 5040 C CA . GLY A 1 676 ? 11.843 24.830 -30.937 1.00 40.62 676 GLY A CA 1
ATOM 5041 C C . GLY A 1 676 ? 10.327 25.018 -30.800 1.00 40.62 676 GLY A C 1
ATOM 5042 O O . GLY A 1 676 ? 9.670 25.331 -31.793 1.00 40.62 676 GLY A O 1
ATOM 5043 N N . ILE A 1 677 ? 9.778 24.880 -29.592 1.00 48.28 677 ILE A N 1
ATOM 5044 C CA . ILE A 1 677 ? 8.370 25.170 -29.280 1.00 48.28 677 ILE A CA 1
ATOM 5045 C C . ILE A 1 677 ? 8.208 26.678 -28.993 1.00 48.28 677 ILE A C 1
ATOM 5047 O O . ILE A 1 677 ? 9.156 27.351 -28.595 1.00 48.28 677 ILE A O 1
ATOM 5051 N N . ALA A 1 678 ? 7.034 27.256 -29.253 1.00 45.84 678 ALA A N 1
ATOM 5052 C CA . ALA A 1 678 ? 6.758 28.655 -28.915 1.00 45.84 678 ALA A CA 1
ATOM 5053 C C . ALA A 1 678 ? 6.543 28.838 -27.399 1.00 45.84 678 ALA A C 1
ATOM 5055 O O . ALA A 1 678 ? 6.180 27.894 -26.702 1.00 45.84 678 ALA A O 1
ATOM 5056 N N . ASN A 1 679 ? 6.725 30.062 -26.889 1.00 51.09 679 ASN A N 1
ATOM 5057 C CA . ASN A 1 679 ? 6.352 30.392 -25.511 1.00 51.09 679 ASN A CA 1
ATOM 5058 C C . ASN A 1 679 ? 4.866 30.096 -25.267 1.00 51.09 679 ASN A C 1
ATOM 5060 O O . ASN A 1 679 ? 4.016 30.429 -26.099 1.00 51.09 679 ASN A O 1
ATOM 5064 N N . GLN A 1 680 ? 4.574 29.509 -24.112 1.00 54.53 680 GLN A N 1
ATOM 5065 C CA . GLN A 1 680 ? 3.227 29.110 -23.717 1.00 54.53 680 GLN A CA 1
ATOM 5066 C C . GLN A 1 680 ? 2.468 30.288 -23.068 1.00 54.53 680 GLN A C 1
ATOM 5068 O O . GLN A 1 680 ? 3.086 31.286 -22.678 1.00 54.53 680 GLN A O 1
ATOM 5073 N N . PRO A 1 681 ? 1.127 30.242 -22.962 1.00 51.69 681 PRO A N 1
ATOM 5074 C CA . PRO A 1 681 ? 0.372 31.225 -22.187 1.00 51.69 681 PRO A CA 1
ATOM 5075 C C . PRO A 1 681 ? 0.866 31.248 -20.734 1.00 51.69 681 PRO A C 1
ATOM 5077 O O . PRO A 1 681 ? 1.036 30.197 -20.124 1.00 51.69 681 PRO A O 1
ATOM 5080 N N . GLY A 1 682 ? 1.151 32.429 -20.184 1.00 49.97 682 GLY A N 1
ATOM 5081 C CA . GLY A 1 682 ? 1.475 32.564 -18.761 1.00 49.97 682 GLY A CA 1
ATOM 5082 C C . GLY A 1 682 ? 0.209 32.511 -17.895 1.00 49.97 682 GLY A C 1
ATOM 5083 O O . GLY A 1 682 ? -0.888 32.735 -18.419 1.00 49.97 682 GLY A O 1
ATOM 5084 N N . PRO A 1 683 ? 0.330 32.264 -16.578 1.00 50.44 683 PRO A N 1
ATOM 5085 C CA . PRO A 1 683 ? -0.784 32.451 -15.654 1.00 50.44 683 PRO A CA 1
ATOM 5086 C C . PRO A 1 683 ? -1.346 33.886 -15.749 1.00 50.44 683 PRO A C 1
ATOM 5088 O O . PRO A 1 683 ? -0.630 34.795 -16.179 1.00 50.44 683 PRO A O 1
ATOM 5091 N N . PRO A 1 684 ? -2.603 34.136 -15.324 1.00 46.72 684 PRO A N 1
ATOM 5092 C CA . PRO A 1 684 ? -3.332 35.394 -15.567 1.00 46.72 684 PRO A CA 1
ATOM 5093 C C . PRO A 1 684 ? -2.608 36.680 -15.139 1.00 46.72 684 PRO A C 1
ATOM 5095 O O . PRO A 1 684 ? -2.896 37.759 -15.658 1.00 46.72 684 PRO A O 1
ATOM 5098 N N . ASN A 1 685 ? -1.663 36.560 -14.205 1.00 46.00 685 ASN A N 1
ATOM 5099 C CA . ASN A 1 685 ? -0.897 37.660 -13.628 1.00 46.00 685 ASN A CA 1
ATOM 5100 C C . ASN A 1 685 ? 0.527 37.795 -14.208 1.00 46.00 685 ASN A C 1
ATOM 5102 O O . ASN A 1 685 ? 1.291 38.633 -13.731 1.00 46.00 685 ASN A O 1
ATOM 5106 N N . MET A 1 686 ? 0.891 37.022 -15.242 1.00 45.09 686 MET A N 1
ATOM 5107 C CA . MET A 1 686 ? 2.210 37.076 -15.882 1.00 45.09 686 MET A CA 1
ATOM 5108 C C . MET A 1 686 ? 2.148 37.290 -17.403 1.00 45.09 686 MET A C 1
ATOM 5110 O O . MET A 1 686 ? 1.350 36.664 -18.100 1.00 45.09 686 MET A O 1
ATOM 5114 N N . PRO A 1 687 ? 3.031 38.133 -17.974 1.00 47.88 687 PRO A N 1
ATOM 5115 C CA . PRO A 1 687 ? 3.162 38.245 -19.423 1.00 47.88 687 PRO A CA 1
ATOM 5116 C C . PRO A 1 687 ? 3.643 36.927 -20.059 1.00 47.88 687 PRO A C 1
ATOM 5118 O O . PRO A 1 687 ? 4.654 36.371 -19.639 1.00 47.88 687 PRO A O 1
ATOM 5121 N N . ASN A 1 688 ? 3.014 36.493 -21.160 1.00 44.97 688 ASN A N 1
ATOM 5122 C CA . ASN A 1 688 ? 3.394 35.290 -21.935 1.00 44.97 688 ASN A CA 1
ATOM 5123 C C . ASN A 1 688 ? 4.881 35.233 -22.357 1.00 44.97 688 ASN A C 1
ATOM 5125 O O . ASN A 1 688 ? 5.397 34.179 -22.711 1.00 44.97 688 ASN A O 1
ATOM 5129 N N . ALA A 1 689 ? 5.591 36.367 -22.346 1.00 41.47 689 ALA A N 1
ATOM 5130 C CA . ALA A 1 689 ? 7.020 36.437 -22.645 1.00 41.47 689 ALA A CA 1
ATOM 5131 C C . ALA A 1 689 ? 7.902 35.659 -21.644 1.00 41.47 689 ALA A C 1
ATOM 5133 O O . ALA A 1 689 ? 9.036 35.338 -21.991 1.00 41.47 689 ALA A O 1
ATOM 5134 N N . PHE A 1 690 ? 7.385 35.343 -20.450 1.00 42.72 690 PHE A N 1
ATOM 5135 C CA . PHE A 1 690 ? 8.124 34.668 -19.379 1.00 42.72 690 PHE A CA 1
ATOM 5136 C C . PHE A 1 690 ? 7.882 33.148 -19.303 1.00 42.72 690 PHE A C 1
ATOM 5138 O O . PHE A 1 690 ? 8.621 32.467 -18.610 1.00 42.72 690 PHE A O 1
ATOM 5145 N N . ASN A 1 691 ? 6.921 32.578 -20.046 1.00 49.94 691 ASN A N 1
ATOM 5146 C CA . ASN A 1 691 ? 6.652 31.131 -20.025 1.00 49.94 691 ASN A CA 1
ATOM 5147 C C . ASN A 1 691 ? 7.372 30.397 -21.180 1.00 49.94 691 ASN A C 1
ATOM 5149 O O . ASN A 1 691 ? 6.778 30.066 -22.211 1.00 49.94 691 ASN A O 1
ATOM 5153 N N . HIS A 1 692 ? 8.688 30.213 -21.033 1.00 51.19 692 HIS A N 1
ATOM 5154 C CA . HIS A 1 692 ? 9.563 29.601 -22.041 1.00 51.19 692 HIS A CA 1
ATOM 5155 C C . HIS A 1 692 ? 9.399 28.056 -22.102 1.00 51.19 692 HIS A C 1
ATOM 5157 O O . HIS A 1 692 ? 9.146 27.427 -21.069 1.00 51.19 692 HIS A O 1
ATOM 5163 N N . PRO A 1 693 ? 9.541 27.406 -23.279 1.00 50.84 693 PRO A N 1
ATOM 5164 C CA . PRO A 1 693 ? 9.424 25.943 -23.434 1.00 50.84 693 PRO A CA 1
ATOM 5165 C C . PRO A 1 693 ? 10.539 25.131 -22.755 1.00 50.84 693 PRO A C 1
ATOM 5167 O O . PRO A 1 693 ? 10.318 23.984 -22.376 1.00 50.84 693 PRO A O 1
ATOM 5170 N N . LEU A 1 694 ? 11.729 25.713 -22.576 1.00 52.47 694 LEU A N 1
ATOM 5171 C CA . LEU A 1 694 ? 12.776 25.121 -21.736 1.00 52.47 694 LEU A CA 1
ATOM 5172 C C . LEU A 1 694 ? 12.456 25.416 -20.272 1.00 52.47 694 LEU A C 1
ATOM 5174 O O . LEU A 1 694 ? 12.479 26.577 -19.867 1.00 52.47 694 LEU A O 1
ATOM 5178 N N . LYS A 1 695 ? 12.137 24.355 -19.530 1.00 52.66 695 LYS A N 1
ATOM 5179 C CA . LYS A 1 695 ? 11.681 24.375 -18.136 1.00 52.66 695 LYS A CA 1
ATOM 5180 C C . LYS A 1 695 ? 12.831 24.366 -17.121 1.00 52.66 695 LYS A C 1
ATOM 5182 O O . LYS A 1 695 ? 12.681 24.943 -16.053 1.00 52.66 695 LYS A O 1
ATOM 5187 N N . GLY A 1 696 ? 13.974 23.773 -17.477 1.00 55.06 696 GLY A N 1
ATOM 5188 C CA . GLY A 1 696 ? 15.017 23.431 -16.509 1.00 55.06 696 GLY A CA 1
ATOM 5189 C C . GLY A 1 696 ? 14.585 22.277 -15.592 1.00 55.06 696 GLY A C 1
ATOM 5190 O O . GLY A 1 696 ? 13.495 21.732 -15.786 1.00 55.06 696 GLY A O 1
ATOM 5191 N N . PRO A 1 697 ? 15.423 21.902 -14.609 1.00 61.97 697 PRO A N 1
ATOM 5192 C CA . PRO A 1 697 ? 15.082 20.881 -13.624 1.00 61.97 697 PRO A CA 1
ATOM 5193 C C . PRO A 1 697 ? 13.808 21.245 -12.856 1.00 61.97 697 PRO A C 1
ATOM 5195 O O . PRO A 1 697 ? 13.682 22.360 -12.341 1.00 61.97 697 PRO A O 1
ATOM 5198 N N . MET A 1 698 ? 12.873 20.299 -12.781 1.00 69.19 698 MET A N 1
ATOM 5199 C CA . MET A 1 698 ? 11.643 20.414 -12.009 1.00 69.19 698 MET A CA 1
ATOM 5200 C C . MET A 1 698 ? 11.453 19.196 -11.112 1.00 69.19 698 MET A C 1
ATOM 5202 O O . MET A 1 698 ? 11.418 18.070 -11.603 1.00 69.19 698 MET A O 1
ATOM 5206 N N . VAL A 1 699 ? 11.302 19.422 -9.809 1.00 73.56 699 VAL A N 1
ATOM 5207 C CA . VAL A 1 699 ? 10.966 18.373 -8.850 1.00 73.56 699 VAL A CA 1
ATOM 5208 C C . VAL A 1 699 ? 9.556 17.872 -9.100 1.00 73.56 699 VAL A C 1
ATOM 5210 O O . VAL A 1 699 ? 8.629 18.667 -9.317 1.00 73.56 699 VAL A O 1
ATOM 5213 N N . THR A 1 700 ? 9.376 16.560 -9.049 1.00 79.56 700 THR A N 1
ATOM 5214 C CA . THR A 1 700 ? 8.049 15.976 -9.198 1.00 79.56 700 THR A CA 1
ATOM 5215 C C . THR A 1 700 ? 7.132 16.411 -8.050 1.00 79.56 700 THR A C 1
ATOM 5217 O O . THR A 1 700 ? 7.530 16.454 -6.885 1.00 79.56 700 THR A O 1
ATOM 5220 N N . GLN A 1 701 ? 5.888 16.766 -8.372 1.00 80.56 701 GLN A N 1
ATOM 5221 C CA . GLN A 1 701 ? 4.866 17.143 -7.392 1.00 80.56 701 GLN A CA 1
ATOM 5222 C C . GLN A 1 701 ? 3.997 15.932 -7.043 1.00 80.56 701 GLN A C 1
ATOM 5224 O O . GLN A 1 701 ? 3.685 15.131 -7.918 1.00 80.56 701 GLN A O 1
ATOM 5229 N N . SER A 1 702 ? 3.549 15.821 -5.791 1.00 85.94 702 SER A N 1
ATOM 5230 C CA . SER A 1 702 ? 2.535 14.817 -5.432 1.00 85.94 702 SER A CA 1
ATOM 5231 C C . SER A 1 702 ? 1.236 15.074 -6.203 1.00 85.94 702 SER A C 1
ATOM 5233 O O . SER A 1 702 ? 0.820 16.235 -6.299 1.00 85.94 702 SER A O 1
ATOM 5235 N N . LEU A 1 703 ? 0.581 14.018 -6.700 1.00 90.31 703 LEU A N 1
ATOM 5236 C CA . LEU A 1 703 ? -0.754 14.114 -7.315 1.00 90.31 703 LEU A CA 1
ATOM 5237 C C . LEU A 1 703 ? -1.887 14.039 -6.278 1.00 90.31 703 LEU A C 1
ATOM 5239 O O . LEU A 1 703 ? -3.059 14.189 -6.621 1.00 90.31 703 LEU A O 1
ATOM 5243 N N . ARG A 1 704 ? -1.550 13.830 -5.003 1.00 89.56 704 ARG A N 1
ATOM 5244 C CA . ARG A 1 704 ? -2.511 13.712 -3.905 1.00 89.56 704 ARG A CA 1
ATOM 5245 C C . ARG A 1 704 ? -3.109 15.073 -3.550 1.00 89.56 704 ARG A C 1
ATOM 5247 O O . ARG A 1 704 ? -2.406 16.078 -3.440 1.00 89.56 704 ARG A O 1
ATOM 5254 N N . GLY A 1 705 ? -4.420 15.099 -3.326 1.00 84.62 705 GLY A N 1
ATOM 5255 C CA . GLY A 1 705 ? -5.141 16.284 -2.862 1.00 84.62 705 GLY A CA 1
ATOM 5256 C C . GLY A 1 705 ? -5.261 17.412 -3.892 1.00 84.62 705 GLY A C 1
ATOM 5257 O O . GLY A 1 705 ? -5.513 18.543 -3.488 1.00 84.62 705 GLY A O 1
ATOM 5258 N N . LEU A 1 706 ? -5.083 17.132 -5.191 1.00 85.06 706 LEU A N 1
ATOM 5259 C CA . LEU A 1 706 ? -5.166 18.132 -6.270 1.00 85.06 706 LEU A CA 1
ATOM 5260 C C . LEU A 1 706 ? -6.569 18.707 -6.502 1.00 85.06 706 LEU A C 1
ATOM 5262 O O . LEU A 1 706 ? -6.696 19.750 -7.145 1.00 85.06 706 LEU A O 1
ATOM 5266 N N . ASP A 1 707 ? -7.617 18.058 -5.996 1.00 83.50 707 ASP A N 1
ATOM 5267 C CA . ASP A 1 707 ? -8.989 18.522 -6.182 1.00 83.50 707 ASP A CA 1
ATOM 5268 C C . ASP A 1 707 ? -9.174 19.975 -5.717 1.00 83.50 707 ASP A C 1
ATOM 5270 O O . ASP A 1 707 ? -8.837 20.314 -4.585 1.00 83.50 707 ASP A O 1
ATOM 5274 N N . ARG A 1 708 ? -9.722 20.824 -6.598 1.00 78.31 708 ARG A N 1
ATOM 5275 C CA . ARG A 1 708 ? -10.021 22.253 -6.372 1.00 78.31 708 ARG A CA 1
ATOM 5276 C C . ARG A 1 708 ? -8.803 23.163 -6.128 1.00 78.31 708 ARG A C 1
ATOM 5278 O O . ARG A 1 708 ? -8.973 24.279 -5.634 1.00 78.31 708 ARG A O 1
ATOM 5285 N N . HIS A 1 709 ? -7.598 22.719 -6.493 1.00 77.56 709 HIS A N 1
ATOM 5286 C CA . HIS A 1 709 ? -6.345 23.477 -6.349 1.00 77.56 709 HIS A CA 1
ATOM 5287 C C . HIS A 1 709 ? -5.725 23.890 -7.699 1.00 77.56 709 HIS A C 1
ATOM 5289 O O . HIS A 1 709 ? -4.506 23.940 -7.846 1.00 77.56 709 HIS A O 1
ATOM 5295 N N . GLU A 1 710 ? -6.549 24.161 -8.712 1.00 77.19 710 GLU A N 1
ATOM 5296 C CA . GLU A 1 710 ? -6.102 24.753 -9.974 1.00 77.19 710 GLU A CA 1
ATOM 5297 C C . GLU A 1 710 ? -5.794 26.269 -9.849 1.00 77.19 710 GLU A C 1
ATOM 5299 O O . GLU A 1 710 ? -6.435 26.962 -9.053 1.00 77.19 710 GLU A O 1
ATOM 5304 N N . PRO A 1 711 ? -4.903 26.856 -10.684 1.00 75.25 711 PRO A N 1
ATOM 5305 C CA . PRO A 1 711 ? -4.096 26.230 -11.741 1.00 75.25 711 PRO A CA 1
ATOM 5306 C C . PRO A 1 711 ? -2.956 25.341 -11.220 1.00 75.25 711 PRO A C 1
ATOM 5308 O O . PRO A 1 711 ? -2.343 25.622 -10.195 1.00 75.25 711 PRO A O 1
ATOM 5311 N N . LEU A 1 712 ? -2.654 24.295 -11.988 1.00 78.50 712 LEU A N 1
ATOM 5312 C CA . LEU A 1 712 ? -1.708 23.223 -11.675 1.00 78.50 712 LEU A CA 1
ATOM 5313 C C . LEU A 1 712 ? -0.304 23.497 -12.253 1.00 78.50 712 LEU A C 1
ATOM 5315 O O . LEU A 1 712 ? -0.109 24.438 -13.030 1.00 78.50 712 LEU A O 1
ATOM 5319 N N . HIS A 1 713 ? 0.645 22.605 -11.926 1.00 78.00 713 HIS A N 1
ATOM 5320 C CA . HIS A 1 713 ? 2.075 22.657 -12.275 1.00 78.00 713 HIS A CA 1
ATOM 5321 C C . HIS A 1 713 ? 2.838 23.791 -11.564 1.00 78.00 713 HIS A C 1
ATOM 5323 O O . HIS A 1 713 ? 2.284 24.848 -11.271 1.00 78.00 713 HIS A O 1
ATOM 5329 N N . TRP A 1 714 ? 4.142 23.609 -11.315 1.00 71.94 714 TRP A N 1
ATOM 5330 C CA . TRP A 1 714 ? 4.993 24.591 -10.617 1.00 71.94 714 TRP A CA 1
ATOM 5331 C C . TRP A 1 714 ? 4.911 26.019 -11.171 1.00 71.94 714 TRP A C 1
ATOM 5333 O O . TRP A 1 714 ? 5.080 26.979 -10.422 1.00 71.94 714 TRP A O 1
ATOM 5343 N N . ARG A 1 715 ? 4.648 26.175 -12.473 1.00 67.75 715 ARG A N 1
ATOM 5344 C CA . ARG A 1 715 ? 4.554 27.485 -13.144 1.00 67.75 715 ARG A CA 1
ATOM 5345 C C . ARG A 1 715 ? 3.130 28.044 -13.227 1.00 67.75 715 ARG A C 1
ATOM 5347 O O . ARG A 1 715 ? 2.951 29.152 -13.732 1.00 67.75 715 ARG A O 1
ATOM 5354 N N . GLY A 1 716 ? 2.120 27.283 -12.801 1.00 70.25 716 GLY A N 1
ATOM 5355 C CA . GLY A 1 716 ? 0.715 27.663 -12.948 1.00 70.25 716 GLY A CA 1
ATOM 5356 C C . GLY A 1 716 ? 0.221 27.756 -14.386 1.00 70.25 716 GLY A C 1
ATOM 5357 O O . GLY A 1 716 ? -0.749 28.460 -14.660 1.00 70.25 716 GLY A O 1
ATOM 5358 N N . ASP A 1 717 ? 0.914 27.108 -15.320 1.00 68.75 717 ASP A N 1
ATOM 5359 C CA . ASP A 1 717 ? 0.636 27.141 -16.757 1.00 68.75 717 ASP A CA 1
ATOM 5360 C C . ASP A 1 717 ? -0.338 26.049 -17.215 1.00 68.75 717 ASP A C 1
ATOM 5362 O O . ASP A 1 717 ? -0.606 25.938 -18.411 1.00 68.75 717 ASP A O 1
ATOM 5366 N N . LYS A 1 718 ? -0.890 25.272 -16.274 1.00 79.06 718 LYS A N 1
ATOM 5367 C CA . LYS A 1 718 ? -1.925 24.261 -16.517 1.00 79.06 718 LYS A CA 1
ATOM 5368 C C . LYS A 1 718 ? -3.224 24.650 -15.798 1.00 79.06 718 LYS A C 1
ATOM 5370 O O . LYS A 1 718 ? -3.444 24.220 -14.667 1.00 79.06 718 LYS A O 1
ATOM 5375 N N . PRO A 1 719 ? -4.062 25.518 -16.400 1.00 78.62 719 PRO A N 1
ATOM 5376 C CA . PRO A 1 719 ? -5.347 25.925 -15.834 1.00 78.62 719 PRO A CA 1
ATOM 5377 C C . PRO A 1 719 ? -6.259 24.780 -15.401 1.00 78.62 719 PRO A C 1
ATOM 5379 O O . PRO A 1 719 ? -6.975 24.939 -14.417 1.00 78.62 719 PRO A O 1
ATOM 5382 N N . VAL A 1 720 ? -6.255 23.661 -16.126 1.00 85.62 720 VAL A N 1
ATOM 5383 C CA . VAL A 1 720 ? -7.036 22.464 -15.794 1.00 85.62 720 VAL A CA 1
ATOM 5384 C C . VAL A 1 720 ? -6.220 21.196 -16.035 1.00 85.62 720 VAL A C 1
ATOM 5386 O O . VAL A 1 720 ? -5.208 21.207 -16.735 1.00 85.62 720 VAL A O 1
ATOM 5389 N N . PHE A 1 721 ? -6.671 20.074 -15.476 1.00 89.94 721 PHE A N 1
ATOM 5390 C CA . PHE A 1 721 ? -5.982 18.790 -15.622 1.00 89.94 721 PHE A CA 1
ATOM 5391 C C . PHE A 1 721 ? -5.893 18.316 -17.085 1.00 89.94 721 PHE A C 1
ATOM 5393 O O . PHE A 1 721 ? -4.893 17.733 -17.499 1.00 89.94 721 PHE A O 1
ATOM 5400 N N . GLN A 1 722 ? -6.895 18.629 -17.909 1.00 93.00 722 GLN A N 1
ATOM 5401 C CA . GLN A 1 722 ? -6.923 18.273 -19.331 1.00 93.00 722 GLN A CA 1
ATOM 5402 C C . GLN A 1 722 ? -5.744 18.873 -20.117 1.00 93.00 722 GLN A C 1
ATOM 5404 O O . GLN A 1 722 ? -5.325 18.300 -21.123 1.00 93.00 722 GLN A O 1
ATOM 5409 N N . ASP A 1 723 ? -5.148 19.972 -19.640 1.00 88.25 723 ASP A N 1
ATOM 5410 C CA . ASP A 1 723 ? -3.990 20.600 -20.284 1.00 88.25 723 ASP A CA 1
ATOM 5411 C C . ASP A 1 723 ? -2.723 19.719 -20.227 1.00 88.25 723 ASP A C 1
ATOM 5413 O O . ASP A 1 723 ? -1.732 20.023 -20.898 1.00 88.25 723 ASP A O 1
ATOM 5417 N N . PHE A 1 724 ? -2.722 18.633 -19.442 1.00 90.38 724 PHE A N 1
ATOM 5418 C CA . PHE A 1 724 ? -1.643 17.642 -19.408 1.00 90.38 724 PHE A CA 1
ATOM 5419 C C . PHE A 1 724 ? -1.736 16.576 -20.511 1.00 90.38 724 PHE A C 1
ATOM 5421 O O . PHE A 1 724 ? -0.795 15.799 -20.643 1.00 90.38 724 PHE A O 1
ATOM 5428 N N . ASN A 1 725 ? -2.793 16.545 -21.338 1.00 92.75 725 ASN A N 1
ATOM 5429 C CA . ASN A 1 725 ? -2.945 15.520 -22.385 1.00 92.75 725 ASN A CA 1
ATOM 5430 C C . ASN A 1 725 ? -1.746 15.477 -23.358 1.00 92.75 725 ASN A C 1
ATOM 5432 O O . ASN A 1 725 ? -1.302 14.408 -23.770 1.00 92.75 725 ASN A O 1
ATOM 5436 N N . GLU A 1 726 ? -1.122 16.631 -23.625 1.00 87.81 726 GLU A N 1
ATOM 5437 C CA . GLU A 1 726 ? 0.086 16.728 -24.460 1.00 87.81 726 GLU A CA 1
ATOM 5438 C C . GLU A 1 726 ? 1.264 15.868 -23.952 1.00 87.81 726 GLU A C 1
ATOM 5440 O O . GLU A 1 726 ? 2.165 15.543 -24.724 1.00 87.81 726 GLU A O 1
ATOM 5445 N N . ALA A 1 727 ? 1.285 15.494 -22.665 1.00 86.69 727 ALA A N 1
ATOM 5446 C CA . ALA A 1 727 ? 2.329 14.661 -22.072 1.00 86.69 727 ALA A CA 1
ATOM 5447 C C . ALA A 1 727 ? 2.317 13.223 -22.617 1.00 86.69 727 ALA A C 1
ATOM 5449 O O . ALA A 1 727 ? 3.381 12.614 -22.743 1.00 86.69 727 ALA A O 1
ATOM 5450 N N . PHE A 1 728 ? 1.152 12.693 -23.006 1.00 89.81 728 PHE A N 1
ATOM 5451 C CA . PHE A 1 728 ? 1.069 11.370 -23.633 1.00 89.81 728 PHE A CA 1
ATOM 5452 C C . PHE A 1 728 ? 1.864 11.321 -24.941 1.00 89.81 728 PHE A C 1
ATOM 5454 O O . PHE A 1 728 ? 2.584 10.357 -25.195 1.00 89.81 728 PHE A O 1
ATOM 5461 N N . ALA A 1 729 ? 1.813 12.393 -25.731 1.00 85.25 729 ALA A N 1
ATOM 5462 C CA . ALA A 1 729 ? 2.605 12.508 -26.948 1.00 85.25 729 ALA A CA 1
ATOM 5463 C C . ALA A 1 729 ? 4.057 12.922 -26.664 1.00 85.25 729 ALA A C 1
ATOM 5465 O O . ALA A 1 729 ? 4.990 12.278 -27.135 1.00 85.25 729 ALA A O 1
ATOM 5466 N N . ASN A 1 730 ? 4.261 13.978 -25.874 1.00 77.06 730 ASN A N 1
ATOM 5467 C CA . ASN A 1 730 ? 5.559 14.651 -25.762 1.00 77.06 730 ASN A CA 1
ATOM 5468 C C . ASN A 1 730 ? 6.502 14.081 -24.692 1.00 77.06 730 ASN A C 1
ATOM 5470 O O . ASN A 1 730 ? 7.665 14.471 -24.693 1.00 77.06 730 ASN A O 1
ATOM 5474 N N . LEU A 1 731 ? 6.012 13.252 -23.759 1.00 80.69 731 LEU A N 1
ATOM 5475 C CA . LEU A 1 731 ? 6.835 12.588 -22.731 1.00 80.69 731 LEU A CA 1
ATOM 5476 C C . LEU A 1 731 ? 6.867 11.066 -22.911 1.00 80.69 731 LEU A C 1
ATOM 5478 O O . LEU A 1 731 ? 7.907 10.431 -22.743 1.00 80.69 731 LEU A O 1
ATOM 5482 N N . LEU A 1 732 ? 5.724 10.460 -23.248 1.00 85.62 732 LEU A N 1
ATOM 5483 C CA . LEU A 1 732 ? 5.641 9.008 -23.456 1.00 85.62 732 LEU A CA 1
ATOM 5484 C C . LEU A 1 732 ? 5.932 8.603 -24.912 1.00 85.62 732 LEU A C 1
ATOM 5486 O O . LEU A 1 732 ? 6.042 7.410 -25.218 1.00 85.62 732 LEU A O 1
ATOM 5490 N N . GLY A 1 733 ? 6.035 9.586 -25.813 1.00 83.19 733 GLY A N 1
ATOM 5491 C CA . GLY A 1 733 ? 6.188 9.387 -27.251 1.00 83.19 733 GLY A CA 1
ATOM 5492 C C . GLY A 1 733 ? 4.928 8.866 -27.956 1.00 83.19 733 GLY A C 1
ATOM 5493 O O . GLY A 1 733 ? 4.990 8.587 -29.149 1.00 83.19 733 GLY A O 1
ATOM 5494 N N . GLY A 1 734 ? 3.817 8.692 -27.234 1.00 87.94 734 GLY A N 1
ATOM 5495 C CA . GLY A 1 734 ? 2.580 8.086 -27.719 1.00 87.94 734 GLY A CA 1
ATOM 5496 C C . GLY A 1 734 ? 1.654 9.056 -28.456 1.00 87.94 734 GLY A C 1
ATOM 5497 O O . GLY A 1 734 ? 2.088 9.961 -29.165 1.00 87.94 734 GLY A O 1
ATOM 5498 N N . GLU A 1 735 ? 0.349 8.851 -28.291 1.00 90.44 735 GLU A N 1
ATOM 5499 C CA . GLU A 1 735 ? -0.696 9.727 -28.827 1.00 90.44 735 GLU A CA 1
ATOM 5500 C C . GLU A 1 735 ? -1.507 10.312 -27.668 1.00 90.44 735 GLU A C 1
ATOM 5502 O O . GLU A 1 735 ? -1.718 9.637 -26.660 1.00 90.44 735 GLU A O 1
ATOM 5507 N N . GLU A 1 736 ? -1.958 11.560 -27.814 1.00 94.19 736 GLU A N 1
ATOM 5508 C CA . GLU A 1 736 ? -2.942 12.151 -26.901 1.00 94.19 736 GLU A CA 1
ATOM 5509 C C . GLU A 1 736 ? -4.199 11.274 -26.838 1.00 94.19 736 GLU A C 1
ATOM 5511 O O . GLU A 1 736 ? -4.643 10.730 -27.855 1.00 94.19 736 GLU A O 1
ATOM 5516 N N . ILE A 1 737 ? -4.787 11.152 -25.650 1.00 95.38 737 ILE A N 1
ATOM 5517 C CA . ILE A 1 737 ? -5.989 10.339 -25.448 1.00 95.38 737 ILE A CA 1
ATOM 5518 C C . ILE A 1 737 ? -7.263 11.172 -25.711 1.00 95.38 737 ILE A C 1
ATOM 5520 O O . ILE A 1 737 ? -7.218 12.408 -25.654 1.00 95.38 737 ILE A O 1
ATOM 5524 N N . PRO A 1 738 ? -8.407 10.536 -26.029 1.00 96.56 738 PRO A N 1
ATOM 5525 C CA . PRO A 1 738 ? -9.702 11.208 -26.161 1.00 96.56 738 PRO A CA 1
ATOM 5526 C C . PRO A 1 738 ? -10.082 12.078 -24.949 1.00 96.56 738 PRO A C 1
ATOM 5528 O O . PRO A 1 738 ? -9.643 11.833 -23.829 1.00 96.56 738 PRO A O 1
ATOM 5531 N N . SER A 1 739 ? -10.946 13.080 -25.156 1.00 94.25 739 SER A N 1
ATOM 5532 C CA . SER A 1 739 ? -11.415 13.969 -24.077 1.00 94.25 739 SER A CA 1
ATOM 5533 C C . SER A 1 739 ? -12.060 13.208 -22.925 1.00 94.25 739 SER A C 1
ATOM 5535 O O . SER A 1 739 ? -11.758 13.484 -21.771 1.00 94.25 739 SER A O 1
ATOM 5537 N N . ASP A 1 740 ? -12.897 12.228 -23.251 1.00 92.25 740 ASP A N 1
ATOM 5538 C CA . ASP A 1 740 ? -13.675 11.477 -22.266 1.00 92.25 740 ASP A CA 1
ATOM 5539 C C . ASP A 1 740 ? -12.744 10.592 -21.413 1.00 92.25 740 ASP A C 1
ATOM 5541 O O . ASP A 1 740 ? -12.929 10.455 -20.206 1.00 92.25 740 ASP A O 1
ATOM 5545 N N . ASP A 1 741 ? -11.662 10.090 -22.019 1.00 95.12 741 ASP A N 1
ATOM 5546 C CA . ASP A 1 741 ? -10.594 9.364 -21.331 1.00 95.12 741 ASP A CA 1
ATOM 5547 C C . ASP A 1 741 ? -9.778 10.290 -20.404 1.00 95.12 741 ASP A C 1
ATOM 5549 O O . ASP A 1 741 ? -9.460 9.916 -19.273 1.00 95.12 741 ASP A O 1
ATOM 5553 N N . MET A 1 742 ? -9.479 11.525 -20.835 1.00 96.12 742 MET A N 1
ATOM 5554 C CA . MET A 1 742 ? -8.861 12.539 -19.964 1.00 96.12 742 MET A CA 1
ATOM 5555 C C . MET A 1 742 ? -9.775 12.948 -18.803 1.00 96.12 742 MET A C 1
ATOM 5557 O O . MET A 1 742 ? -9.274 13.229 -17.713 1.00 96.12 742 MET A O 1
ATOM 5561 N N . ASP A 1 743 ? -11.092 12.987 -19.012 1.00 94.19 743 ASP A N 1
ATOM 5562 C CA . ASP A 1 743 ? -12.065 13.292 -17.960 1.00 94.19 743 ASP A CA 1
ATOM 5563 C C . ASP A 1 743 ? -12.140 12.158 -16.928 1.00 94.19 743 ASP A C 1
ATOM 5565 O O . ASP A 1 743 ? -12.122 12.435 -15.724 1.00 94.19 743 ASP A O 1
ATOM 5569 N N . ALA A 1 744 ? -12.109 10.896 -17.371 1.00 92.62 744 ALA A N 1
ATOM 5570 C CA . ALA A 1 744 ? -11.981 9.742 -16.481 1.00 92.62 744 ALA A CA 1
ATOM 5571 C C . ALA A 1 744 ? -10.658 9.779 -15.695 1.00 92.62 744 ALA A C 1
ATOM 5573 O O . ALA A 1 744 ? -10.648 9.589 -14.477 1.00 92.62 744 ALA A O 1
ATOM 5574 N N . PHE A 1 745 ? -9.537 10.095 -16.354 1.00 96.62 745 PHE A N 1
ATOM 5575 C CA . PHE A 1 745 ? -8.245 10.227 -15.677 1.00 96.62 745 PHE A CA 1
ATOM 5576 C C . PHE A 1 745 ? -8.249 11.359 -14.634 1.00 96.62 745 PHE A C 1
ATOM 5578 O O . PHE A 1 745 ? -7.783 11.179 -13.507 1.00 96.62 745 PHE A O 1
ATOM 5585 N N . ASN A 1 746 ? -8.833 12.508 -14.975 1.00 95.12 746 ASN A N 1
ATOM 5586 C CA . ASN A 1 746 ? -9.019 13.627 -14.054 1.00 95.12 746 ASN A CA 1
ATOM 5587 C C . ASN A 1 746 ? -9.867 13.230 -12.832 1.00 95.12 746 ASN A C 1
ATOM 5589 O O . ASN A 1 746 ? -9.511 13.577 -11.707 1.00 95.12 746 ASN A O 1
ATOM 5593 N N . ALA A 1 747 ? -10.962 12.487 -13.034 1.00 92.50 747 ALA A N 1
ATOM 5594 C CA . ALA A 1 747 ? -11.809 12.005 -11.942 1.00 92.50 747 ALA A CA 1
ATOM 5595 C C . ALA A 1 747 ? -11.034 11.090 -10.980 1.00 92.50 747 ALA A C 1
ATOM 5597 O O . ALA A 1 747 ? -11.115 11.269 -9.762 1.00 92.50 747 ALA A O 1
ATOM 5598 N N . PHE A 1 748 ? -10.210 10.184 -11.518 1.00 95.81 748 PHE A N 1
ATOM 5599 C CA . PHE A 1 748 ? -9.307 9.362 -10.716 1.00 95.81 748 PHE A CA 1
ATOM 5600 C C . PHE A 1 748 ? -8.330 10.217 -9.898 1.00 95.81 748 PHE A C 1
ATOM 5602 O O . PHE A 1 748 ? -8.306 10.093 -8.674 1.00 95.81 748 PHE A O 1
ATOM 5609 N N . ILE A 1 749 ? -7.573 11.125 -10.525 1.00 94.94 749 ILE A N 1
ATOM 5610 C CA . ILE A 1 749 ? -6.570 11.939 -9.815 1.00 94.94 749 ILE A CA 1
ATOM 5611 C C . ILE A 1 749 ? -7.201 12.824 -8.734 1.00 94.94 749 ILE A C 1
ATOM 5613 O O . ILE A 1 749 ? -6.664 12.924 -7.630 1.00 94.94 749 ILE A O 1
ATOM 5617 N N . LYS A 1 750 ? -8.371 13.414 -8.998 1.00 90.88 750 LYS A N 1
ATOM 5618 C CA . LYS A 1 750 ? -9.087 14.235 -8.008 1.00 90.88 750 LYS A CA 1
ATOM 5619 C C . LYS A 1 750 ? -9.624 13.436 -6.820 1.00 90.88 750 LYS A C 1
ATOM 5621 O O . LYS A 1 750 ? -9.853 14.021 -5.766 1.00 90.88 750 LYS A O 1
ATOM 5626 N N . SER A 1 751 ? -9.789 12.119 -6.955 1.00 92.50 751 SER A N 1
ATOM 5627 C CA . SER A 1 751 ? -10.212 11.259 -5.842 1.00 92.50 751 SER A CA 1
ATOM 5628 C C . SER A 1 751 ? -9.105 10.994 -4.816 1.00 92.50 751 SER A C 1
ATOM 5630 O O . SER A 1 751 ? -9.409 10.635 -3.678 1.00 92.50 751 SER A O 1
ATOM 5632 N N . VAL A 1 752 ? -7.832 11.141 -5.202 1.00 93.25 752 VAL A N 1
ATOM 5633 C CA . VAL A 1 752 ? -6.698 10.694 -4.388 1.00 93.25 752 VAL A CA 1
ATOM 5634 C C . VAL A 1 752 ? -6.423 11.671 -3.250 1.00 93.25 752 VAL A C 1
ATOM 5636 O O . VAL A 1 752 ? -6.155 12.856 -3.472 1.00 93.25 752 VAL A O 1
ATOM 5639 N N . VAL A 1 753 ? -6.398 11.164 -2.017 1.00 90.88 753 VAL A N 1
ATOM 5640 C CA . VAL A 1 753 ? -6.158 11.974 -0.815 1.00 90.88 753 VAL A CA 1
ATOM 5641 C C . VAL A 1 753 ? -4.821 11.669 -0.136 1.00 90.88 753 VAL A C 1
ATOM 5643 O O . VAL A 1 753 ? -4.168 10.650 -0.375 1.00 90.88 753 VAL A O 1
ATOM 5646 N N . TYR A 1 754 ? -4.396 12.589 0.731 1.00 88.50 754 TYR A N 1
ATOM 5647 C CA . TYR A 1 754 ? -3.321 12.334 1.684 1.00 88.50 754 TYR A CA 1
ATOM 5648 C C . TYR A 1 754 ? -3.811 11.458 2.837 1.00 88.50 754 TYR A C 1
ATOM 5650 O O . TYR A 1 754 ? -4.962 11.552 3.264 1.00 88.50 754 TYR A O 1
ATOM 5658 N N . ARG A 1 755 ? -2.894 10.652 3.370 1.00 89.44 755 ARG A N 1
ATOM 5659 C CA . ARG A 1 755 ? -3.083 9.881 4.601 1.00 89.44 755 ARG A CA 1
ATOM 5660 C C . ARG A 1 755 ? -3.146 10.818 5.820 1.00 89.44 755 ARG A C 1
ATOM 5662 O O . ARG A 1 755 ? -2.792 12.000 5.696 1.00 89.44 755 ARG A O 1
ATOM 5669 N N . PRO A 1 756 ? -3.624 10.349 6.983 1.00 89.12 756 PRO A N 1
ATOM 5670 C CA . PRO A 1 756 ? -3.551 11.134 8.208 1.00 89.12 756 PRO A CA 1
ATOM 5671 C C . PRO A 1 756 ? -2.126 11.613 8.516 1.00 89.12 756 PRO A C 1
ATOM 5673 O O . PRO A 1 756 ? -1.161 10.911 8.248 1.00 89.12 756 PRO A O 1
ATOM 5676 N N . ASN A 1 757 ? -1.984 12.833 9.039 1.00 86.81 757 ASN A N 1
ATOM 5677 C CA . ASN A 1 757 ? -0.673 13.353 9.427 1.00 86.81 757 ASN A CA 1
ATOM 5678 C C . ASN A 1 757 ? -0.325 12.867 10.854 1.00 86.81 757 ASN A C 1
ATOM 5680 O O . ASN A 1 757 ? -1.053 13.207 11.799 1.00 86.81 757 ASN A O 1
ATOM 5684 N N . PRO A 1 758 ? 0.801 12.153 11.054 1.00 83.75 758 PRO A N 1
ATOM 5685 C CA . PRO A 1 758 ? 1.140 11.523 12.331 1.00 83.75 758 PRO A CA 1
ATOM 5686 C C . PRO A 1 758 ? 1.465 12.515 13.454 1.00 83.75 758 PRO A C 1
ATOM 5688 O O . PRO A 1 758 ? 1.552 12.112 14.618 1.00 83.75 758 PRO A O 1
ATOM 5691 N N . TYR A 1 759 ? 1.625 13.809 13.160 1.00 82.69 759 TYR A N 1
ATOM 5692 C CA . 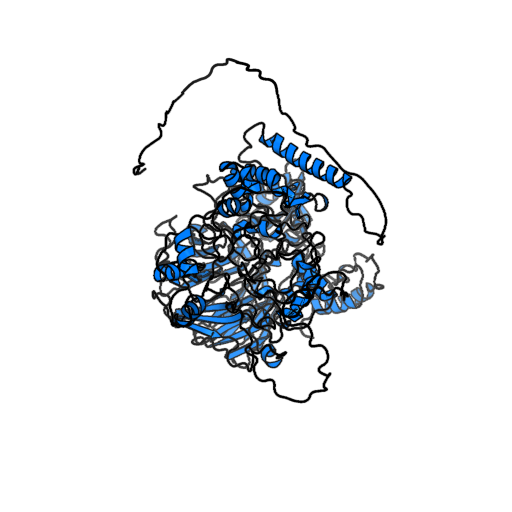TYR A 1 759 ? 1.884 14.852 14.161 1.00 82.69 759 TYR A CA 1
ATOM 5693 C C . TYR A 1 759 ? 0.623 15.394 14.850 1.00 82.69 759 TYR A C 1
ATOM 5695 O O . TYR A 1 759 ? 0.714 16.246 15.743 1.00 82.69 759 TYR A O 1
ATOM 5703 N N . PHE A 1 760 ? -0.545 14.857 14.503 1.00 83.69 760 PHE A N 1
ATOM 5704 C CA . PHE A 1 760 ? -1.790 15.067 15.234 1.00 83.69 760 PHE A CA 1
ATOM 5705 C C . PHE A 1 760 ? -2.060 13.904 16.192 1.00 83.69 760 PHE A C 1
ATOM 5707 O O . PHE A 1 760 ? -1.741 12.749 15.923 1.00 83.69 760 PHE A O 1
ATOM 5714 N N . LYS A 1 761 ? -2.673 14.195 17.334 1.00 85.81 761 LYS A N 1
ATOM 5715 C CA . LYS A 1 761 ? -3.280 13.195 18.223 1.00 85.81 761 LYS A CA 1
ATOM 5716 C C . LYS A 1 761 ? -4.562 12.657 17.576 1.00 85.81 761 LYS A C 1
ATOM 5718 O O . LYS A 1 761 ? -5.145 13.327 16.721 1.00 85.81 761 LYS A O 1
ATOM 5723 N N . ARG A 1 762 ? -5.077 11.510 18.026 1.00 87.69 762 ARG A N 1
ATOM 5724 C CA . ARG A 1 762 ? -6.394 10.984 17.601 1.00 87.69 762 ARG A CA 1
ATOM 5725 C C . ARG A 1 762 ? -7.543 11.948 17.945 1.00 87.69 762 ARG A C 1
ATOM 5727 O O . ARG A 1 762 ? -8.595 11.892 17.323 1.00 87.69 762 ARG A O 1
ATOM 5734 N N . THR A 1 763 ? -7.341 12.873 18.887 1.00 84.56 763 THR A N 1
ATOM 5735 C CA . THR A 1 763 ? -8.280 13.973 19.187 1.00 84.56 763 THR A CA 1
ATOM 5736 C C . THR A 1 763 ? -8.248 15.119 18.173 1.00 84.56 763 THR A C 1
ATOM 5738 O O . THR A 1 763 ? -9.018 16.065 18.302 1.00 84.56 763 THR A O 1
ATOM 5741 N N . ASN A 1 764 ? -7.347 15.068 17.189 1.00 80.88 764 ASN A N 1
ATOM 5742 C CA . ASN A 1 764 ? -7.043 16.156 16.260 1.00 80.88 764 ASN A CA 1
ATOM 5743 C C . ASN A 1 764 ? -6.382 17.397 16.905 1.00 80.88 764 ASN A C 1
ATOM 5745 O O . ASN A 1 764 ? -6.308 18.465 16.299 1.00 80.88 764 ASN A O 1
ATOM 5749 N N . ALA A 1 765 ? -5.874 17.269 18.133 1.00 80.38 765 ALA A N 1
ATOM 5750 C CA . ALA A 1 765 ? -4.956 18.246 18.718 1.00 80.38 765 ALA A CA 1
ATOM 5751 C C . ALA A 1 765 ? -3.518 17.986 18.240 1.00 80.38 765 ALA A C 1
ATOM 5753 O O . ALA A 1 765 ? -3.165 16.854 17.907 1.00 80.38 765 ALA A O 1
ATOM 5754 N N . TYR A 1 766 ? -2.658 19.002 18.249 1.00 79.75 766 TYR A N 1
ATOM 5755 C CA . TYR A 1 766 ? -1.244 18.810 17.924 1.00 79.75 766 TYR A CA 1
ATOM 5756 C C . TYR A 1 766 ? -0.526 17.952 18.979 1.00 79.75 766 TYR A C 1
ATOM 5758 O O . TYR A 1 766 ? -0.757 18.093 20.185 1.00 79.75 766 TYR A O 1
ATOM 5766 N N . LYS A 1 767 ? 0.382 17.071 18.537 1.00 79.38 767 LYS A N 1
ATOM 5767 C CA . LYS A 1 767 ? 1.321 16.382 19.442 1.00 79.38 767 LYS A CA 1
ATOM 5768 C C . LYS A 1 767 ? 2.367 17.345 20.006 1.00 79.38 767 LYS A C 1
ATOM 5770 O O . LYS A 1 767 ? 2.753 17.201 21.162 1.00 79.38 767 LYS A O 1
ATOM 5775 N N . GLU A 1 768 ? 2.771 18.336 19.210 1.00 78.56 768 GLU A N 1
ATOM 5776 C CA . GLU A 1 768 ? 3.666 19.428 19.602 1.00 78.56 768 GLU A CA 1
ATOM 5777 C C . GLU A 1 768 ? 2.860 20.721 19.834 1.00 78.56 768 GLU A C 1
ATOM 5779 O O . GLU A 1 768 ? 2.399 21.325 18.863 1.00 78.56 768 GLU A O 1
ATOM 5784 N N . PRO A 1 769 ? 2.687 21.182 21.088 1.00 73.44 769 PRO A N 1
ATOM 5785 C CA . PRO A 1 769 ? 1.904 22.383 21.393 1.00 73.44 769 PRO A CA 1
ATOM 5786 C C . PRO A 1 769 ? 2.350 23.651 20.645 1.00 73.44 769 PRO A C 1
ATOM 5788 O O . PRO A 1 769 ? 1.514 24.507 20.345 1.00 73.44 769 PRO A O 1
ATOM 5791 N N . ARG A 1 770 ? 3.638 23.775 20.287 1.00 75.69 770 ARG A N 1
ATOM 5792 C CA . ARG A 1 770 ? 4.164 24.918 19.512 1.00 75.69 770 ARG A CA 1
ATOM 5793 C C . ARG A 1 770 ? 3.540 25.065 18.127 1.00 75.69 770 ARG A C 1
ATOM 5795 O O . ARG A 1 770 ? 3.435 26.186 17.631 1.00 75.69 770 ARG A O 1
ATOM 5802 N N . ALA A 1 771 ? 3.082 23.966 17.525 1.00 79.12 771 ALA A N 1
ATOM 5803 C CA . ALA A 1 771 ? 2.448 23.989 16.208 1.00 79.12 771 ALA A CA 1
ATOM 5804 C C . ALA A 1 771 ? 1.200 24.888 16.178 1.00 79.12 771 ALA A C 1
ATOM 5806 O O . ALA A 1 771 ? 0.902 25.498 15.155 1.00 79.12 771 ALA A O 1
ATOM 5807 N N . LEU A 1 772 ? 0.509 25.064 17.309 1.00 77.00 772 LEU A N 1
ATOM 5808 C CA . LEU A 1 772 ? -0.650 25.949 17.376 1.00 77.00 772 LEU A CA 1
ATOM 5809 C C . LEU A 1 772 ? -0.271 27.428 17.224 1.00 77.00 772 LEU A C 1
ATOM 5811 O O . LEU A 1 772 ? -0.867 28.144 16.419 1.00 77.00 772 LEU A O 1
ATOM 5815 N N . ASN A 1 773 ? 0.759 27.874 17.947 1.00 73.56 773 ASN A N 1
ATOM 5816 C CA . ASN A 1 773 ? 1.322 29.220 17.791 1.00 73.56 773 ASN A CA 1
ATOM 5817 C C . ASN A 1 773 ? 1.909 29.411 16.385 1.00 73.56 773 ASN A C 1
ATOM 5819 O O . ASN A 1 773 ? 1.846 30.498 15.801 1.00 73.56 773 ASN A O 1
ATOM 5823 N N . GLY A 1 774 ? 2.450 28.332 15.824 1.00 77.56 774 GLY A N 1
ATOM 5824 C CA . GLY A 1 774 ? 2.960 28.293 14.467 1.00 77.56 774 GLY A CA 1
ATOM 5825 C C . GLY A 1 774 ? 1.880 28.532 13.431 1.00 77.56 774 GLY A C 1
ATOM 5826 O O . GLY A 1 774 ? 2.090 29.336 12.533 1.00 77.56 774 GLY A O 1
ATOM 5827 N N . LEU A 1 775 ? 0.702 27.924 13.593 1.00 76.69 775 LEU A N 1
ATOM 5828 C CA . LEU A 1 775 ? -0.437 28.128 12.700 1.00 76.69 775 LEU A CA 1
ATOM 5829 C C . LEU A 1 775 ? -0.934 29.582 12.737 1.00 76.69 775 LEU A C 1
ATOM 5831 O O . LEU A 1 775 ? -1.230 30.159 11.693 1.00 76.69 775 LEU A O 1
ATOM 5835 N N . VAL A 1 776 ? -0.965 30.212 13.918 1.00 72.81 776 VAL A N 1
ATOM 5836 C CA . VAL A 1 776 ? -1.259 31.656 14.041 1.00 72.81 776 VAL A CA 1
ATOM 5837 C C . VAL A 1 776 ? -0.230 32.476 13.263 1.00 72.81 776 VAL A C 1
ATOM 5839 O O . VAL A 1 776 ? -0.581 33.378 12.500 1.00 72.81 776 VAL A O 1
ATOM 5842 N N . THR A 1 777 ? 1.052 32.152 13.435 1.00 72.19 777 THR A N 1
ATOM 5843 C CA . THR A 1 777 ? 2.142 32.827 12.723 1.00 72.19 777 THR A CA 1
ATOM 5844 C C . THR A 1 777 ? 1.999 32.615 11.211 1.00 72.19 777 THR A C 1
ATOM 5846 O O . THR A 1 777 ? 2.078 33.571 10.447 1.00 72.19 777 THR A O 1
ATOM 5849 N N . TYR A 1 778 ? 1.684 31.403 10.762 1.00 75.81 778 TYR A N 1
ATOM 5850 C CA . TYR A 1 778 ? 1.433 31.090 9.357 1.00 75.81 778 TYR A CA 1
ATOM 5851 C C . TYR A 1 778 ? 0.316 31.957 8.768 1.00 75.81 778 TYR A C 1
ATOM 5853 O O . TYR A 1 778 ? 0.513 32.625 7.755 1.00 75.81 778 TYR A O 1
ATOM 5861 N N . ILE A 1 779 ? -0.838 32.027 9.434 1.00 70.62 779 ILE A N 1
ATOM 5862 C CA . ILE A 1 779 ? -1.982 32.822 8.966 1.00 70.62 779 ILE A CA 1
ATOM 5863 C C . ILE A 1 779 ? -1.626 34.314 8.892 1.00 70.62 779 ILE A C 1
ATOM 5865 O O . ILE A 1 779 ? -2.034 35.006 7.962 1.00 70.62 779 ILE A O 1
ATOM 5869 N N . ASN A 1 780 ? -0.827 34.825 9.825 1.00 67.44 780 ASN A N 1
ATOM 5870 C CA . ASN A 1 780 ? -0.475 36.244 9.845 1.00 67.44 780 ASN A CA 1
ATOM 5871 C C . ASN A 1 780 ? 0.528 36.647 8.754 1.00 67.44 780 ASN A C 1
ATOM 5873 O O . ASN A 1 780 ? 0.494 37.789 8.292 1.00 67.44 780 ASN A O 1
ATOM 5877 N N . PHE A 1 781 ? 1.418 35.737 8.350 1.00 69.25 781 PHE A N 1
ATOM 5878 C CA . PHE A 1 781 ? 2.573 36.072 7.508 1.00 69.25 781 PHE A CA 1
ATOM 5879 C C . PHE A 1 781 ? 2.565 35.395 6.125 1.00 69.25 781 PHE A C 1
ATOM 5881 O O . PHE A 1 781 ? 3.153 35.932 5.189 1.00 69.25 781 PHE A O 1
ATOM 5888 N N . CYS A 1 782 ? 1.869 34.267 5.961 1.00 69.88 782 CYS A N 1
ATOM 5889 C CA . CYS A 1 782 ? 1.847 33.466 4.728 1.00 69.88 782 CYS A CA 1
ATOM 5890 C C . CYS A 1 782 ? 0.502 33.538 3.975 1.00 69.88 782 CYS A C 1
ATOM 5892 O O . CYS A 1 782 ? 0.456 33.261 2.775 1.00 69.88 782 CYS A O 1
ATOM 5894 N N . ASN A 1 783 ? -0.577 33.984 4.634 1.00 65.62 783 ASN A N 1
ATOM 5895 C CA . ASN A 1 783 ? -1.936 34.053 4.069 1.00 65.62 783 ASN A CA 1
ATOM 5896 C C . ASN A 1 783 ? -2.088 35.049 2.906 1.00 65.62 783 ASN A C 1
ATOM 5898 O O . ASN A 1 783 ? -3.132 35.085 2.272 1.00 65.62 783 ASN A O 1
ATOM 5902 N N . ALA A 1 784 ? -1.077 35.866 2.594 1.00 60.97 784 ALA A N 1
ATOM 5903 C CA . ALA A 1 784 ? -1.106 36.699 1.390 1.00 60.97 784 ALA A CA 1
ATOM 5904 C C . ALA A 1 784 ? -1.153 35.843 0.109 1.00 60.97 784 ALA A C 1
ATOM 5906 O O . ALA A 1 784 ? -1.889 36.185 -0.816 1.00 60.97 784 ALA A O 1
ATOM 5907 N N . CYS A 1 785 ? -0.425 34.721 0.100 1.00 60.09 785 CYS A N 1
ATOM 5908 C CA . CYS A 1 785 ? -0.305 33.811 -1.044 1.00 60.09 785 CYS A CA 1
ATOM 5909 C C . CYS A 1 785 ? -1.009 32.468 -0.792 1.00 60.09 785 CYS A C 1
ATOM 5911 O O . CYS A 1 785 ? -1.551 31.871 -1.718 1.00 60.09 785 CYS A O 1
ATOM 5913 N N . HIS A 1 786 ? -1.031 32.023 0.469 1.00 69.69 786 HIS A N 1
ATOM 5914 C CA . HIS A 1 786 ? -1.605 30.751 0.915 1.00 69.69 786 HIS A CA 1
ATOM 5915 C C . HIS A 1 786 ? -2.918 30.987 1.660 1.00 69.69 786 HIS A C 1
ATOM 5917 O O . HIS A 1 786 ? -3.002 30.862 2.882 1.00 69.69 786 HIS A O 1
ATOM 5923 N N . GLN A 1 787 ? -3.917 31.455 0.919 1.00 66.62 787 GLN A N 1
ATOM 5924 C CA . GLN A 1 787 ? -5.146 32.000 1.480 1.00 66.62 787 GLN A CA 1
ATOM 5925 C C . GLN A 1 787 ? -6.064 30.917 2.028 1.00 66.62 787 GLN A C 1
ATOM 5927 O O . GLN A 1 787 ? -6.268 29.888 1.397 1.00 66.62 787 GLN A O 1
ATOM 5932 N N . VAL A 1 788 ? -6.735 31.202 3.138 1.00 65.25 788 VAL A N 1
ATOM 5933 C CA . VAL A 1 788 ? -7.984 30.508 3.467 1.00 65.25 788 VAL A CA 1
ATOM 5934 C C . VAL A 1 788 ? -9.078 31.029 2.529 1.00 65.25 788 VAL A C 1
ATOM 5936 O O . VAL A 1 788 ? -9.469 32.192 2.621 1.00 65.25 788 VAL A O 1
ATOM 5939 N N . ILE A 1 789 ? -9.563 30.192 1.609 1.00 62.75 789 ILE A N 1
ATOM 5940 C CA . ILE A 1 789 ? -10.507 30.559 0.548 1.00 62.75 789 ILE A CA 1
ATOM 5941 C C . ILE A 1 789 ? -11.930 30.122 0.935 1.00 62.75 789 ILE A C 1
ATOM 5943 O O . ILE A 1 789 ? -12.255 28.932 0.882 1.00 62.75 789 ILE A O 1
ATOM 5947 N N . PRO A 1 790 ? -12.852 31.057 1.248 1.00 60.88 790 PRO A N 1
ATOM 5948 C CA . PRO A 1 790 ? -14.232 30.714 1.604 1.00 60.88 790 PRO A CA 1
ATOM 5949 C C . PRO A 1 790 ? -15.001 30.003 0.491 1.00 60.88 790 PRO A C 1
ATOM 5951 O O . PRO A 1 790 ? -15.862 29.175 0.771 1.00 60.88 790 PRO A O 1
ATOM 5954 N N . ALA A 1 791 ? -14.668 30.285 -0.773 1.00 56.56 791 ALA A N 1
ATOM 5955 C CA . ALA A 1 791 ? -15.254 29.607 -1.929 1.00 56.56 791 ALA A CA 1
ATOM 5956 C C . ALA A 1 791 ? -14.890 28.114 -2.006 1.00 56.56 791 ALA A C 1
ATOM 5958 O O . ALA A 1 791 ? -15.625 27.354 -2.627 1.00 56.56 791 ALA A O 1
ATOM 5959 N N . LEU A 1 792 ? -13.804 27.699 -1.347 1.00 55.34 792 LEU A N 1
ATOM 5960 C CA . LEU A 1 792 ? -13.445 26.293 -1.188 1.00 55.34 792 LEU A CA 1
ATOM 5961 C C . LEU A 1 792 ? -14.079 25.671 0.067 1.00 55.34 792 LEU A C 1
ATOM 5963 O O . LEU A 1 792 ? -13.952 24.480 0.279 1.00 55.34 792 LEU A O 1
ATOM 5967 N N . GLY A 1 793 ? -14.814 26.436 0.882 1.00 56.50 793 GLY A N 1
ATOM 5968 C CA . GLY A 1 793 ? -15.296 25.983 2.192 1.00 56.50 793 GLY A CA 1
ATOM 5969 C C . GLY A 1 793 ? -14.384 26.399 3.348 1.00 56.50 793 GLY A C 1
ATOM 5970 O O . GLY A 1 793 ? -14.405 25.759 4.394 1.00 56.50 793 GLY A O 1
ATOM 5971 N N . ASN A 1 794 ? -13.629 27.493 3.173 1.00 58.53 794 ASN A N 1
ATOM 5972 C CA . ASN A 1 794 ? -12.575 27.970 4.078 1.00 58.53 794 ASN A CA 1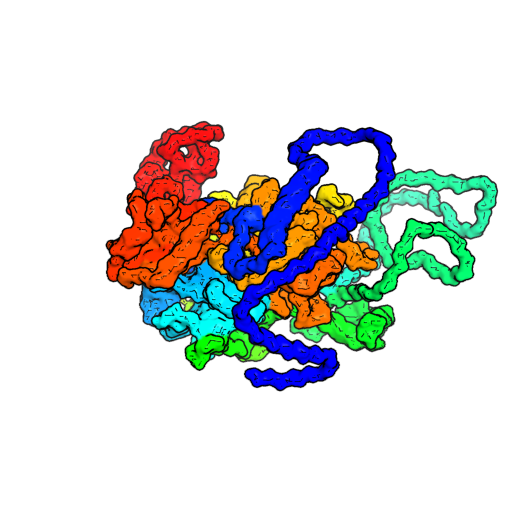
ATOM 5973 C C . ASN A 1 794 ? -11.358 27.029 4.127 1.00 58.53 794 ASN A C 1
ATOM 5975 O O . ASN A 1 794 ? -10.782 26.795 5.185 1.00 58.53 794 ASN A O 1
ATOM 5979 N N . GLU A 1 795 ? -10.954 26.494 2.975 1.00 66.00 795 GLU A N 1
ATOM 5980 C CA . GLU A 1 795 ? -9.726 25.697 2.847 1.00 66.00 795 GLU A CA 1
ATOM 5981 C C . GLU A 1 795 ? -8.515 26.576 2.587 1.00 66.00 795 GLU A C 1
ATOM 5983 O O . GLU A 1 795 ? -8.649 27.628 1.964 1.00 66.00 795 GLU A O 1
ATOM 5988 N N . PHE A 1 796 ? -7.326 26.100 2.954 1.00 67.50 796 PHE A N 1
ATOM 5989 C CA . PHE A 1 796 ? -6.099 26.629 2.370 1.00 67.50 796 PHE A CA 1
ATOM 5990 C C . PHE A 1 796 ? -6.121 26.407 0.852 1.00 67.50 796 PHE A C 1
ATOM 5992 O O . PHE A 1 796 ? -6.279 25.284 0.389 1.00 67.50 796 PHE A O 1
ATOM 5999 N N . GLY A 1 797 ? -5.948 27.480 0.091 1.00 63.38 797 GLY A N 1
ATOM 6000 C CA . GLY A 1 797 ? -5.779 27.496 -1.357 1.00 63.38 797 GLY A CA 1
ATOM 6001 C C . GLY A 1 797 ? -4.706 28.513 -1.750 1.00 63.38 797 GLY A C 1
ATOM 6002 O O . GLY A 1 797 ? -4.107 29.171 -0.900 1.00 63.38 797 GLY A O 1
ATOM 6003 N N . HIS A 1 798 ? -4.464 28.662 -3.047 1.00 62.81 798 HIS A N 1
ATOM 6004 C CA . HIS A 1 798 ? -3.658 29.761 -3.577 1.00 62.81 798 HIS A CA 1
ATOM 6005 C C . HIS A 1 798 ? -4.539 30.658 -4.445 1.00 62.81 798 HIS A C 1
ATOM 6007 O O . HIS A 1 798 ? -5.505 30.206 -5.056 1.00 62.81 798 HIS A O 1
ATOM 6013 N N . ASP A 1 799 ? -4.213 31.943 -4.528 1.00 57.00 799 ASP A N 1
ATOM 6014 C CA . ASP A 1 799 ? -4.970 32.906 -5.341 1.00 57.00 799 ASP A CA 1
ATOM 6015 C C . ASP A 1 799 ? -4.578 32.879 -6.836 1.00 57.00 799 ASP A C 1
ATOM 6017 O O . ASP A 1 799 ? -4.993 33.735 -7.622 1.00 57.00 799 ASP A O 1
ATOM 6021 N N . GLY A 1 800 ? -3.751 31.904 -7.233 1.00 55.91 800 GLY A N 1
ATOM 6022 C CA . GLY A 1 800 ? -3.195 31.787 -8.584 1.00 55.91 800 GLY A CA 1
ATOM 6023 C C . GLY A 1 800 ? -2.215 32.908 -8.948 1.00 55.91 800 GLY A C 1
ATOM 6024 O O . GLY A 1 800 ? -1.823 33.020 -10.114 1.00 55.91 800 GLY A O 1
ATOM 6025 N N . SER A 1 801 ? -1.826 33.761 -7.992 1.00 51.44 801 SER A N 1
ATOM 6026 C CA . SER A 1 801 ? -0.792 34.769 -8.201 1.00 51.44 801 SER A CA 1
ATOM 6027 C C . SER A 1 801 ? 0.591 34.133 -8.101 1.00 51.44 801 SER A C 1
ATOM 6029 O O . SER A 1 801 ? 0.896 33.374 -7.187 1.00 51.44 801 SER A O 1
ATOM 6031 N N . ALA A 1 802 ? 1.430 34.424 -9.091 1.00 48.69 802 ALA A N 1
ATOM 6032 C CA . ALA A 1 802 ? 2.819 34.009 -9.078 1.00 48.69 802 ALA A CA 1
ATOM 6033 C C . ALA A 1 802 ? 3.664 35.155 -8.518 1.00 48.69 802 ALA A C 1
ATOM 6035 O O . ALA A 1 802 ? 3.528 36.299 -8.964 1.00 48.69 802 ALA A O 1
ATOM 6036 N N . PHE A 1 803 ? 4.527 34.854 -7.552 1.00 45.94 803 PHE A N 1
ATOM 6037 C CA . PHE A 1 803 ? 5.443 35.831 -6.974 1.00 45.94 803 PHE A CA 1
ATOM 6038 C C . PHE A 1 803 ? 6.835 35.699 -7.588 1.00 45.94 803 PHE A C 1
ATOM 6040 O O . PHE A 1 803 ? 7.353 34.602 -7.784 1.00 45.94 803 PHE A O 1
ATOM 6047 N N . THR A 1 804 ? 7.446 36.847 -7.863 1.00 42.53 804 THR A N 1
ATOM 6048 C CA . THR A 1 804 ? 8.887 36.986 -8.079 1.00 42.53 804 THR A CA 1
ATOM 6049 C C . THR A 1 804 ? 9.481 37.448 -6.751 1.00 42.53 804 THR A C 1
ATOM 6051 O O . THR A 1 804 ? 9.114 38.526 -6.276 1.00 42.53 804 THR A O 1
ATOM 6054 N N . THR A 1 805 ? 10.330 36.659 -6.100 1.00 38.06 805 THR A N 1
ATOM 6055 C CA . THR A 1 805 ? 10.946 37.071 -4.831 1.00 38.06 805 THR A CA 1
ATOM 6056 C C . THR A 1 805 ? 12.077 38.073 -5.104 1.00 38.06 805 THR A C 1
ATOM 6058 O O . THR A 1 805 ? 12.927 37.862 -5.963 1.00 38.06 805 THR A O 1
ATOM 6061 N N . ASN A 1 806 ? 12.098 39.198 -4.377 1.00 34.03 806 ASN A N 1
ATOM 6062 C CA . ASN A 1 806 ? 13.142 40.234 -4.489 1.00 34.03 806 ASN A CA 1
ATOM 6063 C C . ASN A 1 806 ? 14.480 39.832 -3.821 1.00 34.03 806 ASN A C 1
ATOM 6065 O O . ASN A 1 806 ? 15.423 40.622 -3.816 1.00 34.03 806 ASN A O 1
ATOM 6069 N N . GLY A 1 807 ? 14.573 38.615 -3.271 1.00 35.09 807 GLY A N 1
ATOM 6070 C CA . GLY A 1 807 ? 15.803 38.026 -2.724 1.00 35.09 807 GLY A CA 1
ATOM 6071 C C . GLY A 1 807 ? 16.793 37.553 -3.794 1.00 35.09 807 GLY A C 1
ATOM 6072 O O . GLY A 1 807 ? 17.986 37.461 -3.515 1.00 35.09 807 GLY A O 1
ATOM 6073 N N . ASP A 1 808 ? 16.335 37.393 -5.041 1.00 34.38 808 ASP A N 1
ATOM 6074 C CA . ASP A 1 808 ? 17.165 37.184 -6.234 1.00 34.38 808 ASP A CA 1
ATOM 6075 C C . ASP A 1 808 ? 17.874 38.489 -6.647 1.00 34.38 808 ASP A C 1
ATOM 6077 O O . ASP A 1 808 ? 17.771 38.981 -7.775 1.00 34.38 808 ASP A O 1
ATOM 6081 N N . SER A 1 809 ? 18.636 39.089 -5.733 1.00 27.95 809 SER A N 1
ATOM 6082 C CA . SER A 1 809 ? 19.436 40.290 -6.022 1.00 27.95 809 SER A CA 1
ATOM 6083 C C . SER A 1 809 ? 20.547 40.049 -7.066 1.00 27.95 809 SER A C 1
ATOM 6085 O O . SER A 1 809 ? 21.219 40.988 -7.494 1.00 27.95 809 SER A O 1
ATOM 6087 N N . GLY A 1 810 ? 20.666 38.820 -7.579 1.00 29.38 810 GLY A N 1
ATOM 6088 C CA . GLY A 1 810 ? 21.304 38.487 -8.847 1.00 29.38 810 GLY A CA 1
ATOM 6089 C C . GLY A 1 810 ? 20.296 38.260 -9.980 1.00 29.38 810 GLY A C 1
ATOM 6090 O O . GLY A 1 810 ? 20.175 37.142 -10.474 1.00 29.38 810 GLY A O 1
ATOM 6091 N N . ILE A 1 811 ? 19.620 39.310 -10.465 1.00 29.56 811 ILE A N 1
ATOM 6092 C CA . ILE A 1 811 ? 18.888 39.242 -11.742 1.00 29.56 811 ILE A CA 1
ATOM 6093 C C . ILE A 1 811 ? 19.901 38.981 -12.866 1.00 29.56 811 ILE A C 1
ATOM 6095 O O . ILE A 1 811 ? 20.514 39.895 -13.419 1.00 29.56 811 ILE A O 1
ATOM 6099 N N . SER A 1 812 ? 20.056 37.711 -13.225 1.00 29.83 812 SER A N 1
ATOM 6100 C CA . SER A 1 812 ? 20.857 37.247 -14.353 1.00 29.83 812 SER A CA 1
ATOM 6101 C C . SER A 1 812 ? 20.029 36.276 -15.186 1.00 29.83 812 SER A C 1
ATOM 6103 O O . SER A 1 812 ? 20.370 35.106 -15.281 1.00 29.83 812 SER A O 1
ATOM 6105 N N . GLY A 1 813 ? 18.912 36.734 -15.765 1.00 32.88 813 GLY A N 1
ATOM 6106 C CA . GLY A 1 813 ? 18.212 36.056 -16.872 1.00 32.88 813 GLY A CA 1
ATOM 6107 C C . GLY A 1 813 ? 17.863 34.569 -16.693 1.00 32.88 813 GLY A C 1
ATOM 6108 O O . GLY A 1 813 ? 17.530 33.932 -17.681 1.00 32.88 813 GLY A O 1
ATOM 6109 N N . ALA A 1 814 ? 17.963 34.029 -15.478 1.00 32.59 814 ALA A N 1
ATOM 6110 C CA . ALA A 1 814 ? 17.675 32.657 -15.077 1.00 32.59 814 ALA A CA 1
ATOM 6111 C C . ALA A 1 814 ? 16.444 32.606 -14.155 1.00 32.59 814 ALA A C 1
ATOM 6113 O O . ALA A 1 814 ? 15.805 31.567 -14.060 1.00 32.59 814 ALA A O 1
ATOM 6114 N N . SER A 1 815 ? 16.030 33.756 -13.605 1.00 33.69 815 SER A N 1
ATOM 6115 C CA . SER A 1 815 ? 14.752 34.011 -12.919 1.00 33.69 815 SER A CA 1
ATOM 6116 C C . SER A 1 815 ? 13.533 33.948 -13.867 1.00 33.69 815 SER A C 1
ATOM 6118 O O . SER A 1 815 ? 12.576 34.706 -13.726 1.00 33.69 815 SER A O 1
ATOM 6120 N N . PHE A 1 816 ? 13.563 33.087 -14.891 1.00 34.69 816 PHE A N 1
ATOM 6121 C CA . PHE A 1 816 ? 12.493 32.944 -15.889 1.00 34.69 816 PHE A CA 1
ATOM 6122 C C . PHE A 1 816 ? 11.243 32.227 -15.359 1.00 34.69 816 PHE A C 1
ATOM 6124 O O . PHE A 1 816 ? 10.280 32.073 -16.105 1.00 34.69 816 PHE A O 1
ATOM 6131 N N . PHE A 1 817 ? 11.220 31.803 -14.097 1.00 42.50 817 PHE A N 1
ATOM 6132 C CA . PHE A 1 817 ? 10.158 30.959 -13.565 1.00 42.50 817 PHE A CA 1
ATOM 6133 C C . PHE A 1 817 ? 9.595 31.574 -12.289 1.00 42.50 817 PHE A C 1
ATOM 6135 O O . PHE A 1 817 ? 10.218 31.518 -11.235 1.00 42.50 817 PHE A O 1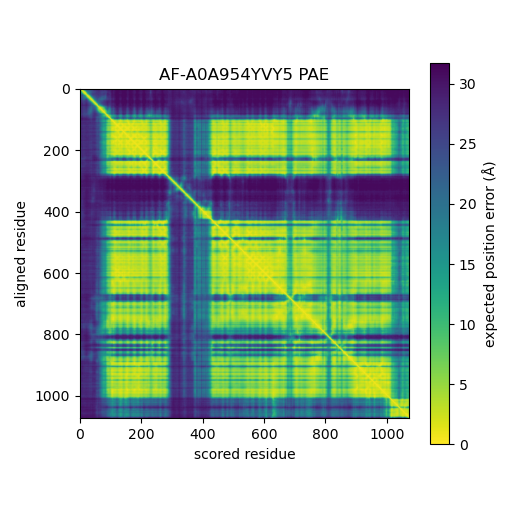
ATOM 6142 N N . ALA A 1 818 ? 8.406 32.170 -12.375 1.00 42.03 818 ALA A N 1
ATOM 6143 C CA . ALA A 1 818 ? 7.639 32.413 -11.164 1.00 42.03 818 ALA A CA 1
ATOM 6144 C C . ALA A 1 818 ? 6.958 31.107 -10.738 1.00 42.03 818 ALA A C 1
ATOM 6146 O O . ALA A 1 818 ? 6.542 30.310 -11.585 1.00 42.03 818 ALA A O 1
ATOM 6147 N N . GLN A 1 819 ? 6.878 30.895 -9.428 1.00 51.81 819 GLN A N 1
ATOM 6148 C CA . GLN A 1 819 ? 6.414 29.649 -8.832 1.00 51.81 819 GLN A CA 1
ATOM 6149 C C . GLN A 1 819 ? 5.031 29.839 -8.214 1.00 51.81 819 GLN A C 1
ATOM 6151 O O . GLN A 1 819 ? 4.805 30.789 -7.461 1.00 51.81 819 GLN A O 1
ATOM 6156 N N . LEU A 1 820 ? 4.120 28.911 -8.503 1.00 55.50 820 LEU A N 1
ATOM 6157 C CA . LEU A 1 820 ? 2.964 28.667 -7.651 1.00 55.50 820 LEU A CA 1
ATOM 6158 C C . LEU A 1 820 ? 3.370 27.617 -6.622 1.00 55.50 820 LEU A C 1
ATOM 6160 O O . LEU A 1 820 ? 3.564 26.448 -6.952 1.00 55.50 820 LEU A O 1
ATOM 6164 N N . GLN A 1 821 ? 3.511 28.035 -5.366 1.00 57.00 821 GLN A N 1
ATOM 6165 C CA . GLN A 1 821 ? 3.609 27.078 -4.272 1.00 57.00 821 GLN A CA 1
ATOM 6166 C C . GLN A 1 821 ? 2.215 26.503 -4.023 1.00 57.00 821 GLN A C 1
ATOM 6168 O O . GLN A 1 821 ? 1.323 27.191 -3.531 1.00 57.00 821 GLN A O 1
ATOM 6173 N N . ILE A 1 822 ? 2.020 25.248 -4.419 1.00 64.12 822 ILE A N 1
ATOM 6174 C CA . ILE A 1 822 ? 0.713 24.596 -4.362 1.00 64.12 822 ILE A CA 1
ATOM 6175 C C . ILE A 1 822 ? 0.481 24.089 -2.934 1.00 64.12 822 ILE A C 1
ATOM 6177 O O . ILE A 1 822 ? 1.296 23.324 -2.417 1.00 64.12 822 ILE A O 1
ATOM 6181 N N . ILE A 1 823 ? -0.643 24.475 -2.312 1.00 68.88 823 ILE A N 1
ATOM 6182 C CA . ILE A 1 823 ? -1.069 24.009 -0.975 1.00 68.88 823 ILE A CA 1
ATOM 6183 C C . ILE A 1 823 ? -0.960 22.491 -0.834 1.00 68.88 823 ILE A C 1
ATOM 6185 O O . ILE A 1 823 ? -0.571 21.993 0.221 1.00 68.88 823 ILE A O 1
ATOM 6189 N N . THR A 1 824 ? -1.251 21.753 -1.905 1.00 73.00 824 THR A N 1
ATOM 6190 C CA . THR A 1 824 ? -1.153 20.290 -1.937 1.00 73.00 824 THR A CA 1
ATOM 6191 C C . THR A 1 824 ? 0.225 19.798 -1.512 1.00 73.00 824 THR A C 1
ATOM 6193 O O . THR A 1 824 ? 0.321 18.879 -0.707 1.00 73.00 824 THR A O 1
ATOM 6196 N N . GLN A 1 825 ? 1.295 20.488 -1.910 1.00 75.56 825 GLN A N 1
ATOM 6197 C CA . GLN A 1 825 ? 2.662 20.117 -1.551 1.00 75.56 825 GLN A CA 1
ATOM 6198 C C . GLN A 1 825 ? 2.989 20.356 -0.069 1.00 75.56 825 GLN A C 1
ATOM 6200 O O . GLN A 1 825 ? 3.871 19.677 0.453 1.00 75.56 825 GLN A O 1
ATOM 6205 N N . MET A 1 826 ? 2.283 21.267 0.617 1.00 76.25 826 MET A N 1
ATOM 6206 C CA . MET A 1 826 ? 2.453 21.491 2.060 1.00 76.25 826 MET A CA 1
ATOM 6207 C C . MET A 1 826 ? 1.773 20.412 2.910 1.00 76.25 826 MET A C 1
ATOM 6209 O O . MET A 1 826 ? 2.266 20.083 3.984 1.00 76.25 826 MET A O 1
ATOM 6213 N N . ARG A 1 827 ? 0.685 19.796 2.429 1.00 78.69 827 ARG A N 1
ATOM 6214 C CA . ARG A 1 827 ? -0.032 18.731 3.163 1.00 78.69 827 ARG A CA 1
ATOM 6215 C C . ARG A 1 827 ? 0.827 17.489 3.408 1.00 78.69 827 ARG A C 1
ATOM 6217 O O . ARG A 1 827 ? 0.718 16.858 4.456 1.00 78.69 827 ARG A O 1
ATOM 6224 N N . GLY A 1 828 ? 1.711 17.171 2.464 1.00 77.56 828 GLY A N 1
ATOM 6225 C CA . GLY A 1 828 ? 2.699 16.097 2.574 1.00 77.56 828 GLY A CA 1
ATOM 6226 C C . GLY A 1 828 ? 4.085 16.550 3.041 1.00 77.56 828 GLY A C 1
ATOM 6227 O O . GLY A 1 828 ? 5.030 15.778 2.909 1.00 77.56 828 GLY A O 1
ATOM 6228 N N . LEU A 1 829 ? 4.245 17.784 3.542 1.00 77.31 829 LEU A N 1
ATOM 6229 C CA . LEU A 1 829 ? 5.569 18.367 3.800 1.00 77.31 829 LEU A CA 1
ATOM 6230 C C . LEU A 1 829 ? 6.399 17.566 4.807 1.00 77.31 829 LEU A C 1
ATOM 6232 O O . LEU A 1 829 ? 7.602 17.416 4.622 1.00 77.31 829 LEU A O 1
ATOM 6236 N N . HIS A 1 830 ? 5.754 16.987 5.820 1.00 75.19 830 HIS A N 1
ATOM 6237 C CA . HIS A 1 830 ? 6.413 16.109 6.787 1.00 75.19 830 HIS A CA 1
ATOM 6238 C C . HIS A 1 830 ? 7.094 14.887 6.165 1.00 75.19 830 HIS A C 1
ATOM 6240 O O . HIS A 1 830 ? 8.010 14.339 6.763 1.00 75.19 830 HIS A O 1
ATOM 6246 N N . LYS A 1 831 ? 6.646 14.448 4.985 1.00 74.12 831 LYS A N 1
ATOM 6247 C CA . LYS A 1 831 ? 7.278 13.348 4.250 1.00 74.12 831 LYS A CA 1
ATOM 6248 C C . LYS A 1 831 ? 8.442 13.820 3.386 1.00 74.12 831 LYS A C 1
ATOM 6250 O O . LYS A 1 831 ? 9.225 12.982 2.952 1.00 74.12 831 LYS A O 1
ATOM 6255 N N . LYS A 1 832 ? 8.532 15.128 3.124 1.00 67.94 832 LYS A N 1
ATOM 6256 C CA . LYS A 1 832 ? 9.588 15.764 2.327 1.00 67.94 832 LYS A CA 1
ATOM 6257 C C . LYS A 1 832 ? 10.794 16.174 3.172 1.00 67.94 832 LYS A C 1
ATOM 6259 O O . LYS A 1 832 ? 11.897 16.019 2.697 1.00 67.94 832 LYS A O 1
ATOM 6264 N N . PHE A 1 833 ? 10.588 16.643 4.407 1.00 60.31 833 PHE A N 1
ATOM 6265 C CA . PHE A 1 833 ? 11.670 17.074 5.306 1.00 60.31 833 PHE A CA 1
ATOM 6266 C C . PHE A 1 833 ? 11.784 16.132 6.500 1.00 60.31 833 PHE A C 1
ATOM 6268 O O . PHE A 1 833 ? 11.051 16.276 7.482 1.00 60.31 833 PHE A O 1
ATOM 6275 N N . ILE A 1 834 ? 12.700 15.169 6.420 1.00 53.28 834 ILE A N 1
ATOM 6276 C CA . ILE A 1 834 ? 12.931 14.177 7.475 1.00 53.28 834 ILE A CA 1
ATOM 6277 C C . ILE A 1 834 ? 14.354 14.361 7.994 1.00 53.28 834 ILE A C 1
ATOM 6279 O O . ILE A 1 834 ? 15.272 13.720 7.506 1.00 53.28 834 ILE A O 1
ATOM 6283 N N . GLY A 1 835 ? 14.547 15.240 8.981 1.00 49.88 835 GLY A N 1
ATOM 6284 C CA . GLY A 1 835 ? 15.877 15.472 9.564 1.00 49.88 835 GLY A CA 1
ATOM 6285 C C . GLY A 1 835 ? 16.956 15.816 8.523 1.00 49.88 835 GLY A C 1
ATOM 6286 O O . GLY A 1 835 ? 16.646 16.152 7.388 1.00 49.88 835 GLY A O 1
ATOM 6287 N N . ASP A 1 836 ? 18.231 15.740 8.899 1.00 42.53 836 ASP A N 1
ATOM 6288 C CA . ASP A 1 836 ? 19.372 15.984 7.997 1.00 42.53 836 ASP A CA 1
ATOM 6289 C C . ASP A 1 836 ? 19.598 14.831 6.981 1.00 42.53 836 ASP A C 1
ATOM 6291 O O . ASP A 1 836 ? 20.728 14.608 6.539 1.00 42.53 836 ASP A O 1
ATOM 6295 N N . VAL A 1 837 ? 18.560 14.046 6.648 1.00 47.09 837 VAL A N 1
ATOM 6296 C CA . VAL A 1 837 ? 18.670 12.919 5.712 1.00 47.09 837 VAL A CA 1
ATOM 6297 C C . VAL A 1 837 ? 18.774 13.494 4.311 1.00 47.09 837 VAL A C 1
ATOM 6299 O O . VAL A 1 837 ? 17.869 14.169 3.833 1.00 47.09 837 VAL A O 1
ATOM 6302 N N . TYR A 1 838 ? 19.913 13.246 3.674 1.00 48.72 838 TYR A N 1
ATOM 6303 C CA . TYR A 1 838 ? 20.256 13.774 2.365 1.00 48.72 838 TYR A CA 1
ATOM 6304 C C . TYR A 1 838 ? 19.361 13.171 1.269 1.00 48.72 838 TYR A C 1
ATOM 6306 O O . TYR A 1 838 ? 19.779 12.273 0.547 1.00 48.72 838 TYR A O 1
ATOM 6314 N N . ASP A 1 839 ? 18.120 13.617 1.129 1.00 45.31 839 ASP A N 1
ATOM 6315 C CA . ASP A 1 839 ? 17.356 13.419 -0.096 1.00 45.31 839 ASP A CA 1
ATOM 6316 C C . ASP A 1 839 ? 17.524 14.651 -1.008 1.00 45.31 839 ASP A C 1
ATOM 6318 O O . ASP A 1 839 ? 18.070 15.681 -0.626 1.00 45.31 839 ASP A O 1
ATOM 6322 N N . GLY A 1 840 ? 17.273 14.512 -2.306 1.00 44.78 840 GLY A N 1
ATOM 6323 C CA . GLY A 1 840 ? 17.743 15.471 -3.312 1.00 44.78 840 GLY A CA 1
ATOM 6324 C C . GLY A 1 840 ? 17.095 16.866 -3.325 1.00 44.78 840 GLY A C 1
ATOM 6325 O O . GLY A 1 840 ? 17.256 17.554 -4.342 1.00 44.78 840 GLY A O 1
ATOM 6326 N N . PHE A 1 841 ? 16.374 17.350 -2.304 1.00 55.66 841 PHE A N 1
ATOM 6327 C CA . PHE A 1 841 ? 15.243 18.259 -2.563 1.00 55.66 841 PHE A CA 1
ATOM 6328 C C . PHE A 1 841 ? 14.991 19.464 -1.660 1.00 55.66 841 PHE A C 1
ATOM 6330 O O . PHE A 1 841 ? 14.350 19.404 -0.621 1.00 55.66 841 PHE A O 1
ATOM 6337 N N . GLY A 1 842 ? 15.201 20.644 -2.235 1.00 51.66 842 GLY A N 1
ATOM 6338 C CA . GLY A 1 842 ? 14.627 21.881 -1.714 1.00 51.66 842 GLY A CA 1
ATOM 6339 C C . GLY A 1 842 ? 13.114 22.050 -1.935 1.00 51.66 842 GLY A C 1
ATOM 6340 O O . GLY A 1 842 ? 12.469 21.386 -2.745 1.00 51.66 842 GLY A O 1
ATOM 6341 N N . MET A 1 843 ? 12.557 23.046 -1.242 1.00 55.25 843 MET A N 1
ATOM 6342 C CA . MET A 1 843 ? 11.151 23.498 -1.279 1.00 55.25 843 MET A CA 1
ATOM 6343 C C . MET A 1 843 ? 10.717 24.219 -2.567 1.00 55.25 843 MET A C 1
ATOM 6345 O O . MET A 1 843 ? 9.557 24.625 -2.700 1.00 55.25 843 MET A O 1
ATOM 6349 N N . VAL A 1 844 ? 11.646 24.443 -3.490 1.00 59.25 844 VAL A N 1
ATOM 6350 C CA . VAL A 1 844 ? 11.445 25.209 -4.726 1.00 59.25 844 VAL A CA 1
ATOM 6351 C C . VAL A 1 844 ? 11.419 24.287 -5.938 1.00 59.25 844 VAL A C 1
ATOM 6353 O O . VAL A 1 844 ? 11.848 23.136 -5.865 1.00 59.25 844 VAL A O 1
ATOM 6356 N N . HIS A 1 845 ? 10.918 24.790 -7.071 1.00 62.25 845 HIS A N 1
ATOM 6357 C CA . HIS A 1 845 ? 10.657 23.954 -8.247 1.00 62.25 845 HIS A CA 1
ATOM 6358 C C . HIS A 1 845 ? 11.872 23.145 -8.720 1.00 62.25 845 HIS A C 1
ATOM 6360 O O . HIS A 1 845 ? 11.671 22.101 -9.309 1.00 62.25 845 HIS A O 1
ATOM 6366 N N . ASP A 1 846 ? 13.109 23.613 -8.534 1.00 56.44 846 ASP A N 1
ATOM 6367 C CA . ASP A 1 846 ? 14.345 22.991 -9.037 1.00 56.44 846 ASP A CA 1
ATOM 6368 C C . ASP A 1 846 ? 15.113 22.246 -7.942 1.00 56.44 846 ASP A C 1
ATOM 6370 O O . ASP A 1 846 ? 16.214 21.750 -8.182 1.00 56.44 846 ASP A O 1
ATOM 6374 N N . GLY A 1 847 ? 14.546 22.184 -6.735 1.00 57.97 847 GLY A N 1
ATOM 6375 C CA . GLY A 1 847 ? 15.158 21.549 -5.581 1.00 57.97 847 GLY A CA 1
ATOM 6376 C C . GLY A 1 847 ? 16.375 22.292 -5.017 1.00 57.97 847 GLY A C 1
ATOM 6377 O O . GLY A 1 847 ? 17.082 21.701 -4.204 1.00 57.97 847 GLY A O 1
ATOM 6378 N N . ARG A 1 848 ? 16.672 23.540 -5.412 1.00 50.53 848 ARG A N 1
ATOM 6379 C CA . ARG A 1 848 ? 17.757 24.359 -4.823 1.00 50.53 848 ARG A CA 1
ATOM 6380 C C . ARG A 1 848 ? 17.404 24.776 -3.373 1.00 50.53 848 ARG A C 1
ATOM 6382 O O . ARG A 1 848 ? 16.233 24.790 -3.035 1.00 50.53 848 ARG A O 1
ATOM 6389 N N . GLU A 1 849 ? 18.382 25.097 -2.519 1.00 51.28 849 GLU A N 1
ATOM 6390 C CA . GLU A 1 849 ? 18.220 25.508 -1.092 1.00 51.28 849 GLU A CA 1
ATOM 6391 C C . GLU A 1 849 ? 18.194 24.415 0.000 1.00 51.28 849 GLU A C 1
ATOM 6393 O O . GLU A 1 849 ? 17.404 24.487 0.935 1.00 51.28 849 GLU A O 1
ATOM 6398 N N . GLU A 1 850 ? 19.105 23.435 -0.053 1.00 50.56 850 GLU A N 1
ATOM 6399 C CA . GLU A 1 850 ? 19.269 22.464 1.054 1.00 50.56 850 GLU A CA 1
ATOM 6400 C C . GLU A 1 850 ? 20.687 22.284 1.618 1.00 50.56 850 GLU A C 1
ATOM 6402 O O . GLU A 1 850 ? 20.903 21.393 2.436 1.00 50.56 850 GLU A O 1
ATOM 6407 N N . ARG A 1 851 ? 21.702 23.067 1.231 1.00 42.62 851 ARG A N 1
ATOM 6408 C CA . ARG A 1 851 ? 23.071 22.698 1.642 1.00 42.62 851 ARG A CA 1
ATOM 6409 C C . ARG A 1 851 ? 24.089 23.834 1.609 1.00 42.62 851 ARG A C 1
ATOM 6411 O O . ARG A 1 851 ? 24.759 23.996 0.602 1.00 42.62 851 ARG A O 1
ATOM 6418 N N . GLU A 1 852 ? 24.312 24.514 2.736 1.00 38.19 852 GLU A N 1
ATOM 6419 C CA . GLU A 1 852 ? 25.640 25.094 3.020 1.00 38.19 852 GLU A CA 1
ATOM 6420 C C . GLU A 1 852 ? 26.238 24.686 4.391 1.00 38.19 852 GLU A C 1
ATOM 6422 O O . GLU A 1 852 ? 27.401 24.965 4.676 1.00 38.19 852 GLU A O 1
ATOM 6427 N N . SER A 1 853 ? 25.533 23.916 5.227 1.00 37.97 853 SER A N 1
ATOM 6428 C CA . SER A 1 853 ? 26.074 23.258 6.427 1.00 37.97 853 SER A CA 1
ATOM 6429 C C . SER A 1 853 ? 25.123 22.158 6.924 1.00 37.97 853 SER A C 1
ATOM 6431 O O . SER A 1 853 ? 23.922 22.271 6.740 1.00 37.97 853 SER A O 1
ATOM 6433 N N . ASN A 1 854 ? 25.634 21.082 7.530 1.00 38.22 854 ASN A N 1
ATOM 6434 C CA . ASN A 1 854 ? 24.879 19.900 8.005 1.00 38.22 854 ASN A CA 1
ATOM 6435 C C . ASN A 1 854 ? 23.885 20.172 9.171 1.00 38.22 854 ASN A C 1
ATOM 6437 O O . ASN A 1 854 ? 23.845 19.405 10.127 1.00 38.22 854 ASN A O 1
ATOM 6441 N N . GLU A 1 855 ? 23.149 21.284 9.143 1.00 44.72 855 GLU A N 1
ATOM 6442 C CA . GLU A 1 855 ? 22.150 21.686 10.140 1.00 44.72 855 GLU A CA 1
ATOM 6443 C C . GLU A 1 855 ? 21.075 22.584 9.483 1.00 44.72 855 GLU A C 1
ATOM 6445 O O . GLU A 1 855 ? 20.806 23.684 9.975 1.00 44.72 855 GLU A O 1
ATOM 6450 N N . HIS A 1 856 ? 20.476 22.176 8.355 1.00 47.72 856 HIS A N 1
ATOM 6451 C CA . HIS A 1 856 ? 19.475 22.992 7.641 1.00 47.72 856 HIS A CA 1
ATOM 6452 C C . HIS A 1 856 ? 18.051 22.424 7.735 1.00 47.72 856 HIS A C 1
ATOM 6454 O O . HIS A 1 856 ? 17.470 22.014 6.733 1.00 47.72 856 HIS A O 1
ATOM 6460 N N . PRO A 1 857 ? 17.429 22.444 8.930 1.00 59.19 857 PRO A N 1
ATOM 6461 C CA . PRO A 1 857 ? 16.015 22.126 9.071 1.00 59.19 857 PRO A CA 1
ATOM 6462 C C . PRO A 1 857 ? 15.172 23.132 8.273 1.00 59.19 857 PRO A C 1
ATOM 6464 O O . PRO A 1 857 ? 15.639 24.226 7.962 1.00 59.19 857 PRO A O 1
ATOM 6467 N N . LEU A 1 858 ? 13.887 22.832 8.044 1.00 66.56 858 LEU A N 1
ATOM 6468 C CA . LEU A 1 858 ? 12.874 23.732 7.452 1.00 66.56 858 LEU A CA 1
ATOM 6469 C C . LEU A 1 858 ? 12.975 25.206 7.920 1.00 66.56 858 LEU A C 1
ATOM 6471 O O . LEU A 1 858 ? 12.632 26.132 7.190 1.00 66.56 858 LEU A O 1
ATOM 6475 N N . GLN A 1 859 ? 13.487 25.436 9.132 1.00 67.25 859 GLN A N 1
ATOM 6476 C CA . GLN A 1 859 ? 13.839 26.753 9.657 1.00 67.25 859 GLN A CA 1
ATOM 6477 C C . GLN A 1 859 ? 14.824 27.552 8.780 1.00 67.25 859 GLN A C 1
ATOM 6479 O O . GLN A 1 859 ? 14.633 28.757 8.613 1.00 67.25 859 GLN A O 1
ATOM 6484 N N . THR A 1 860 ? 15.881 26.932 8.252 1.00 62.97 860 THR A N 1
ATOM 6485 C CA . THR A 1 860 ? 16.860 27.590 7.376 1.00 62.97 860 THR A CA 1
ATOM 6486 C C . THR A 1 860 ? 16.221 27.975 6.053 1.00 62.97 860 THR A C 1
ATOM 6488 O O . THR A 1 860 ? 16.301 29.146 5.692 1.00 62.97 860 THR A O 1
ATOM 6491 N N . PHE A 1 861 ? 15.504 27.053 5.402 1.00 66.81 861 PHE A N 1
ATOM 6492 C CA . PHE A 1 861 ? 14.764 27.369 4.178 1.00 66.81 861 PHE A CA 1
ATOM 6493 C C . PHE A 1 861 ? 13.872 28.600 4.368 1.00 66.81 861 PHE A C 1
ATOM 6495 O O . PHE A 1 861 ? 13.898 29.529 3.563 1.00 66.81 861 PHE A O 1
ATOM 6502 N N . LEU A 1 862 ? 13.117 28.633 5.473 1.00 67.88 862 LEU A N 1
ATOM 6503 C CA . LEU A 1 862 ? 12.307 29.791 5.816 1.00 67.88 862 LEU A CA 1
ATOM 6504 C C . LEU A 1 862 ? 13.190 31.055 5.863 1.00 67.88 862 LEU A C 1
ATOM 6506 O O . LEU A 1 862 ? 12.907 32.006 5.131 1.00 67.88 862 LEU A O 1
ATOM 6510 N N . ASN A 1 863 ? 14.261 31.056 6.667 1.00 63.41 863 ASN A N 1
ATOM 6511 C CA . ASN A 1 863 ? 15.164 32.203 6.863 1.00 63.41 863 ASN A CA 1
ATOM 6512 C C . ASN A 1 863 ? 15.777 32.756 5.570 1.00 63.41 863 ASN A C 1
ATOM 6514 O O . ASN A 1 863 ? 15.887 33.976 5.429 1.00 63.41 863 ASN A O 1
ATOM 6518 N N . GLU A 1 864 ? 16.193 31.874 4.667 1.00 59.03 864 GLU A N 1
ATOM 6519 C CA . GLU A 1 864 ? 16.948 32.233 3.464 1.00 59.03 864 GLU A CA 1
ATOM 6520 C C . GLU A 1 864 ? 16.034 32.616 2.301 1.00 59.03 864 GLU A C 1
ATOM 6522 O O . GLU A 1 864 ? 16.310 33.589 1.599 1.00 59.03 864 GLU A O 1
ATOM 6527 N N . PHE A 1 865 ? 14.902 31.925 2.140 1.00 55.53 865 PHE A N 1
ATOM 6528 C CA . PHE A 1 865 ? 13.995 32.154 1.015 1.00 55.53 865 PHE A CA 1
ATOM 6529 C C . PHE A 1 865 ? 12.954 33.250 1.281 1.00 55.53 865 PHE A C 1
ATOM 6531 O O . PHE A 1 865 ? 12.531 33.956 0.361 1.00 55.53 865 PHE A O 1
ATOM 6538 N N . PHE A 1 866 ? 12.553 33.449 2.541 1.00 60.00 866 PHE A N 1
ATOM 6539 C CA . PHE A 1 866 ? 11.557 34.453 2.924 1.00 60.00 866 PHE A CA 1
ATOM 6540 C C . PHE A 1 866 ? 12.104 35.556 3.851 1.00 60.00 866 PHE A C 1
ATOM 6542 O O . PHE A 1 866 ? 11.416 35.939 4.802 1.00 60.00 866 PHE A O 1
ATOM 6549 N N . PRO A 1 867 ? 13.289 36.149 3.600 1.00 55.09 867 PRO A N 1
ATOM 6550 C CA . PRO A 1 867 ? 13.915 37.079 4.541 1.00 55.09 867 PRO A CA 1
ATOM 6551 C C . PRO A 1 867 ? 13.039 38.314 4.803 1.00 55.09 867 PRO A C 1
ATOM 6553 O O . PRO A 1 867 ? 12.958 38.802 5.930 1.00 55.09 867 PRO A O 1
ATOM 6556 N N . GLU A 1 868 ? 12.298 38.792 3.800 1.00 55.12 868 GLU A N 1
ATOM 6557 C CA . GLU A 1 868 ? 11.386 39.936 3.944 1.00 55.12 868 GLU A CA 1
ATOM 6558 C C . GLU A 1 868 ? 10.164 39.625 4.824 1.00 55.12 868 GLU A C 1
ATOM 6560 O O . GLU A 1 868 ? 9.733 40.484 5.592 1.00 55.12 868 GLU A O 1
ATOM 6565 N N . ILE A 1 869 ? 9.639 38.396 4.772 1.00 58.78 869 ILE A N 1
ATOM 6566 C CA . ILE A 1 869 ? 8.539 37.943 5.640 1.00 58.78 869 ILE A CA 1
ATOM 6567 C C . ILE A 1 869 ? 9.076 37.678 7.055 1.00 58.78 869 ILE A C 1
ATOM 6569 O O . ILE A 1 869 ? 8.424 37.986 8.055 1.00 58.78 869 ILE A O 1
ATOM 6573 N N . ILE A 1 870 ? 10.302 37.159 7.145 1.00 59.22 870 ILE A N 1
ATOM 6574 C CA . ILE A 1 870 ? 10.874 36.647 8.388 1.00 59.22 870 ILE A CA 1
ATOM 6575 C C . ILE A 1 870 ? 11.568 37.707 9.237 1.00 59.22 870 ILE A C 1
ATOM 6577 O O . ILE A 1 870 ? 11.627 37.577 10.458 1.00 59.22 870 ILE A O 1
ATOM 6581 N N . THR A 1 871 ? 11.992 38.826 8.651 1.00 60.06 871 THR A N 1
ATOM 6582 C CA . THR A 1 871 ? 12.428 40.001 9.432 1.00 60.06 871 THR A CA 1
ATOM 6583 C C . THR A 1 871 ? 11.343 40.526 10.387 1.00 60.06 871 THR A C 1
ATOM 6585 O O . THR A 1 871 ? 11.663 41.250 11.333 1.00 60.06 871 THR A O 1
ATOM 6588 N N . GLY A 1 872 ? 10.076 40.140 10.175 1.00 62.97 872 GLY A N 1
ATOM 6589 C CA . GLY A 1 872 ? 8.937 40.437 11.044 1.00 62.97 872 GLY A CA 1
ATOM 6590 C C . GLY A 1 872 ? 8.607 39.391 12.120 1.00 62.97 872 GLY A C 1
ATOM 6591 O O . GLY A 1 872 ? 7.736 39.678 12.943 1.00 62.97 872 GLY A O 1
ATOM 6592 N N . ILE A 1 873 ? 9.270 38.225 12.155 1.00 71.19 873 ILE A N 1
ATOM 6593 C CA . ILE A 1 873 ? 8.985 37.137 13.115 1.00 71.19 873 ILE A CA 1
ATOM 6594 C C . ILE A 1 873 ? 10.194 36.830 14.011 1.00 71.19 873 ILE A C 1
ATOM 6596 O O . ILE A 1 873 ? 11.350 36.918 13.599 1.00 71.19 873 ILE A O 1
ATOM 6600 N N . SER A 1 874 ? 9.942 36.479 15.271 1.00 76.56 874 SER A N 1
ATOM 6601 C CA . SER A 1 874 ? 10.993 36.102 16.222 1.00 76.56 874 SER A CA 1
ATOM 6602 C C . SER A 1 874 ? 11.535 34.686 15.943 1.00 76.56 874 SER A C 1
ATOM 6604 O O . SER A 1 874 ? 10.823 33.862 15.371 1.00 76.56 874 SER A O 1
ATOM 6606 N N . PRO A 1 875 ? 12.752 34.334 16.408 1.00 75.12 875 PRO A N 1
ATOM 6607 C CA . PRO A 1 875 ? 13.264 32.961 16.304 1.00 75.12 875 PRO A CA 1
ATOM 6608 C C . PRO A 1 875 ? 12.355 31.903 16.950 1.00 75.12 875 PRO A C 1
ATOM 6610 O O . PRO A 1 875 ? 12.350 30.749 16.539 1.00 75.12 875 PRO A O 1
ATOM 6613 N N . GLU A 1 876 ? 11.579 32.284 17.966 1.00 74.31 876 GLU A N 1
ATOM 6614 C CA . GLU A 1 876 ? 10.580 31.408 18.583 1.00 74.31 876 GLU A CA 1
ATOM 6615 C C . GLU A 1 876 ? 9.389 31.181 17.646 1.00 74.31 876 GLU A C 1
ATOM 6617 O O . GLU A 1 876 ? 9.023 30.037 17.406 1.00 74.31 876 GLU A O 1
ATOM 6622 N N . GLN A 1 877 ? 8.869 32.246 17.029 1.00 74.00 877 GLN A N 1
ATOM 6623 C CA . GLN A 1 877 ? 7.799 32.155 16.029 1.00 74.00 877 GLN A CA 1
ATOM 6624 C C . GLN A 1 877 ? 8.217 31.343 14.794 1.00 74.00 877 GLN A C 1
ATOM 6626 O O . GLN A 1 877 ? 7.379 30.692 14.178 1.00 74.00 877 GLN A O 1
ATOM 6631 N N . GLN A 1 878 ? 9.506 31.335 14.443 1.00 74.06 878 GLN A N 1
ATOM 6632 C CA . GLN A 1 878 ? 10.040 30.460 13.394 1.00 74.06 878 GLN A CA 1
ATOM 6633 C C . GLN A 1 878 ? 9.984 28.980 13.783 1.00 74.06 878 GLN A C 1
ATOM 6635 O O . GLN A 1 878 ? 9.556 28.156 12.983 1.00 74.06 878 GLN A O 1
ATOM 6640 N N . LEU A 1 879 ? 10.405 28.628 15.002 1.00 76.00 879 LEU A N 1
ATOM 6641 C CA . LEU A 1 879 ? 10.328 27.246 15.492 1.00 76.00 879 LEU A CA 1
ATOM 6642 C C . LEU A 1 879 ? 8.876 26.775 15.594 1.00 76.00 879 LEU A C 1
ATOM 6644 O O . LEU A 1 879 ? 8.568 25.636 15.249 1.00 76.00 879 LEU A O 1
ATOM 6648 N N . ASP A 1 880 ? 7.991 27.668 16.028 1.00 77.56 880 ASP A N 1
ATOM 6649 C CA . ASP A 1 880 ? 6.560 27.409 16.071 1.00 77.56 880 ASP A CA 1
ATOM 6650 C C . ASP A 1 880 ? 6.020 27.175 14.642 1.00 77.56 880 ASP A C 1
ATOM 6652 O O . ASP A 1 880 ? 5.330 26.184 14.405 1.00 77.56 880 ASP A O 1
ATOM 6656 N N . MET A 1 881 ? 6.403 28.006 13.660 1.00 77.50 881 MET A N 1
ATOM 6657 C CA . MET A 1 881 ? 6.050 27.830 12.240 1.00 77.50 881 MET A CA 1
ATOM 6658 C C . MET A 1 881 ? 6.506 26.475 11.686 1.00 77.50 881 MET A C 1
ATOM 6660 O O . MET A 1 881 ? 5.729 25.792 11.026 1.00 77.50 881 MET A O 1
ATOM 6664 N N . VAL A 1 882 ? 7.746 26.064 11.967 1.00 77.56 882 VAL A N 1
ATOM 6665 C CA . VAL A 1 882 ? 8.271 24.753 11.552 1.00 77.56 882 VAL A CA 1
ATOM 6666 C C . VAL A 1 882 ? 7.408 23.623 12.112 1.00 77.56 882 VAL A C 1
ATOM 6668 O O . VAL A 1 882 ? 7.035 22.711 11.375 1.00 77.56 882 VAL A O 1
ATOM 6671 N N . ALA A 1 883 ? 7.027 23.709 13.390 1.00 77.69 883 ALA A N 1
ATOM 6672 C CA . ALA A 1 883 ? 6.141 22.726 14.003 1.00 77.69 883 ALA A CA 1
ATOM 6673 C C . ALA A 1 883 ? 4.761 22.679 13.317 1.00 77.69 883 ALA A C 1
ATOM 6675 O O . ALA A 1 883 ? 4.230 21.592 13.096 1.00 77.69 883 ALA A O 1
ATOM 6676 N N . ALA A 1 884 ? 4.205 23.833 12.932 1.00 78.81 884 ALA A N 1
ATOM 6677 C CA . ALA A 1 884 ? 2.928 23.914 12.217 1.00 78.81 884 ALA A CA 1
ATOM 6678 C C . ALA A 1 884 ? 2.991 23.372 10.785 1.00 78.81 884 ALA A C 1
ATOM 6680 O O . ALA A 1 884 ? 2.045 22.739 10.332 1.00 78.81 884 ALA A O 1
ATOM 6681 N N . LEU A 1 885 ? 4.094 23.610 10.078 1.00 78.62 885 LEU A N 1
ATOM 6682 C CA . LEU A 1 885 ? 4.306 23.137 8.711 1.00 78.62 885 LEU A CA 1
ATOM 6683 C C . LEU A 1 885 ? 4.553 21.620 8.656 1.00 78.62 885 LEU A C 1
ATOM 6685 O O . LEU A 1 885 ? 4.061 20.950 7.753 1.00 78.62 885 LEU A O 1
ATOM 6689 N N . ASN A 1 886 ? 5.238 21.047 9.649 1.00 78.25 886 ASN A N 1
ATOM 6690 C CA . ASN A 1 886 ? 5.326 19.589 9.783 1.00 78.25 886 ASN A CA 1
ATOM 6691 C C . ASN A 1 886 ? 3.961 18.984 10.126 1.00 78.25 886 ASN A C 1
ATOM 6693 O O . ASN A 1 886 ? 3.525 18.010 9.514 1.00 78.25 886 ASN A O 1
ATOM 6697 N N . ALA A 1 887 ? 3.234 19.606 11.050 1.00 79.88 887 ALA A N 1
ATOM 6698 C CA . ALA A 1 887 ? 1.861 19.243 11.365 1.00 79.88 887 ALA A CA 1
ATOM 6699 C C . ALA A 1 887 ? 0.848 19.948 10.440 1.00 79.88 887 ALA A C 1
ATOM 6701 O O . ALA A 1 887 ? -0.238 20.332 10.881 1.00 79.88 887 ALA A O 1
ATOM 6702 N N . PHE A 1 888 ? 1.180 20.151 9.157 1.00 80.88 888 PHE A N 1
ATOM 6703 C CA . PHE A 1 888 ? 0.224 20.754 8.235 1.00 80.88 888 PHE A CA 1
ATOM 6704 C C . PHE A 1 888 ? -0.942 19.776 8.007 1.00 80.88 888 PHE A C 1
ATOM 6706 O O . PHE A 1 888 ? -0.701 18.579 7.804 1.00 80.88 888 PHE A O 1
ATOM 6713 N N . PRO A 1 889 ? -2.202 20.237 8.053 1.00 76.00 889 PRO A N 1
ATOM 6714 C CA . PRO A 1 889 ? -3.356 19.350 7.948 1.00 76.00 889 PRO A CA 1
ATOM 6715 C C . PRO A 1 889 ? -3.396 18.588 6.618 1.00 76.00 889 PRO A C 1
ATOM 6717 O O . PRO A 1 889 ? -3.325 19.186 5.539 1.00 76.00 889 PRO A O 1
ATOM 6720 N N . SER A 1 890 ? -3.573 17.268 6.682 1.00 81.50 890 SER A N 1
ATOM 6721 C CA . SER A 1 890 ? -3.945 16.476 5.508 1.00 81.50 890 SER A CA 1
ATOM 6722 C C . SER A 1 890 ? -5.453 16.590 5.232 1.00 81.50 890 SER A C 1
ATOM 6724 O O . SER A 1 890 ? -6.158 17.356 5.889 1.00 81.50 890 SER A O 1
ATOM 6726 N N . ASN A 1 891 ? -5.967 15.855 4.242 1.00 75.62 891 ASN A N 1
ATOM 6727 C CA . ASN A 1 891 ? -7.402 15.842 3.923 1.00 75.62 891 ASN A CA 1
ATOM 6728 C C . ASN A 1 891 ? -8.192 14.866 4.821 1.00 75.62 891 ASN A C 1
ATOM 6730 O O . ASN A 1 891 ? -9.384 14.664 4.602 1.00 75.62 891 ASN A O 1
ATOM 6734 N N . VAL A 1 892 ? -7.548 14.220 5.800 1.00 84.81 892 VAL A N 1
ATOM 6735 C CA . VAL A 1 892 ? -8.140 13.152 6.619 1.00 84.81 892 VAL A CA 1
ATOM 6736 C C . VAL A 1 892 ? -7.716 13.319 8.080 1.00 84.81 892 VAL A C 1
ATOM 6738 O O . VAL A 1 892 ? -6.532 13.477 8.370 1.00 84.81 892 VAL A O 1
ATOM 6741 N N . MET A 1 893 ? -8.673 13.278 9.018 1.00 86.12 893 MET A N 1
ATOM 6742 C CA . MET A 1 893 ? -8.364 13.390 10.451 1.00 86.12 893 MET A CA 1
ATOM 6743 C C . MET A 1 893 ? -7.576 12.186 10.959 1.00 86.12 893 MET A C 1
ATOM 6745 O O . MET A 1 893 ? -7.862 11.048 10.595 1.00 86.12 893 MET A O 1
ATOM 6749 N N . ASN A 1 894 ? -6.706 12.422 11.945 1.00 88.06 894 ASN A N 1
ATOM 6750 C CA . ASN A 1 894 ? -5.921 11.357 12.567 1.00 88.06 894 ASN A CA 1
ATOM 6751 C C . ASN A 1 894 ? -6.739 10.334 13.362 1.00 88.06 894 ASN A C 1
ATOM 6753 O O . ASN A 1 894 ? -6.226 9.280 13.704 1.00 88.06 894 ASN A O 1
ATOM 6757 N N . VAL A 1 895 ? -8.018 10.588 13.651 1.00 92.38 895 VAL A N 1
ATOM 6758 C CA . VAL A 1 895 ? -8.894 9.553 14.222 1.00 92.38 895 VAL A CA 1
ATOM 6759 C C . VAL A 1 895 ? -9.208 8.438 13.214 1.00 92.38 895 VAL A C 1
ATOM 6761 O O . VAL A 1 895 ? -9.439 7.308 13.631 1.00 92.38 895 VAL A O 1
ATOM 6764 N N . VAL A 1 896 ? -9.214 8.728 11.907 1.00 94.62 896 VAL A N 1
ATOM 6765 C CA . VAL A 1 896 ? -9.528 7.749 10.856 1.00 94.62 896 VAL A CA 1
ATOM 6766 C C . VAL A 1 896 ? -8.478 6.640 10.853 1.00 94.62 896 VAL A C 1
ATOM 6768 O O . VAL A 1 896 ? -7.292 6.895 11.031 1.00 94.62 896 VAL A O 1
ATOM 6771 N N . GLY A 1 897 ? -8.936 5.401 10.696 1.00 95.44 897 GLY A N 1
ATOM 6772 C CA . GLY A 1 897 ? -8.110 4.204 10.781 1.00 95.44 897 GLY A CA 1
ATOM 6773 C C . GLY A 1 897 ? -7.960 3.662 12.197 1.00 95.44 897 GLY A C 1
ATOM 6774 O O . GLY A 1 897 ? -7.666 2.479 12.334 1.00 95.44 897 GLY A O 1
ATOM 6775 N N . TRP A 1 898 ? -8.219 4.449 13.249 1.00 96.50 898 TRP A N 1
ATOM 6776 C CA . TRP A 1 898 ? -8.007 3.992 14.623 1.00 96.50 898 TRP A CA 1
ATOM 6777 C C . TRP A 1 898 ? -8.887 2.791 14.975 1.00 96.50 898 TRP A C 1
ATOM 6779 O O . TRP A 1 898 ? -10.114 2.847 14.842 1.00 96.50 898 TRP A O 1
ATOM 6789 N N . GLN A 1 899 ? -8.252 1.724 15.465 1.00 96.44 899 GLN A N 1
ATOM 6790 C CA . GLN A 1 899 ? -8.909 0.483 15.851 1.00 96.44 899 GLN A CA 1
ATOM 6791 C C . GLN A 1 899 ? -8.859 0.241 17.360 1.00 96.44 899 GLN A C 1
ATOM 6793 O O . GLN A 1 899 ? -7.840 0.467 18.013 1.00 96.44 899 GLN A O 1
ATOM 6798 N N . VAL A 1 900 ? -9.963 -0.270 17.906 1.00 94.69 900 VAL A N 1
ATOM 6799 C CA . VAL A 1 900 ? -10.076 -0.680 19.309 1.00 94.69 900 VAL A CA 1
ATOM 6800 C C . VAL A 1 900 ? -10.815 -2.015 19.385 1.00 94.69 900 VAL A C 1
ATOM 6802 O O . VAL A 1 900 ? -11.980 -2.109 18.997 1.00 94.69 900 VAL A O 1
ATOM 6805 N N . GLN A 1 901 ? -10.157 -3.052 19.903 1.00 93.62 901 GLN A N 1
ATOM 6806 C CA . GLN A 1 901 ? -10.739 -4.390 20.030 1.00 93.62 901 GLN A CA 1
ATOM 6807 C C . GLN A 1 901 ? -11.339 -4.628 21.425 1.00 93.62 901 GLN A C 1
ATOM 6809 O O . GLN A 1 901 ? -10.757 -4.263 22.449 1.00 93.62 901 GLN A O 1
ATOM 6814 N N . ILE A 1 902 ? -12.508 -5.272 21.466 1.00 93.31 902 ILE A N 1
ATOM 6815 C CA . ILE A 1 902 ? -13.129 -5.811 22.679 1.00 93.31 902 ILE A CA 1
ATOM 6816 C C . ILE A 1 902 ? -13.238 -7.328 22.546 1.00 93.31 902 ILE A C 1
ATOM 6818 O O . ILE A 1 902 ? -13.927 -7.824 21.656 1.00 93.31 902 ILE A O 1
ATOM 6822 N N . ASP A 1 903 ? -12.661 -8.048 23.505 1.00 89.75 903 ASP A N 1
ATOM 6823 C CA . ASP A 1 903 ? -12.819 -9.495 23.647 1.00 89.75 903 ASP A CA 1
ATOM 6824 C C . ASP A 1 903 ? -13.686 -9.855 24.866 1.00 89.75 903 ASP A C 1
ATOM 6826 O O . ASP A 1 903 ? -13.754 -9.130 25.869 1.00 89.75 903 ASP A O 1
ATOM 6830 N N . TYR A 1 904 ? -14.344 -11.016 24.812 1.00 88.81 904 TYR A N 1
ATOM 6831 C CA . TYR A 1 904 ? -15.020 -11.604 25.974 1.00 88.81 904 TYR A CA 1
ATOM 6832 C C . TYR A 1 904 ? -14.036 -11.873 27.140 1.00 88.81 904 TYR A C 1
ATOM 6834 O O . TYR A 1 904 ? -12.932 -12.362 26.891 1.00 88.81 904 TYR A O 1
ATOM 6842 N N . PRO A 1 905 ? -14.409 -11.687 28.433 1.00 76.00 905 PRO A N 1
ATOM 6843 C CA . PRO A 1 905 ? -15.749 -11.410 28.970 1.00 76.00 905 PRO A CA 1
ATOM 6844 C C . PRO A 1 905 ? -16.128 -9.940 29.133 1.00 76.00 905 PRO A C 1
ATOM 6846 O O . PRO A 1 905 ? -17.278 -9.668 29.477 1.00 76.00 905 PRO A O 1
ATOM 6849 N N . ALA A 1 906 ? -15.194 -9.001 28.988 1.00 70.06 906 ALA A N 1
ATOM 6850 C CA . ALA A 1 906 ? -15.485 -7.590 29.215 1.00 70.06 906 ALA A CA 1
ATOM 6851 C C . ALA A 1 906 ? -14.407 -6.677 28.632 1.00 70.06 906 ALA A C 1
ATOM 6853 O O . ALA A 1 906 ? -13.215 -6.955 28.745 1.00 70.06 906 ALA A O 1
ATOM 6854 N N . ALA A 1 907 ? -14.845 -5.516 28.147 1.00 77.94 907 ALA A N 1
ATOM 6855 C CA . ALA A 1 907 ? -13.964 -4.400 27.843 1.00 77.94 907 ALA A CA 1
ATOM 6856 C C . ALA A 1 907 ? -13.309 -3.855 29.121 1.00 77.94 907 ALA A C 1
ATOM 6858 O O . ALA A 1 907 ? -13.972 -3.652 30.146 1.00 77.94 907 ALA A O 1
ATOM 6859 N N . SER A 1 908 ? -12.007 -3.582 29.061 1.00 84.06 908 SER A N 1
ATOM 6860 C CA . SER A 1 908 ? -11.316 -2.861 30.127 1.00 84.06 908 SER A CA 1
ATOM 6861 C C . SER A 1 908 ? -11.787 -1.400 30.184 1.00 84.06 908 SER A C 1
ATOM 6863 O O . SER A 1 908 ? -12.320 -0.852 29.218 1.00 84.06 908 SER A O 1
ATOM 6865 N N . ALA A 1 909 ? -11.578 -0.735 31.324 1.00 86.06 909 ALA A N 1
ATOM 6866 C CA . ALA A 1 909 ? -11.925 0.681 31.458 1.00 86.06 909 ALA A CA 1
ATOM 6867 C C . ALA A 1 909 ? -11.138 1.580 30.485 1.00 86.06 909 ALA A C 1
ATOM 6869 O O . ALA A 1 909 ? -11.662 2.607 30.070 1.00 86.06 909 ALA A O 1
ATOM 6870 N N . SER A 1 910 ? -9.909 1.196 30.117 1.00 85.38 910 SER A N 1
ATOM 6871 C CA . SER A 1 910 ? -9.109 1.926 29.128 1.00 85.38 910 SER A CA 1
ATOM 6872 C C . SER A 1 910 ? -9.677 1.769 27.721 1.00 85.38 910 SER A C 1
ATOM 6874 O O . SER A 1 910 ? -9.887 2.769 27.056 1.00 85.38 910 SER A O 1
ATOM 6876 N N . VAL A 1 911 ? -10.047 0.546 27.325 1.00 88.38 911 VAL A N 1
ATOM 6877 C CA . VAL A 1 911 ? -10.667 0.269 26.018 1.00 88.38 911 VAL A CA 1
ATOM 6878 C C . VAL A 1 911 ? -11.971 1.051 25.838 1.00 88.38 911 VAL A C 1
ATOM 6880 O O . VAL A 1 911 ? -12.234 1.604 24.775 1.00 88.38 911 VAL A O 1
ATOM 6883 N N . LEU A 1 912 ? -12.791 1.151 26.889 1.00 88.88 912 LEU A N 1
ATOM 6884 C CA . LEU A 1 912 ? -13.997 1.979 26.834 1.00 88.88 912 LEU A CA 1
ATOM 6885 C C . LEU A 1 912 ? -13.669 3.474 26.717 1.00 88.88 912 LEU A C 1
ATOM 6887 O O . LEU A 1 912 ? -14.335 4.161 25.951 1.00 88.88 912 LEU A O 1
ATOM 6891 N N . ALA A 1 913 ? -12.646 3.965 27.423 1.00 90.81 913 ALA A N 1
ATOM 6892 C CA . ALA A 1 913 ? -12.206 5.356 27.315 1.00 90.81 913 ALA A CA 1
ATOM 6893 C C . ALA A 1 913 ? -11.676 5.694 25.910 1.00 90.81 913 ALA A C 1
ATOM 6895 O O . ALA A 1 913 ? -11.929 6.789 25.413 1.00 90.81 913 ALA A O 1
ATOM 6896 N N . ASP A 1 914 ? -11.017 4.747 25.245 1.00 91.69 914 ASP A N 1
ATOM 6897 C CA . ASP A 1 914 ? -10.572 4.903 23.859 1.00 91.69 914 ASP A CA 1
ATOM 6898 C C . ASP A 1 914 ? -11.777 5.057 22.911 1.00 91.69 914 ASP A C 1
ATOM 6900 O O . ASP A 1 914 ? -11.859 6.011 22.134 1.00 91.69 914 ASP A O 1
ATOM 6904 N N . ILE A 1 915 ? -12.800 4.208 23.059 1.00 92.56 915 ILE A N 1
ATOM 6905 C CA . ILE A 1 915 ? -14.056 4.353 22.301 1.00 92.56 915 ILE A CA 1
ATOM 6906 C C . ILE A 1 915 ? -14.754 5.686 22.631 1.00 92.56 915 ILE A C 1
ATOM 6908 O O . ILE A 1 915 ? -15.373 6.290 21.755 1.00 92.56 915 ILE A O 1
ATOM 6912 N N . ASP A 1 916 ? -14.655 6.187 23.867 1.00 92.50 916 ASP A N 1
ATOM 6913 C CA . ASP A 1 916 ? -15.205 7.497 24.236 1.00 92.50 916 ASP A CA 1
ATOM 6914 C C . ASP A 1 916 ? -14.543 8.642 23.454 1.00 92.50 916 ASP A C 1
ATOM 6916 O O . ASP A 1 916 ? -15.251 9.541 22.991 1.00 92.50 916 ASP A O 1
ATOM 6920 N N . VAL A 1 917 ? -13.220 8.594 23.261 1.00 92.12 917 VAL A N 1
ATOM 6921 C CA . VAL A 1 917 ? -12.484 9.562 22.428 1.00 92.12 917 VAL A CA 1
ATOM 6922 C C . VAL A 1 917 ? -12.916 9.448 20.969 1.00 92.12 917 VAL A C 1
ATOM 6924 O O . VAL A 1 917 ? -13.209 10.465 20.341 1.00 92.12 917 VAL A O 1
ATOM 6927 N N . MET A 1 918 ? -13.033 8.225 20.448 1.00 95.00 918 MET A N 1
ATOM 6928 C CA . MET A 1 918 ? -13.486 7.979 19.077 1.00 95.00 918 MET A CA 1
ATOM 6929 C C . MET A 1 918 ? -14.870 8.602 18.838 1.00 95.00 918 MET A C 1
ATOM 6931 O O . MET A 1 918 ? -15.075 9.369 17.897 1.00 95.00 918 MET A O 1
ATOM 6935 N N . VAL A 1 919 ? -15.809 8.362 19.756 1.00 95.69 919 VAL A N 1
ATOM 6936 C CA . VAL A 1 919 ? -17.169 8.917 19.696 1.00 95.69 919 VAL A CA 1
ATOM 6937 C C . VAL A 1 919 ? -17.175 10.438 19.856 1.00 95.69 919 VAL A C 1
ATOM 6939 O O . VAL A 1 919 ? -17.993 11.112 19.232 1.00 95.69 919 VAL A O 1
ATOM 6942 N N . ALA A 1 920 ? -16.267 11.013 20.647 1.00 93.19 920 ALA A N 1
ATOM 6943 C CA . ALA A 1 920 ? -16.142 12.465 20.755 1.00 93.19 920 ALA A CA 1
ATOM 6944 C C . ALA A 1 920 ? -15.766 13.122 19.413 1.00 93.19 920 ALA A C 1
ATOM 6946 O O . ALA A 1 920 ? -16.235 14.229 19.142 1.00 93.19 920 ALA A O 1
ATOM 6947 N N . GLN A 1 921 ? -14.983 12.438 18.572 1.00 91.69 921 GLN A N 1
ATOM 6948 C CA . GLN A 1 921 ? -14.651 12.885 17.215 1.00 91.69 921 GLN A CA 1
ATOM 6949 C C . GLN A 1 921 ? -15.832 12.701 16.242 1.00 91.69 921 GLN A C 1
ATOM 6951 O O . GLN A 1 921 ? -16.139 13.611 15.470 1.00 91.69 921 GLN A O 1
ATOM 6956 N N . TYR A 1 922 ? -16.580 11.598 16.351 1.00 93.19 922 TYR A N 1
ATOM 6957 C CA . TYR A 1 922 ? -17.826 11.396 15.592 1.00 93.19 922 TYR A CA 1
ATOM 6958 C C . TYR A 1 922 ? -18.865 12.508 15.838 1.00 93.19 922 TYR A C 1
ATOM 6960 O O . TYR A 1 922 ? -19.554 12.946 14.920 1.00 93.19 922 TYR A O 1
ATOM 6968 N N . LEU A 1 923 ? -18.978 13.008 17.074 1.00 92.38 923 LEU A N 1
ATOM 6969 C CA . LEU A 1 923 ? -19.965 14.034 17.447 1.00 92.38 923 LEU A CA 1
ATOM 6970 C C . LEU A 1 923 ? -19.626 15.457 16.976 1.00 92.38 923 LEU A C 1
ATOM 6972 O O . LEU A 1 923 ? -20.388 16.390 17.255 1.00 92.38 923 LEU A O 1
ATOM 6976 N N . LYS A 1 924 ? -18.484 15.660 16.316 1.00 87.75 924 LYS A N 1
ATOM 6977 C CA . LYS A 1 924 ? -18.098 16.971 15.786 1.00 87.75 924 LYS A CA 1
ATOM 6978 C C . LYS A 1 924 ? -19.026 17.385 14.641 1.00 87.75 924 LYS A C 1
ATOM 6980 O O . LYS A 1 924 ? -19.791 16.589 14.102 1.00 87.75 924 LYS A O 1
ATOM 6985 N N . THR A 1 925 ? -19.041 18.673 14.310 1.00 82.00 925 THR A N 1
ATOM 6986 C CA . THR A 1 925 ? -19.875 19.208 13.221 1.00 82.00 925 THR A CA 1
ATOM 6987 C C . THR A 1 925 ? -19.029 20.115 12.321 1.00 82.00 925 THR A C 1
ATOM 6989 O O . THR A 1 925 ? -18.679 21.210 12.768 1.00 82.00 925 THR A O 1
ATOM 6992 N N . PRO A 1 926 ? -18.720 19.702 11.072 1.00 81.50 926 PRO A N 1
ATOM 6993 C CA . PRO A 1 926 ? -18.983 18.372 10.497 1.00 81.50 926 PRO A CA 1
ATOM 6994 C C . PRO A 1 926 ? -18.278 17.247 11.278 1.00 81.50 926 PRO A C 1
ATOM 6996 O O . PRO A 1 926 ? -17.327 17.508 12.014 1.00 81.50 926 PRO A O 1
ATOM 6999 N N . SER A 1 927 ? -18.785 16.015 11.166 1.00 87.62 927 SER A N 1
ATOM 7000 C CA . SER A 1 927 ? -18.213 14.858 11.866 1.00 87.62 927 SER A CA 1
ATOM 7001 C C . SER A 1 927 ? -16.792 14.570 11.384 1.00 87.62 927 SER A C 1
ATOM 7003 O O . SER A 1 927 ? -16.508 14.731 10.199 1.00 87.62 927 SER A O 1
ATOM 7005 N N . HIS A 1 928 ? -15.904 14.158 12.293 1.00 89.62 928 HIS A N 1
ATOM 7006 C CA . HIS A 1 928 ? -14.512 13.845 11.957 1.00 89.62 928 HIS A CA 1
ATOM 7007 C C . HIS A 1 928 ? -14.310 12.416 11.437 1.00 89.62 928 HIS A C 1
ATOM 7009 O O . HIS A 1 928 ? -13.308 12.145 10.778 1.00 89.62 928 HIS A O 1
ATOM 7015 N N . CYS A 1 929 ? -15.238 11.510 11.736 1.00 93.94 929 CYS A N 1
ATOM 7016 C CA . CYS A 1 929 ? -15.224 10.116 11.303 1.00 93.94 929 CYS A CA 1
ATOM 7017 C C . CYS A 1 929 ? -16.614 9.503 11.452 1.00 93.94 929 CYS A C 1
ATOM 7019 O O . CYS A 1 929 ? -17.395 9.956 12.285 1.00 93.94 929 CYS A O 1
ATOM 7021 N N . ASP A 1 930 ? -16.878 8.423 10.726 1.00 97.19 930 ASP A N 1
ATOM 7022 C CA . ASP A 1 930 ? -17.902 7.459 11.123 1.00 97.19 930 ASP A CA 1
ATOM 7023 C C . ASP A 1 930 ? -17.284 6.371 12.008 1.00 97.19 930 ASP A C 1
ATOM 7025 O O . ASP A 1 930 ? -16.067 6.192 12.048 1.00 97.19 930 ASP A O 1
ATOM 7029 N N . ILE A 1 931 ? -18.120 5.627 12.735 1.00 98.31 931 ILE A N 1
ATOM 7030 C CA . ILE A 1 931 ? -17.663 4.528 13.592 1.00 98.31 931 ILE A CA 1
ATOM 7031 C C . ILE A 1 931 ? -18.391 3.254 13.198 1.00 98.31 931 ILE A C 1
ATOM 7033 O O . ILE A 1 931 ? -19.625 3.203 13.213 1.00 98.31 931 ILE A O 1
ATOM 7037 N N . VAL A 1 932 ? -17.614 2.218 12.903 1.00 98.44 932 VAL A N 1
ATOM 7038 C CA . VAL A 1 932 ? -18.108 0.867 12.634 1.00 98.44 932 VAL A CA 1
ATOM 7039 C C . VAL A 1 932 ? -17.601 -0.100 13.695 1.00 98.44 932 VAL A C 1
ATOM 7041 O O . VAL A 1 932 ? -16.597 0.166 14.362 1.00 98.44 932 VAL A O 1
ATOM 7044 N N . ALA A 1 933 ? -18.283 -1.228 13.850 1.00 97.06 933 ALA A N 1
ATOM 7045 C CA . ALA A 1 933 ? -17.770 -2.358 14.607 1.00 97.06 933 ALA A CA 1
ATOM 7046 C C . ALA A 1 933 ? -18.029 -3.660 13.841 1.00 97.06 933 ALA A C 1
ATOM 7048 O O . ALA A 1 933 ? -19.177 -3.939 13.506 1.00 97.06 933 ALA A O 1
ATOM 7049 N N . LYS A 1 934 ? -16.985 -4.452 13.567 1.00 96.38 934 LYS A N 1
ATOM 7050 C CA . LYS A 1 934 ? -17.110 -5.763 12.900 1.00 96.38 934 LYS A CA 1
ATOM 7051 C C . LYS A 1 934 ? -16.440 -6.855 13.728 1.00 96.38 934 LYS A C 1
ATOM 7053 O O . LYS A 1 934 ? -15.445 -6.609 14.410 1.00 96.38 934 LYS A O 1
ATOM 7058 N N . GLY A 1 935 ? -16.999 -8.059 13.716 1.00 93.75 935 GLY A N 1
ATOM 7059 C CA . GLY A 1 935 ? -16.444 -9.187 14.465 1.00 93.75 935 GLY A CA 1
ATOM 7060 C C . GLY A 1 935 ? -17.433 -10.330 14.640 1.00 93.75 935 GLY A C 1
ATOM 7061 O O . GLY A 1 935 ? -18.366 -10.473 13.856 1.00 93.75 935 GLY A O 1
ATOM 7062 N N . VAL A 1 936 ? -17.227 -11.142 15.675 1.00 93.50 936 VAL A N 1
ATOM 7063 C CA . VAL A 1 936 ? -18.089 -12.277 16.025 1.00 93.50 936 VAL A CA 1
ATOM 7064 C C . VAL A 1 936 ? -18.860 -11.937 17.295 1.00 93.50 936 VAL A C 1
ATOM 7066 O O . VAL A 1 936 ? -18.253 -11.646 18.325 1.00 93.50 936 VAL A O 1
ATOM 7069 N N . VAL A 1 937 ? -20.191 -11.993 17.230 1.00 92.81 937 VAL A N 1
ATOM 7070 C CA . VAL A 1 937 ? -21.102 -11.727 18.352 1.00 92.81 937 VAL A CA 1
ATOM 7071 C C . VAL A 1 937 ? -22.130 -12.851 18.444 1.00 92.81 937 VAL A C 1
ATOM 7073 O O . VAL A 1 937 ? -22.855 -13.141 17.491 1.00 92.81 937 VAL A O 1
ATOM 7076 N N . GLY A 1 938 ? -22.191 -13.522 19.593 1.00 89.81 938 GLY A N 1
ATOM 7077 C CA . GLY A 1 938 ? -23.026 -14.705 19.783 1.00 89.81 938 GLY A CA 1
ATOM 7078 C C . GLY A 1 938 ? -22.625 -15.873 18.876 1.00 89.81 938 GLY A C 1
ATOM 7079 O O . GLY A 1 938 ? -23.492 -16.665 18.503 1.00 89.81 938 GLY A O 1
ATOM 7080 N N . GLY A 1 939 ? -21.343 -15.971 18.502 1.00 88.69 939 GLY A N 1
ATOM 7081 C CA . GLY A 1 939 ? -20.835 -16.974 17.563 1.00 88.69 939 GLY A CA 1
ATOM 7082 C C . GLY A 1 939 ? -21.198 -16.743 16.090 1.00 88.69 939 GLY A C 1
ATOM 7083 O O . GLY A 1 939 ? -21.078 -17.679 15.304 1.00 88.69 939 GLY A O 1
ATOM 7084 N N . VAL A 1 940 ? -21.662 -15.547 15.709 1.00 91.19 940 VAL A N 1
ATOM 7085 C CA . VAL A 1 940 ? -21.981 -15.196 14.314 1.00 91.19 940 VAL A CA 1
ATOM 7086 C C . VAL A 1 940 ? -21.255 -13.915 13.915 1.00 91.19 940 VAL A C 1
ATOM 7088 O O . VAL A 1 940 ? -21.131 -13.005 14.734 1.00 91.19 940 VAL A O 1
ATOM 7091 N N . HIS A 1 941 ? -20.801 -13.829 12.663 1.00 92.44 941 HIS A N 1
ATOM 7092 C CA . HIS A 1 941 ? -20.254 -12.592 12.106 1.00 92.44 941 HIS A CA 1
ATOM 7093 C C . HIS A 1 941 ? -21.310 -11.487 12.109 1.00 92.44 941 HIS A C 1
ATOM 7095 O O . HIS A 1 941 ? -22.463 -11.718 11.729 1.00 92.44 941 HIS A O 1
ATOM 7101 N N . ARG A 1 942 ? -20.923 -10.311 12.605 1.00 94.81 942 ARG A N 1
ATOM 7102 C CA . ARG A 1 942 ? -21.776 -9.129 12.686 1.00 94.81 942 ARG A CA 1
ATOM 7103 C C . ARG A 1 942 ? -21.020 -7.867 12.310 1.00 94.81 942 ARG A C 1
ATOM 7105 O O . ARG A 1 942 ? -19.882 -7.667 12.747 1.00 94.81 942 ARG A O 1
ATOM 7112 N N . GLY A 1 943 ? -21.702 -7.018 11.559 1.00 96.88 943 GLY A N 1
ATOM 7113 C CA . GLY A 1 943 ? -21.366 -5.632 11.287 1.00 96.88 943 GLY A CA 1
ATOM 7114 C C . GLY A 1 943 ? -22.297 -4.661 12.015 1.00 96.88 943 GLY A C 1
ATOM 7115 O O . GLY A 1 943 ? -23.477 -4.938 12.239 1.00 96.88 943 GLY A O 1
ATOM 7116 N N . TYR A 1 944 ? -21.755 -3.514 12.410 1.00 98.19 944 TYR A N 1
ATOM 7117 C CA . TYR A 1 944 ? -22.481 -2.445 13.082 1.00 98.19 944 TYR A CA 1
ATOM 7118 C C . TYR A 1 944 ? -21.984 -1.079 12.609 1.00 98.19 944 TYR A C 1
ATOM 7120 O O . TYR A 1 944 ? -20.781 -0.875 12.451 1.00 98.19 944 TYR A O 1
ATOM 7128 N N . TRP A 1 945 ? -22.897 -0.116 12.498 1.00 98.25 945 TRP A N 1
ATOM 7129 C CA . TRP A 1 945 ? -22.608 1.286 12.190 1.00 98.25 945 TRP A CA 1
ATOM 7130 C C . TRP A 1 945 ? -23.237 2.207 13.240 1.00 98.25 945 TRP A C 1
ATOM 7132 O O . TRP A 1 945 ? -24.422 2.083 13.563 1.00 98.25 945 TRP A O 1
ATOM 7142 N N . LEU A 1 946 ? -22.449 3.120 13.815 1.00 98.06 946 LEU A N 1
ATOM 7143 C CA . LEU A 1 946 ? -22.937 4.090 14.795 1.00 98.06 946 LEU A CA 1
ATOM 7144 C C . LEU A 1 946 ? -23.849 5.116 14.110 1.00 98.06 946 LEU A C 1
ATOM 7146 O O . LEU A 1 946 ? -23.402 5.881 13.264 1.00 98.06 946 LEU A O 1
ATOM 7150 N N . THR A 1 947 ? -25.109 5.186 14.538 1.00 95.94 947 THR A N 1
ATOM 7151 C CA . THR A 1 947 ? -26.110 6.101 13.954 1.00 95.94 947 THR A CA 1
ATOM 7152 C C . THR A 1 947 ? -26.404 7.314 14.834 1.00 95.94 947 THR A C 1
ATOM 7154 O O . THR A 1 947 ? -26.991 8.297 14.383 1.00 95.94 947 THR A O 1
ATOM 7157 N N . GLY A 1 948 ? -25.981 7.294 16.102 1.00 93.12 948 GLY A N 1
ATOM 7158 C CA . GLY A 1 948 ? -26.124 8.446 16.983 1.00 93.12 948 GLY A CA 1
ATOM 7159 C C . GLY A 1 948 ? -26.025 8.134 18.469 1.00 93.12 948 GLY A C 1
ATOM 7160 O O . GLY A 1 948 ? -25.677 7.032 18.897 1.00 93.12 948 GLY A O 1
ATOM 7161 N N . ILE A 1 949 ? -26.342 9.151 19.274 1.00 92.94 949 ILE A N 1
ATOM 7162 C CA . ILE A 1 949 ? -26.427 9.044 20.731 1.00 92.94 949 ILE A CA 1
ATOM 7163 C C . ILE A 1 949 ? -27.826 9.442 21.185 1.00 92.94 949 ILE A C 1
ATOM 7165 O O . ILE A 1 949 ? -28.208 10.609 21.100 1.00 92.94 949 ILE A O 1
ATOM 7169 N N . ASN A 1 950 ? -28.557 8.484 21.750 1.00 90.38 950 ASN A N 1
ATOM 7170 C CA . ASN A 1 950 ? -29.917 8.669 22.241 1.00 90.38 950 ASN A CA 1
ATOM 7171 C C . ASN A 1 950 ? -29.977 8.399 23.746 1.00 90.38 950 ASN A C 1
ATOM 7173 O O . ASN A 1 950 ? -29.543 7.362 24.241 1.00 90.38 950 ASN A O 1
ATOM 7177 N N . ASN A 1 951 ? -30.482 9.371 24.515 1.00 88.31 951 ASN A N 1
ATOM 7178 C CA . ASN A 1 951 ? -30.510 9.329 25.987 1.00 88.31 951 ASN A CA 1
ATOM 7179 C C . ASN A 1 951 ? -29.143 9.005 26.634 1.00 88.31 951 ASN A C 1
ATOM 7181 O O . ASN A 1 951 ? -29.078 8.344 27.671 1.00 88.31 951 ASN A O 1
ATOM 7185 N N . GLY A 1 952 ? -28.047 9.461 26.017 1.00 86.88 952 GLY A N 1
ATOM 7186 C CA . GLY A 1 952 ? -26.682 9.188 26.480 1.00 86.88 952 GLY A CA 1
ATOM 7187 C C . GLY A 1 952 ? -26.190 7.761 26.208 1.00 86.88 952 GLY A C 1
ATOM 7188 O O . GLY A 1 952 ? -25.168 7.365 26.758 1.00 86.88 952 GLY A O 1
ATOM 7189 N N . GLN A 1 953 ? -26.908 6.978 25.400 1.00 91.19 953 GLN A N 1
ATOM 7190 C CA . GLN A 1 953 ? -26.485 5.664 24.917 1.00 91.19 953 GLN A CA 1
ATOM 7191 C C . GLN A 1 953 ? -26.084 5.765 23.446 1.00 91.19 953 GLN A C 1
ATOM 7193 O O . GLN A 1 953 ? -26.762 6.430 22.669 1.00 91.19 953 GLN A O 1
ATOM 7198 N N . ARG A 1 954 ? -24.987 5.107 23.075 1.00 94.50 954 ARG A N 1
ATOM 7199 C CA . ARG A 1 954 ? -24.523 5.000 21.684 1.00 94.50 954 ARG A CA 1
ATOM 7200 C C . ARG A 1 954 ? -25.342 3.938 20.979 1.00 94.50 954 ARG A C 1
ATOM 7202 O O . ARG A 1 954 ? -25.317 2.795 21.435 1.00 94.50 954 ARG A O 1
ATOM 7209 N N . GLU A 1 955 ? -26.053 4.321 19.930 1.00 96.81 955 GLU A N 1
ATOM 7210 C CA . GLU A 1 955 ? -26.918 3.430 19.162 1.00 96.81 955 GLU A CA 1
ATOM 7211 C C . GLU A 1 955 ? -26.261 3.051 17.838 1.00 96.81 955 GLU A C 1
ATOM 7213 O O . GLU A 1 955 ? -25.923 3.905 17.016 1.00 96.81 955 GLU A O 1
ATOM 7218 N N . PHE A 1 956 ? -26.099 1.750 17.648 1.00 97.75 956 PHE A N 1
ATOM 7219 C CA . PHE A 1 956 ? -25.574 1.143 16.442 1.00 97.75 956 PHE A CA 1
ATOM 7220 C C . PHE A 1 956 ? -26.712 0.472 15.680 1.00 97.75 956 PHE A C 1
ATOM 7222 O O . PHE A 1 956 ? -27.520 -0.242 16.276 1.00 97.75 956 PHE A O 1
ATOM 7229 N N . LEU A 1 957 ? -26.761 0.688 14.370 1.00 98.00 957 LEU A N 1
ATOM 7230 C CA . LEU A 1 957 ? -27.531 -0.148 13.459 1.00 98.00 957 LEU A CA 1
ATOM 7231 C C . LEU A 1 957 ? -26.683 -1.378 13.130 1.00 98.00 957 LEU A C 1
ATOM 7233 O O . LEU A 1 957 ? -25.521 -1.230 12.765 1.00 98.00 957 LEU A O 1
ATOM 7237 N N . SER A 1 958 ? -27.240 -2.570 13.306 1.00 97.56 958 SER A N 1
ATOM 7238 C CA . SER A 1 958 ? -26.612 -3.828 12.891 1.00 97.56 958 SER A CA 1
ATOM 7239 C C . SER A 1 958 ? -26.867 -4.125 11.417 1.00 97.56 958 SER A C 1
ATOM 7241 O O . SER A 1 958 ? -27.864 -3.678 10.847 1.00 97.56 958 SER A O 1
ATOM 7243 N N . ASP A 1 959 ? -26.020 -4.977 10.861 1.00 96.19 959 ASP A N 1
ATOM 7244 C CA . ASP A 1 959 ? -26.136 -5.623 9.548 1.00 96.19 959 ASP A CA 1
ATOM 7245 C C . ASP A 1 959 ? -27.384 -6.508 9.356 1.00 96.19 959 ASP A C 1
ATOM 7247 O O . ASP A 1 959 ? -27.612 -7.047 8.281 1.00 96.19 959 ASP A O 1
ATOM 7251 N N . ILE A 1 960 ? -28.228 -6.655 10.379 1.00 95.88 960 ILE A N 1
ATOM 7252 C CA . ILE A 1 960 ? -29.546 -7.301 10.284 1.00 95.88 960 ILE A CA 1
ATOM 7253 C C . ILE A 1 960 ? -30.708 -6.317 10.498 1.00 95.88 960 ILE A C 1
ATOM 7255 O O . ILE A 1 960 ? -31.868 -6.725 10.598 1.00 95.88 960 ILE A O 1
ATOM 7259 N N . GLY A 1 961 ? -30.418 -5.017 10.591 1.00 95.38 961 GLY A N 1
ATOM 7260 C CA . GLY A 1 961 ? -31.408 -3.943 10.714 1.00 95.38 961 GLY A CA 1
ATOM 7261 C C . GLY A 1 961 ? -31.900 -3.673 12.140 1.00 95.38 961 GLY A C 1
ATOM 7262 O O . GLY A 1 961 ? -32.821 -2.878 12.338 1.00 95.38 961 GLY A O 1
ATOM 7263 N N . ALA A 1 962 ? -31.314 -4.316 13.155 1.00 96.19 962 ALA A N 1
ATOM 7264 C CA . ALA A 1 962 ? -31.629 -4.042 14.556 1.00 96.19 962 ALA A CA 1
ATOM 7265 C C . ALA A 1 962 ? -30.815 -2.850 15.078 1.00 96.19 962 ALA A C 1
ATOM 7267 O O . ALA A 1 962 ? -29.605 -2.789 14.866 1.00 96.19 962 ALA A O 1
ATOM 7268 N N . VAL A 1 963 ? -31.471 -1.930 15.792 1.00 96.62 963 VAL A N 1
ATOM 7269 C CA . VAL A 1 963 ? -30.800 -0.844 16.520 1.00 96.62 963 VAL A CA 1
ATOM 7270 C C . VAL A 1 963 ? -30.505 -1.303 17.944 1.00 96.62 963 VAL A C 1
ATOM 7272 O O . VAL A 1 963 ? -31.422 -1.639 18.700 1.00 96.62 963 VAL A O 1
ATOM 7275 N N . GLU A 1 964 ? -29.232 -1.298 18.320 1.00 95.81 964 GLU A N 1
ATOM 7276 C CA . GLU A 1 964 ? -28.739 -1.788 19.606 1.00 95.81 964 GLU A CA 1
ATOM 7277 C C . GLU A 1 964 ? -27.810 -0.772 20.267 1.00 95.81 964 GLU A C 1
ATOM 7279 O O . GLU A 1 964 ? -27.151 0.027 19.604 1.00 95.81 964 GLU A O 1
ATOM 7284 N N . THR A 1 965 ? -27.730 -0.785 21.598 1.00 95.44 965 THR A N 1
ATOM 7285 C CA . THR A 1 965 ? -26.764 0.070 22.294 1.00 95.44 965 THR A CA 1
ATOM 7286 C C . THR A 1 965 ? -25.399 -0.607 22.371 1.00 95.44 965 THR A C 1
ATOM 7288 O O . THR A 1 965 ? -25.330 -1.824 22.539 1.00 95.44 965 THR A O 1
ATOM 7291 N N . GLN A 1 966 ? -24.302 0.164 22.367 1.00 92.94 966 GLN A N 1
ATOM 7292 C CA . GLN A 1 966 ? -22.947 -0.388 22.569 1.00 92.94 966 GLN A CA 1
ATOM 7293 C C . GLN A 1 966 ? -22.885 -1.304 23.806 1.00 92.94 966 GLN A C 1
ATOM 7295 O O . GLN A 1 966 ? -22.296 -2.380 23.772 1.00 92.94 966 GLN A O 1
ATOM 7300 N N . SER A 1 967 ? -23.520 -0.895 24.911 1.00 90.12 967 SER A N 1
ATOM 7301 C CA . SER A 1 967 ? -23.550 -1.687 26.143 1.00 90.12 967 SER A CA 1
ATOM 7302 C C . SER A 1 967 ? -24.313 -3.005 25.993 1.00 90.12 967 SER A C 1
ATOM 7304 O O . SER A 1 967 ? -23.934 -3.983 26.634 1.00 90.12 967 SER A O 1
ATOM 7306 N N . ALA A 1 968 ? -25.368 -3.048 25.173 1.00 92.62 968 ALA A N 1
ATOM 7307 C CA . ALA A 1 968 ? -26.098 -4.279 24.882 1.00 92.62 968 ALA A CA 1
ATOM 7308 C C . ALA A 1 968 ? -25.260 -5.234 24.022 1.00 92.62 968 ALA A C 1
ATOM 7310 O O . ALA A 1 968 ? -25.150 -6.408 24.375 1.00 92.62 968 ALA A O 1
ATOM 7311 N N . ILE A 1 969 ? -24.596 -4.711 22.984 1.00 92.88 969 ILE A N 1
ATOM 7312 C CA . ILE A 1 969 ? -23.707 -5.486 22.106 1.00 92.88 969 ILE A CA 1
ATOM 7313 C C . ILE A 1 969 ? -22.577 -6.114 22.931 1.00 92.88 969 ILE A C 1
ATOM 7315 O O . ILE A 1 969 ? -22.421 -7.333 22.942 1.00 92.88 969 ILE A O 1
ATOM 7319 N N . VAL A 1 970 ? -21.851 -5.315 23.721 1.00 90.50 970 VAL A N 1
ATOM 7320 C CA . VAL A 1 970 ? -20.748 -5.813 24.567 1.00 90.50 970 VAL A CA 1
ATOM 7321 C C . VAL A 1 970 ? -21.236 -6.835 25.600 1.00 90.50 970 VAL A C 1
ATOM 7323 O O . VAL A 1 970 ? -20.548 -7.816 25.870 1.00 90.50 970 VAL A O 1
ATOM 7326 N N . ALA A 1 971 ? -22.433 -6.651 26.167 1.00 90.31 971 ALA A N 1
ATOM 7327 C CA . ALA A 1 971 ? -23.011 -7.609 27.111 1.00 90.31 971 ALA A CA 1
ATOM 7328 C C . ALA A 1 971 ? -23.464 -8.928 26.455 1.00 90.31 971 ALA A C 1
ATOM 7330 O O . ALA A 1 971 ? -23.684 -9.910 27.167 1.00 90.31 971 ALA A O 1
ATOM 7331 N N . SER A 1 972 ? -23.630 -8.949 25.130 1.00 91.00 972 SER A N 1
ATOM 7332 C CA . SER A 1 972 ? -24.040 -10.135 24.375 1.00 91.00 972 SER A CA 1
ATOM 7333 C C . SER A 1 972 ? -22.876 -11.055 23.995 1.00 91.00 972 SER A C 1
ATOM 7335 O O . SER A 1 972 ? -23.125 -12.221 23.679 1.00 91.00 972 SER A O 1
ATOM 7337 N N . LEU A 1 973 ? -21.629 -10.574 24.100 1.00 92.94 973 LEU A N 1
ATOM 7338 C CA . LEU A 1 973 ? -20.429 -11.357 23.804 1.00 92.94 973 LEU A CA 1
ATOM 7339 C C . LEU A 1 973 ? -20.374 -12.641 24.653 1.00 92.94 973 LEU A C 1
ATOM 7341 O O . LEU A 1 973 ? -20.685 -12.648 25.850 1.00 92.94 973 LEU A O 1
ATOM 7345 N N . GLN A 1 974 ? -19.947 -13.730 24.026 1.00 93.12 974 GLN A N 1
ATOM 7346 C CA . GLN A 1 974 ? -19.760 -15.070 24.580 1.00 93.12 974 GLN A CA 1
ATOM 7347 C C . GLN A 1 974 ? -18.277 -15.483 24.525 1.00 93.12 974 GLN A C 1
ATOM 7349 O O . GLN A 1 974 ? -17.487 -14.849 23.829 1.00 93.12 974 GLN A O 1
ATOM 7354 N N . PRO A 1 975 ? -17.845 -16.539 25.246 1.00 92.50 975 PRO A N 1
ATOM 7355 C CA . PRO A 1 975 ? -16.470 -17.024 25.146 1.00 92.50 975 PRO A CA 1
ATOM 7356 C C . PRO A 1 975 ? -16.069 -17.317 23.695 1.00 92.50 975 PRO A C 1
ATOM 7358 O O . PRO A 1 975 ? -16.673 -18.173 23.056 1.00 92.50 975 PRO A O 1
ATOM 7361 N N . GLY A 1 976 ? -15.030 -16.635 23.210 1.00 88.31 976 GLY A N 1
ATOM 7362 C CA . GLY A 1 976 ? -14.567 -16.738 21.824 1.00 88.31 976 GLY A CA 1
ATOM 7363 C C . GLY A 1 976 ? -15.070 -15.624 20.903 1.00 88.31 976 GLY A C 1
ATOM 7364 O O . GLY A 1 976 ? -14.543 -15.506 19.804 1.00 88.31 976 GLY A O 1
ATOM 7365 N N . ASP A 1 977 ? -15.997 -14.775 21.341 1.00 93.19 977 ASP A N 1
ATOM 7366 C CA . ASP A 1 977 ? -16.423 -13.588 20.597 1.00 93.19 977 ASP A CA 1
ATOM 7367 C C . ASP A 1 977 ? -15.387 -12.456 20.705 1.00 93.19 977 ASP A C 1
ATOM 7369 O O . ASP A 1 977 ? -14.705 -12.310 21.729 1.00 93.19 977 ASP A O 1
ATOM 7373 N N . SER A 1 978 ? -15.294 -11.650 19.650 1.00 92.62 978 SER A N 1
ATOM 7374 C CA . SER A 1 978 ? -14.464 -10.444 19.582 1.00 92.62 978 SER A CA 1
ATOM 7375 C C . SER A 1 978 ? -15.118 -9.413 18.667 1.00 92.62 978 SER A C 1
ATOM 7377 O O . SER A 1 978 ? -15.758 -9.773 17.680 1.00 92.62 978 SER A O 1
ATOM 7379 N N . LEU A 1 979 ? -14.972 -8.131 18.996 1.00 93.75 979 LEU A N 1
ATOM 7380 C CA . LEU A 1 979 ? -15.538 -7.029 18.224 1.00 93.75 979 LEU A CA 1
ATOM 7381 C C . LEU A 1 979 ? -14.499 -5.922 18.048 1.00 93.75 979 LEU A C 1
ATOM 7383 O O . LEU A 1 979 ? -13.952 -5.416 19.029 1.00 93.75 979 LEU A O 1
ATOM 7387 N N . LEU A 1 980 ? -14.247 -5.545 16.799 1.00 96.19 980 LEU A N 1
ATOM 7388 C CA . LEU A 1 980 ? -13.267 -4.539 16.420 1.00 96.19 980 LEU A CA 1
ATOM 7389 C C . LEU A 1 980 ? -13.982 -3.245 16.042 1.00 96.19 980 LEU A C 1
ATOM 7391 O O . LEU A 1 980 ? -14.643 -3.181 15.008 1.00 96.19 980 LEU A O 1
ATOM 7395 N N . PHE A 1 981 ? -13.858 -2.221 16.883 1.00 97.44 981 PHE A N 1
ATOM 7396 C CA . PHE A 1 981 ? -14.316 -0.868 16.576 1.00 97.44 981 PHE A CA 1
ATOM 7397 C C . PHE A 1 981 ? -13.287 -0.193 15.682 1.00 97.44 981 PHE A C 1
ATOM 7399 O O . PHE A 1 981 ? -12.087 -0.309 15.927 1.00 97.44 981 PHE A O 1
ATOM 7406 N N . THR A 1 982 ? -13.736 0.508 14.649 1.00 98.38 982 THR A N 1
ATOM 7407 C CA . THR A 1 982 ? -12.859 1.258 13.746 1.00 98.38 982 THR A CA 1
ATOM 7408 C C . THR A 1 982 ? -13.489 2.604 13.423 1.00 98.38 982 THR A C 1
ATOM 7410 O O . THR A 1 982 ? -14.661 2.676 13.049 1.00 98.38 982 THR A O 1
ATOM 7413 N N . ALA A 1 983 ? -12.711 3.673 13.576 1.00 97.75 983 ALA A N 1
ATOM 7414 C CA . ALA A 1 983 ? -13.066 4.973 13.028 1.00 97.75 983 ALA A CA 1
ATOM 7415 C C . ALA A 1 983 ? -12.751 4.985 11.531 1.00 97.75 983 ALA A C 1
ATOM 7417 O O . ALA A 1 983 ? -11.616 4.740 11.124 1.00 97.75 983 ALA A O 1
ATOM 7418 N N . VAL A 1 984 ? -13.752 5.267 10.709 1.00 97.25 984 VAL A N 1
ATOM 7419 C CA . VAL A 1 984 ? -13.652 5.266 9.245 1.00 97.25 984 VAL A CA 1
ATOM 7420 C C . VAL A 1 984 ? -13.914 6.671 8.697 1.00 97.25 984 VAL A C 1
ATOM 7422 O O . VAL A 1 984 ? -14.421 7.520 9.440 1.00 97.25 984 VAL A O 1
ATOM 7425 N N . PRO A 1 985 ? -13.551 6.969 7.436 1.00 95.12 985 PRO A N 1
ATOM 7426 C CA . PRO A 1 985 ? -13.815 8.284 6.869 1.00 95.12 985 PRO A CA 1
ATOM 7427 C C . PRO A 1 985 ? -15.305 8.665 6.969 1.00 95.12 985 PRO A C 1
ATOM 7429 O O . PRO A 1 985 ? -16.168 7.788 6.861 1.00 95.12 985 PRO A O 1
ATOM 7432 N N . PRO A 1 986 ? -15.636 9.950 7.200 1.00 92.81 986 PRO A N 1
ATOM 7433 C CA . PRO A 1 986 ? -17.026 10.397 7.253 1.00 92.81 986 PRO A CA 1
ATOM 7434 C C . PRO A 1 986 ? -17.805 10.028 5.983 1.00 92.81 986 PRO A C 1
ATOM 7436 O O . PRO A 1 986 ? -17.358 10.312 4.873 1.00 92.81 986 PRO A O 1
ATOM 7439 N N . GLY A 1 987 ? -18.991 9.444 6.133 1.00 93.12 987 GLY A N 1
ATOM 7440 C CA . GLY A 1 987 ? -19.827 8.980 5.022 1.00 93.12 987 GLY A CA 1
ATOM 7441 C C . GLY A 1 987 ? -19.580 7.523 4.620 1.00 93.12 987 GLY A C 1
ATOM 7442 O O . GLY A 1 987 ? -20.445 6.927 3.987 1.00 93.12 987 GLY A O 1
ATOM 7443 N N . SER A 1 988 ? -18.461 6.915 5.026 1.00 95.25 988 SER A N 1
ATOM 7444 C CA . SER A 1 988 ? -18.140 5.519 4.695 1.00 95.25 988 SER A CA 1
ATOM 7445 C C . SER A 1 988 ? -18.712 4.507 5.698 1.00 95.25 988 SER A C 1
ATOM 7447 O O . SER A 1 988 ? -18.571 3.299 5.502 1.00 95.25 988 SER A O 1
ATOM 7449 N N . GLY A 1 989 ? -19.329 4.965 6.796 1.00 96.56 989 GLY A N 1
ATOM 7450 C CA . GLY A 1 989 ? -19.748 4.111 7.908 1.00 96.56 989 GLY A CA 1
ATOM 7451 C C . GLY A 1 989 ? -20.803 3.069 7.547 1.00 96.56 989 GLY A C 1
ATOM 7452 O O . GLY A 1 989 ? -20.683 1.923 7.978 1.00 96.56 989 GLY A O 1
ATOM 7453 N N . LYS A 1 990 ? -21.803 3.442 6.737 1.00 95.69 990 LYS A N 1
ATOM 7454 C CA . LYS A 1 990 ? -22.831 2.503 6.266 1.00 95.69 990 LYS A CA 1
ATOM 7455 C C . LYS A 1 990 ? -22.191 1.409 5.408 1.00 95.69 990 LYS A C 1
ATOM 7457 O O . LYS A 1 990 ? -22.307 0.241 5.770 1.00 95.69 990 LYS A O 1
ATOM 7462 N N . ARG A 1 991 ? -21.430 1.816 4.382 1.00 94.75 991 ARG A N 1
ATOM 7463 C CA . ARG A 1 991 ? -20.727 0.911 3.468 1.00 94.75 991 ARG A CA 1
ATOM 7464 C C . ARG A 1 991 ? -19.841 -0.083 4.210 1.00 94.75 991 ARG A C 1
ATOM 7466 O O . ARG A 1 991 ? -20.014 -1.287 4.141 1.00 94.75 991 ARG A O 1
ATOM 7473 N N . ILE A 1 992 ? -18.882 0.416 4.985 1.00 96.62 992 ILE A N 1
ATOM 7474 C CA . ILE A 1 992 ? -17.915 -0.465 5.655 1.00 96.62 992 ILE A CA 1
ATOM 7475 C C . ILE A 1 992 ? -18.602 -1.314 6.738 1.00 96.62 992 ILE A C 1
ATOM 7477 O O . ILE A 1 992 ? -18.218 -2.464 6.973 1.00 96.62 992 ILE A O 1
ATOM 7481 N N . GLY A 1 993 ? -19.586 -0.739 7.431 1.00 96.50 993 GLY A N 1
ATOM 7482 C CA . GLY A 1 993 ? -20.168 -1.317 8.632 1.00 96.50 993 GLY A CA 1
ATOM 7483 C C . GLY A 1 993 ? -21.208 -2.401 8.383 1.00 96.50 993 GLY A C 1
ATOM 7484 O O . GLY A 1 993 ? -21.167 -3.399 9.101 1.00 96.50 993 GLY A O 1
ATOM 7485 N N . ILE A 1 994 ? -22.151 -2.185 7.461 1.00 96.44 994 ILE A N 1
ATOM 7486 C CA . ILE A 1 994 ? -23.402 -2.965 7.414 1.00 96.44 994 ILE A CA 1
ATOM 7487 C C . ILE A 1 994 ? -23.981 -3.235 6.017 1.00 96.44 994 ILE A C 1
ATOM 7489 O O . ILE A 1 994 ? -24.996 -3.921 5.963 1.00 96.44 994 ILE A O 1
ATOM 7493 N N . ASP A 1 995 ? -23.439 -2.641 4.954 1.00 92.50 995 ASP A N 1
ATOM 7494 C CA . ASP A 1 995 ? -23.995 -2.686 3.588 1.00 92.50 995 ASP A CA 1
ATOM 7495 C C . ASP A 1 995 ? -22.847 -2.491 2.584 1.00 92.50 995 ASP A C 1
ATOM 7497 O O . ASP A 1 995 ? -22.574 -1.380 2.126 1.00 92.50 995 ASP A O 1
ATOM 7501 N N . GLN A 1 996 ? -22.052 -3.541 2.400 1.00 89.50 996 GLN A N 1
ATOM 7502 C CA . GLN A 1 996 ? -20.707 -3.465 1.831 1.00 89.50 996 GLN A CA 1
ATOM 7503 C C . GLN A 1 996 ? -20.667 -3.104 0.340 1.00 89.50 996 GLN A C 1
ATOM 7505 O O . GLN A 1 996 ? -19.726 -2.418 -0.084 1.00 89.50 996 GLN A O 1
ATOM 7510 N N . ASP A 1 997 ? -21.653 -3.565 -0.423 1.00 82.56 997 ASP A N 1
ATOM 7511 C CA . ASP A 1 997 ? -21.852 -3.343 -1.862 1.00 82.56 997 ASP A CA 1
ATOM 7512 C C . ASP A 1 997 ? -22.850 -2.227 -2.178 1.00 82.56 997 ASP A C 1
ATOM 7514 O O . ASP A 1 997 ? -22.985 -1.849 -3.339 1.00 82.56 997 ASP A O 1
ATOM 7518 N N . THR A 1 998 ? -23.438 -1.605 -1.154 1.00 84.38 998 THR A N 1
ATOM 7519 C CA . THR A 1 998 ? -24.291 -0.413 -1.261 1.00 84.38 998 THR A CA 1
ATOM 7520 C C . THR A 1 998 ? -25.593 -0.632 -2.030 1.00 84.38 998 THR A C 1
ATOM 7522 O O . THR A 1 998 ? -26.247 0.338 -2.421 1.00 84.38 998 THR A O 1
ATOM 7525 N N . ASP A 1 999 ? -26.027 -1.883 -2.181 1.00 74.50 999 ASP A N 1
ATOM 7526 C CA . ASP A 1 999 ? -27.260 -2.239 -2.887 1.00 74.50 999 ASP A CA 1
ATOM 7527 C C . ASP A 1 999 ? -28.535 -1.986 -2.040 1.00 74.50 999 ASP A C 1
ATOM 7529 O O . ASP A 1 999 ? -29.671 -2.033 -2.528 1.00 74.50 999 ASP A O 1
ATOM 7533 N N . GLY A 1 1000 ? -28.356 -1.666 -0.751 1.00 80.75 1000 GLY A N 1
ATOM 7534 C CA . GLY A 1 1000 ? -29.425 -1.370 0.199 1.00 80.75 1000 GLY A CA 1
ATOM 7535 C C . GLY A 1 1000 ? -29.948 -2.580 0.980 1.00 80.75 1000 GLY A C 1
ATOM 7536 O O . GLY A 1 1000 ? -30.775 -2.394 1.891 1.00 80.75 1000 GLY A O 1
ATOM 7537 N N . LEU A 1 1001 ? -29.480 -3.789 0.678 1.00 81.94 1001 LEU A N 1
ATOM 7538 C CA . LEU A 1 1001 ? -29.569 -4.960 1.540 1.00 81.94 1001 LEU A CA 1
ATOM 7539 C C . LEU A 1 1001 ? -28.428 -4.904 2.559 1.00 81.94 1001 LEU A C 1
ATOM 7541 O O . LEU A 1 1001 ? -27.339 -4.417 2.317 1.00 81.94 1001 LEU A O 1
ATOM 7545 N N . LEU A 1 1002 ? -28.713 -5.325 3.789 1.00 91.31 1002 LEU A N 1
ATOM 7546 C CA . LEU A 1 1002 ? -27.700 -5.287 4.844 1.00 91.31 1002 LEU A CA 1
ATOM 7547 C C . LEU A 1 1002 ? -26.938 -6.612 4.874 1.00 91.31 1002 LEU A C 1
ATOM 7549 O O . LEU A 1 1002 ? -27.589 -7.656 4.783 1.00 91.31 1002 LEU A O 1
ATOM 7553 N N . ASP A 1 1003 ? -25.624 -6.574 5.126 1.00 91.12 1003 ASP A N 1
ATOM 7554 C CA . ASP A 1 1003 ? -24.697 -7.713 4.989 1.00 91.12 1003 ASP A CA 1
ATOM 7555 C C . ASP A 1 1003 ? -25.208 -9.012 5.651 1.00 91.12 1003 ASP A C 1
ATOM 7557 O O . ASP A 1 1003 ? -24.989 -10.120 5.170 1.00 91.12 1003 ASP A O 1
ATOM 7561 N N . GLY A 1 1004 ? -25.880 -8.900 6.803 1.00 89.06 1004 GLY A N 1
ATOM 7562 C CA . GLY A 1 1004 ? -26.369 -10.043 7.578 1.00 89.06 1004 GLY A CA 1
ATOM 7563 C C . GLY A 1 1004 ? -27.697 -10.630 7.084 1.00 89.06 1004 GLY A C 1
ATOM 7564 O O . GLY A 1 1004 ? -28.094 -11.709 7.537 1.00 89.06 1004 GLY A O 1
ATOM 7565 N N . ASN A 1 1005 ? -28.399 -9.917 6.204 1.00 87.44 1005 ASN A N 1
ATOM 7566 C CA . ASN A 1 1005 ? -29.635 -10.334 5.537 1.00 87.44 1005 ASN A CA 1
ATOM 7567 C C . ASN A 1 1005 ? -29.435 -10.625 4.042 1.00 87.44 1005 ASN A C 1
ATOM 7569 O O . ASN A 1 1005 ? -30.357 -11.148 3.413 1.00 87.44 1005 ASN A O 1
ATOM 7573 N N . ASP A 1 1006 ? -28.274 -10.277 3.505 1.00 80.06 1006 ASP A N 1
ATOM 7574 C CA . ASP A 1 1006 ? -27.915 -10.437 2.110 1.00 80.06 1006 ASP A CA 1
ATOM 7575 C C . ASP A 1 1006 ? -27.274 -11.825 1.875 1.00 80.06 1006 ASP A C 1
ATOM 7577 O O . ASP A 1 1006 ? -26.367 -12.227 2.615 1.00 80.06 1006 ASP A O 1
ATOM 7581 N N . PRO A 1 1007 ? -27.777 -12.632 0.920 1.00 71.12 1007 PRO A N 1
ATOM 7582 C CA . PRO A 1 1007 ? -27.142 -13.893 0.539 1.00 71.12 1007 PRO A CA 1
ATOM 7583 C C . PRO A 1 1007 ? -25.788 -13.716 -0.174 1.00 71.12 1007 PRO A C 1
ATOM 7585 O O . PRO A 1 1007 ? -24.988 -14.660 -0.161 1.00 71.12 1007 PRO A O 1
ATOM 7588 N N . ALA A 1 1008 ? -25.527 -12.546 -0.758 1.00 68.94 1008 ALA A N 1
ATOM 7589 C CA . ALA A 1 1008 ? -24.347 -12.206 -1.540 1.00 68.94 1008 ALA A CA 1
ATOM 7590 C C . ALA A 1 1008 ? -23.792 -10.794 -1.205 1.00 68.94 1008 ALA A C 1
ATOM 7592 O O . ALA A 1 1008 ? -23.541 -10.033 -2.129 1.00 68.94 1008 ALA A O 1
ATOM 7593 N N . PRO A 1 1009 ? -23.435 -10.500 0.069 1.00 68.50 1009 PRO A N 1
ATOM 7594 C CA . PRO A 1 1009 ? -23.066 -9.158 0.588 1.00 68.50 1009 PRO A CA 1
ATOM 7595 C C . PRO A 1 1009 ? -21.743 -8.579 0.063 1.00 68.50 1009 PRO A C 1
ATOM 7597 O O . PRO A 1 1009 ? -21.088 -7.744 0.685 1.00 68.50 1009 PRO A O 1
ATOM 7600 N N . GLN A 1 1010 ? -21.207 -9.202 -0.975 1.00 66.25 1010 GLN A N 1
ATOM 7601 C CA . GLN A 1 1010 ? -19.896 -8.959 -1.558 1.00 66.25 1010 GLN A CA 1
ATOM 7602 C C . GLN A 1 1010 ? -19.976 -9.188 -3.071 1.00 66.25 1010 GLN A C 1
ATOM 7604 O O . GLN A 1 1010 ? -18.976 -9.588 -3.683 1.00 66.25 1010 GLN A O 1
ATOM 7609 N N . HIS A 1 1011 ? -21.169 -9.039 -3.643 1.00 62.78 1011 HIS A N 1
ATOM 7610 C CA . HIS A 1 1011 ? -21.436 -9.157 -5.060 1.00 62.78 1011 HIS A CA 1
ATOM 7611 C C . HIS A 1 1011 ? -22.030 -7.836 -5.520 1.00 62.78 1011 HIS A C 1
ATOM 7613 O O . HIS A 1 1011 ? -22.890 -7.264 -4.867 1.00 62.78 1011 HIS A O 1
ATOM 7619 N N . ASP A 1 1012 ? -21.527 -7.324 -6.635 1.00 60.25 1012 ASP A N 1
ATOM 7620 C CA . ASP A 1 1012 ? -22.198 -6.213 -7.283 1.00 60.25 1012 ASP A CA 1
ATOM 7621 C C . ASP A 1 1012 ? -23.507 -6.769 -7.863 1.00 60.25 1012 ASP A C 1
ATOM 7623 O O . ASP A 1 1012 ? -23.492 -7.479 -8.873 1.00 60.25 1012 ASP A O 1
ATOM 7627 N N . ASN A 1 1013 ? -24.625 -6.524 -7.174 1.00 65.69 1013 ASN A N 1
ATOM 7628 C CA . ASN A 1 1013 ? -25.952 -6.998 -7.579 1.00 65.69 1013 ASN A CA 1
ATOM 7629 C C . ASN A 1 1013 ? -26.486 -6.230 -8.802 1.00 65.69 1013 ASN A C 1
ATOM 7631 O O . ASN A 1 1013 ? -27.612 -6.458 -9.249 1.00 65.69 1013 ASN A O 1
ATOM 7635 N N . THR A 1 1014 ? -25.673 -5.345 -9.391 1.00 66.69 1014 THR A N 1
ATOM 7636 C CA . THR A 1 1014 ? -25.915 -4.763 -10.708 1.00 66.69 1014 THR A CA 1
ATOM 7637 C C . THR A 1 1014 ? -26.170 -5.865 -11.734 1.00 66.69 1014 THR A C 1
ATOM 7639 O O . THR A 1 1014 ? -25.290 -6.643 -12.098 1.00 66.69 1014 THR A O 1
ATOM 7642 N N . GLY A 1 1015 ? -27.401 -5.925 -12.221 1.00 68.00 1015 GLY A N 1
ATOM 7643 C CA . GLY A 1 1015 ? -27.898 -6.919 -13.157 1.00 68.00 1015 GLY A CA 1
ATOM 7644 C C . GLY A 1 1015 ? -28.500 -8.175 -12.524 1.00 68.00 1015 GLY A C 1
ATOM 7645 O O . GLY A 1 1015 ? -29.156 -8.893 -13.272 1.00 68.00 1015 GLY A O 1
ATOM 7646 N N . ASP A 1 1016 ? -28.348 -8.416 -11.216 1.00 72.19 1016 ASP A N 1
ATOM 7647 C CA . ASP A 1 1016 ? -28.931 -9.547 -10.466 1.00 72.19 1016 ASP A CA 1
ATOM 7648 C C . ASP A 1 1016 ? -30.266 -9.109 -9.839 1.00 72.19 1016 ASP A C 1
ATOM 7650 O O . ASP A 1 1016 ? -30.345 -8.543 -8.750 1.00 72.19 1016 ASP A O 1
ATOM 7654 N N . PHE A 1 1017 ? -31.358 -9.309 -10.570 1.00 75.06 1017 PHE A N 1
ATOM 7655 C CA . PHE A 1 1017 ? -32.674 -8.817 -10.179 1.00 75.06 1017 PHE A CA 1
ATOM 7656 C C . PHE A 1 1017 ? -33.419 -9.724 -9.202 1.00 75.06 1017 PHE A C 1
ATOM 7658 O O . PHE A 1 1017 ? -34.424 -9.275 -8.623 1.00 75.06 1017 PHE A O 1
ATOM 7665 N N . ASP A 1 1018 ? -33.039 -10.995 -9.091 1.00 72.25 1018 ASP A N 1
ATOM 7666 C CA . ASP A 1 1018 ? -33.643 -11.919 -8.132 1.00 72.25 1018 ASP A CA 1
ATOM 7667 C C . ASP A 1 1018 ? -32.792 -12.179 -6.880 1.00 72.25 1018 ASP A C 1
ATOM 7669 O O . ASP A 1 1018 ? -33.319 -12.758 -5.915 1.00 72.25 1018 ASP A O 1
ATOM 7673 N N . LEU A 1 1019 ? -31.611 -11.549 -6.830 1.00 68.62 1019 LEU A N 1
ATOM 7674 C CA . LEU A 1 1019 ? -30.707 -11.420 -5.690 1.00 68.62 1019 LEU A CA 1
ATOM 7675 C C . LEU A 1 1019 ? -30.239 -12.787 -5.196 1.00 68.62 1019 LEU A C 1
ATOM 7677 O O . LEU A 1 1019 ? -30.201 -13.050 -3.984 1.00 68.62 1019 LEU A O 1
ATOM 7681 N N . ASP A 1 1020 ? -29.980 -13.697 -6.132 1.00 65.50 1020 ASP A N 1
ATOM 7682 C CA . ASP A 1 1020 ? -29.479 -15.032 -5.826 1.00 65.50 1020 ASP A CA 1
ATOM 7683 C C . ASP A 1 1020 ? -27.944 -15.146 -5.910 1.00 65.50 1020 ASP A C 1
ATOM 7685 O O . ASP A 1 1020 ? -27.377 -16.171 -5.495 1.00 65.50 1020 ASP A O 1
ATOM 7689 N N . GLY A 1 1021 ? -27.278 -14.041 -6.265 1.00 61.38 1021 GLY A N 1
ATOM 7690 C CA . GLY A 1 1021 ? -25.832 -13.860 -6.254 1.00 61.38 1021 GLY A CA 1
ATOM 7691 C C . GLY A 1 1021 ? -25.157 -14.232 -7.573 1.00 61.38 1021 GLY A C 1
ATOM 7692 O O . GLY A 1 1021 ? -23.934 -14.425 -7.581 1.00 61.38 1021 GLY A O 1
ATOM 7693 N N . ASP A 1 1022 ? -25.918 -14.384 -8.657 1.00 64.50 1022 ASP A N 1
ATOM 7694 C CA . ASP A 1 1022 ? -25.404 -14.451 -10.020 1.00 64.50 1022 ASP A CA 1
ATOM 7695 C C . ASP A 1 1022 ? -26.263 -13.631 -11.001 1.00 64.50 1022 ASP A C 1
ATOM 7697 O O . ASP A 1 1022 ? -27.332 -13.146 -10.665 1.00 64.50 1022 ASP A O 1
ATOM 7701 N N . VAL A 1 1023 ? -25.734 -13.368 -12.202 1.00 71.75 1023 VAL A N 1
ATOM 7702 C CA . VAL A 1 1023 ? -26.503 -12.729 -13.281 1.00 71.75 1023 VAL A CA 1
ATOM 7703 C C . VAL A 1 1023 ? -26.735 -13.747 -14.380 1.00 71.75 1023 VAL A C 1
ATOM 7705 O O . VAL A 1 1023 ? -25.813 -14.104 -15.129 1.00 71.75 1023 VAL A O 1
ATOM 7708 N N . ASP A 1 1024 ? -27.979 -14.205 -14.506 1.00 76.25 1024 ASP A N 1
ATOM 7709 C CA . ASP A 1 1024 ? -28.343 -15.292 -15.400 1.00 76.25 1024 ASP A CA 1
ATOM 7710 C C . ASP A 1 1024 ? -29.543 -14.978 -16.328 1.00 76.25 1024 ASP A C 1
ATOM 7712 O O . ASP A 1 1024 ? -29.877 -13.839 -16.683 1.00 76.25 1024 ASP A O 1
ATOM 7716 N N . LEU A 1 1025 ? -30.145 -16.028 -16.894 1.00 79.69 1025 LEU A N 1
ATOM 7717 C CA . LEU A 1 1025 ? -31.277 -15.883 -17.811 1.00 79.69 1025 LEU A CA 1
ATOM 7718 C C . LEU A 1 1025 ? -32.575 -15.438 -17.117 1.00 79.69 1025 LEU A C 1
ATOM 7720 O O . LEU A 1 1025 ? -33.478 -14.954 -17.816 1.00 79.69 1025 LEU A O 1
ATOM 7724 N N . ALA A 1 1026 ? -32.707 -15.644 -15.809 1.00 77.94 1026 ALA A N 1
ATOM 7725 C CA . ALA A 1 1026 ? -33.812 -15.168 -14.989 1.00 77.94 1026 ALA A CA 1
ATOM 7726 C C . ALA A 1 1026 ? -33.807 -13.634 -14.918 1.00 77.94 1026 ALA A C 1
ATOM 7728 O O . ALA A 1 1026 ? -34.860 -13.018 -15.145 1.00 77.94 1026 ALA A O 1
ATOM 7729 N N . ASP A 1 1027 ? -32.626 -13.032 -14.778 1.00 82.94 1027 ASP A N 1
ATOM 7730 C CA . ASP A 1 1027 ? -32.431 -11.582 -14.690 1.00 82.94 1027 ASP A CA 1
ATOM 7731 C C . ASP A 1 1027 ? -32.658 -10.861 -16.002 1.00 82.94 1027 ASP A C 1
ATOM 7733 O O . ASP A 1 1027 ? -33.288 -9.800 -16.058 1.00 82.94 1027 ASP A O 1
ATOM 7737 N N . HIS A 1 1028 ? -32.231 -11.474 -17.106 1.00 81.81 1028 HIS A N 1
ATOM 7738 C CA . HIS A 1 1028 ? -32.339 -10.867 -18.430 1.00 81.81 1028 HIS A CA 1
ATOM 7739 C C . HIS A 1 1028 ? -33.785 -10.461 -18.775 1.00 81.81 1028 HIS A C 1
ATOM 7741 O O . HIS A 1 1028 ? -34.025 -9.428 -19.409 1.00 81.81 1028 HIS A O 1
ATOM 7747 N N . ALA A 1 1029 ? -34.780 -11.242 -18.340 1.00 80.00 1029 ALA A N 1
ATOM 7748 C CA . ALA A 1 1029 ? -36.187 -10.913 -18.564 1.00 80.00 1029 ALA A CA 1
ATOM 7749 C C . ALA A 1 1029 ? -36.647 -9.678 -17.770 1.00 80.00 1029 ALA A C 1
ATOM 7751 O O . ALA A 1 1029 ? -37.600 -9.009 -18.189 1.00 80.00 1029 ALA A O 1
ATOM 7752 N N . ARG A 1 1030 ? -36.013 -9.404 -16.627 1.00 80.75 1030 ARG A N 1
ATOM 7753 C CA . ARG A 1 1030 ? -36.278 -8.256 -15.761 1.00 80.75 1030 ARG A CA 1
ATOM 7754 C C . ARG A 1 1030 ? -35.541 -7.015 -16.255 1.00 80.75 1030 ARG A C 1
ATOM 7756 O O . ARG A 1 1030 ? -36.194 -5.992 -16.438 1.00 80.75 1030 ARG A O 1
ATOM 7763 N N . LEU A 1 1031 ? -34.271 -7.159 -16.629 1.00 83.56 1031 LEU A N 1
ATOM 7764 C CA . LEU A 1 1031 ? -33.470 -6.109 -17.255 1.00 83.56 1031 LEU A CA 1
ATOM 7765 C C . LEU A 1 1031 ? -34.190 -5.514 -18.471 1.00 83.56 1031 LEU A C 1
ATOM 7767 O O . LEU A 1 1031 ? -34.419 -4.312 -18.540 1.00 83.56 1031 LEU A O 1
ATOM 7771 N N . GLN A 1 1032 ? -34.708 -6.360 -19.372 1.00 83.38 1032 GLN A N 1
ATOM 7772 C CA . GLN A 1 1032 ? -35.494 -5.916 -20.536 1.00 83.38 1032 GLN A CA 1
ATOM 7773 C C . GLN A 1 1032 ? -36.758 -5.111 -20.187 1.00 83.38 1032 GLN A C 1
ATOM 7775 O O . GLN A 1 1032 ? -37.232 -4.331 -21.013 1.00 83.38 1032 GLN A O 1
ATOM 7780 N N . GLN A 1 1033 ? -37.350 -5.326 -19.008 1.00 84.56 1033 GLN A N 1
ATOM 7781 C CA . GLN A 1 1033 ? -38.520 -4.565 -18.549 1.00 84.56 1033 GLN A CA 1
ATOM 7782 C C . GLN A 1 1033 ? -38.134 -3.187 -18.012 1.00 84.56 1033 GLN A C 1
ATOM 7784 O O . GLN A 1 1033 ? -38.997 -2.309 -17.963 1.00 84.56 1033 GLN A O 1
ATOM 7789 N N . CYS A 1 1034 ? -36.869 -3.020 -17.635 1.00 85.25 1034 CYS A N 1
ATOM 7790 C CA . CYS A 1 1034 ? -36.313 -1.790 -17.105 1.00 85.25 1034 CYS A CA 1
ATOM 7791 C C . CYS A 1 1034 ? -35.767 -0.860 -18.187 1.00 85.25 1034 CYS A C 1
ATOM 7793 O O . CYS A 1 1034 ? -35.680 0.327 -17.915 1.00 85.25 1034 CYS A O 1
ATOM 7795 N N . PHE A 1 1035 ? -35.528 -1.344 -19.416 1.00 86.31 1035 PHE A N 1
ATOM 7796 C CA . PHE A 1 1035 ? -35.075 -0.512 -20.540 1.00 86.31 1035 PHE A CA 1
ATOM 7797 C C . PHE A 1 1035 ? -35.929 0.754 -20.710 1.00 86.31 1035 PHE A C 1
ATOM 7799 O O . PHE A 1 1035 ? -37.123 0.687 -21.042 1.00 86.31 1035 PHE A O 1
ATOM 7806 N N . THR A 1 1036 ? -35.306 1.914 -20.531 1.00 79.00 1036 THR A N 1
ATOM 7807 C CA . THR A 1 1036 ? -35.933 3.222 -20.697 1.00 79.00 1036 THR A CA 1
ATOM 7808 C C . THR A 1 1036 ? -35.415 3.935 -21.955 1.00 79.00 1036 THR A C 1
ATOM 7810 O O . THR A 1 1036 ? -34.861 3.324 -22.867 1.00 79.00 1036 THR A O 1
ATOM 7813 N N . THR A 1 1037 ? -35.756 5.217 -22.113 1.00 70.44 1037 THR A N 1
ATOM 7814 C CA . THR A 1 1037 ? -35.237 6.029 -23.225 1.00 70.44 1037 THR A CA 1
ATOM 7815 C C . THR A 1 1037 ? -34.007 6.773 -22.716 1.00 70.44 1037 THR A C 1
ATOM 7817 O O . THR A 1 1037 ? -34.160 7.408 -21.672 1.00 70.44 1037 THR A O 1
ATOM 7820 N N . PRO A 1 1038 ? -32.887 6.801 -23.464 1.00 62.16 1038 PRO A N 1
ATOM 7821 C CA . PRO A 1 1038 ? -31.666 7.465 -23.017 1.00 62.16 1038 PRO A CA 1
ATOM 7822 C C . PRO A 1 1038 ? -31.917 8.912 -22.549 1.00 62.16 1038 PRO A C 1
ATOM 7824 O O . PRO A 1 1038 ? -32.578 9.692 -23.257 1.00 62.16 1038 PRO A O 1
ATOM 7827 N N . GLY A 1 1039 ? -31.406 9.269 -21.372 1.00 57.75 1039 GLY A N 1
ATOM 7828 C CA . GLY A 1 1039 ? -31.557 10.551 -20.680 1.00 57.75 1039 GLY A CA 1
ATOM 7829 C C . GLY A 1 1039 ? -32.791 10.675 -19.772 1.00 57.75 1039 GLY A C 1
ATOM 7830 O O . GLY A 1 1039 ? -33.258 11.797 -19.523 1.00 57.75 1039 GLY A O 1
ATOM 7831 N N . SER A 1 1040 ? -33.375 9.566 -19.312 1.00 58.62 1040 SER A N 1
ATOM 7832 C CA . SER A 1 1040 ? -34.561 9.562 -18.443 1.00 58.62 1040 SER A CA 1
ATOM 7833 C C . SER A 1 1040 ? -34.194 9.609 -16.953 1.00 58.62 1040 SER A C 1
ATOM 7835 O O . SER A 1 1040 ? -34.178 8.579 -16.311 1.00 58.62 1040 SER A O 1
ATOM 7837 N N . LEU A 1 1041 ? -34.063 10.806 -16.366 1.00 57.16 1041 LEU A N 1
ATOM 7838 C CA . LEU A 1 1041 ? -33.629 11.074 -14.969 1.00 57.16 1041 LEU A CA 1
ATOM 7839 C C . LEU A 1 1041 ? -34.478 10.487 -13.803 1.00 57.16 1041 LEU A C 1
ATOM 7841 O O . LEU A 1 1041 ? -34.380 10.968 -12.672 1.00 57.16 1041 LEU A O 1
ATOM 7845 N N . THR A 1 1042 ? -35.379 9.535 -14.042 1.00 62.88 1042 THR A N 1
ATOM 7846 C CA . THR A 1 1042 ? -36.151 8.866 -12.981 1.00 62.88 1042 THR A CA 1
ATOM 7847 C C . THR A 1 1042 ? -36.375 7.398 -13.322 1.00 62.88 1042 THR A C 1
ATOM 7849 O O . THR A 1 1042 ? -37.266 7.086 -14.122 1.00 62.88 1042 THR A O 1
ATOM 7852 N N . LEU A 1 1043 ? -35.623 6.522 -12.660 1.00 72.56 1043 LEU A N 1
ATOM 7853 C CA . LEU A 1 1043 ? -35.803 5.074 -12.667 1.00 72.56 1043 LEU A CA 1
ATOM 7854 C C . LEU A 1 1043 ? -36.739 4.618 -11.534 1.00 72.56 1043 LEU A C 1
ATOM 7856 O O . LEU A 1 1043 ? -36.731 5.199 -10.447 1.00 72.56 1043 LEU A O 1
ATOM 7860 N N . PRO A 1 1044 ? -37.597 3.609 -11.763 1.00 74.50 1044 PRO A N 1
ATOM 7861 C CA . PRO A 1 1044 ? -38.249 2.878 -10.680 1.00 74.50 1044 PRO A CA 1
ATOM 7862 C C . PRO A 1 1044 ? -37.212 2.142 -9.821 1.00 74.50 1044 PRO A C 1
ATOM 7864 O O . PRO A 1 1044 ? -36.277 1.574 -10.371 1.00 74.50 1044 PRO A O 1
ATOM 7867 N N . SER A 1 1045 ? -37.426 2.061 -8.505 1.00 70.44 1045 SER A N 1
ATOM 7868 C CA . SER A 1 1045 ? -36.514 1.368 -7.575 1.00 70.44 1045 SER A CA 1
ATOM 7869 C C . SER A 1 1045 ? -36.260 -0.097 -7.949 1.00 70.44 1045 SER A C 1
ATOM 7871 O O . SER A 1 1045 ? -35.176 -0.621 -7.758 1.00 70.44 1045 SER A O 1
ATOM 7873 N N . GLU A 1 1046 ? -37.251 -0.776 -8.536 1.00 69.38 1046 GLU A N 1
ATOM 7874 C CA . GLU A 1 1046 ? -37.101 -2.155 -9.023 1.00 69.38 1046 GLU A CA 1
ATOM 7875 C C . GLU A 1 1046 ? -36.213 -2.302 -10.273 1.00 69.38 1046 GLU A C 1
ATOM 7877 O O . GLU A 1 1046 ? -36.055 -3.418 -10.766 1.00 69.38 1046 GLU A O 1
ATOM 7882 N N . CYS A 1 1047 ? -35.713 -1.188 -10.807 1.00 79.00 1047 CYS A N 1
ATOM 7883 C CA . CYS A 1 1047 ? -34.869 -1.102 -11.990 1.00 79.00 1047 CYS A CA 1
ATOM 7884 C C . CYS A 1 1047 ? -33.501 -0.475 -11.714 1.00 79.00 1047 CYS A C 1
ATOM 7886 O O . CYS A 1 1047 ? -32.718 -0.386 -12.650 1.00 79.00 1047 CYS A O 1
ATOM 7888 N N . GLU A 1 1048 ? -33.210 -0.077 -10.471 1.00 75.00 1048 GLU A N 1
ATOM 7889 C CA . GLU A 1 1048 ? -31.917 0.513 -10.086 1.00 75.00 1048 GLU A CA 1
ATOM 7890 C C . GLU A 1 1048 ? -30.764 -0.471 -10.320 1.00 75.00 1048 GLU A C 1
ATOM 7892 O O . GLU A 1 1048 ? -29.754 -0.087 -10.885 1.00 75.00 1048 GLU A O 1
ATOM 7897 N N . LEU A 1 1049 ? -30.969 -1.767 -10.056 1.00 75.12 1049 LEU A N 1
ATOM 7898 C CA . LEU A 1 1049 ? -29.986 -2.814 -10.377 1.00 75.12 1049 LEU A CA 1
ATOM 7899 C C . LEU A 1 1049 ? -29.711 -2.944 -11.884 1.00 75.12 1049 LEU A C 1
ATOM 7901 O O . LEU A 1 1049 ? -28.749 -3.581 -12.284 1.00 75.12 1049 LEU A O 1
ATOM 7905 N N . GLY A 1 1050 ? -30.571 -2.393 -12.743 1.00 75.00 1050 GLY A N 1
ATOM 7906 C CA . GLY A 1 1050 ? -30.357 -2.394 -14.186 1.00 75.00 1050 GLY A CA 1
ATOM 7907 C C . GLY A 1 1050 ? -29.556 -1.206 -14.709 1.00 75.00 1050 GLY A C 1
ATOM 7908 O O . GLY A 1 1050 ? -29.201 -1.257 -15.880 1.00 75.00 1050 GLY A O 1
ATOM 7909 N N . ASP A 1 1051 ? -29.357 -0.153 -13.910 1.00 77.62 1051 ASP A N 1
ATOM 7910 C CA . ASP A 1 1051 ? -28.637 1.087 -14.260 1.00 77.62 1051 ASP A CA 1
ATOM 7911 C C . ASP A 1 1051 ? -27.163 0.913 -13.896 1.00 77.62 1051 ASP A C 1
ATOM 7913 O O . ASP A 1 1051 ? -26.644 1.452 -12.920 1.00 77.62 1051 ASP A O 1
ATOM 7917 N N . ALA A 1 1052 ? -26.514 0.026 -14.639 1.00 72.44 1052 ALA A N 1
ATOM 7918 C CA . ALA A 1 1052 ? -25.170 -0.439 -14.348 1.00 72.44 1052 ALA A CA 1
ATOM 7919 C C . ALA A 1 1052 ? -24.094 0.629 -14.561 1.00 72.44 1052 ALA A C 1
ATOM 7921 O O . ALA A 1 1052 ? -22.998 0.527 -14.009 1.00 72.44 1052 ALA A O 1
ATOM 7922 N N . ASN A 1 1053 ? -24.376 1.635 -15.388 1.00 67.56 1053 ASN A N 1
ATOM 7923 C CA . ASN A 1 1053 ? -23.456 2.736 -15.644 1.00 67.56 1053 ASN A CA 1
ATOM 7924 C C . ASN A 1 1053 ? -23.716 3.972 -14.747 1.00 67.56 1053 ASN A C 1
ATOM 7926 O O . ASN A 1 1053 ? -22.945 4.936 -14.829 1.00 67.56 1053 ASN A O 1
ATOM 7930 N N . GLU A 1 1054 ? -24.745 3.909 -13.889 1.00 70.62 1054 GLU A N 1
ATOM 7931 C CA . GLU A 1 1054 ? -25.208 4.946 -12.956 1.00 70.62 1054 GLU A CA 1
ATOM 7932 C C . GLU A 1 1054 ? -25.568 6.293 -13.619 1.00 70.62 1054 GLU A C 1
ATOM 7934 O O . GLU A 1 1054 ? -25.442 7.365 -13.006 1.00 70.62 1054 GLU A O 1
ATOM 7939 N N . ASP A 1 1055 ? -25.995 6.292 -14.883 1.00 71.31 1055 ASP A N 1
ATOM 7940 C CA . ASP A 1 1055 ? -26.375 7.512 -15.606 1.00 71.31 1055 ASP A CA 1
ATOM 7941 C C . ASP A 1 1055 ? -27.836 7.939 -15.371 1.00 71.31 1055 ASP A C 1
ATOM 7943 O O . ASP A 1 1055 ? -28.270 9.022 -15.807 1.00 71.31 1055 ASP A O 1
ATOM 7947 N N . GLY A 1 1056 ? -28.557 7.156 -14.566 1.00 72.94 1056 GLY A N 1
ATOM 7948 C CA . GLY A 1 1056 ? -29.927 7.411 -14.161 1.00 72.94 1056 GLY A CA 1
ATOM 7949 C C . GLY A 1 1056 ? -30.947 6.841 -15.134 1.00 72.94 1056 GLY A C 1
ATOM 7950 O O . GLY A 1 1056 ? -32.127 7.201 -15.019 1.00 72.94 1056 GLY A O 1
ATOM 7951 N N . ASP A 1 1057 ? -30.530 6.002 -16.083 1.00 80.69 1057 ASP A N 1
ATOM 7952 C CA . ASP A 1 1057 ? -31.405 5.272 -16.980 1.00 80.69 1057 ASP A CA 1
ATOM 7953 C C . ASP A 1 1057 ? -30.981 3.794 -17.164 1.00 80.69 1057 ASP A C 1
ATOM 7955 O O . ASP A 1 1057 ? -30.211 3.261 -16.388 1.00 80.69 1057 ASP A O 1
ATOM 7959 N N . VAL A 1 1058 ? -31.659 3.056 -18.041 1.00 83.38 1058 VAL A N 1
ATOM 7960 C CA . VAL A 1 1058 ? -31.361 1.627 -18.266 1.00 83.38 1058 VAL A CA 1
ATOM 7961 C C . VAL A 1 1058 ? -31.470 1.445 -19.759 1.00 83.38 1058 VAL A C 1
ATOM 7963 O O . VAL A 1 1058 ? -32.574 1.523 -20.317 1.00 83.38 1058 VAL A O 1
ATOM 7966 N N . ASP A 1 1059 ? -30.359 1.217 -20.428 1.00 85.69 1059 ASP A N 1
ATOM 7967 C CA . ASP A 1 1059 ? -30.308 1.088 -21.865 1.00 85.69 1059 ASP A CA 1
ATOM 7968 C C . ASP A 1 1059 ? -29.305 0.014 -22.324 1.00 85.69 1059 ASP A C 1
ATOM 7970 O O . ASP A 1 1059 ? -29.059 -0.997 -21.661 1.00 85.69 1059 ASP A O 1
ATOM 7974 N N . LEU A 1 1060 ? -28.839 0.131 -23.568 1.00 84.19 1060 LEU A N 1
ATOM 7975 C CA . LEU A 1 1060 ? -27.912 -0.849 -24.120 1.00 84.19 1060 LEU A CA 1
ATOM 7976 C C . LEU A 1 1060 ? -26.512 -0.727 -23.501 1.00 84.19 1060 LEU A C 1
ATOM 7978 O O . LEU A 1 1060 ? -25.820 -1.738 -23.438 1.00 84.19 1060 LEU A O 1
ATOM 7982 N N . ALA A 1 1061 ? -26.111 0.466 -23.059 1.00 78.94 1061 ALA A N 1
ATOM 7983 C CA . ALA A 1 1061 ? -24.855 0.683 -22.359 1.00 78.94 1061 ALA A CA 1
ATOM 7984 C C . ALA A 1 1061 ? -24.849 -0.075 -21.029 1.00 78.94 1061 ALA A C 1
ATOM 7986 O O . ALA A 1 1061 ? -23.860 -0.738 -20.737 1.00 78.94 1061 ALA A O 1
ATOM 7987 N N . ASP A 1 1062 ? -25.964 -0.096 -20.294 1.00 81.38 1062 ASP A N 1
ATOM 7988 C CA . ASP A 1 1062 ? -26.072 -0.899 -19.070 1.00 81.38 1062 ASP A CA 1
ATOM 7989 C C . ASP A 1 1062 ? -26.033 -2.393 -19.344 1.00 81.38 1062 ASP A C 1
ATOM 7991 O O . ASP A 1 1062 ? -25.428 -3.159 -18.606 1.00 81.38 1062 ASP A O 1
ATOM 7995 N N . TYR A 1 1063 ? -26.642 -2.835 -20.444 1.00 80.31 1063 TYR A N 1
ATOM 7996 C CA . TYR A 1 1063 ? -26.545 -4.234 -20.846 1.00 80.31 1063 TYR A CA 1
ATOM 7997 C C . TYR A 1 1063 ? -25.104 -4.636 -21.188 1.00 80.31 1063 TYR A C 1
ATOM 7999 O O . TYR A 1 1063 ? -24.667 -5.728 -20.827 1.00 80.31 1063 TYR A O 1
ATOM 8007 N N . GLU A 1 1064 ? -24.372 -3.773 -21.894 1.00 77.12 1064 GLU A N 1
ATOM 8008 C CA . GLU A 1 1064 ? -22.948 -3.974 -22.177 1.00 77.12 1064 GLU A CA 1
ATOM 8009 C C . GLU A 1 1064 ? -22.114 -3.950 -20.884 1.00 77.12 1064 GLU A C 1
ATOM 8011 O O . GLU A 1 1064 ? -21.181 -4.743 -20.752 1.00 77.12 1064 GLU A O 1
ATOM 8016 N N . GLU A 1 1065 ? -22.499 -3.122 -19.912 1.00 70.12 1065 GLU A N 1
ATOM 8017 C CA . GLU A 1 1065 ? -21.849 -3.008 -18.606 1.00 70.12 1065 GLU A CA 1
ATOM 8018 C C . GLU A 1 1065 ? -22.099 -4.224 -17.712 1.00 70.12 1065 GLU A C 1
ATOM 8020 O O . GLU A 1 1065 ? -21.154 -4.795 -17.185 1.00 70.12 1065 GLU A O 1
ATOM 8025 N N . ILE A 1 1066 ? -23.337 -4.706 -17.608 1.00 72.94 1066 ILE A N 1
ATOM 8026 C CA . ILE A 1 1066 ? -23.679 -5.944 -16.890 1.00 72.94 1066 ILE A CA 1
ATOM 8027 C C . ILE A 1 1066 ? -22.927 -7.125 -17.511 1.00 72.94 1066 ILE A C 1
ATOM 8029 O O . ILE A 1 1066 ? -22.406 -7.988 -16.807 1.00 72.94 1066 ILE A O 1
ATOM 8033 N N . GLN A 1 1067 ? -22.802 -7.155 -18.841 1.00 70.06 1067 GLN A N 1
ATOM 8034 C CA . GLN A 1 1067 ? -21.959 -8.152 -19.497 1.00 70.06 1067 GLN A CA 1
ATOM 8035 C C . GLN A 1 1067 ? -20.482 -8.000 -19.140 1.00 70.06 1067 GLN A C 1
ATOM 8037 O O . GLN A 1 1067 ? -19.798 -9.011 -19.026 1.00 70.06 1067 GLN A O 1
ATOM 8042 N N . TYR A 1 1068 ? -19.983 -6.777 -18.980 1.00 61.94 1068 TYR A N 1
ATOM 8043 C CA . TYR A 1 1068 ? -18.608 -6.520 -18.566 1.00 61.94 1068 TYR A CA 1
ATOM 8044 C C . TYR A 1 1068 ? -18.356 -6.917 -17.103 1.00 61.94 1068 TYR A C 1
ATOM 8046 O O . TYR A 1 1068 ? -17.339 -7.551 -16.828 1.00 61.94 1068 TYR A O 1
ATOM 8054 N N . LEU A 1 1069 ? -19.289 -6.605 -16.199 1.00 59.50 1069 LEU A N 1
ATOM 8055 C CA . LEU A 1 1069 ? -19.219 -6.913 -14.769 1.00 59.50 1069 LEU A CA 1
ATOM 8056 C C . LEU A 1 1069 ? -19.279 -8.420 -14.484 1.00 59.50 1069 LEU A C 1
ATOM 8058 O O . LEU A 1 1069 ? -18.612 -8.881 -13.567 1.00 59.50 1069 LEU A O 1
ATOM 8062 N N . HIS A 1 1070 ? -20.019 -9.191 -15.292 1.00 64.62 1070 HIS A N 1
ATOM 8063 C CA . HIS A 1 1070 ? -20.287 -10.617 -15.029 1.00 64.62 1070 HIS A CA 1
ATOM 8064 C C . HIS A 1 1070 ? -19.664 -11.585 -16.049 1.00 64.62 1070 HIS A C 1
ATOM 8066 O O . HIS A 1 1070 ? -20.018 -12.768 -16.105 1.00 64.62 1070 HIS A O 1
ATOM 8072 N N . ALA A 1 1071 ? -18.722 -11.126 -16.879 1.00 49.06 1071 ALA A N 1
ATOM 8073 C CA . ALA A 1 1071 ? -18.079 -11.964 -17.895 1.00 49.06 1071 ALA A CA 1
ATOM 8074 C C . ALA A 1 1071 ? -17.068 -12.985 -17.316 1.00 49.06 1071 ALA A C 1
ATOM 8076 O O . ALA A 1 1071 ? -15.853 -12.828 -17.432 1.00 49.06 1071 ALA A O 1
ATOM 8077 N N . GLY A 1 1072 ? -17.572 -14.124 -16.827 1.00 37.56 1072 GLY A N 1
ATOM 8078 C CA . GLY A 1 1072 ? -16.887 -15.427 -16.915 1.00 37.56 1072 GLY A CA 1
ATOM 8079 C C . GLY A 1 1072 ? -16.981 -16.020 -18.338 1.00 37.56 1072 GLY A C 1
ATOM 8080 O O . GLY A 1 1072 ? -17.787 -15.546 -19.139 1.00 37.56 1072 GLY A O 1
ATOM 8081 N N . PRO A 1 1073 ? -16.166 -17.029 -18.726 1.00 27.98 1073 PRO A N 1
ATOM 8082 C CA . PRO A 1 1073 ? -15.994 -17.398 -20.131 1.00 27.98 1073 PRO A CA 1
ATOM 8083 C C . PRO A 1 1073 ? -17.310 -17.893 -20.746 1.00 27.98 1073 PRO A C 1
ATOM 8085 O O . PRO A 1 1073 ? -17.922 -18.825 -20.232 1.00 27.98 1073 PRO A O 1
ATOM 8088 N N . THR A 1 1074 ? -17.681 -17.255 -21.860 1.00 30.08 1074 THR A N 1
ATOM 8089 C CA . THR A 1 1074 ? -18.835 -17.518 -22.746 1.00 30.08 1074 THR A CA 1
ATOM 8090 C C . THR A 1 1074 ? -19.352 -18.950 -22.809 1.00 30.08 1074 THR A C 1
ATOM 8092 O O . THR A 1 1074 ? -18.514 -19.852 -23.067 1.00 30.08 1074 THR A O 1
#